Protein AF-A0A7S4P8A9-F1 (afdb_monomer)

Secondary structure (DSSP, 8-state):
-HHHHHHHHHHHHHHHHHHHHHHHHHHHHHHHHHHHHHHTT---------------------------------------------PPS---HHHHHHHHHHHHHHHHHHHHHHHHHHHHHHHHHHHHHHHHHHHHHHHHHHHHHHHHHHHHHHHHHHHHHTT-TTHHHHSHHHHHHHHHHHH---S-HHHHHHHHHHHHHHHHHHHHHHHHHHHHHHHHHHHHHHHH---HHHHHHHHHHHHHHHHHHHHHHHHHHHHHHHHHHHHHHHHHHHHHHHHHHHHHHHHHHHHHHHHHHHHHHHHHHHHHHHHHHSS-------------------SHHHHHHHHHHHHHHHHHHHHHHHHHHHHHHHHHHHHHTT------HHHHHTSHHHHHHHHHHHHHHHHIIIIIHHHHHHHHHHHHHHHHHHHHHHHHHHHHHHHHHHHHHHHHHHHHHHHHHHHHHHHHHHHHHHHHHHHHHHHHHHHHHHHHHHHHHHHHHHHHHHHHHTTS----TTHHHHHHHHHHHHHHHHHHHHHHHHHHHHHHHHHHHHHHHHHHHTTS---SSS-HHHHHHHHHHHHHHHHHHHHHHHHHHHHHHHHHHHHHHHHHHHHHHHHHHHHHHHHHHHHHHHHHHHHHHHHHHHHHHHHHHHHHHHHHHHHHHHHHHHHHHHHHHHHHHHHHHHHHHHHHHHHHHHHHHHHHHHHHHHHHHHHHHHHHHHHHHHHHHHHHHHHHHHHHHHHHHHHHHHHHHHHHHHHHHHHHHHHHHHHHHHHHHHHHHHHHHHHHHHHHHHHTTS--------S-HHHHHHHHHHHHHHB-TTSSSB--EE-TTS-EE-HHHHHHHHHTS--B-TTT--B--GGGPEEP---------

Foldseek 3Di:
DVVVVVVVVVVVVVVVVVVVVVVVVVVVVVVVVVVVVVVVVPDDDDDDDDDDDDDDDDDDDDDDDDDDDDDDPPDDDDPDPDDDDDDDPDDDPVVVVVVLVVVLVVLVVVLVVLVVVLVVVVVVVVVVVVVVVVVVVVLVVVVVVLLVVLVVVLVVVVVVCVVDVCSCVPCVVLNVLSVVLNVLDDDPSVVSVVVNVVSVVVSVVVVVVVVVVVLVVVVVVLVVCCVPDPDVVSNVVSVVVVVVSVVVVVVVVVVVVVVVVVCVVVVVVVVVVVVVVVVVVVVVVVSVVSVVVSVVSVVVSVVSVVVVVVVVVPDDDDDDDDDDDDDDDDDDDDDVVVVVVVVVVVVVVVVVVVVVVVVVVVVVVVVVVVVVVVPDDDPDVVCVCVDPVNVVVVVVVVVVVCCCVPPVVVVVVVVVVVVVVVVVVVVVVVVVVVVVVVVVVVVVVVVVVVVVVVVVVVVVVVVVVVVVVVVCVVVPVVVVVVVVVVVVVVVVVVVVVVVVVVVVVVVPDDDDVVVVVVLVVVLVVLVVLLVVLVVLLVVLVVVLVVLVVVLVVLVVVLVPDPDPDDPPVVNVVSVVVSVVSVVVSVVSVVVSVVSVVVNVVSVVVNVVSVVVVVVVVVVVVVVVVVVVVVVVVVVVVVVVVVVVVVVVVVVVVVVVVVVVVVVVVVVVVVVVVVVVVVVVVVVVVVVVVVVVVVVVVVVVVVVVVVVVVVVVVVVVVVVVVVVVVVVVVVVVVVVVVVVVVVVVVVVVVVVVVVVVVVVVVVVVVVVVVVVVVVVVVVVVVVVVVVVVVVVPPDDDDDDDDDDCVVVVVVVVVVLVVQAAPVNPDGFFKAFPVRDTHDPVVCVVCVVVVVQADPVPRHGGDPVRIDTDDDDDDDDDD

Solvent-accessible surface area (backbone atoms only — not comparable to full-atom values): 50084 Å² total; per-residue (Å²): 110,70,66,66,52,51,52,50,52,48,52,50,55,52,51,50,51,62,63,45,51,59,55,53,51,51,55,47,53,53,50,49,51,58,47,50,60,55,57,77,70,66,86,85,92,75,80,90,87,81,91,81,83,83,84,92,80,90,87,87,81,88,83,82,88,82,92,78,91,74,91,77,79,80,82,82,72,82,89,78,83,78,78,74,94,77,85,76,92,84,76,62,73,64,65,56,49,53,57,48,50,56,50,50,52,52,52,50,53,52,48,51,57,48,54,53,51,49,54,52,49,52,58,51,47,55,54,53,50,55,54,45,57,53,46,51,53,50,51,64,45,52,52,57,54,49,56,50,49,53,53,52,51,51,57,50,51,57,54,49,50,73,73,37,83,62,58,63,72,79,44,49,64,60,54,50,53,58,49,53,60,69,67,60,75,63,94,56,60,69,62,33,49,54,52,43,52,50,56,49,50,55,46,50,50,53,53,53,50,49,55,49,54,49,50,57,48,50,52,54,50,49,52,53,45,56,78,67,55,93,47,70,68,61,40,54,53,45,51,53,50,53,51,52,48,56,54,51,50,58,50,49,50,56,49,52,51,53,48,53,54,48,53,60,51,52,50,53,52,52,54,51,48,53,55,50,50,52,54,49,52,55,48,51,55,51,48,55,53,50,49,57,50,47,58,54,48,51,62,45,49,56,52,52,52,51,50,52,52,53,56,67,73,73,66,86,86,85,91,87,81,85,89,79,91,79,92,81,86,88,86,89,83,91,62,67,64,57,63,49,48,55,53,49,53,48,53,49,50,52,50,51,53,50,48,53,49,50,54,52,47,50,54,49,52,50,49,50,51,54,62,59,60,71,71,67,74,85,81,48,68,67,59,53,64,68,27,69,69,48,46,50,54,51,50,51,50,52,46,57,47,46,48,42,64,65,56,48,48,54,50,51,52,48,53,51,51,52,54,50,51,52,50,52,50,52,54,51,50,49,51,49,51,54,49,53,50,53,51,53,50,53,54,49,53,50,53,52,50,52,52,51,50,52,55,51,50,55,53,50,51,50,53,56,51,49,53,58,48,55,57,43,57,58,50,54,58,50,57,50,49,58,49,56,54,52,56,51,52,53,52,53,57,52,50,56,54,52,55,51,57,52,58,60,59,72,73,74,73,82,88,62,69,68,61,64,52,55,52,56,59,50,52,57,52,43,52,55,55,34,58,52,43,54,48,54,42,45,52,46,55,49,53,45,48,53,53,53,51,51,44,53,48,54,60,49,62,72,70,71,72,91,68,90,88,82,57,75,64,62,56,49,52,54,49,50,52,48,54,48,52,52,53,50,44,52,50,47,50,52,51,38,54,51,36,52,52,50,36,61,49,35,52,53,48,52,53,51,51,51,52,52,50,56,48,54,48,51,55,48,60,47,50,51,49,53,50,53,54,47,49,54,54,48,52,54,48,52,52,51,49,51,53,49,53,52,52,47,50,54,49,55,49,53,50,53,50,53,52,52,49,57,49,49,58,45,52,53,50,51,50,56,49,52,53,50,51,55,50,45,60,52,48,56,52,48,52,54,51,48,52,57,47,50,61,48,52,53,48,52,50,54,52,50,50,51,52,51,52,50,52,58,45,51,54,50,52,50,52,51,50,53,51,51,52,51,51,52,50,50,52,50,52,53,48,54,49,51,51,55,50,53,49,52,51,50,51,51,49,52,47,52,52,50,51,61,46,50,53,52,48,54,51,49,49,54,49,50,51,52,52,49,52,50,47,52,53,52,52,51,50,50,53,52,52,54,54,54,67,63,64,76,76,76,83,82,90,83,82,88,84,90,89,54,65,74,59,53,50,52,51,48,49,55,52,57,71,45,36,14,97,82,66,79,48,53,45,40,24,29,40,84,84,71,57,63,30,22,60,71,60,54,52,46,30,55,71,72,65,52,43,40,43,91,91,72,65,50,71,59,57,86,89,56,56,40,82,47,82,87,82,81,84,87,72,97,127

Sequence (877 aa):
MSEHENDKKRKANEMDAIAVAPKKKFLAAQAEACNEVKAATGSSTVKKEDKLSPHIKSEVKDEKDSDSAQVKVTDRSETSYSIRDNAPAGANAADSEEVLRFKNEQLFAALEAKKHEIKRLEARVNVLESADEDRKKIIGCVNRHWCALTEELKSTFQRLEHSTSDFKKEHSSVFESIISLKELVAEDVESSISSSCQIAQELMQEVVQSMMDDSAAYKRILKNIEEKSSDETLKDEVSKLSKRMEETEKDLEKLQDRHREYVVEEGKKLDEAMRKASVVEDLKSTITNLTMQLERAERRLVRSEQNFLQVKESGGGQVLVKSLSTTSEVPESNNDDIMFKVNEFKHMAESRLEEIKSLRKELADLSVEKSTSQTSEELSDTAIVQSTPYLSLLDQFRQMKRECDSNHMPKLQQLNAELIQEREKAASERKKLESENSEQLKALTLKVSEYSAQLLEAKQELKSAQFKLEQKSASDVSAQREKELSESLQKLQAEYSRLRGERERLKARPDGDELRRELREKEEKLCKERDIKANEASDLSDQVKVLQERINSLIQEKKVGDAPNGHNALESTLQGEVDSLKKEIEGLRTEKKDLLRRFQKADRGYHECNRLYQQNKRERDTIMKDLESLGLSFEELQERNSKLLESIKQKDDEYSEALRQRRKERQERELMLEEKSALKTKLDKAEELLKAKEDLIDKCKIELEAVKQEAAKRLKEEECSVAMIAEHRKLVQAKDVALKEAKREVEKVKQALADGSKERKEGAQALQDLQYEKKRIQEELESANRRLVHLEKRTPTGESGSGDSAKDELLKHYRNCVKCFCNEEDKDRVLPCGHATCKKCVENLIKDRSRRCPSCGKKFDHSDVKPLYLQGSLGDT

Structure (mmCIF, N/CA/C/O backbone):
data_AF-A0A7S4P8A9-F1
#
_entry.id   AF-A0A7S4P8A9-F1
#
loop_
_atom_site.group_PDB
_atom_site.id
_atom_site.type_symbol
_atom_site.label_atom_id
_atom_site.label_alt_id
_atom_site.label_comp_id
_atom_site.label_asym_id
_atom_site.label_entity_id
_atom_site.label_seq_id
_atom_site.pdbx_PDB_ins_code
_atom_site.Cartn_x
_atom_site.Cartn_y
_atom_site.Cartn_z
_atom_site.occupancy
_atom_site.B_iso_or_equiv
_atom_site.auth_seq_id
_atom_site.auth_comp_id
_atom_site.auth_asym_id
_atom_site.auth_atom_id
_atom_site.pdbx_PDB_model_num
ATOM 1 N N . MET A 1 1 ? 14.331 -25.407 -58.346 1.00 49.44 1 MET A N 1
ATOM 2 C CA . MET A 1 1 ? 14.246 -23.984 -57.937 1.00 49.44 1 MET A CA 1
ATOM 3 C C . MET A 1 1 ? 12.836 -23.647 -57.469 1.00 49.44 1 MET A C 1
ATOM 5 O O . MET A 1 1 ? 12.623 -23.668 -56.265 1.00 49.44 1 MET A O 1
ATOM 9 N N . SER A 1 2 ? 11.872 -23.448 -58.376 1.00 54.25 2 SER A N 1
ATOM 10 C CA . SER A 1 2 ? 10.490 -23.031 -58.061 1.00 54.25 2 SER A CA 1
ATOM 11 C C . SER A 1 2 ? 9.766 -23.893 -57.017 1.00 54.25 2 SER A C 1
ATOM 13 O O . SER A 1 2 ? 9.104 -23.352 -56.139 1.00 54.25 2 SER A O 1
ATOM 15 N N . GLU A 1 3 ? 9.919 -25.219 -57.045 1.00 55.72 3 GLU A N 1
ATOM 16 C CA . GLU A 1 3 ? 9.307 -26.111 -56.043 1.00 55.72 3 GLU A CA 1
ATOM 17 C C . GLU A 1 3 ? 9.802 -25.821 -54.620 1.00 55.72 3 GLU A C 1
ATOM 19 O O . GLU A 1 3 ? 9.003 -25.702 -53.697 1.00 55.72 3 GLU A O 1
ATOM 24 N N . HIS A 1 4 ? 11.110 -25.607 -54.446 1.00 62.09 4 HIS A N 1
ATOM 25 C CA . HIS A 1 4 ? 11.705 -25.300 -53.143 1.00 62.09 4 HIS A CA 1
ATOM 26 C C . HIS A 1 4 ? 11.278 -23.914 -52.622 1.00 62.09 4 HIS A C 1
ATOM 28 O O . HIS A 1 4 ? 11.227 -23.682 -51.412 1.00 62.09 4 HIS A O 1
ATOM 34 N N . GLU A 1 5 ? 10.945 -22.997 -53.529 1.00 63.66 5 GLU A N 1
ATOM 35 C CA . GLU A 1 5 ? 10.441 -21.657 -53.227 1.00 63.66 5 GLU A CA 1
ATOM 36 C C . GLU A 1 5 ? 8.940 -21.669 -52.884 1.00 63.66 5 GLU A C 1
ATOM 38 O O . GLU A 1 5 ? 8.515 -21.005 -51.937 1.00 63.66 5 GLU A O 1
ATOM 43 N N . ASN A 1 6 ? 8.151 -22.506 -53.565 1.00 66.38 6 ASN A N 1
ATOM 44 C CA . ASN A 1 6 ? 6.765 -22.801 -53.196 1.00 66.38 6 ASN A CA 1
ATOM 45 C C . ASN A 1 6 ? 6.671 -23.493 -51.828 1.00 66.38 6 ASN A C 1
ATOM 47 O O . ASN A 1 6 ? 5.787 -23.158 -51.042 1.00 66.38 6 ASN A O 1
ATOM 51 N N . ASP A 1 7 ? 7.599 -24.397 -51.503 1.00 66.75 7 ASP A N 1
ATOM 52 C CA . ASP A 1 7 ? 7.632 -25.071 -50.199 1.00 66.75 7 ASP A CA 1
ATOM 53 C C . ASP A 1 7 ? 8.000 -24.102 -49.057 1.00 66.75 7 ASP A C 1
ATOM 55 O O . ASP A 1 7 ? 7.434 -24.170 -47.964 1.00 66.75 7 ASP A O 1
ATOM 59 N N . LYS A 1 8 ? 8.871 -23.114 -49.329 1.00 66.31 8 LYS A N 1
ATOM 60 C CA . LYS A 1 8 ? 9.127 -21.989 -48.411 1.00 66.31 8 LYS A CA 1
ATOM 61 C C . LYS A 1 8 ? 7.894 -21.096 -48.232 1.00 66.31 8 LYS A C 1
ATOM 63 O O . LYS A 1 8 ? 7.577 -20.748 -47.099 1.00 66.31 8 LYS A O 1
ATOM 68 N N . LYS A 1 9 ? 7.164 -20.768 -49.307 1.00 68.50 9 LYS A N 1
ATOM 69 C CA . LYS A 1 9 ? 5.907 -19.993 -49.223 1.00 68.50 9 LYS A CA 1
ATOM 70 C C . LYS A 1 9 ? 4.794 -20.747 -48.487 1.00 68.50 9 LYS A C 1
ATOM 72 O O . LYS A 1 9 ? 4.063 -20.128 -47.721 1.00 68.50 9 LYS A O 1
ATOM 77 N N . ARG A 1 10 ? 4.695 -22.073 -48.647 1.00 67.81 10 ARG A N 1
ATOM 78 C CA . ARG A 1 10 ? 3.792 -22.911 -47.839 1.00 67.81 10 ARG A CA 1
ATOM 79 C C . ARG A 1 10 ? 4.139 -22.834 -46.355 1.00 67.81 10 ARG A C 1
ATOM 81 O O . ARG A 1 10 ? 3.269 -22.473 -45.572 1.00 67.81 10 ARG A O 1
ATOM 88 N N . LYS A 1 11 ? 5.398 -23.082 -45.983 1.00 64.50 11 LYS A N 1
ATOM 89 C CA . LYS A 1 11 ? 5.841 -23.043 -44.577 1.00 64.50 11 LYS A CA 1
ATOM 90 C C . LYS A 1 11 ? 5.706 -21.656 -43.939 1.00 64.50 11 LYS A C 1
ATOM 92 O O . LYS A 1 11 ? 5.348 -21.578 -42.771 1.00 64.50 11 LYS A O 1
ATOM 97 N N . ALA A 1 12 ? 5.905 -20.575 -44.697 1.00 62.81 12 ALA A N 1
ATOM 98 C CA . ALA A 1 12 ? 5.622 -19.2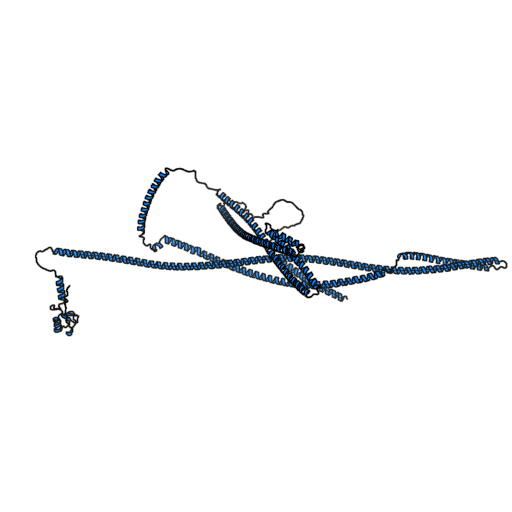15 -44.230 1.00 62.81 12 ALA A CA 1
ATOM 99 C C . ALA A 1 12 ? 4.126 -19.021 -43.910 1.00 62.81 12 ALA A C 1
ATOM 101 O O . ALA A 1 12 ? 3.781 -18.701 -42.775 1.00 62.81 12 ALA A O 1
ATOM 102 N N . ASN A 1 13 ? 3.235 -19.322 -44.863 1.00 59.53 13 ASN A N 1
ATOM 103 C CA . ASN A 1 13 ? 1.784 -19.208 -44.662 1.00 59.53 13 ASN A CA 1
ATOM 104 C C . ASN A 1 13 ? 1.265 -20.117 -43.528 1.00 59.53 13 ASN A C 1
ATOM 106 O O . ASN A 1 13 ? 0.303 -19.772 -42.844 1.00 59.53 13 ASN A O 1
ATOM 110 N N . GLU A 1 14 ? 1.885 -21.281 -43.329 1.00 60.47 14 GLU A N 1
ATOM 111 C CA . GLU A 1 14 ? 1.550 -22.230 -42.264 1.00 60.47 14 GLU A CA 1
ATOM 112 C C . GLU A 1 14 ? 2.000 -21.714 -40.883 1.00 60.47 14 GLU A C 1
ATOM 114 O O . GLU A 1 14 ? 1.234 -21.790 -39.921 1.00 60.47 14 GLU A O 1
ATOM 119 N N . MET A 1 15 ? 3.176 -21.079 -40.789 1.00 53.12 15 MET A N 1
ATOM 120 C CA . MET A 1 15 ? 3.613 -20.381 -39.573 1.00 53.12 15 MET A CA 1
ATOM 121 C C . MET A 1 15 ? 2.742 -19.158 -39.248 1.00 53.12 15 MET A C 1
ATOM 123 O O . MET A 1 15 ? 2.373 -18.984 -38.086 1.00 53.12 15 MET A O 1
ATOM 127 N N . ASP A 1 16 ? 2.344 -18.358 -40.241 1.00 53.50 16 ASP A N 1
ATOM 128 C CA . ASP A 1 16 ? 1.429 -17.227 -40.029 1.00 53.50 16 ASP A CA 1
ATOM 129 C C . ASP A 1 16 ? 0.033 -17.694 -39.585 1.00 53.50 16 ASP A C 1
ATOM 131 O O . ASP A 1 16 ? -0.559 -17.113 -38.672 1.00 53.50 16 ASP A O 1
ATOM 135 N N . ALA A 1 17 ? -0.484 -18.795 -40.143 1.00 50.44 17 ALA A N 1
ATOM 136 C CA . ALA A 1 17 ? -1.735 -19.399 -39.682 1.00 50.44 17 ALA A CA 1
ATOM 137 C C . ALA A 1 17 ? -1.654 -19.839 -38.205 1.00 50.44 17 ALA A C 1
ATOM 139 O O . ALA A 1 17 ? -2.580 -19.583 -37.426 1.00 50.44 17 ALA A O 1
ATOM 140 N N . ILE A 1 18 ? -0.527 -20.435 -37.799 1.00 53.06 18 ILE A N 1
ATOM 141 C CA . ILE A 1 18 ? -0.253 -20.838 -36.411 1.00 53.06 18 ILE A CA 1
ATOM 142 C C . ILE A 1 18 ? -0.069 -19.615 -35.490 1.00 53.06 18 ILE A C 1
ATOM 144 O O . ILE A 1 18 ? -0.489 -19.665 -34.335 1.00 53.06 18 ILE A O 1
ATOM 148 N N . ALA A 1 19 ? 0.476 -18.497 -35.979 1.00 52.59 19 ALA A N 1
ATOM 149 C CA . ALA A 1 19 ? 0.627 -17.255 -35.213 1.00 52.59 19 ALA A CA 1
ATOM 150 C C . ALA A 1 19 ? -0.687 -16.458 -35.058 1.00 52.59 19 ALA A C 1
ATOM 152 O O . ALA A 1 19 ? -0.902 -15.791 -34.040 1.00 52.59 19 ALA A O 1
ATOM 153 N N . VAL A 1 20 ? -1.595 -16.533 -36.037 1.00 49.44 20 VAL A N 1
ATOM 154 C CA . VAL A 1 20 ? -2.893 -15.831 -36.016 1.00 49.44 20 VAL A CA 1
ATOM 155 C C . VAL A 1 20 ? -3.950 -16.575 -35.190 1.00 49.44 20 VAL A C 1
ATOM 157 O O . VAL A 1 20 ? -4.805 -15.928 -34.576 1.00 49.44 20 VAL A O 1
ATOM 160 N N . ALA A 1 21 ? -3.900 -17.910 -35.113 1.00 47.50 21 ALA A N 1
ATOM 161 C CA . ALA A 1 21 ? -4.888 -18.698 -34.369 1.00 47.50 21 ALA A CA 1
ATOM 162 C C . ALA A 1 21 ? -4.989 -18.339 -32.861 1.00 47.50 21 ALA A C 1
ATOM 164 O O . ALA A 1 21 ? -6.117 -18.161 -32.387 1.00 47.50 21 ALA A O 1
ATOM 165 N N . PRO A 1 22 ? -3.886 -18.133 -32.105 1.00 50.94 22 PRO A N 1
ATOM 166 C CA . PRO A 1 22 ? -3.941 -17.638 -30.728 1.00 50.94 22 PRO A CA 1
ATOM 167 C C . PRO A 1 22 ? -4.556 -16.241 -30.619 1.00 50.94 22 PRO A C 1
ATOM 169 O O . PRO A 1 22 ? -5.422 -16.031 -29.775 1.00 50.94 22 PRO A O 1
ATOM 172 N N . LYS A 1 23 ? -4.189 -15.297 -31.504 1.00 50.94 23 LYS A N 1
ATOM 173 C CA . LYS A 1 23 ? -4.765 -13.938 -31.499 1.00 50.94 23 LYS A CA 1
ATOM 174 C C . LYS A 1 23 ? -6.271 -13.948 -31.766 1.00 50.94 23 LYS A C 1
ATOM 176 O O . LYS A 1 23 ? -6.998 -13.225 -31.093 1.00 50.94 23 LYS A O 1
ATOM 181 N N . LYS A 1 24 ? -6.764 -14.788 -32.686 1.00 54.66 24 LYS A N 1
ATOM 182 C CA . LYS A 1 24 ? -8.213 -14.944 -32.906 1.00 54.66 24 LYS A CA 1
ATOM 183 C C . LYS A 1 24 ? -8.932 -15.565 -31.707 1.00 54.66 24 LYS A C 1
ATOM 185 O O . LYS A 1 24 ? -10.016 -15.098 -31.381 1.00 54.66 24 LYS A O 1
ATOM 190 N N . LYS A 1 25 ? -8.342 -16.555 -31.023 1.00 59.22 25 LYS A N 1
ATOM 191 C CA . LYS A 1 25 ? -8.921 -17.108 -29.784 1.00 59.22 25 LYS A CA 1
ATOM 192 C C . LYS A 1 25 ? -8.926 -16.096 -28.635 1.00 59.22 25 LYS A C 1
ATOM 194 O O . LYS A 1 25 ? -9.933 -15.985 -27.952 1.00 59.22 25 LYS A O 1
ATOM 199 N N . PHE A 1 26 ? -7.853 -15.325 -28.464 1.00 50.56 26 PHE A N 1
ATOM 200 C CA . PHE A 1 26 ? -7.768 -14.289 -27.431 1.00 50.56 26 PHE A CA 1
ATOM 201 C C . PHE A 1 26 ? -8.790 -13.166 -27.662 1.00 50.56 26 PHE A C 1
ATOM 203 O O . PHE A 1 26 ? -9.504 -12.791 -26.740 1.00 50.56 26 PHE A O 1
ATOM 210 N N . LEU A 1 27 ? -8.935 -12.686 -28.904 1.00 56.59 27 LEU A N 1
ATOM 211 C CA . LEU A 1 27 ? -9.947 -11.681 -29.254 1.00 56.59 27 LEU A CA 1
ATOM 212 C C . LEU A 1 27 ? -11.386 -12.219 -29.163 1.00 56.59 27 LEU A C 1
ATOM 214 O O . LEU A 1 27 ? -12.287 -11.456 -28.829 1.00 56.59 27 LEU A O 1
ATOM 218 N N . ALA A 1 28 ? -11.612 -13.514 -29.418 1.00 57.22 28 ALA A N 1
ATOM 219 C CA . ALA A 1 28 ? -12.910 -14.152 -29.189 1.00 57.22 28 ALA A CA 1
ATOM 220 C C . ALA A 1 28 ? -13.245 -14.218 -27.689 1.00 57.22 28 ALA A C 1
ATOM 222 O O . ALA A 1 28 ? -14.285 -13.707 -27.289 1.00 57.22 28 ALA A O 1
ATOM 223 N N . ALA A 1 29 ? -12.326 -14.717 -26.855 1.00 53.75 29 ALA A N 1
ATOM 224 C CA . ALA A 1 29 ? -12.502 -14.763 -25.401 1.00 53.75 29 ALA A CA 1
ATOM 225 C C . ALA A 1 29 ? -12.676 -13.358 -24.787 1.00 53.75 29 ALA A C 1
ATOM 227 O O . ALA A 1 29 ? -13.497 -13.160 -23.896 1.00 53.75 29 ALA A O 1
ATOM 228 N N . GLN A 1 30 ? -11.961 -12.350 -25.302 1.00 48.00 30 GLN A N 1
ATOM 229 C CA . GLN A 1 30 ? -12.121 -10.954 -24.885 1.00 48.00 30 GLN A CA 1
ATOM 230 C C . GLN A 1 30 ? -13.485 -10.368 -25.301 1.00 48.00 30 GLN A C 1
ATOM 232 O O . GLN A 1 30 ? -14.053 -9.557 -24.567 1.00 48.00 30 GLN A O 1
ATOM 237 N N . ALA A 1 31 ? -14.037 -10.789 -26.445 1.00 52.75 31 ALA A N 1
ATOM 238 C CA . ALA A 1 31 ? -15.388 -10.427 -26.873 1.00 52.75 31 ALA A CA 1
ATOM 239 C C . ALA A 1 31 ? -16.481 -11.148 -26.062 1.00 52.75 31 ALA A C 1
ATOM 241 O O . ALA A 1 31 ? -17.480 -10.519 -25.716 1.00 52.75 31 ALA A O 1
ATOM 242 N N . GLU A 1 32 ? -16.289 -12.423 -25.711 1.00 54.84 32 GLU A N 1
ATOM 243 C CA . GLU A 1 32 ? -17.190 -13.175 -24.826 1.00 54.84 32 GLU A CA 1
ATOM 244 C C . GLU A 1 32 ? -17.207 -12.557 -23.420 1.00 54.84 32 GLU A C 1
ATOM 246 O O . GLU A 1 32 ? -18.275 -12.167 -22.952 1.00 54.84 32 GLU A O 1
ATOM 251 N N . ALA A 1 33 ? -16.043 -12.285 -22.820 1.00 47.16 33 ALA A N 1
ATOM 252 C CA . ALA A 1 33 ? -15.945 -11.588 -21.533 1.00 47.16 33 ALA A CA 1
ATOM 253 C C . ALA A 1 33 ? -16.593 -10.185 -21.559 1.00 47.16 33 ALA A C 1
ATOM 255 O O . ALA A 1 33 ? -17.300 -9.799 -20.626 1.00 47.16 33 ALA A O 1
ATOM 256 N N . CYS A 1 34 ? -16.427 -9.420 -22.647 1.00 46.75 34 CYS A N 1
ATOM 257 C CA . CYS A 1 34 ? -17.101 -8.124 -22.809 1.00 46.75 34 CYS A CA 1
ATOM 258 C C . CYS A 1 34 ? -18.625 -8.235 -22.994 1.00 46.75 34 CYS A C 1
ATOM 260 O O . CYS A 1 34 ? -19.331 -7.254 -22.749 1.00 46.75 34 CYS A O 1
ATOM 262 N N . ASN A 1 35 ? -19.142 -9.389 -23.423 1.00 44.03 35 ASN A N 1
ATOM 263 C CA . ASN A 1 35 ? -20.578 -9.651 -23.503 1.00 44.03 35 ASN A CA 1
ATOM 264 C C . ASN A 1 35 ? -21.132 -10.150 -22.160 1.00 44.03 35 ASN A C 1
ATOM 266 O O . ASN A 1 35 ? -22.204 -9.701 -21.760 1.00 44.03 35 ASN A O 1
ATOM 270 N N . GLU A 1 36 ? -20.396 -10.974 -21.411 1.00 43.97 36 GLU A N 1
ATOM 271 C CA . GLU A 1 36 ? -20.793 -11.408 -20.063 1.00 43.97 36 GLU A CA 1
ATOM 272 C C . GLU A 1 36 ? -20.833 -10.241 -19.065 1.00 43.97 36 GLU A C 1
ATOM 274 O O . GLU A 1 36 ? -21.811 -10.096 -18.332 1.00 43.97 36 GLU A O 1
ATOM 279 N N . VAL A 1 37 ? -19.860 -9.321 -19.100 1.00 43.28 37 VAL A N 1
ATOM 280 C CA . VAL A 1 37 ? -19.885 -8.094 -18.273 1.00 43.28 37 VAL A CA 1
ATOM 281 C C . VAL A 1 37 ? -21.069 -7.175 -18.635 1.00 43.28 37 VAL A C 1
ATOM 283 O O . VAL A 1 37 ? -21.625 -6.497 -17.766 1.00 43.28 37 VAL A O 1
ATOM 286 N N . LYS A 1 38 ? -21.525 -7.188 -19.897 1.00 38.09 38 LYS A N 1
ATOM 287 C CA . LYS A 1 38 ? -22.749 -6.485 -20.333 1.00 38.09 38 LYS A CA 1
ATOM 288 C C . LYS A 1 38 ? -24.039 -7.220 -19.958 1.00 38.09 38 LYS A C 1
ATOM 290 O O . LYS A 1 38 ? -25.054 -6.566 -19.744 1.00 38.09 38 LYS A O 1
ATOM 295 N N . ALA A 1 39 ? -24.016 -8.547 -19.841 1.00 39.84 39 ALA A N 1
ATOM 296 C CA . ALA A 1 39 ? -25.146 -9.324 -19.333 1.00 39.84 39 ALA A CA 1
ATOM 297 C C . ALA A 1 39 ? -25.310 -9.146 -17.810 1.00 39.84 39 ALA A C 1
ATOM 299 O O . ALA A 1 39 ? -26.416 -8.911 -17.325 1.00 39.84 39 ALA A O 1
ATOM 300 N N . ALA A 1 40 ? -24.202 -9.165 -17.061 1.00 39.50 40 ALA A N 1
ATOM 301 C CA . ALA A 1 40 ? -24.180 -9.027 -15.602 1.00 39.50 40 ALA A CA 1
ATOM 302 C C . ALA A 1 40 ? -24.628 -7.644 -15.081 1.00 39.50 40 ALA A C 1
ATOM 304 O O . ALA A 1 40 ? -24.927 -7.499 -13.898 1.00 39.50 40 ALA A O 1
ATOM 305 N N . THR A 1 41 ? -24.699 -6.628 -15.945 1.00 38.88 41 THR A N 1
ATOM 306 C CA . THR A 1 41 ? -25.117 -5.256 -15.600 1.00 38.88 41 THR A CA 1
ATOM 307 C C . THR A 1 41 ? -26.577 -4.938 -15.974 1.00 38.88 41 THR A C 1
ATOM 309 O O . THR A 1 41 ? -27.020 -3.801 -15.820 1.00 38.88 41 THR A O 1
ATOM 312 N N . GLY A 1 42 ? -27.353 -5.929 -16.435 1.00 32.47 42 GLY A N 1
ATOM 313 C CA . GLY A 1 42 ? -28.645 -5.725 -17.104 1.00 32.47 42 GLY A CA 1
ATOM 314 C C . GLY A 1 42 ? -29.922 -6.181 -16.378 1.00 32.47 42 GLY A C 1
ATOM 315 O O . GLY A 1 42 ? -30.774 -6.765 -17.041 1.00 32.47 42 GLY A O 1
ATOM 316 N N . SER A 1 43 ? -30.117 -5.936 -15.069 1.00 30.94 43 SER A N 1
ATOM 317 C CA . SER A 1 43 ? -31.424 -6.223 -14.421 1.00 30.94 43 SER A CA 1
ATOM 318 C C . SER A 1 43 ? -31.751 -5.431 -13.136 1.00 30.94 43 SER A C 1
ATOM 320 O O . SER A 1 43 ? -31.664 -5.966 -12.030 1.00 30.94 43 SER A O 1
ATOM 322 N N . SER A 1 44 ? -32.256 -4.197 -13.271 1.00 29.95 44 SER A N 1
ATOM 323 C CA . SER A 1 44 ? -33.058 -3.520 -12.221 1.00 29.95 44 SER A CA 1
ATOM 324 C C . SER A 1 44 ? -33.929 -2.368 -12.767 1.00 29.95 44 SER A C 1
ATOM 326 O O . SER A 1 44 ? -33.883 -1.228 -12.311 1.00 29.95 44 SER A O 1
ATOM 328 N N . THR A 1 45 ? -34.759 -2.648 -13.776 1.00 30.58 45 THR A N 1
ATOM 329 C CA . THR A 1 45 ? -35.631 -1.647 -14.420 1.00 30.58 45 THR A CA 1
ATOM 330 C C . THR A 1 45 ? -36.933 -1.373 -13.654 1.00 30.58 45 THR A C 1
ATOM 332 O O . THR A 1 45 ? -37.916 -2.096 -13.805 1.00 30.58 45 THR A O 1
ATOM 335 N N . VAL A 1 46 ? -37.022 -0.242 -12.941 1.00 27.58 46 VAL A N 1
ATOM 336 C CA . VAL A 1 46 ? -38.320 0.353 -12.552 1.00 27.58 46 VAL A CA 1
ATOM 337 C C . VAL A 1 46 ? -38.323 1.881 -12.731 1.00 27.58 46 VAL A C 1
ATOM 339 O O . VAL A 1 46 ? -37.957 2.596 -11.814 1.00 27.58 46 VAL A O 1
ATOM 342 N N . LYS A 1 47 ? -38.837 2.334 -13.892 1.00 28.78 47 LYS A N 1
ATOM 343 C CA . LYS A 1 47 ? -39.595 3.596 -14.144 1.00 28.78 47 LYS A CA 1
ATOM 344 C C . LYS A 1 47 ? -38.875 4.938 -13.820 1.00 28.78 47 LYS A C 1
ATOM 346 O O . LYS A 1 47 ? -38.484 5.182 -12.694 1.00 28.78 47 LYS A O 1
ATOM 351 N N . LYS A 1 48 ? -38.617 5.788 -14.836 1.00 28.97 48 LYS A N 1
ATOM 352 C CA . LYS A 1 48 ? -39.412 7.001 -15.216 1.00 28.97 48 LYS A CA 1
ATOM 353 C C . LYS A 1 48 ? -39.434 8.097 -14.122 1.00 28.97 48 LYS A C 1
ATOM 355 O O . LYS A 1 48 ? -39.722 7.775 -12.982 1.00 28.97 48 LYS A O 1
ATOM 360 N N . GLU A 1 49 ? -39.243 9.399 -14.365 1.00 26.52 49 GLU A N 1
ATOM 361 C CA . GLU A 1 49 ? -39.167 10.264 -15.574 1.00 26.52 49 GLU A CA 1
ATOM 362 C C . GLU A 1 49 ? -38.614 11.656 -15.111 1.00 26.52 49 GLU A C 1
ATOM 364 O O . GLU A 1 49 ? -38.700 11.940 -13.921 1.00 26.52 49 GLU A O 1
ATOM 369 N N . ASP A 1 50 ? -38.053 12.593 -15.898 1.00 28.66 50 ASP A N 1
ATOM 370 C CA . ASP A 1 50 ? -37.753 12.702 -17.342 1.00 28.66 50 ASP A CA 1
ATOM 371 C C . ASP A 1 50 ? -36.759 13.876 -17.633 1.00 28.66 50 ASP A C 1
ATOM 373 O O . ASP A 1 50 ? -36.540 14.712 -16.762 1.00 28.66 50 ASP A O 1
ATOM 377 N N . LYS A 1 51 ? -36.310 14.013 -18.898 1.00 29.70 51 LYS A N 1
ATOM 378 C CA . LYS A 1 51 ? -35.895 15.255 -19.616 1.00 29.70 51 LYS A CA 1
ATOM 379 C C . LYS A 1 51 ? -34.634 16.074 -19.215 1.00 29.70 51 LYS A C 1
ATOM 381 O O . LYS A 1 51 ? -34.368 16.389 -18.067 1.00 29.70 51 LYS A O 1
ATOM 386 N N . LEU A 1 52 ? -33.999 16.583 -20.288 1.00 27.36 52 LEU A N 1
ATOM 387 C CA . LEU A 1 52 ? -33.154 17.795 -20.429 1.00 27.36 52 LEU A CA 1
ATOM 388 C C . LEU A 1 52 ? -31.659 17.787 -20.015 1.00 27.36 52 LEU A C 1
ATOM 390 O O . LEU A 1 52 ? -31.241 18.273 -18.971 1.00 27.36 52 LEU A O 1
ATOM 394 N N . SER A 1 53 ? -30.841 17.400 -21.001 1.00 24.47 53 SER A N 1
ATOM 395 C CA . SER A 1 53 ? -29.595 18.091 -21.416 1.00 24.47 53 SER A CA 1
ATOM 396 C C . SER A 1 53 ? -29.837 19.592 -21.755 1.00 24.47 53 SER A C 1
ATOM 398 O O . SER A 1 53 ? -31.002 19.920 -21.997 1.00 24.47 53 SER A O 1
ATOM 400 N N . PRO A 1 54 ? -28.813 20.491 -21.869 1.00 43.38 54 PRO A N 1
ATOM 401 C CA . PRO A 1 54 ? -27.499 20.191 -22.470 1.00 43.38 54 PRO A CA 1
ATOM 402 C C . PRO A 1 54 ? -26.226 20.912 -21.954 1.00 43.38 54 PRO A C 1
ATOM 404 O O . PRO A 1 54 ? -26.262 21.859 -21.183 1.00 43.38 54 PRO A O 1
ATOM 407 N N . HIS A 1 55 ? -25.102 20.460 -22.529 1.00 25.78 55 HIS A N 1
ATOM 408 C CA . HIS A 1 55 ? -23.833 21.159 -22.795 1.00 25.78 55 HIS A CA 1
ATOM 409 C C . HIS A 1 55 ? -23.125 21.973 -21.698 1.00 25.78 55 HIS A C 1
ATOM 411 O O . HIS A 1 55 ? -23.457 23.118 -21.413 1.00 25.78 55 HIS A O 1
ATOM 417 N N . ILE A 1 56 ? -21.954 21.458 -21.312 1.00 26.52 56 ILE A N 1
ATOM 418 C CA . ILE A 1 56 ? -20.809 22.275 -20.899 1.00 26.52 56 ILE A CA 1
ATOM 419 C C . ILE A 1 56 ? -19.983 22.651 -22.144 1.00 26.52 56 ILE A C 1
ATOM 421 O O . ILE A 1 56 ? -19.643 21.789 -22.959 1.00 26.52 56 ILE A O 1
ATOM 425 N N . LYS A 1 57 ? -19.629 23.934 -22.242 1.00 26.72 57 LYS A N 1
ATOM 426 C CA . LYS A 1 57 ? -18.442 24.491 -22.914 1.00 26.72 57 LYS A CA 1
ATOM 427 C C . LYS A 1 57 ? -17.899 25.549 -21.945 1.00 26.72 57 LYS A C 1
ATOM 429 O O . LYS A 1 57 ? -18.652 26.426 -21.551 1.00 26.72 57 LYS A O 1
ATOM 434 N N . SER A 1 58 ? -16.750 25.348 -21.304 1.00 28.22 58 SER A N 1
ATOM 435 C CA . SER A 1 58 ? -15.391 25.470 -21.855 1.00 28.22 58 SER A CA 1
ATOM 436 C C . SER A 1 58 ? -15.008 26.917 -22.184 1.00 28.22 58 SER A C 1
ATOM 438 O O . SER A 1 58 ? -15.174 27.348 -23.321 1.00 28.22 58 SER A O 1
ATOM 440 N N . GLU A 1 59 ? -14.410 27.615 -21.220 1.00 25.41 59 GLU A N 1
ATOM 441 C CA . GLU A 1 59 ? -13.386 28.625 -21.502 1.00 25.41 59 GLU A CA 1
ATOM 442 C C . GLU A 1 59 ? -12.456 28.803 -20.291 1.00 25.41 59 GLU A C 1
ATOM 444 O O . GLU A 1 59 ? -12.815 28.453 -19.166 1.00 25.41 59 GLU A O 1
ATOM 449 N N . VAL A 1 60 ? -11.229 29.257 -20.550 1.00 27.86 60 VAL A N 1
ATOM 450 C CA . VAL A 1 60 ? -10.132 29.402 -19.579 1.00 27.86 60 VAL A CA 1
ATOM 451 C C . VAL A 1 60 ? -9.482 30.760 -19.813 1.00 27.86 60 VAL A C 1
ATOM 453 O O . VAL A 1 60 ? -9.115 31.035 -20.957 1.00 27.86 60 VAL A O 1
ATOM 456 N N . LYS A 1 61 ? -9.314 31.565 -18.751 1.00 27.20 61 LYS A N 1
ATOM 457 C CA . LYS A 1 61 ? -8.300 32.634 -18.658 1.00 27.20 61 LYS A CA 1
ATOM 458 C C . LYS A 1 61 ? -8.207 33.269 -17.262 1.00 27.20 61 LYS A C 1
ATOM 460 O O . LYS A 1 61 ? -9.157 33.887 -16.804 1.00 27.20 61 LYS A O 1
ATOM 465 N N . ASP A 1 62 ? -7.065 33.032 -16.622 1.00 26.78 62 ASP A N 1
ATOM 466 C CA . ASP A 1 62 ? -6.029 34.007 -16.235 1.00 26.78 62 ASP A CA 1
ATOM 467 C C . ASP A 1 62 ? -6.352 35.325 -15.482 1.00 26.78 62 ASP A C 1
ATOM 469 O O . ASP A 1 62 ? -7.294 36.048 -15.778 1.00 26.78 62 ASP A O 1
ATOM 473 N N . GLU A 1 63 ? -5.382 35.666 -14.616 1.00 25.52 63 GLU A N 1
ATOM 474 C CA . GLU A 1 63 ? -5.044 36.966 -13.990 1.00 25.52 63 GLU A CA 1
ATOM 475 C C . GLU A 1 63 ? -5.778 37.463 -12.713 1.00 25.52 63 GLU A C 1
ATOM 477 O O . GLU A 1 63 ? -6.785 38.157 -12.762 1.00 25.52 63 GLU A O 1
ATOM 482 N N . LYS A 1 64 ? -5.092 37.215 -11.579 1.00 27.38 64 LYS A N 1
ATOM 483 C CA . LYS A 1 64 ? -4.542 38.200 -10.606 1.00 27.38 64 LYS A CA 1
ATOM 484 C C . LYS A 1 64 ? -5.431 39.061 -9.680 1.00 27.38 64 LYS A C 1
ATOM 486 O O . LYS A 1 64 ? -6.341 39.766 -10.088 1.00 27.38 64 LYS A O 1
ATOM 491 N N . ASP A 1 65 ? -4.957 39.091 -8.430 1.00 25.88 65 ASP A N 1
ATOM 492 C CA . ASP A 1 65 ? -4.785 40.235 -7.519 1.00 25.88 65 ASP A CA 1
ATOM 493 C C . ASP A 1 65 ? -5.958 41.205 -7.265 1.00 25.88 65 ASP A C 1
ATOM 495 O O . ASP A 1 65 ? -6.167 42.172 -7.994 1.00 25.88 65 ASP A O 1
ATOM 499 N N . SER A 1 66 ? -6.611 41.068 -6.102 1.00 28.05 66 SER A N 1
ATOM 500 C CA . SER A 1 66 ? -6.582 42.089 -5.023 1.00 28.05 66 SER A CA 1
ATOM 501 C C . SER A 1 66 ? -7.515 41.747 -3.847 1.00 28.05 66 SER A C 1
ATOM 503 O O . SER A 1 66 ? -8.474 40.988 -3.985 1.00 28.05 66 SER A O 1
ATOM 505 N N . ASP A 1 67 ? -7.226 42.307 -2.669 1.00 26.16 67 ASP A N 1
ATOM 506 C CA . ASP A 1 67 ? -8.024 42.129 -1.453 1.00 26.16 67 ASP A CA 1
ATOM 507 C C . ASP A 1 67 ? -9.418 42.770 -1.533 1.00 26.16 67 ASP A C 1
ATOM 509 O O . ASP A 1 67 ? -9.567 43.949 -1.854 1.00 26.16 67 ASP A O 1
ATOM 513 N N . SER A 1 68 ? -10.444 42.049 -1.073 1.00 27.89 68 SER A N 1
ATOM 514 C CA . SER A 1 68 ? -11.458 42.622 -0.170 1.00 27.89 68 SER A CA 1
ATOM 515 C C . SER A 1 68 ? -12.352 41.544 0.453 1.00 27.89 68 SER A C 1
ATOM 517 O O . SER A 1 68 ? -12.599 40.479 -0.109 1.00 27.89 68 SER A O 1
ATOM 519 N N . ALA A 1 69 ? -12.816 41.811 1.673 1.00 28.36 69 ALA A N 1
ATOM 520 C CA . ALA A 1 69 ? -13.540 40.844 2.486 1.00 28.36 69 ALA A CA 1
ATOM 521 C C . ALA A 1 69 ? -14.970 40.565 1.991 1.00 28.36 69 ALA A C 1
ATOM 523 O O . ALA A 1 69 ? -15.736 41.499 1.760 1.00 28.36 69 ALA A O 1
ATOM 524 N N . GLN A 1 70 ? -15.381 39.291 2.032 1.00 27.42 70 GLN A N 1
ATOM 525 C CA . GLN A 1 70 ? -16.524 38.859 2.858 1.00 27.42 70 GLN A CA 1
ATOM 526 C C . GLN A 1 70 ? -16.623 37.326 2.949 1.00 27.42 70 GLN A C 1
ATOM 528 O O . GLN A 1 70 ? -16.837 36.637 1.952 1.00 27.42 70 GLN A O 1
ATOM 533 N N . VAL A 1 71 ? -16.535 36.785 4.170 1.00 27.66 71 VAL A N 1
ATOM 534 C CA . VAL A 1 71 ? -16.754 35.354 4.439 1.00 27.66 71 VAL A CA 1
ATOM 535 C C . VAL A 1 71 ? -18.246 35.044 4.321 1.00 27.66 71 VAL A C 1
ATOM 537 O O . VAL A 1 71 ? -19.029 35.318 5.230 1.00 27.66 71 VAL A O 1
ATOM 540 N N . LYS A 1 72 ? -18.649 34.467 3.188 1.00 26.38 72 LYS A N 1
ATOM 541 C CA . LYS A 1 72 ? -20.041 34.098 2.913 1.00 26.38 72 LYS A CA 1
ATOM 542 C C . LYS A 1 72 ? -20.265 32.615 3.216 1.00 26.38 72 LYS A C 1
ATOM 544 O O . LYS A 1 72 ? -20.232 31.778 2.317 1.00 26.38 72 LYS A O 1
ATOM 549 N N . VAL A 1 73 ? -20.466 32.295 4.497 1.00 28.47 73 VAL A N 1
ATOM 550 C CA . VAL A 1 73 ? -20.831 30.937 4.938 1.00 28.47 73 VAL A CA 1
ATOM 551 C C . VAL A 1 73 ? -22.135 30.525 4.254 1.00 28.47 73 VAL A C 1
ATOM 553 O O . VAL A 1 73 ? -23.161 31.190 4.396 1.00 28.47 73 VAL A O 1
ATOM 556 N N . THR A 1 74 ? -22.097 29.434 3.493 1.00 28.36 74 THR A N 1
ATOM 557 C CA . THR A 1 74 ? -23.255 28.874 2.794 1.00 28.36 74 THR A CA 1
ATOM 558 C C . THR A 1 74 ? -24.036 27.942 3.714 1.00 28.36 74 THR A C 1
ATOM 560 O O . THR A 1 74 ? -23.935 26.719 3.627 1.00 28.36 74 THR A O 1
ATOM 563 N N . ASP A 1 75 ? -24.829 28.544 4.600 1.00 26.06 75 ASP A N 1
ATOM 564 C CA . ASP A 1 75 ? -25.737 27.828 5.498 1.00 26.06 75 ASP A CA 1
ATOM 565 C C . ASP A 1 75 ? -26.700 26.939 4.691 1.00 26.06 75 ASP A C 1
ATOM 567 O O . ASP A 1 75 ? -27.475 27.427 3.860 1.00 26.06 75 ASP A O 1
ATOM 571 N N . ARG A 1 76 ? -26.624 25.615 4.884 1.00 28.80 76 ARG A N 1
ATOM 572 C CA . ARG A 1 76 ? -27.328 24.644 4.034 1.00 28.80 76 ARG A CA 1
ATOM 573 C C . ARG A 1 76 ? -28.440 23.920 4.788 1.00 28.80 76 ARG A C 1
ATOM 575 O O . ARG A 1 76 ? -28.289 22.785 5.224 1.00 28.80 76 ARG A O 1
ATOM 582 N N . SER A 1 77 ? -29.588 24.598 4.822 1.00 28.28 77 SER A N 1
ATOM 583 C CA . SER A 1 77 ? -30.930 24.047 5.058 1.00 28.28 77 SER A CA 1
ATOM 584 C C . SER A 1 77 ? -31.142 23.256 6.356 1.00 28.28 77 SER A C 1
ATOM 586 O O . SER A 1 77 ? -31.162 22.025 6.347 1.00 28.28 77 SER A O 1
ATOM 588 N N . GLU A 1 78 ? -31.494 23.962 7.435 1.00 26.84 78 GLU A N 1
ATOM 589 C CA . GLU A 1 78 ? -32.473 23.413 8.382 1.00 26.84 78 GLU A CA 1
ATOM 590 C C . GLU A 1 78 ? -33.811 23.194 7.646 1.00 26.84 78 GLU A C 1
ATOM 592 O O . GLU A 1 78 ? -34.285 24.071 6.919 1.00 26.84 78 GLU A O 1
ATOM 597 N N . THR A 1 79 ? -34.444 22.031 7.820 1.00 28.44 79 THR A N 1
ATOM 598 C CA . THR A 1 79 ? -35.766 21.745 7.241 1.00 28.44 79 THR A CA 1
ATOM 599 C C . THR A 1 79 ? -36.868 22.440 8.039 1.00 28.44 79 THR A C 1
ATOM 601 O O . THR A 1 79 ? -37.413 21.878 8.992 1.00 28.44 79 THR A O 1
ATOM 604 N N . SER A 1 80 ? -37.214 23.665 7.646 1.00 27.73 80 SER A N 1
ATOM 605 C CA . SER A 1 80 ? -38.297 24.436 8.253 1.00 27.73 80 SER A CA 1
ATOM 606 C C . SER A 1 80 ? -39.676 23.869 7.887 1.00 27.73 80 SER A C 1
ATOM 608 O O . SER A 1 80 ? -40.208 24.086 6.798 1.00 27.73 80 SER A O 1
ATOM 610 N N . TYR A 1 81 ? -40.302 23.168 8.837 1.00 29.06 81 TYR A N 1
ATOM 611 C CA . TYR A 1 81 ? -41.715 22.788 8.750 1.00 29.06 81 TYR A CA 1
ATOM 612 C C . TYR A 1 81 ? -42.603 24.035 8.911 1.00 29.06 81 TYR A C 1
ATOM 614 O O . TYR A 1 81 ? -43.061 24.372 10.001 1.00 29.06 81 TYR A O 1
ATOM 622 N N . SER A 1 82 ? -42.828 24.748 7.805 1.00 28.17 82 SER A N 1
ATOM 623 C CA . SER A 1 82 ? -43.768 25.869 7.748 1.00 28.17 82 SER A CA 1
ATOM 624 C C . SER A 1 82 ? -45.206 25.343 7.781 1.00 28.17 82 SER A C 1
ATOM 626 O O . SER A 1 82 ? -45.808 25.039 6.750 1.00 28.17 82 SER A O 1
ATOM 628 N N . ILE A 1 83 ? -45.762 25.227 8.987 1.00 32.88 83 ILE A N 1
ATOM 629 C CA . ILE A 1 83 ? -47.209 25.106 9.173 1.00 32.88 83 ILE A CA 1
ATOM 630 C C . ILE A 1 83 ? -47.806 26.475 8.839 1.00 32.88 83 ILE A C 1
ATOM 632 O O . ILE A 1 83 ? -47.527 27.458 9.521 1.00 32.88 83 ILE A O 1
ATOM 636 N N . ARG A 1 84 ? -48.586 26.544 7.756 1.00 29.41 84 ARG A N 1
ATOM 637 C CA . ARG A 1 84 ? -49.320 27.756 7.370 1.00 29.41 84 ARG A CA 1
ATOM 638 C C . ARG A 1 84 ? -50.431 28.055 8.368 1.00 29.41 84 ARG A C 1
ATOM 640 O O . ARG A 1 84 ? -51.138 27.138 8.786 1.00 29.41 84 ARG A O 1
ATOM 647 N N . ASP A 1 85 ? -50.648 29.338 8.631 1.00 35.47 85 ASP A N 1
ATOM 648 C CA . ASP A 1 85 ? -51.827 29.817 9.342 1.00 35.47 85 ASP A CA 1
ATOM 649 C C . ASP A 1 85 ? -53.119 29.367 8.650 1.00 35.47 85 ASP A C 1
ATOM 651 O O . ASP A 1 85 ? -53.361 29.651 7.476 1.00 35.47 85 ASP A O 1
ATOM 655 N N . ASN A 1 86 ? -53.962 28.676 9.411 1.00 31.59 86 ASN A N 1
ATOM 656 C CA . ASN A 1 86 ? -55.382 28.507 9.132 1.00 31.59 86 ASN A CA 1
ATOM 657 C C . ASN A 1 86 ? -56.058 28.184 10.467 1.00 31.59 86 ASN A C 1
ATOM 659 O O . ASN A 1 86 ? -56.040 27.043 10.923 1.00 31.59 86 ASN A O 1
ATOM 663 N N . ALA A 1 87 ? -56.582 29.209 11.138 1.00 32.50 87 ALA A N 1
ATOM 664 C CA . ALA A 1 87 ? -57.144 29.072 12.475 1.00 32.50 87 ALA A CA 1
ATOM 665 C C . ALA A 1 87 ? -58.612 28.605 12.430 1.00 32.50 87 ALA A C 1
ATOM 667 O O . ALA A 1 87 ? -59.464 29.350 11.938 1.00 32.50 87 ALA A O 1
ATOM 668 N N . PRO A 1 88 ? -58.960 27.439 13.003 1.00 31.52 88 PRO A N 1
ATOM 669 C CA . PRO A 1 88 ? -60.290 27.224 13.548 1.00 31.52 88 PRO A CA 1
ATOM 670 C C . PRO A 1 88 ? -60.373 27.920 14.916 1.00 31.52 88 PRO A C 1
ATOM 672 O O . PRO A 1 88 ? -59.550 27.684 15.800 1.00 31.52 88 PRO A O 1
ATOM 675 N N . ALA A 1 89 ? -61.370 28.780 15.115 1.00 43.69 89 ALA A N 1
ATOM 676 C CA . ALA A 1 89 ? -61.637 29.340 16.436 1.00 43.69 89 ALA A CA 1
ATOM 677 C C . ALA A 1 89 ? -62.256 28.257 17.339 1.00 43.69 89 ALA A C 1
ATOM 679 O O . ALA A 1 89 ? -63.358 27.789 17.059 1.00 43.69 89 ALA A O 1
ATOM 680 N N . GLY A 1 90 ? -61.558 27.876 18.416 1.00 46.44 90 GLY A N 1
ATOM 681 C CA . GLY A 1 90 ? -62.043 26.905 19.408 1.00 46.44 90 GLY A CA 1
ATOM 682 C C . GLY A 1 90 ? -61.127 25.694 19.613 1.00 46.44 90 GLY A C 1
ATOM 683 O O . GLY A 1 90 ? -61.451 24.593 19.183 1.00 46.44 90 GLY A O 1
ATOM 684 N N . ALA A 1 91 ? -60.019 25.897 20.327 1.00 34.38 91 ALA A N 1
ATOM 685 C CA . ALA A 1 91 ? -59.225 24.852 20.982 1.00 34.38 91 ALA A CA 1
ATOM 686 C C . ALA A 1 91 ? -58.812 25.374 22.371 1.00 34.38 91 ALA A C 1
ATOM 688 O O . ALA A 1 91 ? -58.700 26.592 22.547 1.00 34.38 91 ALA A O 1
ATOM 689 N N . ASN A 1 92 ? -58.649 24.506 23.373 1.00 44.47 92 ASN A N 1
ATOM 690 C CA . ASN A 1 92 ? -58.536 24.968 24.759 1.00 44.47 92 ASN A CA 1
ATOM 691 C C . ASN A 1 92 ? -57.118 25.456 25.076 1.00 44.47 92 ASN A C 1
ATOM 693 O O . ASN A 1 92 ? -56.127 24.909 24.595 1.00 44.47 92 ASN A O 1
ATOM 697 N N . ALA A 1 93 ? -57.006 26.447 25.964 1.00 48.12 93 ALA A N 1
ATOM 698 C CA . ALA A 1 93 ? -55.706 26.946 26.419 1.00 48.12 93 ALA A CA 1
ATOM 699 C C . ALA A 1 93 ? -54.847 25.850 27.090 1.00 48.12 93 ALA A C 1
ATOM 701 O O . ALA A 1 93 ? -53.626 25.864 26.950 1.00 48.12 93 ALA A O 1
ATOM 702 N N . ALA A 1 94 ? -55.485 24.874 27.748 1.00 48.56 94 ALA A N 1
ATOM 703 C CA . ALA A 1 94 ? -54.823 23.727 28.372 1.00 48.56 94 ALA A CA 1
ATOM 704 C C . ALA A 1 94 ? -54.081 22.835 27.356 1.00 48.56 94 ALA A C 1
ATOM 706 O O . ALA A 1 94 ? -52.933 22.468 27.599 1.00 48.56 94 ALA A O 1
ATOM 707 N N . ASP A 1 95 ? -54.686 22.569 26.191 1.00 46.47 95 ASP A N 1
ATOM 708 C CA . ASP A 1 95 ? -54.101 21.722 25.139 1.00 46.47 95 ASP A CA 1
ATOM 709 C C . ASP A 1 95 ? -52.780 22.326 24.607 1.00 46.47 95 ASP A C 1
ATOM 711 O O . ASP A 1 95 ? -51.832 21.619 24.264 1.00 46.47 95 ASP A O 1
ATOM 715 N N . SER A 1 96 ? -52.694 23.662 24.585 1.00 55.72 96 SER A N 1
ATOM 716 C CA . SER A 1 96 ? -51.473 24.404 24.246 1.00 55.72 96 SER A CA 1
ATOM 717 C C . SER A 1 96 ? -50.412 24.314 25.352 1.00 55.72 96 SER A C 1
ATOM 719 O O . SER A 1 96 ? -49.222 24.159 25.066 1.00 55.72 96 SER A O 1
ATOM 721 N N . GLU A 1 97 ? -50.828 24.372 26.622 1.00 55.09 97 GLU A N 1
ATOM 722 C CA . GLU A 1 97 ? -49.912 24.317 27.764 1.00 55.09 97 GLU A CA 1
ATOM 723 C C . GLU A 1 97 ? -49.245 22.940 27.906 1.00 55.09 97 GLU A C 1
ATOM 725 O O . GLU A 1 97 ? -48.029 22.869 28.090 1.00 55.09 97 GLU A O 1
ATOM 730 N N . GLU A 1 98 ? -49.990 21.842 27.753 1.00 59.50 98 GLU A N 1
ATOM 731 C CA . GLU A 1 98 ? -49.424 20.486 27.813 1.00 59.50 98 GLU A CA 1
ATOM 732 C C . GLU A 1 98 ? -48.427 20.227 26.673 1.00 59.50 98 GLU A C 1
ATOM 734 O O 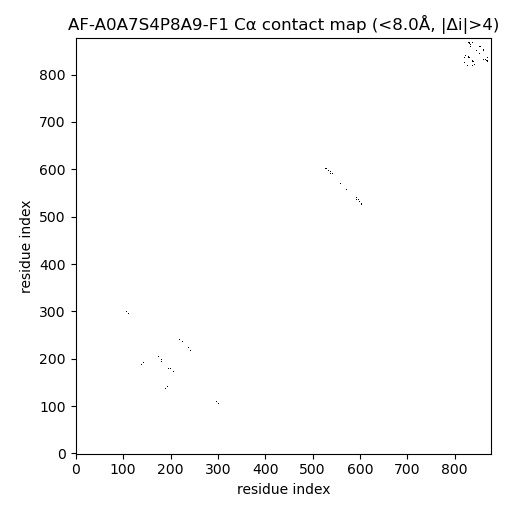. GLU A 1 98 ? -47.332 19.706 26.905 1.00 59.50 98 GLU A O 1
ATOM 739 N N . VAL A 1 99 ? -48.735 20.686 25.454 1.00 63.69 99 VAL A N 1
ATOM 740 C CA . VAL A 1 99 ? -47.818 20.600 24.303 1.00 63.69 99 VAL A CA 1
ATOM 741 C C . VAL A 1 99 ? -46.544 21.429 24.516 1.00 63.69 99 VAL A C 1
ATOM 743 O O . VAL A 1 99 ? -45.474 21.031 24.046 1.00 63.69 99 VAL A O 1
ATOM 746 N N . LEU A 1 100 ? -46.615 22.562 25.223 1.00 64.38 100 LEU A N 1
ATOM 747 C CA . LEU A 1 100 ? -45.436 23.354 25.594 1.00 64.38 100 LEU A CA 1
ATOM 748 C C . LEU A 1 100 ? -44.619 22.688 26.711 1.00 64.38 100 LEU A C 1
ATOM 750 O O . LEU A 1 100 ? -43.394 22.619 26.596 1.00 64.38 100 LEU A O 1
ATOM 754 N N . ARG A 1 101 ? -45.270 22.133 27.741 1.00 65.94 101 ARG A N 1
ATOM 755 C CA . ARG A 1 101 ? -44.607 21.372 28.816 1.00 65.94 101 ARG A CA 1
ATOM 756 C C . ARG A 1 101 ? -43.835 20.174 28.253 1.00 65.94 101 ARG A C 1
ATOM 758 O O . ARG A 1 101 ? -42.640 20.062 28.507 1.00 65.94 101 ARG A O 1
ATOM 765 N N . PHE A 1 102 ? -44.464 19.361 27.401 1.00 69.19 102 PHE A N 1
ATOM 766 C CA . PHE A 1 102 ? -43.831 18.199 26.760 1.00 69.19 102 PHE A CA 1
ATOM 767 C C . PHE A 1 102 ? -42.634 18.575 25.864 1.00 69.19 102 PHE A C 1
ATOM 769 O O . PHE A 1 102 ? -41.626 17.865 25.823 1.00 69.19 102 PHE A O 1
ATOM 776 N N . LYS A 1 103 ? -42.699 19.721 25.169 1.00 65.62 103 LYS A N 1
ATOM 777 C CA . LYS A 1 103 ? -41.563 20.252 24.392 1.00 65.62 103 LYS A CA 1
ATOM 778 C C . LYS A 1 103 ? -40.418 20.718 25.291 1.00 65.62 103 LYS A C 1
ATOM 780 O O . LYS A 1 103 ? -39.265 20.421 24.984 1.00 65.62 103 LYS A O 1
ATOM 785 N N . ASN A 1 104 ? -40.715 21.400 26.397 1.00 68.19 104 ASN A N 1
ATOM 786 C CA . ASN A 1 104 ? -39.699 21.822 27.364 1.00 68.19 104 ASN A CA 1
ATOM 787 C C . ASN A 1 104 ? -39.037 20.622 28.056 1.00 68.19 104 ASN A C 1
ATOM 789 O O . ASN A 1 104 ? -37.822 20.620 28.225 1.00 68.19 104 ASN A O 1
ATOM 793 N N . GLU A 1 105 ? -39.798 19.578 28.383 1.00 76.75 105 GLU A N 1
ATOM 794 C CA . GLU A 1 105 ? -39.282 18.345 28.987 1.00 76.75 105 GLU A CA 1
ATOM 795 C C . GLU A 1 105 ? -38.336 17.587 28.036 1.00 76.75 105 GLU A C 1
ATOM 797 O O . GLU A 1 105 ? -37.239 17.193 28.436 1.00 76.75 105 GLU A O 1
ATOM 802 N N . GLN A 1 106 ? -38.674 17.485 26.742 1.00 72.50 106 GLN A N 1
ATOM 803 C CA . GLN A 1 106 ? -37.747 16.944 25.737 1.00 72.50 106 GLN A CA 1
ATOM 804 C C . GLN A 1 106 ? -36.508 17.829 25.514 1.00 72.50 106 GLN A C 1
ATOM 806 O O . GLN A 1 106 ? -35.406 17.302 25.352 1.00 72.50 106 GLN A O 1
ATOM 811 N N . LEU A 1 107 ? -36.648 19.160 25.533 1.00 69.69 107 LEU A N 1
ATOM 812 C CA . LEU A 1 107 ? -35.504 20.079 25.454 1.00 69.69 107 LEU A CA 1
ATOM 813 C C . LEU A 1 107 ? -34.585 19.954 26.678 1.00 69.69 107 LEU A C 1
ATOM 815 O O . LEU A 1 107 ? -33.365 19.998 26.525 1.00 69.69 107 LEU A O 1
ATOM 819 N N . PHE A 1 108 ? -35.148 19.746 27.870 1.00 78.00 108 PHE A N 1
ATOM 820 C CA . PHE A 1 108 ? -34.398 19.506 29.100 1.00 78.00 108 PHE A CA 1
ATOM 821 C C . PHE A 1 108 ? -33.647 18.166 29.049 1.00 78.00 108 PHE A C 1
ATOM 823 O O . PHE A 1 108 ? -32.443 18.128 29.301 1.00 78.00 108 PHE A O 1
ATOM 830 N N . ALA A 1 109 ? -34.309 17.085 28.622 1.00 74.19 109 ALA A N 1
ATOM 831 C CA . ALA A 1 109 ? -33.668 15.783 28.423 1.00 74.19 109 ALA A CA 1
ATOM 832 C C . ALA A 1 109 ? -32.526 15.843 27.387 1.00 74.19 109 ALA A C 1
ATOM 834 O O . ALA A 1 109 ? -31.457 15.265 27.599 1.00 74.19 109 ALA A O 1
ATOM 835 N N . ALA A 1 110 ? -32.709 16.592 26.293 1.00 70.62 110 ALA A N 1
ATOM 836 C CA . ALA A 1 110 ? -31.666 16.823 25.294 1.00 70.62 110 ALA A CA 1
ATOM 837 C C . ALA A 1 110 ? -30.494 17.666 25.838 1.00 70.62 110 ALA A C 1
ATOM 839 O O . ALA A 1 110 ? -29.339 17.394 25.501 1.00 70.62 110 ALA A O 1
ATOM 840 N N . LEU A 1 111 ? -30.766 18.660 26.693 1.00 73.19 111 LEU A N 1
ATOM 841 C CA . LEU A 1 111 ? -29.740 19.451 27.378 1.00 73.19 111 LEU A CA 1
ATOM 842 C C . LEU A 1 111 ? -28.919 18.599 28.350 1.00 73.19 111 LEU A C 1
ATOM 844 O O . LEU A 1 111 ? -27.693 18.643 28.283 1.00 73.19 111 LEU A O 1
ATOM 848 N N . GLU A 1 112 ? -29.547 17.784 29.201 1.00 79.94 112 GLU A N 1
ATOM 849 C CA . GLU A 1 112 ? -28.809 16.905 30.121 1.00 79.94 112 GLU A CA 1
ATOM 850 C C . GLU A 1 112 ? -27.992 15.842 29.373 1.00 79.94 112 GLU A C 1
ATOM 852 O O . GLU A 1 112 ? -26.823 15.630 29.700 1.00 79.94 112 GLU A O 1
ATOM 857 N N . ALA A 1 113 ? -28.521 15.257 28.292 1.00 75.62 113 ALA A N 1
ATOM 858 C CA . ALA A 1 113 ? -27.747 14.362 27.428 1.00 75.62 113 ALA A CA 1
ATOM 859 C C . ALA A 1 113 ? -26.492 15.048 26.843 1.00 75.62 113 ALA A C 1
ATOM 861 O O . ALA A 1 113 ? -25.418 14.443 26.788 1.00 75.62 113 ALA A O 1
ATOM 862 N N . LYS A 1 114 ? -26.589 16.329 26.455 1.00 75.38 114 LYS A N 1
ATOM 863 C CA . LYS A 1 114 ? -25.436 17.117 25.986 1.00 75.38 114 LYS A CA 1
ATOM 864 C C . LYS A 1 114 ? -24.466 17.479 27.114 1.00 75.38 114 LYS A C 1
ATOM 866 O O . LYS A 1 114 ? -23.263 17.355 26.905 1.00 75.38 114 LYS A O 1
ATOM 871 N N . LYS A 1 115 ? -24.948 17.842 28.308 1.00 80.31 115 LYS A N 1
ATOM 872 C CA . LYS A 1 115 ? -24.098 18.085 29.492 1.00 80.31 115 LYS A CA 1
ATOM 873 C C . LYS A 1 115 ? -23.332 16.829 29.918 1.00 80.31 115 LYS A C 1
ATOM 875 O O . LYS A 1 115 ? -22.175 16.934 30.316 1.00 80.31 115 LYS A O 1
ATOM 880 N N . HIS A 1 116 ? -23.941 15.646 29.818 1.00 81.88 116 HIS A N 1
ATOM 881 C CA . HIS A 1 116 ? -23.265 14.377 30.096 1.00 81.88 116 HIS A CA 1
ATOM 882 C C . HIS A 1 116 ? -22.135 14.078 29.100 1.00 81.88 116 HIS A C 1
ATOM 884 O O . HIS A 1 116 ? -21.050 13.685 29.529 1.00 81.88 116 HIS A O 1
ATOM 890 N N . GLU A 1 117 ? -22.342 14.305 27.798 1.00 79.00 117 GLU A N 1
ATOM 891 C CA . GLU A 1 117 ? -21.277 14.099 26.806 1.00 79.00 117 GLU A CA 1
ATOM 892 C C . GLU A 1 117 ? -20.176 15.174 26.906 1.00 79.00 117 GLU A C 1
ATOM 894 O O . GLU A 1 117 ? -19.002 14.838 26.780 1.00 79.00 117 GLU A O 1
ATOM 899 N N . ILE A 1 118 ? -20.508 16.430 27.244 1.00 79.50 118 ILE A N 1
ATOM 900 C CA . ILE A 1 118 ? -19.506 17.466 27.564 1.00 79.50 118 ILE A CA 1
ATOM 901 C C . ILE A 1 118 ? -18.630 17.016 28.744 1.00 79.50 118 ILE A C 1
ATOM 903 O O . ILE A 1 118 ? -17.419 16.908 28.576 1.00 79.50 118 ILE A O 1
ATOM 907 N N . LYS A 1 119 ? -19.221 16.618 29.881 1.00 84.06 119 LYS A N 1
ATOM 908 C CA . LYS A 1 119 ? -18.476 16.111 31.056 1.00 84.06 119 LYS A CA 1
ATOM 909 C C . LYS A 1 119 ? -17.592 14.902 30.740 1.00 84.06 119 LYS A C 1
ATOM 911 O O . LYS A 1 119 ? -16.507 14.749 31.301 1.00 84.06 119 LYS A O 1
ATOM 916 N N . ARG A 1 120 ? -18.040 14.028 29.835 1.00 85.00 120 ARG A N 1
ATOM 917 C CA . ARG A 1 120 ? -17.256 12.881 29.356 1.00 85.00 120 ARG A CA 1
ATOM 918 C C . ARG A 1 120 ? -16.046 13.319 28.526 1.00 85.00 120 ARG A C 1
ATOM 920 O O . ARG A 1 120 ? -14.975 12.724 28.653 1.00 85.00 120 ARG A O 1
ATOM 927 N N . LEU A 1 121 ? -16.213 14.328 27.674 1.00 77.44 121 LEU A N 1
ATOM 928 C CA . LEU A 1 121 ? -15.143 14.878 26.845 1.00 77.44 121 LEU A CA 1
ATOM 929 C C . LEU A 1 121 ? -14.147 15.689 27.687 1.00 77.44 121 LEU A C 1
ATOM 931 O O . LEU A 1 121 ? -12.949 15.479 27.532 1.00 77.44 121 LEU A O 1
ATOM 935 N N . GLU A 1 122 ? -14.613 16.494 28.645 1.00 82.31 122 GLU A N 1
ATOM 936 C CA . GLU A 1 122 ? -13.785 17.175 29.658 1.00 82.31 122 GLU A CA 1
ATOM 937 C C . GLU A 1 122 ? -12.916 16.174 30.437 1.00 82.31 122 GLU A C 1
ATOM 939 O O . GLU A 1 122 ? -11.695 16.303 30.484 1.00 82.31 122 GLU A O 1
ATOM 944 N N . ALA A 1 123 ? -13.514 15.099 30.967 1.00 84.12 123 ALA A N 1
ATOM 945 C CA . ALA A 1 123 ? -12.768 14.051 31.667 1.00 84.12 123 ALA A CA 1
ATOM 946 C C . ALA A 1 123 ? -11.708 13.370 30.776 1.00 84.12 123 ALA A C 1
ATOM 948 O O . ALA A 1 123 ? -10.635 13.004 31.257 1.00 84.12 123 ALA A O 1
ATOM 949 N N . ARG A 1 124 ? -11.977 13.221 29.470 1.00 82.69 124 ARG A N 1
ATOM 950 C CA . ARG A 1 124 ? -11.006 12.698 28.496 1.00 82.69 124 ARG A CA 1
ATOM 951 C C . ARG A 1 124 ? -9.886 13.700 28.195 1.00 82.69 124 ARG A C 1
ATOM 953 O O . ARG A 1 124 ? -8.747 13.264 28.038 1.00 82.69 124 ARG A O 1
ATOM 960 N N . VAL A 1 125 ? -10.184 14.998 28.121 1.00 79.50 125 VAL A N 1
ATOM 961 C CA . VAL A 1 125 ? -9.180 16.062 27.943 1.00 79.50 125 VAL A CA 1
ATOM 962 C C . VAL A 1 125 ? -8.220 16.076 29.132 1.00 79.50 125 VAL A C 1
ATOM 964 O O . VAL A 1 125 ? -7.024 15.907 28.919 1.00 79.50 125 VAL A O 1
ATOM 967 N N . ASN A 1 126 ? -8.727 16.097 30.368 1.00 82.75 126 ASN A N 1
ATOM 968 C CA . ASN A 1 126 ? -7.895 16.102 31.581 1.00 82.75 126 ASN A CA 1
ATOM 969 C C . ASN A 1 126 ? -6.917 14.905 31.647 1.00 82.75 126 ASN A C 1
ATOM 971 O O . ASN A 1 126 ? -5.775 15.043 32.086 1.00 82.75 126 ASN A O 1
ATOM 975 N N . VAL A 1 127 ? -7.336 13.716 31.187 1.00 83.19 127 VAL A N 1
ATOM 976 C CA . VAL A 1 127 ? -6.459 12.528 31.103 1.00 83.19 127 VAL A CA 1
ATOM 977 C C . VAL A 1 127 ? -5.387 12.685 30.017 1.00 83.19 127 VAL A C 1
ATOM 979 O O . VAL A 1 127 ? -4.242 12.279 30.223 1.00 83.19 127 VAL A O 1
ATOM 982 N N . LEU A 1 128 ? -5.726 13.282 28.870 1.00 74.31 128 LEU A N 1
ATOM 983 C CA . LEU A 1 128 ? -4.769 13.549 27.790 1.00 74.31 128 LEU A CA 1
ATOM 984 C C . LEU A 1 128 ? -3.754 14.638 28.166 1.00 74.31 128 LEU A C 1
ATOM 986 O O . LEU A 1 128 ? -2.589 14.505 27.793 1.00 74.31 128 LEU A O 1
ATOM 990 N N . GLU A 1 129 ? -4.175 15.652 28.926 1.00 78.81 129 GLU A N 1
ATOM 991 C CA . GLU A 1 129 ? -3.332 16.721 29.475 1.00 78.81 129 GLU A CA 1
ATOM 992 C C . GLU A 1 129 ? -2.387 16.198 30.563 1.00 78.81 129 GLU A C 1
ATOM 994 O O . GLU A 1 129 ? -1.188 16.455 30.499 1.00 78.81 129 GLU A O 1
ATOM 999 N N . SER A 1 130 ? -2.870 15.373 31.502 1.00 81.81 130 SER A N 1
ATOM 1000 C CA . SER A 1 130 ? -1.994 14.707 32.481 1.00 81.81 130 SER A CA 1
ATOM 1001 C C . SER A 1 130 ? -0.929 13.847 31.791 1.00 81.81 130 SER A C 1
ATOM 1003 O O . SER A 1 130 ? 0.241 13.883 32.169 1.00 81.81 130 SER A O 1
ATOM 1005 N N . ALA A 1 131 ? -1.315 13.108 30.746 1.00 75.31 131 ALA A N 1
ATOM 1006 C CA . ALA A 1 131 ? -0.379 12.325 29.945 1.00 75.31 131 ALA A CA 1
ATOM 1007 C C . ALA A 1 131 ? 0.573 13.200 29.104 1.00 75.31 131 ALA A C 1
ATOM 1009 O O . ALA A 1 131 ? 1.636 12.726 28.707 1.00 75.31 131 ALA A O 1
ATOM 1010 N N . ASP A 1 132 ? 0.209 14.449 28.805 1.00 73.94 132 ASP A N 1
ATOM 1011 C CA . ASP A 1 132 ? 1.069 15.418 28.120 1.00 73.94 132 ASP A CA 1
ATOM 1012 C C . ASP A 1 132 ? 2.125 16.007 29.051 1.00 73.94 132 ASP A C 1
ATOM 1014 O O . ASP A 1 132 ? 3.299 16.089 28.699 1.00 73.94 132 ASP A O 1
ATOM 1018 N N . GLU A 1 133 ? 1.729 16.314 30.280 1.00 77.19 133 GLU A N 1
ATOM 1019 C CA . GLU A 1 133 ? 2.640 16.777 31.319 1.00 77.19 133 GLU A CA 1
ATOM 1020 C C . GLU A 1 133 ? 3.669 15.694 31.691 1.00 77.19 133 GLU A C 1
ATOM 1022 O O . GLU A 1 133 ? 4.840 15.990 31.931 1.00 77.19 133 GLU A O 1
ATOM 1027 N N . ASP A 1 134 ? 3.282 14.416 31.652 1.00 74.69 134 ASP A N 1
ATOM 1028 C CA . ASP A 1 134 ? 4.224 13.298 31.784 1.00 74.69 134 ASP A CA 1
ATOM 1029 C C . ASP A 1 134 ? 5.130 13.117 30.550 1.00 74.69 134 ASP A C 1
ATOM 1031 O O . ASP A 1 134 ? 6.324 12.845 30.715 1.00 74.69 134 ASP A O 1
ATOM 1035 N N . ARG A 1 135 ? 4.638 13.361 29.322 1.00 75.62 135 ARG A N 1
ATOM 1036 C CA . ARG A 1 135 ? 5.499 13.429 28.121 1.00 75.62 135 ARG A CA 1
ATOM 1037 C C . ARG A 1 135 ? 6.538 14.545 28.246 1.00 75.62 135 ARG A C 1
ATOM 1039 O O . ARG A 1 135 ? 7.721 14.281 28.042 1.00 75.62 135 ARG A O 1
ATOM 1046 N N . LYS A 1 136 ? 6.144 15.752 28.661 1.00 74.88 136 LYS A N 1
ATOM 1047 C CA . LYS A 1 136 ? 7.054 16.892 28.894 1.00 74.88 136 LYS A CA 1
ATOM 1048 C C . LYS A 1 136 ? 8.156 16.565 29.906 1.00 74.88 136 LYS A C 1
ATOM 1050 O O . LYS A 1 136 ? 9.320 16.877 29.659 1.00 74.88 136 LYS A O 1
ATOM 1055 N N . LYS A 1 137 ? 7.837 15.859 31.000 1.00 77.00 137 LYS A N 1
ATOM 1056 C CA . LYS A 1 137 ? 8.837 15.377 31.981 1.00 77.00 137 LYS A CA 1
ATOM 1057 C C . LYS A 1 137 ? 9.838 14.393 31.366 1.00 77.00 137 LYS A C 1
ATOM 1059 O O . LYS A 1 137 ? 11.029 14.475 31.673 1.00 77.00 137 LYS A O 1
ATOM 1064 N N . ILE A 1 138 ? 9.381 13.486 30.497 1.00 74.50 138 ILE A N 1
ATOM 1065 C CA . ILE A 1 138 ? 10.245 12.538 29.770 1.00 74.50 138 ILE A CA 1
ATOM 1066 C C . ILE A 1 138 ? 11.150 13.288 28.784 1.00 74.50 138 ILE A C 1
ATOM 1068 O O . ILE A 1 138 ? 12.363 13.087 28.806 1.00 74.50 138 ILE A O 1
ATOM 1072 N N . ILE A 1 139 ? 10.594 14.204 27.989 1.00 72.19 139 ILE A N 1
ATOM 1073 C CA . ILE A 1 139 ? 11.326 15.051 27.032 1.00 72.19 139 ILE A CA 1
ATOM 1074 C C . ILE A 1 139 ? 12.404 15.879 27.757 1.00 72.19 139 ILE A C 1
ATOM 1076 O O . ILE A 1 139 ? 13.577 15.853 27.382 1.00 72.19 139 ILE A O 1
ATOM 1080 N N . GLY A 1 140 ? 12.056 16.508 28.884 1.00 72.19 140 GLY A N 1
ATOM 1081 C CA . GLY A 1 140 ? 12.999 17.206 29.766 1.00 72.19 140 GLY A CA 1
ATOM 1082 C C . GLY A 1 140 ? 14.000 16.294 30.495 1.00 72.19 140 GLY A C 1
ATOM 1083 O O . GLY A 1 140 ? 14.927 16.789 31.138 1.00 72.19 140 GLY A O 1
ATOM 1084 N N . CYS A 1 141 ? 13.851 14.969 30.428 1.00 73.81 141 CYS A N 1
ATOM 1085 C CA . CYS A 1 141 ? 14.865 14.001 30.855 1.00 73.81 141 CYS A CA 1
ATOM 1086 C C . CYS A 1 141 ? 15.805 13.634 29.700 1.00 73.81 141 CYS A C 1
ATOM 1088 O O . CYS A 1 141 ? 17.022 13.687 29.873 1.00 73.81 141 CYS A O 1
ATOM 1090 N N . VAL A 1 142 ? 15.254 13.362 28.511 1.00 73.81 142 VAL A N 1
ATOM 1091 C CA . VAL A 1 142 ? 16.024 13.121 27.279 1.00 73.81 142 VAL A CA 1
ATOM 1092 C C . VAL A 1 142 ? 16.967 14.291 26.997 1.00 73.81 142 VAL A C 1
ATOM 1094 O O . VAL A 1 142 ? 18.158 14.060 26.813 1.00 73.81 142 VAL A O 1
ATOM 1097 N N . ASN A 1 143 ? 16.487 15.537 27.083 1.00 72.19 143 ASN A N 1
ATOM 1098 C CA . ASN A 1 143 ? 17.319 16.723 26.850 1.00 72.19 143 ASN A CA 1
ATOM 1099 C C . ASN A 1 143 ? 18.525 16.801 27.812 1.00 72.19 143 ASN A C 1
ATOM 1101 O O . ASN A 1 143 ? 19.649 17.069 27.401 1.00 72.19 143 ASN A O 1
ATOM 1105 N N . ARG A 1 144 ? 18.336 16.469 29.100 1.00 75.19 144 ARG A N 1
ATOM 1106 C CA . ARG A 1 144 ? 19.440 16.439 30.081 1.00 75.19 144 ARG A CA 1
ATOM 1107 C C . ARG A 1 144 ? 20.492 15.375 29.756 1.00 75.19 144 ARG A C 1
ATOM 1109 O O . ARG A 1 144 ? 21.678 15.635 29.940 1.00 75.19 144 ARG A O 1
ATOM 1116 N N . HIS A 1 145 ? 20.078 14.207 29.266 1.00 73.50 145 HIS A N 1
ATOM 1117 C CA . HIS A 1 145 ? 21.010 13.178 28.797 1.00 73.50 145 HIS A CA 1
ATOM 1118 C C . HIS A 1 145 ? 21.701 13.570 27.482 1.00 73.50 145 HIS A C 1
ATOM 1120 O O . HIS A 1 145 ? 22.880 13.270 27.312 1.00 73.50 145 HIS A O 1
ATOM 1126 N N . TRP A 1 146 ? 21.006 14.286 26.595 1.00 71.31 146 TRP A N 1
ATOM 1127 C CA . TRP A 1 146 ? 21.567 14.812 25.350 1.00 71.31 146 TRP A CA 1
ATOM 1128 C C . TRP A 1 146 ? 22.682 15.828 25.621 1.00 71.31 146 TRP A C 1
ATOM 1130 O O . TRP A 1 146 ? 23.806 15.630 25.172 1.00 71.31 146 TRP A O 1
ATOM 1140 N N . CYS A 1 147 ? 22.426 16.835 26.464 1.00 70.44 147 CYS A N 1
ATOM 1141 C CA . CYS A 1 147 ? 23.442 17.810 26.872 1.00 70.44 147 CYS A CA 1
ATOM 1142 C C . CYS A 1 147 ? 24.660 17.151 27.545 1.00 70.44 147 CYS A C 1
ATOM 1144 O O . CYS A 1 147 ? 25.791 17.575 27.315 1.00 70.44 147 CYS A O 1
ATOM 1146 N N . ALA A 1 148 ? 24.452 16.103 28.354 1.00 73.25 148 ALA A N 1
ATOM 1147 C CA . ALA A 1 148 ? 25.552 15.346 28.955 1.00 73.25 148 ALA A CA 1
ATOM 1148 C C . ALA A 1 148 ? 26.409 14.636 27.890 1.00 73.25 148 ALA A C 1
ATOM 1150 O O . ALA A 1 148 ? 27.635 14.733 27.932 1.00 73.25 148 ALA A O 1
ATOM 1151 N N . LEU A 1 149 ? 25.778 13.998 26.896 1.00 71.94 149 LEU A N 1
ATOM 1152 C CA . LEU A 1 149 ? 26.471 13.376 25.765 1.00 71.94 149 LEU A CA 1
ATOM 1153 C C . LEU A 1 149 ? 27.255 14.408 24.933 1.00 71.94 149 LEU A C 1
ATOM 1155 O O . LEU A 1 149 ? 28.383 14.128 24.532 1.00 71.94 149 LEU A O 1
ATOM 1159 N N . THR A 1 150 ? 26.712 15.610 24.712 1.00 68.31 150 THR A N 1
ATOM 1160 C CA . THR A 1 150 ? 27.416 16.698 24.008 1.00 68.31 150 THR A CA 1
ATOM 1161 C C . THR A 1 150 ? 28.690 17.134 24.746 1.00 68.31 150 THR A C 1
ATOM 1163 O O . THR A 1 150 ? 29.729 17.311 24.109 1.00 68.31 150 THR A O 1
ATOM 1166 N N . GLU A 1 151 ? 28.658 17.255 26.079 1.00 73.44 151 GLU A N 1
ATOM 1167 C CA . GLU A 1 151 ? 29.860 17.554 26.878 1.00 73.44 151 GLU A CA 1
ATOM 1168 C C . GLU A 1 151 ? 30.866 16.392 26.878 1.00 73.44 151 GLU A C 1
ATOM 1170 O O . GLU A 1 151 ? 32.073 16.622 26.755 1.00 73.44 151 GLU A O 1
ATOM 1175 N N . GLU A 1 152 ? 30.404 15.139 26.964 1.00 74.31 152 GLU A N 1
ATOM 1176 C CA . GLU A 1 152 ? 31.285 13.969 26.881 1.00 74.31 152 GLU A CA 1
ATOM 1177 C C . GLU A 1 152 ? 31.993 13.899 25.521 1.00 74.31 152 GLU A C 1
ATOM 1179 O O . GLU A 1 152 ? 33.226 13.813 25.491 1.00 74.31 152 GLU A O 1
ATOM 1184 N N . LEU A 1 153 ? 31.252 14.046 24.415 1.00 67.12 153 LEU A N 1
ATOM 1185 C CA . LEU A 1 153 ? 31.794 14.108 23.053 1.00 67.12 153 LEU A CA 1
ATOM 1186 C C . LEU A 1 153 ? 32.823 15.235 22.913 1.00 67.12 153 LEU A C 1
ATOM 1188 O O . LEU A 1 153 ? 33.951 14.988 22.475 1.00 67.12 153 LEU A O 1
ATOM 1192 N N . LYS A 1 154 ? 32.491 16.447 23.373 1.00 67.50 154 LYS A N 1
ATOM 1193 C CA . LYS A 1 154 ? 33.411 17.593 23.380 1.00 67.50 154 LYS A CA 1
ATOM 1194 C C . LYS A 1 154 ? 34.692 17.295 24.164 1.00 67.50 154 LYS A C 1
ATOM 1196 O O . LYS A 1 154 ? 35.787 17.559 23.668 1.00 67.50 154 LYS A O 1
ATOM 1201 N N . SER A 1 155 ? 34.576 16.661 25.333 1.00 71.19 155 SER A N 1
ATOM 1202 C CA . SER A 1 155 ? 35.731 16.252 26.141 1.00 71.19 155 SER A CA 1
ATOM 1203 C C . SER A 1 155 ? 36.601 15.190 25.456 1.00 71.19 155 SER A C 1
ATOM 1205 O O . SER A 1 155 ? 37.805 15.132 25.709 1.00 71.19 155 SER A O 1
ATOM 1207 N N . THR A 1 156 ? 36.024 14.319 24.618 1.00 68.25 156 THR A N 1
ATOM 1208 C CA . THR A 1 156 ? 36.785 13.323 23.845 1.00 68.25 156 THR A CA 1
ATOM 1209 C C . THR A 1 156 ? 37.460 13.937 22.624 1.00 68.25 156 THR A C 1
ATOM 1211 O O . THR A 1 156 ? 38.646 13.684 22.420 1.00 68.25 156 THR A O 1
ATOM 1214 N N . PHE A 1 157 ? 36.780 14.817 21.883 1.00 64.56 157 PHE A N 1
ATOM 1215 C CA . PHE A 1 157 ? 37.381 15.532 20.754 1.00 64.56 157 PHE A CA 1
ATOM 1216 C C . PHE A 1 157 ? 38.550 16.419 21.198 1.00 64.56 157 PHE A C 1
ATOM 1218 O O . PHE A 1 157 ? 39.619 16.329 20.605 1.00 64.56 157 PHE A O 1
ATOM 1225 N N . GLN A 1 158 ? 38.423 17.162 22.303 1.00 67.62 158 GLN A N 1
ATOM 1226 C CA . GLN A 1 158 ? 39.536 17.943 22.872 1.00 67.62 158 GLN A CA 1
ATOM 1227 C C . GLN A 1 158 ? 40.737 17.073 23.294 1.00 67.62 158 GLN A C 1
ATOM 1229 O O . GLN A 1 158 ? 41.887 17.499 23.204 1.00 67.62 158 GLN A O 1
ATOM 1234 N N . ARG A 1 159 ? 40.508 15.822 23.722 1.00 67.12 159 ARG A N 1
ATOM 1235 C CA . ARG A 1 159 ? 41.596 14.874 24.029 1.00 67.12 159 ARG A CA 1
ATOM 1236 C C . ARG A 1 159 ? 42.300 14.356 22.768 1.00 67.12 159 ARG A C 1
ATOM 1238 O O . ARG A 1 159 ? 43.517 14.196 22.798 1.00 67.12 159 ARG A O 1
ATOM 1245 N N . LEU A 1 160 ? 41.569 14.138 21.673 1.00 60.41 160 LEU A N 1
ATOM 1246 C CA . LEU A 1 160 ? 42.139 13.767 20.367 1.00 60.41 160 LEU A CA 1
ATOM 1247 C C . LEU A 1 160 ? 42.906 14.940 19.730 1.00 60.41 160 LEU A C 1
ATOM 1249 O O . LEU A 1 160 ? 44.028 14.768 19.259 1.00 60.41 160 LEU A O 1
ATOM 1253 N N . GLU A 1 161 ? 42.355 16.151 19.820 1.00 57.88 161 GLU A N 1
ATOM 1254 C CA . GLU A 1 161 ? 42.961 17.416 19.382 1.00 57.88 161 GLU A CA 1
ATOM 1255 C C . GLU A 1 161 ? 44.342 17.671 20.024 1.00 57.88 161 GLU A C 1
ATOM 1257 O O . GLU A 1 161 ? 45.246 18.209 19.385 1.00 57.88 161 GLU A O 1
ATOM 1262 N N . HIS A 1 162 ? 44.539 17.241 21.275 1.00 56.22 162 HIS A N 1
ATOM 1263 C CA . HIS A 1 162 ? 45.833 17.291 21.965 1.00 56.22 162 HIS A CA 1
ATOM 1264 C C . HIS A 1 162 ? 46.786 16.128 21.629 1.00 56.22 162 HIS A C 1
ATOM 1266 O O . HIS A 1 162 ? 47.968 16.210 21.961 1.00 56.22 162 HIS A O 1
ATOM 1272 N N . SER A 1 163 ? 46.308 15.062 20.980 1.00 53.91 163 SER A N 1
ATOM 1273 C CA . SER A 1 163 ? 47.115 13.884 20.629 1.00 53.91 163 SER A CA 1
ATOM 1274 C C . SER A 1 163 ? 47.739 13.954 19.231 1.00 53.91 163 SER A C 1
ATOM 1276 O O . SER A 1 163 ? 48.719 13.255 18.974 1.00 53.91 163 SER A O 1
ATOM 1278 N N . THR A 1 164 ? 47.181 14.761 18.323 1.00 52.31 164 THR A N 1
ATOM 1279 C CA . THR A 1 164 ? 47.570 14.811 16.901 1.00 52.31 164 THR A CA 1
ATOM 1280 C C . THR A 1 164 ? 47.370 16.215 16.331 1.00 52.31 164 THR A C 1
ATOM 1282 O O . THR A 1 164 ? 46.243 16.689 16.226 1.00 52.31 164 THR A O 1
ATOM 1285 N N . SER A 1 165 ? 48.459 16.878 15.922 1.00 51.72 165 SER A N 1
ATOM 1286 C CA . SER A 1 165 ? 48.448 18.286 15.486 1.00 51.72 165 SER A CA 1
ATOM 1287 C C . SER A 1 165 ? 47.651 18.566 14.211 1.00 51.72 165 SER A C 1
ATOM 1289 O O . SER A 1 165 ? 47.165 19.683 14.034 1.00 51.72 165 SER A O 1
ATOM 1291 N N . ASP A 1 166 ? 47.531 17.585 13.317 1.00 54.69 166 ASP A N 1
ATOM 1292 C CA . ASP A 1 166 ? 46.910 17.774 12.000 1.00 54.69 166 ASP A CA 1
ATOM 1293 C C . ASP A 1 166 ? 45.401 17.488 11.992 1.00 54.69 166 ASP A C 1
ATOM 1295 O O . ASP A 1 166 ? 44.671 18.134 11.242 1.00 54.69 166 ASP A O 1
ATOM 1299 N N . PHE A 1 167 ? 44.914 16.690 12.951 1.00 54.00 167 PHE A N 1
ATOM 1300 C CA . PHE A 1 167 ? 43.489 16.417 13.215 1.00 54.00 167 PHE A CA 1
ATOM 1301 C C . PHE A 1 167 ? 42.649 17.707 13.328 1.00 54.00 167 PHE A C 1
ATOM 1303 O O . PHE A 1 167 ? 41.494 17.776 12.911 1.00 54.00 167 PHE A O 1
ATOM 1310 N N . LYS A 1 168 ? 43.273 18.774 13.845 1.00 52.91 168 LYS A N 1
ATOM 1311 C CA . LYS A 1 168 ? 42.688 20.109 14.028 1.00 52.91 168 LYS A CA 1
ATOM 1312 C C . LYS A 1 168 ? 42.468 20.894 12.721 1.00 52.91 168 LYS A C 1
ATOM 1314 O O . LYS A 1 168 ? 41.756 21.892 12.738 1.00 52.91 168 LYS A O 1
ATOM 1319 N N . LYS A 1 169 ? 43.069 20.480 11.599 1.00 57.81 169 LYS A N 1
ATOM 1320 C CA . LYS A 1 169 ? 42.810 21.057 10.263 1.00 57.81 169 LYS A CA 1
ATOM 1321 C C . LYS A 1 169 ? 41.734 20.289 9.500 1.00 57.81 169 LYS A C 1
ATOM 1323 O O . LYS A 1 169 ? 41.006 20.896 8.725 1.00 57.81 169 LYS A O 1
ATOM 1328 N N . GLU A 1 170 ? 41.665 18.976 9.699 1.00 56.69 170 GLU A N 1
ATOM 1329 C CA . GLU A 1 170 ? 40.834 18.077 8.890 1.00 56.69 170 GLU A CA 1
ATOM 1330 C C . GLU A 1 170 ? 39.396 17.957 9.428 1.00 56.69 170 GLU A C 1
ATOM 1332 O O . GLU A 1 170 ? 38.477 17.733 8.647 1.00 56.69 170 GLU A O 1
ATOM 1337 N N . HIS A 1 171 ? 39.166 18.213 10.725 1.00 57.69 171 HIS A N 1
ATOM 1338 C CA . HIS A 1 171 ? 37.846 18.071 11.368 1.00 57.69 171 HIS A CA 1
ATOM 1339 C C . HIS A 1 171 ? 37.313 19.360 12.025 1.00 57.69 171 HIS A C 1
ATOM 1341 O O . HIS A 1 171 ? 36.620 19.311 13.043 1.00 57.69 171 HIS A O 1
ATOM 1347 N N . SER A 1 172 ? 37.628 20.534 11.463 1.00 63.38 172 SER A N 1
ATOM 1348 C CA . SER A 1 172 ? 37.171 21.821 12.023 1.00 63.38 172 SER A CA 1
ATOM 1349 C C . SER A 1 172 ? 35.641 21.982 11.987 1.00 63.38 172 SER A C 1
ATOM 1351 O O . SER A 1 172 ? 35.079 22.475 12.962 1.00 63.38 172 SER A O 1
ATOM 1353 N N . SER A 1 173 ? 34.960 21.511 10.928 1.00 60.34 173 SER A N 1
ATOM 1354 C CA . SER A 1 173 ? 33.485 21.541 10.822 1.00 60.34 173 SER A CA 1
ATOM 1355 C C . SER A 1 173 ? 32.824 20.735 11.940 1.00 60.34 173 SER A C 1
ATOM 1357 O O . SER A 1 173 ? 31.962 21.239 12.651 1.00 60.34 173 SER A O 1
ATOM 1359 N N . VAL A 1 174 ? 33.303 19.507 12.154 1.00 64.38 174 VAL A N 1
ATOM 1360 C CA . VAL A 1 174 ? 32.841 18.578 13.194 1.00 64.38 174 VAL A CA 1
ATOM 1361 C C . VAL A 1 174 ? 32.904 19.244 14.575 1.00 64.38 174 VAL A C 1
ATOM 1363 O O . VAL A 1 174 ? 31.970 19.137 15.370 1.00 64.38 174 VAL A O 1
ATOM 1366 N N . PHE A 1 175 ? 33.978 19.987 14.858 1.00 64.25 175 PHE A N 1
ATOM 1367 C CA . PHE A 1 175 ? 34.154 20.684 16.132 1.00 64.25 175 PHE A CA 1
ATOM 1368 C C . PHE A 1 175 ? 33.261 21.930 16.276 1.00 64.25 175 PHE A C 1
ATOM 1370 O O . PHE A 1 175 ? 32.731 22.172 17.362 1.00 64.25 175 PHE A O 1
ATOM 1377 N N . GLU A 1 176 ? 33.053 22.696 15.201 1.00 66.69 176 GLU A N 1
ATOM 1378 C CA . GLU A 1 176 ? 32.121 23.834 15.174 1.00 66.69 176 GLU A CA 1
ATOM 1379 C C . GLU A 1 176 ? 30.670 23.365 15.375 1.00 66.69 176 GLU A C 1
ATOM 1381 O O . GLU A 1 176 ? 29.976 23.872 16.256 1.00 66.69 176 GLU A O 1
ATOM 1386 N N . SER A 1 177 ? 30.251 22.303 14.685 1.00 65.12 177 SER A N 1
ATOM 1387 C CA . SER A 1 177 ? 28.934 21.669 14.840 1.00 65.12 177 SER A CA 1
ATOM 1388 C C . SER A 1 177 ? 28.687 21.132 16.263 1.00 65.12 177 SER A C 1
ATOM 1390 O O . SER A 1 177 ? 27.589 21.283 16.804 1.00 65.12 177 SER A O 1
ATOM 1392 N N . ILE A 1 178 ? 29.712 20.578 16.929 1.00 65.44 178 ILE A N 1
ATOM 1393 C CA . ILE A 1 178 ? 29.655 20.185 18.357 1.00 65.44 178 ILE A CA 1
ATOM 1394 C C . ILE A 1 178 ? 29.516 21.402 19.291 1.00 65.44 178 ILE A C 1
ATOM 1396 O O . ILE A 1 178 ? 28.933 21.285 20.372 1.00 65.44 178 ILE A O 1
ATOM 1400 N N . ILE A 1 179 ? 30.029 22.576 18.909 1.00 66.00 179 ILE A N 1
ATOM 1401 C CA . ILE A 1 179 ? 29.814 23.821 19.662 1.00 66.00 179 ILE A CA 1
ATOM 1402 C C . ILE A 1 179 ? 28.375 24.313 19.468 1.00 66.00 179 ILE A C 1
ATOM 1404 O O . ILE A 1 179 ? 27.703 24.561 20.470 1.00 66.00 179 ILE A O 1
ATOM 1408 N N . SER A 1 180 ? 27.865 24.360 18.233 1.00 64.69 180 SER A N 1
ATOM 1409 C CA . SER A 1 180 ? 26.485 24.783 17.947 1.00 64.69 180 SER A CA 1
ATOM 1410 C C . SER A 1 180 ? 25.431 23.908 18.637 1.00 64.69 180 SER A C 1
ATOM 1412 O O . SER A 1 180 ? 24.445 24.438 19.146 1.00 64.69 180 SER A O 1
ATOM 1414 N N . LEU A 1 181 ? 25.670 22.595 18.773 1.00 64.44 181 LEU A N 1
ATOM 1415 C CA . LEU A 1 181 ? 24.816 21.688 19.561 1.00 64.44 181 LEU A CA 1
ATOM 1416 C C . LEU A 1 181 ? 24.633 22.110 21.031 1.00 64.44 181 LEU A C 1
ATOM 1418 O O . LEU A 1 181 ? 23.630 21.752 21.641 1.00 64.44 181 LEU A O 1
ATOM 1422 N N . LYS A 1 182 ? 25.576 22.863 21.612 1.00 60.06 182 LYS A N 1
ATOM 1423 C CA . LYS A 1 182 ? 25.479 23.381 22.987 1.00 60.06 182 LYS A CA 1
ATOM 1424 C C . LYS A 1 182 ? 24.760 24.734 23.073 1.00 60.06 182 LYS A C 1
ATOM 1426 O O . LYS A 1 182 ? 24.259 25.090 24.137 1.00 60.06 182 LYS A O 1
ATOM 1431 N N . GLU A 1 183 ? 24.717 25.497 21.985 1.00 61.47 183 GLU A N 1
ATOM 1432 C CA . GLU A 1 183 ? 24.144 26.851 21.958 1.00 61.47 183 GLU A CA 1
ATOM 1433 C C . GLU A 1 183 ? 22.615 26.849 21.744 1.00 61.47 183 GLU A C 1
ATOM 1435 O O . GLU A 1 183 ? 21.957 27.863 21.974 1.00 61.47 183 GLU A O 1
ATOM 1440 N N . LEU A 1 184 ? 22.025 25.692 21.409 1.00 60.81 184 LEU A N 1
ATOM 1441 C CA . LEU A 1 184 ? 20.580 25.461 21.248 1.00 60.81 184 LEU A CA 1
ATOM 1442 C C . LEU A 1 184 ? 19.785 25.412 22.575 1.00 60.81 184 LEU A C 1
ATOM 1444 O O . LEU A 1 184 ? 19.050 24.458 22.844 1.00 60.81 184 LEU A O 1
ATOM 1448 N N . VAL A 1 185 ? 19.872 26.463 23.396 1.00 58.25 185 VAL A N 1
ATOM 1449 C CA . VAL A 1 185 ? 19.083 26.606 24.634 1.00 58.25 185 VAL A CA 1
ATOM 1450 C C . VAL A 1 185 ? 18.120 27.792 24.529 1.00 58.25 185 VAL A C 1
ATOM 1452 O O . VAL A 1 185 ? 18.507 28.943 24.718 1.00 58.25 185 VAL A O 1
ATOM 1455 N N . ALA A 1 186 ? 16.847 27.497 24.259 1.00 53.56 186 ALA A N 1
ATOM 1456 C CA . ALA A 1 186 ? 15.743 28.459 24.229 1.00 53.56 186 ALA A CA 1
ATOM 1457 C C . ALA A 1 186 ? 14.447 27.823 24.771 1.00 53.56 186 ALA A C 1
ATOM 1459 O O . ALA A 1 186 ? 14.390 26.617 25.005 1.00 53.56 186 ALA A O 1
ATOM 1460 N N . GLU A 1 187 ? 13.423 28.649 24.999 1.00 53.50 187 GLU A N 1
ATOM 1461 C CA . GLU A 1 187 ? 12.243 28.331 25.825 1.00 53.50 187 GLU A CA 1
ATOM 1462 C C . GLU A 1 187 ? 11.367 27.180 25.291 1.00 53.50 187 GLU A C 1
ATOM 1464 O O . GLU A 1 187 ? 10.697 26.509 26.077 1.00 53.50 187 GLU A O 1
ATOM 1469 N N . ASP A 1 188 ? 11.393 26.920 23.981 1.00 60.56 188 ASP A N 1
ATOM 1470 C CA . ASP A 1 188 ? 10.508 25.955 23.324 1.00 60.56 188 ASP A CA 1
ATOM 1471 C C . ASP A 1 188 ? 11.216 24.610 23.065 1.00 60.56 188 ASP A C 1
ATOM 1473 O O . ASP A 1 188 ? 11.853 24.379 22.028 1.00 60.56 188 ASP A O 1
ATOM 1477 N N . VAL A 1 189 ? 11.148 23.731 24.072 1.00 62.53 189 VAL A N 1
ATOM 1478 C CA . VAL A 1 189 ? 11.950 22.496 24.205 1.00 62.53 189 VAL A CA 1
ATOM 1479 C C . VAL A 1 189 ? 11.818 21.549 23.006 1.00 62.53 189 VAL A C 1
ATOM 1481 O O . VAL A 1 189 ? 12.794 20.901 22.632 1.00 62.53 189 VAL A O 1
ATOM 1484 N N . GLU A 1 190 ? 10.642 21.471 22.381 1.00 61.84 190 GLU A N 1
ATOM 1485 C CA . GLU A 1 190 ? 10.398 20.588 21.233 1.00 61.84 190 GLU A CA 1
ATOM 1486 C C . GLU A 1 190 ? 11.160 21.067 19.981 1.00 61.84 190 GLU A C 1
ATOM 1488 O O . GLU A 1 190 ? 11.784 20.263 19.285 1.00 61.84 190 GLU A O 1
ATOM 1493 N N . SER A 1 191 ? 11.231 22.387 19.760 1.00 64.12 191 SER A N 1
ATOM 1494 C CA . SER A 1 191 ? 12.027 22.982 18.675 1.00 64.12 191 SER A CA 1
ATOM 1495 C C . SER A 1 191 ? 13.540 22.840 18.906 1.00 64.12 191 SER A C 1
ATOM 1497 O O . SER A 1 191 ? 14.274 22.462 17.989 1.00 64.12 191 SER A O 1
ATOM 1499 N N . SER A 1 192 ? 13.996 23.061 20.147 1.00 63.88 192 SER A N 1
ATOM 1500 C CA . SER A 1 192 ? 15.396 22.904 20.568 1.00 63.88 192 SER A CA 1
ATOM 1501 C C . SER A 1 192 ? 15.878 21.465 20.357 1.00 63.88 192 SER A C 1
ATOM 1503 O O . SER A 1 192 ? 16.935 21.253 19.758 1.00 63.88 192 SER A O 1
ATOM 1505 N N . ILE A 1 193 ? 15.077 20.465 20.746 1.00 66.50 193 ILE A N 1
ATOM 1506 C CA . ILE A 1 193 ? 15.400 19.049 20.527 1.00 66.50 193 ILE A CA 1
ATOM 1507 C C . ILE A 1 193 ? 15.357 18.693 19.040 1.00 66.50 193 ILE A C 1
ATOM 1509 O O . ILE A 1 193 ? 16.279 18.035 18.571 1.00 66.50 193 ILE A O 1
ATOM 1513 N N . SER A 1 194 ? 14.361 19.154 18.274 1.00 67.88 194 SER A N 1
ATOM 1514 C CA . SER A 1 194 ? 14.301 18.877 16.830 1.00 67.88 194 SER A CA 1
ATOM 1515 C C . SER A 1 194 ? 15.548 19.391 16.098 1.00 67.88 194 SER A C 1
ATOM 1517 O O . SER A 1 194 ? 16.148 18.656 15.315 1.00 67.88 194 SER A O 1
ATOM 1519 N N . SER A 1 195 ? 15.982 20.622 16.392 1.00 67.69 195 SER A N 1
ATOM 1520 C CA . SER A 1 195 ? 17.216 21.189 15.832 1.00 67.69 195 SER A CA 1
ATOM 1521 C C . SER A 1 195 ? 18.467 20.450 16.329 1.00 67.69 195 SER A C 1
ATOM 1523 O O . SER A 1 195 ? 19.346 20.125 15.531 1.00 67.69 195 SER A O 1
ATOM 1525 N N . SER A 1 196 ? 18.518 20.081 17.613 1.00 68.19 196 SER A N 1
ATOM 1526 C CA . SER A 1 196 ? 19.637 19.321 18.192 1.00 68.19 196 SER A CA 1
ATOM 1527 C C . SER A 1 196 ? 19.768 17.916 17.596 1.00 68.19 196 SER A C 1
ATOM 1529 O O . SER A 1 196 ? 20.879 17.434 17.379 1.00 68.19 196 SER A O 1
ATOM 1531 N N . CYS A 1 197 ? 18.650 17.250 17.297 1.00 68.94 197 CYS A N 1
ATOM 1532 C CA . CYS A 1 197 ? 18.643 15.964 16.609 1.00 68.94 197 CYS A CA 1
ATOM 1533 C C . CYS A 1 197 ? 19.089 16.097 15.149 1.00 68.94 197 CYS A C 1
ATOM 1535 O O . CYS A 1 197 ? 19.831 15.234 14.686 1.00 68.94 197 CYS A O 1
ATOM 1537 N N . GLN A 1 198 ? 18.702 17.168 14.445 1.00 69.69 198 GLN A N 1
ATOM 1538 C CA . GLN A 1 198 ? 19.155 17.410 13.074 1.00 69.69 198 GLN A CA 1
ATOM 1539 C C . GLN A 1 198 ? 20.675 17.639 13.010 1.00 69.69 198 GLN A C 1
ATOM 1541 O O . GLN A 1 198 ? 21.362 16.905 12.302 1.00 69.69 198 GLN A O 1
ATOM 1546 N N . ILE A 1 199 ? 21.224 18.573 13.799 1.00 70.31 199 ILE A N 1
ATOM 1547 C CA . ILE A 1 199 ? 22.675 18.849 13.784 1.00 70.31 199 ILE A CA 1
ATOM 1548 C C . ILE A 1 199 ? 23.469 17.605 14.218 1.00 70.31 199 ILE A C 1
ATOM 1550 O O . ILE A 1 199 ? 24.533 17.328 13.672 1.00 70.31 199 ILE A O 1
ATOM 1554 N N . ALA A 1 200 ? 22.953 16.795 15.149 1.00 69.12 200 ALA A N 1
ATOM 1555 C CA . ALA A 1 200 ? 23.602 15.539 15.526 1.00 69.12 200 ALA A CA 1
ATOM 1556 C C . ALA A 1 200 ? 23.534 14.455 14.433 1.00 69.12 200 ALA A C 1
ATOM 1558 O O . ALA A 1 200 ? 24.455 13.647 14.340 1.00 69.12 200 ALA A O 1
ATOM 1559 N N . GLN A 1 201 ? 22.484 14.420 13.603 1.00 69.44 201 GLN A N 1
ATOM 1560 C CA . GLN A 1 201 ? 22.421 13.537 12.431 1.00 69.44 201 GLN A CA 1
ATOM 1561 C C . GLN A 1 201 ? 23.440 13.962 11.369 1.00 69.44 201 GLN A C 1
ATOM 1563 O O . GLN A 1 201 ? 24.186 13.118 10.878 1.00 69.44 201 GLN A O 1
ATOM 1568 N N . GLU A 1 202 ? 23.523 15.261 11.077 1.00 71.00 202 GLU A N 1
ATOM 1569 C CA . GLU A 1 202 ? 24.497 15.844 10.144 1.00 71.00 202 GLU A CA 1
ATOM 1570 C C . GLU A 1 202 ? 25.942 15.590 10.627 1.00 71.00 202 GLU A C 1
ATOM 1572 O O . GLU A 1 202 ? 26.767 15.062 9.880 1.00 71.00 202 GLU A O 1
ATOM 1577 N N . LEU A 1 203 ? 26.220 15.820 11.916 1.00 70.19 203 LEU A N 1
ATOM 1578 C CA . LEU A 1 203 ? 27.498 15.509 12.568 1.00 70.19 203 LEU A CA 1
ATOM 1579 C C . LEU A 1 203 ? 27.858 14.015 12.494 1.00 70.19 203 LEU A C 1
ATOM 1581 O O . LEU A 1 203 ? 28.984 13.659 12.150 1.00 70.19 203 LEU A O 1
ATOM 1585 N N . MET A 1 204 ? 26.914 13.125 12.820 1.00 69.88 204 MET A N 1
ATOM 1586 C CA . MET A 1 204 ? 27.133 11.675 12.741 1.00 69.88 204 MET A CA 1
ATOM 1587 C C . MET A 1 204 ? 27.373 11.218 11.299 1.00 69.88 204 MET A C 1
ATOM 1589 O O . MET A 1 204 ? 28.148 10.286 11.084 1.00 69.88 204 MET A O 1
ATOM 1593 N N . GLN A 1 205 ? 26.758 11.876 10.314 1.00 72.25 205 GLN A N 1
ATOM 1594 C CA . GLN A 1 205 ? 27.001 11.611 8.900 1.00 72.25 205 GLN A CA 1
ATOM 1595 C C . GLN A 1 205 ? 28.414 12.045 8.471 1.00 72.25 205 GLN A C 1
ATOM 1597 O O . GLN A 1 205 ? 29.088 11.256 7.808 1.00 72.25 205 GLN A O 1
ATOM 1602 N N . GLU A 1 206 ? 28.902 13.222 8.890 1.00 71.19 206 GLU A N 1
ATOM 1603 C CA . GLU A 1 206 ? 30.300 13.638 8.651 1.00 71.19 206 GLU A CA 1
ATOM 1604 C C . GLU A 1 206 ? 31.303 12.663 9.294 1.00 71.19 206 GLU A C 1
ATOM 1606 O O . GLU A 1 206 ? 32.236 12.206 8.632 1.00 71.19 206 GLU A O 1
ATOM 1611 N N . VAL A 1 207 ? 31.088 12.282 10.559 1.00 70.75 207 VAL A N 1
ATOM 1612 C CA . VAL A 1 207 ? 31.979 11.357 11.285 1.00 70.75 207 VAL A CA 1
ATOM 1613 C C . VAL A 1 207 ? 32.004 9.968 10.637 1.00 70.75 207 VAL A C 1
ATOM 1615 O O . VAL A 1 207 ? 33.082 9.411 10.428 1.00 70.75 207 VAL A O 1
ATOM 1618 N N . VAL A 1 208 ? 30.845 9.410 10.266 1.00 72.00 208 VAL A N 1
ATOM 1619 C CA . VAL A 1 208 ? 30.776 8.106 9.581 1.00 72.00 208 VAL A CA 1
ATOM 1620 C C . VAL A 1 208 ? 31.444 8.164 8.206 1.00 72.00 208 VAL A C 1
ATOM 1622 O O . VAL A 1 208 ? 32.178 7.237 7.863 1.00 72.00 208 VAL A O 1
ATOM 1625 N N . GLN A 1 209 ? 31.251 9.244 7.441 1.00 74.88 209 GLN A N 1
ATOM 1626 C CA . GLN A 1 209 ? 31.903 9.418 6.142 1.00 74.88 209 GLN A CA 1
ATOM 1627 C C . GLN A 1 209 ? 33.432 9.477 6.290 1.00 74.88 209 GLN A C 1
ATOM 1629 O O . GLN A 1 209 ? 34.130 8.729 5.606 1.00 74.88 209 GLN A O 1
ATOM 1634 N N . SER A 1 210 ? 33.948 10.261 7.247 1.00 73.62 210 SER A N 1
ATOM 1635 C CA . SER A 1 210 ? 35.388 10.327 7.544 1.00 73.62 210 SER A CA 1
ATOM 1636 C C . SER A 1 210 ? 35.964 8.948 7.880 1.00 73.62 210 SER A C 1
ATOM 1638 O O . SER A 1 210 ? 36.954 8.533 7.285 1.00 73.62 210 SER A O 1
ATOM 1640 N N . MET A 1 211 ? 35.305 8.184 8.762 1.00 71.38 211 MET A N 1
ATOM 1641 C CA . MET A 1 211 ? 35.755 6.834 9.130 1.00 71.38 211 MET A CA 1
ATOM 1642 C C . MET A 1 211 ? 35.753 5.851 7.944 1.00 71.38 211 MET A C 1
ATOM 1644 O O . MET A 1 211 ? 36.578 4.934 7.896 1.00 71.38 211 MET A O 1
ATOM 1648 N N . MET A 1 212 ? 34.846 6.023 6.978 1.00 73.94 212 MET A N 1
ATOM 1649 C CA . MET A 1 212 ? 34.815 5.218 5.752 1.00 73.94 212 MET A CA 1
ATOM 1650 C C . MET A 1 212 ? 35.946 5.597 4.784 1.00 73.94 212 MET A C 1
ATOM 1652 O O . MET A 1 212 ? 36.587 4.703 4.221 1.00 73.94 212 MET A O 1
ATOM 1656 N N . ASP A 1 213 ? 36.236 6.890 4.625 1.00 76.62 213 ASP A N 1
ATOM 1657 C CA . ASP A 1 213 ? 37.342 7.375 3.791 1.00 76.62 213 ASP A CA 1
ATOM 1658 C C . ASP A 1 213 ? 38.716 7.002 4.379 1.00 76.62 213 ASP A C 1
ATOM 1660 O O . ASP A 1 213 ? 39.602 6.552 3.637 1.00 76.62 213 ASP A O 1
ATOM 1664 N N . ASP A 1 214 ? 38.860 7.058 5.708 1.00 76.38 214 ASP A N 1
ATOM 1665 C CA . ASP A 1 214 ? 40.022 6.554 6.448 1.00 76.38 214 ASP A CA 1
ATOM 1666 C C . ASP A 1 214 ? 40.202 5.044 6.258 1.00 76.38 214 ASP A C 1
ATOM 1668 O O . ASP A 1 214 ? 41.291 4.594 5.896 1.00 76.38 214 ASP A O 1
ATOM 1672 N N . SER A 1 215 ? 39.144 4.233 6.414 1.00 76.88 215 SER A N 1
ATOM 1673 C CA . SER A 1 215 ? 39.226 2.785 6.147 1.00 76.88 215 SER A CA 1
ATOM 1674 C C . SER A 1 215 ? 39.670 2.507 4.705 1.00 76.88 215 SER A C 1
ATOM 1676 O O . SER A 1 215 ? 40.557 1.681 4.451 1.00 76.88 215 SER A O 1
ATOM 1678 N N . ALA A 1 216 ? 39.133 3.257 3.737 1.00 77.62 216 ALA A N 1
ATOM 1679 C CA . ALA A 1 216 ? 39.548 3.166 2.344 1.00 77.62 216 ALA A CA 1
ATOM 1680 C C . ALA A 1 216 ? 41.013 3.596 2.133 1.00 77.62 216 ALA A C 1
ATOM 1682 O O . ALA A 1 216 ? 41.679 3.070 1.235 1.00 77.62 216 ALA A O 1
ATOM 1683 N N . ALA A 1 217 ? 41.547 4.538 2.917 1.00 80.19 217 ALA A N 1
ATOM 1684 C CA . ALA A 1 217 ? 42.964 4.909 2.908 1.00 80.19 217 ALA A CA 1
ATOM 1685 C C . ALA A 1 217 ? 43.851 3.814 3.532 1.00 80.19 217 ALA A C 1
ATOM 1687 O O . ALA A 1 217 ? 44.798 3.361 2.883 1.00 80.19 217 ALA A O 1
ATOM 1688 N N . TYR A 1 218 ? 43.509 3.304 4.719 1.00 80.12 218 TYR A N 1
ATOM 1689 C CA . TYR A 1 218 ? 44.245 2.224 5.383 1.00 80.12 218 TYR A CA 1
ATOM 1690 C C . TYR A 1 218 ? 44.286 0.942 4.543 1.00 80.12 218 TYR A C 1
ATOM 1692 O O . TYR A 1 218 ? 45.361 0.368 4.379 1.00 80.12 218 TYR A O 1
ATOM 1700 N N . LYS A 1 219 ? 43.182 0.546 3.895 1.00 80.38 219 LYS A N 1
ATOM 1701 C CA . LYS A 1 219 ? 43.165 -0.569 2.927 1.00 80.38 219 LYS A CA 1
ATOM 1702 C C . LYS A 1 219 ? 44.137 -0.366 1.765 1.00 80.38 219 LYS A C 1
ATOM 1704 O O . LYS A 1 219 ? 44.843 -1.298 1.379 1.00 80.38 219 LYS A O 1
ATOM 1709 N N . ARG A 1 220 ? 44.209 0.853 1.213 1.00 82.62 220 ARG A N 1
ATOM 1710 C CA . ARG A 1 220 ? 45.178 1.200 0.157 1.00 82.62 220 ARG A CA 1
ATOM 1711 C C . ARG A 1 220 ? 46.618 1.111 0.670 1.00 82.62 220 ARG A C 1
ATOM 1713 O O . ARG A 1 220 ? 47.478 0.662 -0.084 1.00 82.62 220 ARG A O 1
ATOM 1720 N N . ILE A 1 221 ? 46.885 1.487 1.921 1.00 83.44 221 ILE A N 1
ATOM 1721 C CA . ILE A 1 221 ? 48.215 1.391 2.546 1.00 83.44 221 ILE A CA 1
ATOM 1722 C C . ILE A 1 221 ? 48.598 -0.073 2.811 1.00 83.44 221 ILE A C 1
ATOM 1724 O O . ILE A 1 221 ? 49.648 -0.505 2.341 1.00 83.44 221 ILE A O 1
ATOM 1728 N N . LEU A 1 222 ? 47.743 -0.851 3.483 1.00 83.12 222 LEU A N 1
ATOM 1729 C CA . LEU A 1 222 ? 47.983 -2.267 3.799 1.00 83.12 222 LEU A CA 1
ATOM 1730 C C . LEU A 1 222 ? 48.251 -3.085 2.531 1.00 83.12 222 LEU A C 1
ATOM 1732 O O . LEU A 1 222 ? 49.284 -3.745 2.444 1.00 83.12 222 LEU A O 1
ATOM 1736 N N . LYS A 1 223 ? 47.409 -2.940 1.499 1.00 82.56 223 LYS A N 1
ATOM 1737 C CA . LYS A 1 223 ? 47.619 -3.595 0.202 1.00 82.56 223 LYS A CA 1
ATOM 1738 C C . LYS A 1 223 ? 48.940 -3.183 -0.464 1.00 82.56 223 LYS A C 1
ATOM 1740 O O . LYS A 1 223 ? 49.642 -4.028 -1.010 1.00 82.56 223 LYS A O 1
ATOM 1745 N N . ASN A 1 224 ? 49.324 -1.904 -0.390 1.00 83.38 224 ASN A N 1
ATOM 1746 C CA . ASN A 1 224 ? 50.622 -1.448 -0.902 1.00 83.38 224 ASN A CA 1
ATOM 1747 C C . ASN A 1 224 ? 51.812 -2.069 -0.149 1.00 83.38 224 ASN A C 1
ATOM 1749 O O . ASN A 1 224 ? 52.868 -2.236 -0.752 1.00 83.38 224 ASN A O 1
ATOM 1753 N N . ILE A 1 225 ? 51.672 -2.378 1.144 1.00 81.38 225 ILE A N 1
ATOM 1754 C CA . ILE A 1 225 ? 52.714 -3.043 1.941 1.00 81.38 225 ILE A CA 1
ATOM 1755 C C . ILE A 1 225 ? 52.755 -4.540 1.608 1.00 81.38 225 ILE A C 1
ATOM 1757 O O . ILE A 1 225 ? 53.837 -5.087 1.404 1.00 81.38 225 ILE A O 1
ATOM 1761 N N . GLU A 1 226 ? 51.600 -5.191 1.476 1.00 79.25 226 GLU A N 1
ATOM 1762 C CA . GLU A 1 226 ? 51.474 -6.600 1.080 1.00 79.25 226 GLU A CA 1
ATOM 1763 C C . GLU A 1 226 ? 52.080 -6.867 -0.313 1.00 79.25 226 GLU A C 1
ATOM 1765 O O . GLU A 1 226 ? 52.863 -7.800 -0.480 1.00 79.25 226 GLU A O 1
ATOM 1770 N N . GLU A 1 227 ? 51.815 -5.992 -1.292 1.00 80.06 227 GLU A N 1
ATOM 1771 C CA . GLU A 1 227 ? 52.348 -6.092 -2.662 1.00 80.06 227 GLU A CA 1
ATOM 1772 C C . GLU A 1 227 ? 53.850 -5.763 -2.788 1.00 80.06 227 GLU A C 1
ATOM 1774 O O . GLU A 1 227 ? 54.472 -6.146 -3.781 1.00 80.06 227 GLU A O 1
ATOM 1779 N N . LYS A 1 228 ? 54.447 -5.033 -1.831 1.00 79.56 228 LYS A N 1
ATOM 1780 C CA . LYS A 1 228 ? 55.831 -4.511 -1.935 1.00 79.56 228 LYS A CA 1
ATOM 1781 C C . LYS A 1 228 ? 56.815 -5.079 -0.913 1.00 79.56 228 LYS A C 1
ATOM 1783 O O . LYS A 1 228 ? 58.020 -4.893 -1.081 1.00 79.56 228 LYS A O 1
ATOM 1788 N N . SER A 1 229 ? 56.343 -5.738 0.143 1.00 74.94 229 SER A N 1
ATOM 1789 C CA . SER A 1 229 ? 57.212 -6.324 1.167 1.00 74.94 229 SER A CA 1
ATOM 1790 C C . SER A 1 229 ? 57.766 -7.684 0.732 1.00 74.94 229 SER A C 1
ATOM 1792 O O . SER A 1 229 ? 57.061 -8.549 0.216 1.00 74.94 229 SER A O 1
ATOM 1794 N N . SER A 1 230 ? 59.061 -7.891 0.971 1.00 73.69 230 SER A N 1
ATOM 1795 C CA . SER A 1 230 ? 59.748 -9.178 0.786 1.00 73.69 230 SER A CA 1
ATOM 1796 C C . SER A 1 230 ? 59.907 -9.962 2.097 1.00 73.69 230 SER A C 1
ATOM 1798 O O . SER A 1 230 ? 60.697 -10.900 2.152 1.00 73.69 230 SER A O 1
ATOM 1800 N N . ASP A 1 231 ? 59.220 -9.535 3.158 1.00 81.75 231 ASP A N 1
ATOM 1801 C CA . ASP A 1 231 ? 59.283 -10.106 4.503 1.00 81.75 231 ASP A CA 1
ATOM 1802 C C . ASP A 1 231 ? 57.945 -10.777 4.829 1.00 81.75 231 ASP A C 1
ATOM 1804 O O . ASP A 1 231 ? 56.909 -10.121 4.956 1.00 81.75 231 ASP A O 1
ATOM 1808 N N . GLU A 1 232 ? 57.973 -12.101 4.956 1.00 79.50 232 GLU A N 1
ATOM 1809 C CA . GLU A 1 232 ? 56.777 -12.911 5.186 1.00 79.50 232 GLU A CA 1
ATOM 1810 C C . GLU A 1 232 ? 56.153 -12.678 6.572 1.00 79.50 232 GLU A C 1
ATOM 1812 O O . GLU A 1 232 ? 54.956 -12.903 6.739 1.00 79.50 232 GLU A O 1
ATOM 1817 N N . THR A 1 233 ? 56.916 -12.173 7.552 1.00 82.88 233 THR A N 1
ATOM 1818 C CA . THR A 1 233 ? 56.379 -11.833 8.881 1.00 82.88 233 THR A CA 1
ATOM 1819 C C . THR A 1 233 ? 55.569 -10.538 8.848 1.00 82.88 233 THR A C 1
ATOM 1821 O O . THR A 1 233 ? 54.511 -10.456 9.472 1.00 82.88 233 THR A O 1
ATOM 1824 N N . LEU A 1 234 ? 56.001 -9.557 8.046 1.00 81.19 234 LEU A N 1
ATOM 1825 C CA . LEU A 1 234 ? 55.232 -8.336 7.799 1.00 81.19 234 LEU A CA 1
ATOM 1826 C C . LEU A 1 234 ? 53.951 -8.624 7.006 1.00 81.19 234 LEU A C 1
ATOM 1828 O O . LEU A 1 234 ? 52.917 -8.041 7.321 1.00 81.19 234 LEU A O 1
ATOM 1832 N N . LYS A 1 235 ? 53.979 -9.551 6.038 1.00 81.94 235 LYS A N 1
ATOM 1833 C CA . LYS A 1 235 ? 52.766 -9.983 5.316 1.00 81.94 235 LYS A CA 1
ATOM 1834 C C . LYS A 1 235 ? 51.751 -10.667 6.229 1.00 81.94 235 LYS A C 1
ATOM 1836 O O . LYS A 1 235 ? 50.573 -10.335 6.164 1.00 81.94 235 LYS A O 1
ATOM 1841 N N . ASP A 1 236 ? 52.191 -11.589 7.086 1.00 84.44 236 ASP A N 1
ATOM 1842 C CA . ASP A 1 236 ? 51.310 -12.286 8.035 1.00 84.44 236 ASP A CA 1
ATOM 1843 C C . ASP A 1 236 ? 50.625 -11.295 8.999 1.00 84.44 236 ASP A C 1
ATOM 1845 O O . ASP A 1 236 ? 49.415 -11.363 9.220 1.00 84.44 236 ASP A O 1
ATOM 1849 N N . GLU A 1 237 ? 51.354 -10.295 9.507 1.00 85.38 237 GLU A N 1
ATOM 1850 C CA . GLU A 1 237 ? 50.763 -9.264 10.370 1.00 85.38 237 GLU A CA 1
ATOM 1851 C C . GLU A 1 237 ? 49.853 -8.283 9.604 1.00 85.38 237 GLU A C 1
ATOM 1853 O O . GLU A 1 237 ? 48.780 -7.930 10.096 1.00 85.38 237 GLU A O 1
ATOM 1858 N N . VAL A 1 238 ? 50.203 -7.905 8.367 1.00 86.12 238 VAL A N 1
ATOM 1859 C CA . VAL A 1 238 ? 49.320 -7.128 7.474 1.00 86.12 238 VAL A CA 1
ATOM 1860 C C . VAL A 1 238 ? 48.034 -7.897 7.159 1.00 86.12 238 VAL A C 1
ATOM 1862 O O . VAL A 1 238 ? 46.957 -7.307 7.196 1.00 86.12 238 VAL A O 1
ATOM 1865 N N . SER A 1 239 ? 48.105 -9.212 6.941 1.00 84.19 239 SER A N 1
ATOM 1866 C CA . SER A 1 239 ? 46.933 -10.063 6.706 1.00 84.19 239 SER A CA 1
ATOM 1867 C C . SER A 1 239 ? 46.002 -10.101 7.928 1.00 84.19 239 SER A C 1
ATOM 1869 O O . SER A 1 239 ? 44.788 -9.919 7.797 1.00 84.19 239 SER A O 1
ATOM 1871 N N . LYS A 1 240 ? 46.558 -10.223 9.144 1.00 87.19 240 LYS A N 1
ATOM 1872 C CA . LYS A 1 240 ? 45.793 -10.125 10.405 1.00 87.19 240 LYS A CA 1
ATOM 1873 C C . LYS A 1 240 ? 45.144 -8.752 10.589 1.00 87.19 240 LYS A C 1
ATOM 1875 O O . LYS A 1 240 ? 43.999 -8.685 11.037 1.00 87.19 240 LYS A O 1
ATOM 1880 N N . LEU A 1 241 ? 45.845 -7.667 10.255 1.00 85.69 241 LEU A N 1
ATOM 1881 C CA . LEU A 1 241 ? 45.310 -6.304 10.336 1.00 85.69 241 LEU A CA 1
ATOM 1882 C C . LEU A 1 241 ? 44.175 -6.080 9.327 1.00 85.69 241 LEU A C 1
ATOM 1884 O O . LEU A 1 241 ? 43.107 -5.618 9.727 1.00 85.69 241 LEU A O 1
ATOM 1888 N N . SER A 1 242 ? 44.355 -6.490 8.069 1.00 85.19 242 SER A N 1
ATOM 1889 C CA . SER A 1 242 ? 43.312 -6.451 7.035 1.00 85.19 242 SER A CA 1
ATOM 1890 C C . SER A 1 242 ? 42.067 -7.237 7.457 1.00 85.19 242 SER A C 1
ATOM 1892 O O . SER A 1 242 ? 40.958 -6.711 7.388 1.00 85.19 242 SER A O 1
ATOM 1894 N N . LYS A 1 243 ? 42.234 -8.454 7.994 1.00 86.75 243 LYS A N 1
ATOM 1895 C CA . LYS A 1 243 ? 41.110 -9.262 8.492 1.00 86.75 243 LYS A CA 1
ATOM 1896 C C . LYS A 1 243 ? 40.379 -8.593 9.662 1.00 86.75 243 LYS A C 1
ATOM 1898 O O . LYS A 1 243 ? 39.152 -8.593 9.697 1.00 86.75 243 LYS A O 1
ATOM 1903 N N . ARG A 1 244 ? 41.113 -7.992 10.607 1.00 85.62 244 ARG A N 1
ATOM 1904 C CA . ARG A 1 244 ? 40.509 -7.236 11.718 1.00 85.62 244 ARG A CA 1
ATOM 1905 C C . ARG A 1 244 ? 39.746 -6.004 11.226 1.00 85.62 244 ARG A C 1
ATOM 1907 O O . ARG A 1 244 ? 38.704 -5.699 11.797 1.00 85.62 244 ARG A O 1
ATOM 1914 N N . MET A 1 245 ? 40.215 -5.336 10.168 1.00 81.25 245 MET A N 1
ATOM 1915 C CA . MET A 1 245 ? 39.461 -4.254 9.525 1.00 81.25 245 MET A CA 1
ATOM 1916 C C . MET A 1 245 ? 38.145 -4.761 8.919 1.00 81.25 245 MET A C 1
ATOM 1918 O O . MET A 1 245 ? 37.098 -4.197 9.231 1.00 81.25 245 MET A O 1
ATOM 1922 N N . GLU A 1 246 ? 38.169 -5.845 8.135 1.00 84.19 246 GLU A N 1
ATOM 1923 C CA . GLU A 1 246 ? 36.951 -6.454 7.566 1.00 84.19 246 GLU A CA 1
ATOM 1924 C C . GLU A 1 246 ? 35.946 -6.876 8.652 1.00 84.19 246 GLU A C 1
ATOM 1926 O O . GLU A 1 246 ? 34.739 -6.682 8.500 1.00 84.19 246 GLU A O 1
ATOM 1931 N N . GLU A 1 247 ? 36.431 -7.417 9.775 1.00 85.88 247 GLU A N 1
ATOM 1932 C CA . GLU A 1 247 ? 35.601 -7.746 10.938 1.00 85.88 247 GLU A CA 1
ATOM 1933 C C . GLU A 1 247 ? 34.945 -6.485 11.539 1.00 85.88 247 GLU A C 1
ATOM 1935 O O . GLU A 1 247 ? 33.733 -6.486 11.763 1.00 85.88 247 GLU A O 1
ATOM 1940 N N . THR A 1 248 ? 35.691 -5.384 11.715 1.00 80.06 248 THR A N 1
ATOM 1941 C CA . THR A 1 248 ? 35.131 -4.120 12.237 1.00 80.06 248 THR A CA 1
ATOM 1942 C C . THR A 1 248 ? 34.175 -3.412 11.275 1.00 80.06 248 THR A C 1
ATOM 1944 O O . THR A 1 248 ? 33.157 -2.883 11.717 1.00 80.06 248 THR A O 1
ATOM 1947 N N . GLU A 1 249 ? 34.433 -3.429 9.966 1.00 79.81 249 GLU A N 1
ATOM 1948 C CA . GLU A 1 249 ? 33.517 -2.855 8.970 1.00 79.81 249 GLU A CA 1
ATOM 1949 C C . GLU A 1 249 ? 32.198 -3.624 8.917 1.00 79.81 249 GLU A C 1
ATOM 1951 O O . GLU A 1 249 ? 31.130 -3.024 8.842 1.00 79.81 249 GLU A O 1
ATOM 1956 N N . LYS A 1 250 ? 32.260 -4.954 9.030 1.00 85.12 250 LYS A N 1
ATOM 1957 C CA . LYS A 1 250 ? 31.079 -5.816 9.084 1.00 85.12 250 LYS A CA 1
ATOM 1958 C C . LYS A 1 250 ? 30.253 -5.616 10.358 1.00 85.12 250 LYS A C 1
ATOM 1960 O O . LYS A 1 250 ? 29.057 -5.902 10.357 1.00 85.12 250 LYS A O 1
ATOM 1965 N N . ASP A 1 251 ? 30.858 -5.148 11.447 1.00 80.94 251 ASP A N 1
ATOM 1966 C CA . ASP A 1 251 ? 30.130 -4.730 12.651 1.00 80.94 251 ASP A CA 1
ATOM 1967 C C . ASP A 1 251 ? 29.568 -3.303 12.528 1.00 80.94 251 ASP A C 1
ATOM 1969 O O . ASP A 1 251 ? 28.450 -3.056 12.985 1.00 80.94 251 ASP A O 1
ATOM 1973 N N . LEU A 1 252 ? 30.261 -2.397 11.827 1.00 78.19 252 LEU A N 1
ATOM 1974 C CA . LEU A 1 252 ? 29.742 -1.071 11.473 1.00 78.19 252 LEU A CA 1
ATOM 1975 C C . LEU A 1 252 ? 28.531 -1.162 10.525 1.00 78.19 252 LEU A C 1
ATOM 1977 O O . LEU A 1 252 ? 27.536 -0.477 10.749 1.00 78.19 252 LEU A O 1
ATOM 1981 N N . GLU A 1 253 ? 28.568 -2.040 9.520 1.00 80.12 253 GLU A N 1
ATOM 1982 C CA . GLU A 1 253 ? 27.460 -2.296 8.586 1.00 80.12 253 GLU A CA 1
ATOM 1983 C C . GLU A 1 253 ? 26.200 -2.777 9.330 1.00 80.12 253 GLU A C 1
ATOM 1985 O O . GLU A 1 253 ? 25.134 -2.173 9.204 1.00 80.12 253 GLU A O 1
ATOM 1990 N N . LYS A 1 254 ? 26.337 -3.773 10.222 1.00 83.50 254 LYS A N 1
ATOM 1991 C CA . LYS A 1 254 ? 25.243 -4.222 11.110 1.00 83.50 254 LYS A CA 1
ATOM 1992 C C . LYS A 1 254 ? 24.702 -3.094 11.990 1.00 83.50 254 LYS A C 1
ATOM 1994 O O . LYS A 1 254 ? 23.507 -3.069 12.279 1.00 83.50 254 LYS A O 1
ATOM 1999 N N . LEU A 1 255 ? 25.567 -2.203 12.477 1.00 77.75 255 LEU A N 1
ATOM 2000 C CA . LEU A 1 255 ? 25.155 -1.082 13.320 1.00 77.75 255 LEU A CA 1
ATOM 2001 C C . LEU A 1 255 ? 24.372 -0.038 12.510 1.00 77.75 255 LEU A C 1
ATOM 2003 O O . LEU A 1 255 ? 23.341 0.439 12.982 1.00 77.75 255 LEU A O 1
ATOM 2007 N N . GLN A 1 256 ? 24.806 0.256 11.279 1.00 78.19 256 GLN A N 1
ATOM 2008 C CA . GLN A 1 256 ? 24.077 1.121 10.349 1.00 78.19 256 GLN A CA 1
ATOM 2009 C C . GLN A 1 256 ? 22.707 0.538 9.982 1.00 78.19 256 GLN A C 1
ATOM 2011 O O . GLN A 1 256 ? 21.720 1.268 10.023 1.00 78.19 256 GLN A O 1
ATOM 2016 N N . ASP A 1 257 ? 22.607 -0.759 9.681 1.00 79.62 257 ASP A N 1
ATOM 2017 C CA . ASP A 1 257 ? 21.319 -1.385 9.358 1.00 79.62 257 ASP A CA 1
ATOM 2018 C C . ASP A 1 257 ? 20.352 -1.370 10.546 1.00 79.62 257 ASP A C 1
ATOM 2020 O O . ASP A 1 257 ? 19.209 -0.941 10.396 1.00 79.62 257 ASP A O 1
ATOM 2024 N N . ARG A 1 258 ? 20.816 -1.702 11.757 1.00 80.56 258 ARG A N 1
ATOM 2025 C CA . ARG A 1 258 ? 19.983 -1.605 12.971 1.00 80.56 258 ARG A CA 1
ATOM 2026 C C . ARG A 1 258 ? 19.572 -0.162 13.287 1.00 80.56 258 ARG A C 1
ATOM 2028 O O . ARG A 1 258 ? 18.487 0.060 13.820 1.00 80.56 258 ARG A O 1
ATOM 2035 N N . HIS A 1 259 ? 20.397 0.825 12.934 1.00 76.81 259 HIS A N 1
ATOM 2036 C CA . HIS A 1 259 ? 20.022 2.237 13.026 1.00 76.81 259 HIS A CA 1
ATOM 2037 C C . HIS A 1 259 ? 18.952 2.618 11.986 1.00 76.81 259 HIS A C 1
ATOM 2039 O O . HIS A 1 259 ? 17.983 3.286 12.341 1.00 76.81 259 HIS A O 1
ATOM 2045 N N . ARG A 1 260 ? 19.055 2.140 10.735 1.00 81.00 260 ARG A N 1
ATOM 2046 C CA . ARG A 1 260 ? 18.018 2.326 9.697 1.00 81.00 260 ARG A CA 1
ATOM 2047 C C . ARG A 1 260 ? 16.683 1.708 10.120 1.00 81.00 260 ARG A C 1
ATOM 2049 O O . ARG A 1 260 ? 15.648 2.354 9.973 1.00 81.00 260 ARG A O 1
ATOM 2056 N N . GLU A 1 261 ? 16.702 0.494 10.674 1.00 81.31 261 GLU A N 1
ATOM 2057 C CA . GLU A 1 261 ? 15.515 -0.171 11.229 1.00 81.31 261 GLU A CA 1
ATOM 2058 C C . GLU A 1 261 ? 14.871 0.672 12.341 1.00 81.31 261 GLU A C 1
ATOM 2060 O O . GLU A 1 261 ? 13.677 0.967 12.271 1.00 81.31 261 GLU A O 1
ATOM 2065 N N . TYR A 1 262 ? 15.672 1.130 13.311 1.00 79.31 262 TYR A N 1
ATOM 2066 C CA . TYR A 1 262 ? 15.216 1.973 14.420 1.00 79.31 262 TYR A CA 1
ATOM 2067 C C . TYR A 1 262 ? 14.610 3.304 13.947 1.00 79.31 262 TYR A C 1
ATOM 2069 O O . TYR A 1 262 ? 13.513 3.664 14.369 1.00 79.31 262 TYR A O 1
ATOM 2077 N N . VAL A 1 263 ? 15.270 4.017 13.026 1.00 76.12 263 VAL A N 1
ATOM 2078 C CA . VAL A 1 263 ? 14.772 5.289 12.467 1.00 76.12 263 VAL A CA 1
ATOM 2079 C C . VAL A 1 263 ? 13.453 5.087 11.710 1.00 76.12 263 VAL A C 1
ATOM 2081 O O . VAL A 1 263 ? 12.533 5.892 11.849 1.00 76.12 263 VAL A O 1
ATOM 2084 N N . VAL A 1 264 ? 13.311 3.989 10.963 1.00 78.88 264 VAL A N 1
ATOM 2085 C CA . VAL A 1 264 ? 12.056 3.634 10.275 1.00 78.88 264 VAL A CA 1
ATOM 2086 C C . VAL A 1 264 ? 10.952 3.217 11.257 1.00 78.88 264 VAL A C 1
ATOM 2088 O O . VAL A 1 264 ? 9.770 3.359 10.938 1.00 78.88 264 VAL A O 1
ATOM 2091 N N . GLU A 1 265 ? 11.285 2.697 12.439 1.00 80.25 265 GLU A N 1
ATOM 2092 C CA . GLU A 1 265 ? 10.299 2.346 13.465 1.00 80.25 265 GLU A CA 1
ATOM 2093 C C . GLU A 1 265 ? 9.852 3.551 14.307 1.00 80.25 265 GLU A C 1
ATOM 2095 O O . GLU A 1 265 ? 8.647 3.741 14.482 1.00 80.25 265 GLU A O 1
ATOM 2100 N N . GLU A 1 266 ? 10.768 4.416 14.749 1.00 75.56 266 GLU A N 1
ATOM 2101 C CA . GLU A 1 266 ? 10.415 5.677 15.420 1.00 75.56 266 GLU A CA 1
ATOM 2102 C C . GLU A 1 266 ? 9.699 6.651 14.475 1.00 75.56 266 GLU A C 1
ATOM 2104 O O . GLU A 1 266 ? 8.712 7.273 14.868 1.00 75.56 266 GLU A O 1
ATOM 2109 N N . GLY A 1 267 ? 10.096 6.704 13.198 1.00 72.38 267 GLY A N 1
ATOM 2110 C CA . GLY A 1 267 ? 9.405 7.496 12.180 1.00 72.38 267 GLY A CA 1
ATOM 2111 C C . GLY A 1 267 ? 7.914 7.159 12.082 1.00 72.38 267 GLY A C 1
ATOM 2112 O O . GLY A 1 267 ? 7.091 8.068 12.053 1.00 72.38 267 GLY A O 1
ATOM 2113 N N . LYS A 1 268 ? 7.540 5.869 12.143 1.00 78.50 268 LYS A N 1
ATOM 2114 C CA . LYS A 1 268 ? 6.128 5.425 12.166 1.00 78.50 268 LYS A CA 1
ATOM 2115 C C . LYS A 1 268 ? 5.385 5.876 13.426 1.00 78.50 268 LYS A C 1
ATOM 2117 O O . LYS A 1 268 ? 4.199 6.187 13.342 1.00 78.50 268 LYS A O 1
ATOM 2122 N N . LYS A 1 269 ? 6.059 5.898 14.583 1.00 76.94 269 LYS A N 1
ATOM 2123 C CA . LYS A 1 269 ? 5.476 6.331 15.866 1.00 76.94 269 LYS A CA 1
ATOM 2124 C C . LYS A 1 269 ? 5.231 7.840 15.878 1.00 76.94 269 LYS A C 1
ATOM 2126 O O . LYS A 1 269 ? 4.172 8.266 16.333 1.00 76.94 269 LYS A O 1
ATOM 2131 N N . LEU A 1 270 ? 6.154 8.628 15.320 1.00 75.06 270 LEU A N 1
ATOM 2132 C CA . LEU A 1 270 ? 5.986 10.070 15.115 1.00 75.06 270 LEU A CA 1
ATOM 2133 C C . LEU A 1 270 ? 4.805 10.359 14.172 1.00 75.06 270 LEU A C 1
ATOM 2135 O O . LEU A 1 270 ? 3.907 11.121 14.518 1.00 75.06 270 LEU A O 1
ATOM 2139 N N . ASP A 1 271 ? 4.745 9.654 13.042 1.00 76.50 271 ASP A N 1
ATOM 2140 C CA . ASP A 1 271 ? 3.629 9.654 12.087 1.00 76.50 271 ASP A CA 1
ATOM 2141 C C . ASP A 1 271 ? 2.269 9.378 12.768 1.00 76.50 271 ASP A C 1
ATOM 2143 O O . ASP A 1 271 ? 1.258 10.035 12.506 1.00 76.50 271 ASP A O 1
ATOM 2147 N N . GLU A 1 272 ? 2.221 8.385 13.661 1.00 79.25 272 GLU A N 1
ATOM 2148 C CA . GLU A 1 272 ? 1.021 8.027 14.422 1.00 79.25 272 GLU A CA 1
ATOM 2149 C C . GLU A 1 272 ? 0.674 9.078 15.491 1.00 79.25 272 GLU A C 1
ATOM 2151 O O . GLU A 1 272 ? -0.505 9.373 15.705 1.00 79.25 272 GLU A O 1
ATOM 2156 N N . ALA A 1 273 ? 1.678 9.683 16.133 1.00 70.50 273 ALA A N 1
ATOM 2157 C CA . ALA A 1 273 ? 1.499 10.779 17.080 1.00 70.50 273 ALA A CA 1
ATOM 2158 C C . ALA A 1 273 ? 0.935 12.035 16.394 1.00 70.50 273 ALA A C 1
ATOM 2160 O O . ALA A 1 273 ? -0.041 12.599 16.887 1.00 70.50 273 ALA A O 1
ATOM 2161 N N . MET A 1 274 ? 1.451 12.414 15.219 1.00 73.69 274 MET A N 1
ATOM 2162 C CA . MET A 1 274 ? 0.934 13.539 14.427 1.00 73.69 274 MET A CA 1
ATOM 2163 C C . MET A 1 274 ? -0.524 13.318 13.995 1.00 73.69 274 MET A C 1
ATOM 2165 O O . MET A 1 274 ? -1.355 14.219 14.132 1.00 73.69 274 MET A O 1
ATOM 2169 N N . ARG A 1 275 ? -0.886 12.100 13.560 1.00 78.38 275 ARG A N 1
ATOM 2170 C CA . ARG A 1 275 ? -2.292 11.745 13.266 1.00 78.38 275 ARG A CA 1
ATOM 2171 C C . ARG A 1 275 ? -3.186 11.878 14.501 1.00 78.38 275 ARG A C 1
ATOM 2173 O O . ARG A 1 275 ? -4.284 12.421 14.405 1.00 78.38 275 ARG A O 1
ATOM 2180 N N . LYS A 1 276 ? -2.722 11.417 15.669 1.00 77.69 276 LYS A N 1
ATOM 2181 C CA . LYS A 1 276 ? -3.455 11.552 16.941 1.00 77.69 276 LYS A CA 1
ATOM 2182 C C . LYS A 1 276 ? -3.598 13.015 17.371 1.00 77.69 276 LYS A C 1
ATOM 2184 O O . LYS A 1 276 ? -4.669 13.377 17.848 1.00 77.69 276 LYS A O 1
ATOM 2189 N N . ALA A 1 277 ? -2.577 13.848 17.164 1.00 71.75 277 ALA A N 1
ATOM 2190 C CA . ALA A 1 277 ? -2.623 15.281 17.453 1.00 71.75 277 ALA A CA 1
ATOM 2191 C C . ALA A 1 277 ? -3.672 16.004 16.589 1.00 71.75 277 ALA A C 1
ATOM 2193 O O . ALA A 1 277 ? -4.504 16.724 17.136 1.00 71.75 277 ALA A O 1
ATOM 2194 N N . SER A 1 278 ? -3.718 15.727 15.277 1.00 76.69 278 SER A N 1
ATOM 2195 C CA . SER A 1 278 ? -4.769 16.249 14.384 1.00 76.69 278 SER A CA 1
ATOM 2196 C C . SER A 1 278 ? -6.169 15.893 14.893 1.00 76.69 278 SER A C 1
ATOM 2198 O O . SER A 1 278 ? -7.006 16.774 15.054 1.00 76.69 278 SER A O 1
ATOM 2200 N N . VAL A 1 279 ? -6.401 14.621 15.245 1.00 80.62 279 VAL A N 1
ATOM 2201 C CA . VAL A 1 279 ? -7.700 14.157 15.767 1.00 80.62 279 VAL A CA 1
ATOM 2202 C C . VAL A 1 279 ? -8.054 14.804 17.115 1.00 80.62 279 VAL A C 1
ATOM 2204 O O . VAL A 1 279 ? -9.232 14.998 17.409 1.00 80.62 279 VAL A O 1
ATOM 2207 N N . VAL A 1 280 ? -7.070 15.157 17.948 1.00 74.88 280 VAL A N 1
ATOM 2208 C CA . VAL A 1 280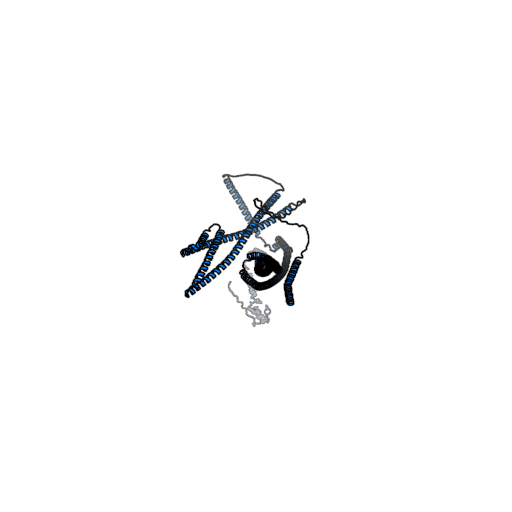 ? -7.312 15.920 19.186 1.00 74.88 280 VAL A CA 1
ATOM 2209 C C . VAL A 1 280 ? -7.747 17.355 18.876 1.00 74.88 280 VAL A C 1
ATOM 2211 O O . VAL A 1 280 ? -8.676 17.841 19.520 1.00 74.88 280 VAL A O 1
ATOM 2214 N N . GLU A 1 281 ? -7.150 18.015 17.883 1.00 81.00 281 GLU A N 1
ATOM 2215 C CA . GLU A 1 281 ? -7.544 19.372 17.480 1.00 81.00 281 GLU A CA 1
ATOM 2216 C C . GLU A 1 281 ? -8.923 19.396 16.798 1.00 81.00 281 GLU A C 1
ATOM 2218 O O . GLU A 1 281 ? -9.776 20.219 17.144 1.00 81.00 281 GLU A O 1
ATOM 2223 N N . ASP A 1 282 ? -9.206 18.413 15.936 1.00 78.81 282 ASP A N 1
ATOM 2224 C CA . ASP A 1 282 ? -10.543 18.175 15.382 1.00 78.81 282 ASP A CA 1
ATOM 2225 C C . ASP A 1 282 ? -11.573 18.024 16.515 1.00 78.81 282 ASP A C 1
ATOM 2227 O O . ASP A 1 282 ? -12.610 18.694 16.517 1.00 78.81 282 ASP A O 1
ATOM 2231 N N . LEU A 1 283 ? -11.274 17.205 17.533 1.00 79.56 283 LEU A N 1
ATOM 2232 C CA . LEU A 1 283 ? -12.153 17.013 18.689 1.00 79.56 283 LEU A CA 1
ATOM 2233 C C . LEU A 1 283 ? -12.358 18.307 19.493 1.00 79.56 283 LEU A C 1
ATOM 2235 O O . LEU A 1 283 ? -13.509 18.607 19.821 1.00 79.56 283 LEU A O 1
ATOM 2239 N N . LYS A 1 284 ? -11.317 19.116 19.745 1.00 77.75 284 LYS A N 1
ATOM 2240 C CA . LYS A 1 284 ? -11.473 20.450 20.365 1.00 77.75 284 LYS A CA 1
ATOM 2241 C C . LYS A 1 284 ? -12.434 21.331 19.561 1.00 77.75 284 LYS A C 1
ATOM 2243 O O . LYS A 1 284 ? -13.314 21.957 20.151 1.00 77.75 284 LYS A O 1
ATOM 2248 N N . SER A 1 285 ? -12.331 21.333 18.228 1.00 81.88 285 SER A N 1
ATOM 2249 C CA . SER A 1 285 ? -13.238 22.099 17.358 1.00 81.88 285 SER A CA 1
ATOM 2250 C C . SER A 1 285 ? -14.698 21.617 17.442 1.00 81.88 285 SER A C 1
ATOM 2252 O O . SER A 1 285 ? -15.631 22.424 17.411 1.00 81.88 285 SER A O 1
ATOM 2254 N N . THR A 1 286 ? -14.924 20.309 17.630 1.00 82.62 286 THR A N 1
ATOM 2255 C CA . THR A 1 286 ? -16.280 19.785 17.869 1.00 82.62 286 THR A CA 1
ATOM 2256 C C . THR A 1 286 ? -16.813 20.160 19.251 1.00 82.62 286 THR A C 1
ATOM 2258 O O . THR A 1 286 ? -17.997 20.475 19.368 1.00 82.62 286 THR A O 1
ATOM 2261 N N . ILE A 1 287 ? -15.955 20.194 20.279 1.00 77.94 287 ILE A N 1
ATOM 2262 C CA . ILE A 1 287 ? -16.321 20.607 21.640 1.00 77.94 287 ILE A CA 1
ATOM 2263 C C . ILE A 1 287 ? -16.741 22.080 21.651 1.00 77.94 287 ILE A C 1
ATOM 2265 O O . ILE A 1 287 ? -17.834 22.382 22.122 1.00 77.94 287 ILE A O 1
ATOM 2269 N N . THR A 1 288 ? -15.950 22.993 21.077 1.00 85.19 288 THR A N 1
ATOM 2270 C CA . THR A 1 288 ? -16.300 24.428 21.055 1.00 85.19 288 THR A CA 1
ATOM 2271 C C . THR A 1 288 ? -17.607 24.689 20.302 1.00 85.19 288 THR A C 1
ATOM 2273 O O . THR A 1 288 ? -18.457 25.439 20.785 1.00 85.19 288 THR A O 1
ATOM 2276 N N . ASN A 1 289 ? -17.837 24.006 19.176 1.00 83.12 289 ASN A N 1
ATOM 2277 C CA . ASN A 1 289 ? -19.099 24.077 18.435 1.00 83.12 289 ASN A CA 1
ATOM 2278 C C . ASN A 1 289 ? -20.288 23.536 19.262 1.00 83.12 289 ASN A C 1
ATOM 2280 O O . ASN A 1 289 ? -21.336 24.181 19.335 1.00 83.12 289 ASN A O 1
ATOM 2284 N N . LEU A 1 290 ? -20.127 22.399 19.950 1.00 79.50 290 LEU A N 1
ATOM 2285 C CA . LEU A 1 290 ? -21.156 21.844 20.840 1.00 79.50 290 LEU A CA 1
ATOM 2286 C C . LEU A 1 290 ? -21.464 22.764 22.033 1.00 79.50 290 LEU A C 1
ATOM 2288 O O . LEU A 1 290 ? -22.638 22.943 22.355 1.00 79.50 290 LEU A O 1
ATOM 2292 N N . THR A 1 291 ? -20.459 23.404 22.635 1.00 81.19 291 THR A N 1
ATOM 2293 C CA . THR A 1 291 ? -20.649 24.403 23.700 1.00 81.19 291 THR A CA 1
ATOM 2294 C C . THR A 1 291 ? -21.418 25.622 23.185 1.00 81.19 291 THR A C 1
ATOM 2296 O O . THR A 1 291 ? -22.418 26.016 23.785 1.00 81.19 291 THR A O 1
ATOM 2299 N N . MET A 1 292 ? -21.067 26.158 22.008 1.00 81.75 292 MET A N 1
ATOM 2300 C CA . MET A 1 292 ? -21.835 27.243 21.378 1.00 81.75 292 MET A CA 1
ATOM 2301 C C . MET A 1 292 ? -23.289 26.840 21.071 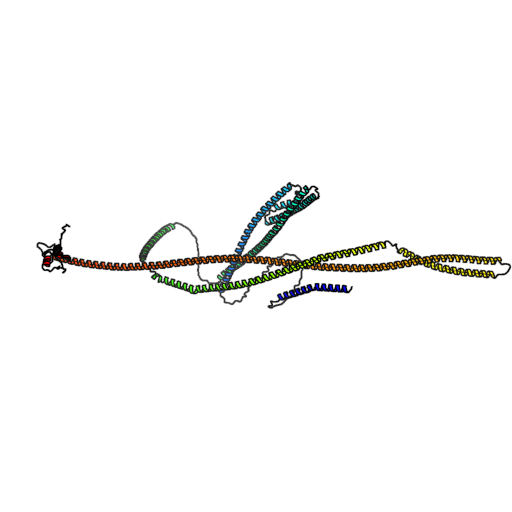1.00 81.75 292 MET A C 1
ATOM 2303 O O . MET A 1 292 ? -24.194 27.674 21.156 1.00 81.75 292 MET A O 1
ATOM 2307 N N . GLN A 1 293 ? -23.544 25.575 20.718 1.00 76.69 293 GLN A N 1
ATOM 2308 C CA . GLN A 1 293 ? -24.903 25.049 20.540 1.00 76.69 293 GLN A CA 1
ATOM 2309 C C . GLN A 1 293 ? -25.657 24.923 21.873 1.00 76.69 293 GLN A C 1
ATOM 2311 O O . GLN A 1 293 ? -26.844 25.259 21.912 1.00 76.69 293 GLN A O 1
ATOM 2316 N N . LEU A 1 294 ? -24.983 24.509 22.955 1.00 78.06 294 LEU A N 1
ATOM 2317 C CA . LEU A 1 294 ? -25.545 24.446 24.308 1.00 78.06 294 LEU A CA 1
ATOM 2318 C C . LEU A 1 294 ? -25.984 25.840 24.776 1.00 78.06 294 LEU A C 1
ATOM 2320 O O . LEU A 1 294 ? -27.167 26.037 25.044 1.00 78.06 294 LEU A O 1
ATOM 2324 N N . GLU A 1 295 ? -25.101 26.844 24.724 1.00 79.31 295 GLU A N 1
ATOM 2325 C CA . GLU A 1 295 ? -25.452 28.221 25.105 1.00 79.31 295 GLU A CA 1
ATOM 2326 C C . GLU A 1 295 ? -26.614 28.789 24.256 1.00 79.31 295 GLU A C 1
ATOM 2328 O O . GLU A 1 295 ? -27.370 29.662 24.689 1.00 79.31 295 GLU A O 1
ATOM 2333 N N . ARG A 1 296 ? -26.745 28.364 22.989 1.00 78.00 296 ARG A N 1
ATOM 2334 C CA . ARG A 1 296 ? -27.870 28.743 22.108 1.00 78.00 296 ARG A CA 1
ATOM 2335 C C . ARG A 1 296 ? -29.162 28.002 22.465 1.00 78.00 296 ARG A C 1
ATOM 2337 O O . ARG A 1 296 ? -30.242 28.518 22.186 1.00 78.00 296 ARG A O 1
ATOM 2344 N N . ALA A 1 297 ? -29.091 26.802 23.034 1.00 69.19 297 ALA A N 1
ATOM 2345 C CA . ALA A 1 297 ? -30.246 26.080 23.565 1.00 69.19 297 ALA A CA 1
ATOM 2346 C C . ALA A 1 297 ? -30.693 26.671 24.912 1.00 69.19 297 ALA A C 1
ATOM 2348 O O . ALA A 1 297 ? -31.866 26.998 25.065 1.00 69.19 297 ALA A O 1
ATOM 2349 N N . GLU A 1 298 ? -29.765 26.942 25.829 1.00 73.19 298 GLU A N 1
ATOM 2350 C CA . GLU A 1 298 ? -30.044 27.566 27.130 1.00 73.19 298 GLU A CA 1
ATOM 2351 C C . GLU A 1 298 ? -30.633 28.978 26.965 1.00 73.19 298 GLU A C 1
ATOM 2353 O O . GLU A 1 298 ? -31.686 29.283 27.523 1.00 73.19 298 GLU A O 1
ATOM 2358 N N . ARG A 1 299 ? -30.070 29.811 26.072 1.00 76.50 299 ARG A N 1
ATOM 2359 C CA . ARG A 1 299 ? -30.658 31.122 25.718 1.00 76.50 299 ARG A CA 1
ATOM 2360 C C . ARG A 1 299 ? -32.014 31.034 24.998 1.00 76.50 299 ARG A C 1
ATOM 2362 O O . ARG A 1 299 ? -32.689 32.055 24.887 1.00 76.50 299 ARG A O 1
ATOM 2369 N N . ARG A 1 300 ? -32.433 29.859 24.505 1.00 74.00 300 ARG A N 1
ATOM 2370 C CA . ARG A 1 300 ? -33.805 29.614 24.011 1.00 74.00 300 ARG A CA 1
ATOM 2371 C C . ARG A 1 300 ? -34.734 29.154 25.137 1.00 74.00 300 ARG A C 1
ATOM 2373 O O . ARG A 1 300 ? -35.855 29.650 25.196 1.00 74.00 300 ARG A O 1
ATOM 2380 N N . LEU A 1 301 ? -34.260 28.296 26.044 1.00 72.12 301 LEU A N 1
ATOM 2381 C CA . LEU A 1 301 ? -35.007 27.853 27.225 1.00 72.12 301 LEU A CA 1
ATOM 2382 C C . LEU A 1 301 ? -35.393 29.046 28.113 1.00 72.12 301 LEU A C 1
ATOM 2384 O O . LEU A 1 301 ? -36.580 29.273 28.315 1.00 72.12 301 LEU A O 1
ATOM 2388 N N . VAL A 1 302 ? -34.426 29.891 28.494 1.00 75.25 302 VAL A N 1
ATOM 2389 C CA . VAL A 1 302 ? -34.661 31.089 29.329 1.00 75.25 302 VAL A CA 1
ATOM 2390 C C . VAL A 1 302 ? -35.700 32.034 28.710 1.00 75.25 302 VAL A C 1
ATOM 2392 O O . VAL A 1 302 ? -36.561 32.559 29.410 1.00 75.25 302 VAL A O 1
ATOM 2395 N N . ARG A 1 303 ? -35.682 32.220 27.381 1.00 72.62 303 ARG A N 1
ATOM 2396 C CA . ARG A 1 303 ? -36.708 33.016 26.677 1.00 72.62 303 ARG A CA 1
ATOM 2397 C C . ARG A 1 303 ? -38.082 32.347 26.717 1.00 72.62 303 ARG A C 1
ATOM 2399 O O . ARG A 1 303 ? -39.086 33.036 26.841 1.00 72.62 303 ARG A O 1
ATOM 2406 N N . SER A 1 304 ? -38.142 31.020 26.612 1.00 62.50 304 SER A N 1
ATOM 2407 C CA . SER A 1 304 ? -39.403 30.278 26.703 1.00 62.50 304 SER A CA 1
ATOM 2408 C C . SER A 1 304 ? -39.986 30.299 28.118 1.00 62.50 304 SER A C 1
ATOM 2410 O O . SER A 1 304 ? -41.202 30.384 28.266 1.00 62.50 304 SER A O 1
ATOM 2412 N N . GLU A 1 305 ? -39.141 30.264 29.149 1.00 69.69 305 GLU A N 1
ATOM 2413 C CA . GLU A 1 305 ? -39.534 30.404 30.557 1.00 69.69 305 GLU A CA 1
ATOM 2414 C C . GLU A 1 305 ? -40.034 31.825 30.856 1.00 69.69 305 GLU A C 1
ATOM 2416 O O . GLU A 1 305 ? -41.097 31.990 31.452 1.00 69.69 305 GLU A O 1
ATOM 2421 N N . GLN A 1 306 ? -39.334 32.854 30.363 1.00 72.75 306 GLN A N 1
ATOM 2422 C CA . GLN A 1 306 ? -39.777 34.252 30.441 1.00 72.75 306 GLN A CA 1
ATOM 2423 C C . GLN A 1 306 ? -41.127 34.464 29.739 1.00 72.75 306 GLN A C 1
ATOM 2425 O O . GLN A 1 306 ? -42.031 35.058 30.324 1.00 72.75 306 GLN A O 1
ATOM 2430 N N . ASN A 1 307 ? -41.307 33.918 28.531 1.00 63.66 307 ASN A N 1
ATOM 2431 C CA . ASN A 1 307 ? -42.585 33.975 27.817 1.00 63.66 307 ASN A CA 1
ATOM 2432 C C . ASN A 1 307 ? -43.705 33.238 28.577 1.00 63.66 307 ASN A C 1
ATOM 2434 O O . ASN A 1 307 ? -44.830 33.725 28.628 1.00 63.66 307 ASN A O 1
ATOM 2438 N N . PHE A 1 308 ? -43.413 32.086 29.193 1.00 60.69 308 PHE A N 1
ATOM 2439 C CA . PHE A 1 308 ? -44.386 31.329 29.991 1.00 60.69 308 PHE A CA 1
ATOM 2440 C C . PHE A 1 308 ? -44.829 32.097 31.247 1.00 60.69 308 PHE A C 1
ATOM 2442 O O . PHE A 1 308 ? -46.024 32.166 31.538 1.00 60.69 308 PHE A O 1
ATOM 2449 N N . LEU A 1 309 ? -43.891 32.737 31.953 1.00 65.12 309 LEU A N 1
ATOM 2450 C CA . LEU A 1 309 ? -44.196 33.636 33.071 1.00 65.12 309 LEU A CA 1
ATOM 2451 C C . LEU A 1 309 ? -45.052 34.828 32.611 1.00 65.12 309 LEU A C 1
ATOM 2453 O O . LEU A 1 309 ? -46.081 35.111 33.216 1.00 65.12 309 LEU A O 1
ATOM 2457 N N . GLN A 1 310 ? -44.698 35.460 31.491 1.00 57.59 310 GLN A N 1
ATOM 2458 C CA . GLN A 1 310 ? -45.420 36.619 30.963 1.00 57.59 310 GLN A CA 1
ATOM 2459 C C . GLN A 1 310 ? -46.850 36.279 30.491 1.00 57.59 310 GLN A C 1
ATOM 2461 O O . GLN A 1 310 ? -47.769 37.081 30.669 1.00 57.59 310 GLN A O 1
ATOM 2466 N N . VAL A 1 311 ? -47.078 35.074 29.952 1.00 55.97 311 VAL A N 1
ATOM 2467 C CA . VAL A 1 311 ? -48.429 34.552 29.658 1.00 55.97 311 VAL A CA 1
ATOM 2468 C C . VAL A 1 311 ? -49.218 34.304 30.950 1.00 55.97 311 VAL A C 1
ATOM 2470 O O . VAL A 1 311 ? -50.393 34.656 31.026 1.00 55.97 311 VAL A O 1
ATOM 2473 N N . LYS A 1 312 ? -48.575 33.772 31.996 1.00 55.16 312 LYS A N 1
ATOM 2474 C CA . LYS A 1 312 ? -49.201 33.542 33.309 1.00 55.16 312 LYS A CA 1
ATOM 2475 C C . LYS A 1 312 ? -49.596 34.842 34.031 1.00 55.16 312 LYS A C 1
ATOM 2477 O O . LYS A 1 312 ? -50.542 34.839 34.814 1.00 55.16 312 LYS A O 1
ATOM 2482 N N . GLU A 1 313 ? -48.899 35.945 33.768 1.00 53.09 313 GLU A N 1
ATOM 2483 C CA . GLU A 1 313 ? -49.170 37.262 34.364 1.00 53.09 313 GLU A CA 1
ATOM 2484 C C . GLU A 1 313 ? -50.241 38.086 33.622 1.00 53.09 313 GLU A C 1
ATOM 2486 O O . GLU A 1 313 ? -50.765 39.045 34.187 1.00 53.09 313 GLU A O 1
ATOM 2491 N N . SER A 1 314 ? -50.598 37.735 32.379 1.00 42.06 314 SER A N 1
ATOM 2492 C CA . SER A 1 314 ? -51.399 38.602 31.491 1.00 42.06 314 SER A CA 1
ATOM 2493 C C . SER A 1 314 ? -52.895 38.256 31.353 1.00 42.06 314 SER A C 1
ATOM 2495 O O . SER A 1 314 ? -53.603 38.922 30.597 1.00 42.06 314 SER A O 1
ATOM 2497 N N . GLY A 1 315 ? -53.429 37.315 32.144 1.00 37.59 315 GLY A N 1
ATOM 2498 C CA . GLY A 1 315 ? -54.882 37.182 32.343 1.00 37.59 315 GLY A CA 1
ATOM 2499 C C . GLY A 1 315 ? -55.326 35.923 33.107 1.00 37.59 315 GLY A C 1
ATOM 2500 O O . GLY A 1 315 ? -54.916 34.823 32.769 1.00 37.59 315 GLY A O 1
ATOM 2501 N N . GLY A 1 316 ? -56.201 35.999 34.118 1.00 34.09 316 GLY A N 1
ATOM 2502 C CA . GLY A 1 316 ? -56.755 37.192 34.772 1.00 34.09 316 GLY A CA 1
ATOM 2503 C C . GLY A 1 316 ? -57.759 36.841 35.886 1.00 34.09 316 GLY A C 1
ATOM 2504 O O . GLY A 1 316 ? -58.442 35.825 35.808 1.00 34.09 316 GLY A O 1
ATOM 2505 N N . GLY A 1 317 ? -57.860 37.688 36.919 1.00 32.00 317 GLY A N 1
ATOM 2506 C CA . GLY A 1 317 ? -58.801 37.519 38.039 1.00 32.00 317 GLY A CA 1
ATOM 2507 C C . GLY A 1 317 ? -58.415 38.346 39.274 1.00 32.00 317 GLY A C 1
ATOM 2508 O O . GLY A 1 317 ? -57.444 38.030 39.949 1.00 32.00 317 GLY A O 1
ATOM 2509 N N . GLN A 1 318 ? -59.155 39.424 39.554 1.00 35.09 318 GLN A N 1
ATOM 2510 C CA . GLN A 1 318 ? -58.988 40.275 40.750 1.00 35.09 318 GLN A CA 1
ATOM 2511 C C . GLN A 1 318 ? -59.838 39.771 41.943 1.00 35.09 318 GLN A C 1
ATOM 2513 O O . GLN A 1 318 ? -60.505 38.751 41.808 1.00 35.09 318 GLN A O 1
ATOM 2518 N N . VAL A 1 319 ? -59.892 40.569 43.034 1.00 32.75 319 VAL A N 1
ATOM 2519 C CA . VAL A 1 319 ? -60.696 40.429 44.286 1.00 32.75 319 VAL A CA 1
ATOM 2520 C C . VAL A 1 319 ? -59.967 39.637 45.391 1.00 32.75 319 VAL A C 1
ATOM 2522 O O . VAL A 1 319 ? -59.607 38.496 45.149 1.00 32.75 319 VAL A O 1
ATOM 2525 N N . LEU A 1 320 ? -59.725 40.107 46.635 1.00 32.62 320 LEU A N 1
ATOM 2526 C CA . LEU A 1 320 ? -59.829 41.390 47.405 1.00 32.62 320 LEU A CA 1
ATOM 2527 C C . LEU A 1 320 ? -59.029 41.140 48.748 1.00 32.62 320 LEU A C 1
ATOM 2529 O O . LEU A 1 320 ? -58.848 39.977 49.085 1.00 32.62 320 LEU A O 1
ATOM 2533 N N . VAL A 1 321 ? -58.551 42.051 49.626 1.00 32.44 321 VAL A N 1
ATOM 2534 C CA . VAL A 1 321 ? -58.455 43.531 49.714 1.00 32.44 321 VAL A CA 1
ATOM 2535 C C . VAL A 1 321 ? -57.481 43.964 50.854 1.00 32.44 321 VAL A C 1
ATOM 2537 O O . VAL A 1 321 ? -57.366 43.227 51.825 1.00 32.44 321 VAL A O 1
ATOM 2540 N N . LYS A 1 322 ? -56.928 45.200 50.807 1.00 29.53 322 LYS A N 1
ATOM 2541 C CA . LYS A 1 322 ? -56.260 45.985 51.905 1.00 29.53 322 LYS A CA 1
ATOM 2542 C C . LYS A 1 322 ? -54.924 45.428 52.482 1.00 29.53 322 LYS A C 1
ATOM 2544 O O . LYS A 1 322 ? -54.784 44.230 52.640 1.00 29.53 322 LYS A O 1
ATOM 2549 N N . SER A 1 323 ? -53.830 46.183 52.714 1.00 27.52 323 SER A N 1
ATOM 2550 C CA . SER A 1 323 ? -53.546 47.541 53.273 1.00 27.52 323 SER A CA 1
ATOM 2551 C C . SER A 1 323 ? -53.554 47.592 54.819 1.00 27.52 323 SER A C 1
ATOM 2553 O O . SER A 1 323 ? -54.528 47.115 55.390 1.00 27.52 323 SER A O 1
ATOM 2555 N N . LEU A 1 324 ? -52.618 48.224 55.553 1.00 28.61 324 LEU A N 1
ATOM 2556 C CA . LEU A 1 324 ? -51.476 49.105 55.204 1.00 28.61 324 LEU A CA 1
ATOM 2557 C C . LEU A 1 324 ? -50.515 49.259 56.436 1.00 28.61 324 LEU A C 1
ATOM 2559 O O . LEU A 1 324 ? -50.999 49.066 57.542 1.00 28.61 324 LEU A O 1
ATOM 2563 N N . SER A 1 325 ? -49.235 49.656 56.239 1.00 26.38 325 SER A N 1
ATOM 2564 C CA . SER A 1 325 ? -48.376 50.589 57.060 1.00 26.38 325 SER A CA 1
ATOM 2565 C C . SER A 1 325 ? -48.314 50.550 58.622 1.00 26.38 325 SER A C 1
ATOM 2567 O O . SER A 1 325 ? -49.352 50.406 59.249 1.00 26.38 325 SER A O 1
ATOM 2569 N N . THR A 1 326 ? -47.226 50.851 59.372 1.00 27.06 326 THR A N 1
ATOM 2570 C CA . THR A 1 326 ? -45.792 51.251 59.157 1.00 27.06 326 THR A CA 1
ATOM 2571 C C . THR A 1 326 ? -45.062 51.419 60.530 1.00 27.06 326 THR A C 1
ATOM 2573 O O . THR A 1 326 ? -45.753 51.727 61.494 1.00 27.06 326 THR A O 1
ATOM 2576 N N . THR A 1 327 ? -43.701 51.415 60.570 1.00 27.94 327 THR A N 1
ATOM 2577 C CA . THR A 1 327 ? -42.773 52.185 61.495 1.00 27.94 327 THR A CA 1
ATOM 2578 C C . THR A 1 327 ? -42.824 51.987 63.037 1.00 27.94 327 THR A C 1
ATOM 2580 O O . THR A 1 327 ? -43.886 51.694 63.564 1.00 27.94 327 THR A O 1
ATOM 2583 N N . SER A 1 328 ? -41.784 52.240 63.866 1.00 28.67 328 SER A N 1
ATOM 2584 C CA . SER A 1 328 ? -40.292 52.265 63.742 1.00 28.67 328 SER A CA 1
ATOM 2585 C C . SER A 1 328 ? -39.632 52.189 65.156 1.00 28.67 328 SER A C 1
ATOM 2587 O O . SER A 1 328 ? -40.348 52.007 66.137 1.00 28.67 328 SER A O 1
ATOM 2589 N N . GLU A 1 329 ? -38.295 52.315 65.249 1.00 30.30 329 GLU A N 1
ATOM 2590 C CA . GLU A 1 329 ? -37.393 52.318 66.440 1.00 30.30 329 GLU A CA 1
ATOM 2591 C C . GLU A 1 329 ? -37.929 52.997 67.748 1.00 30.30 329 GLU A C 1
ATOM 2593 O O . GLU A 1 329 ? -38.649 53.984 67.654 1.00 30.30 329 GLU A O 1
ATOM 2598 N N . VAL A 1 330 ? -37.726 52.524 69.007 1.00 34.62 330 VAL A N 1
ATOM 2599 C CA . VAL A 1 330 ? -36.497 52.158 69.800 1.00 34.62 330 VAL A CA 1
ATOM 2600 C C . VAL A 1 330 ? -35.654 53.408 70.198 1.00 34.62 330 VAL A C 1
ATOM 2602 O O . VAL A 1 330 ? -35.436 54.200 69.284 1.00 34.62 330 VAL A O 1
ATOM 2605 N N . PRO A 1 331 ? -35.107 53.630 71.442 1.00 49.22 331 PRO A N 1
ATOM 2606 C CA . PRO A 1 331 ? -35.121 52.898 72.746 1.00 49.22 331 PRO A CA 1
ATOM 2607 C C . PRO A 1 331 ? -35.361 53.767 74.051 1.00 49.22 331 PRO A C 1
ATOM 2609 O O . PRO A 1 331 ? -35.737 54.929 73.966 1.00 49.22 331 PRO A O 1
ATOM 2612 N N . GLU A 1 332 ? -35.033 53.198 75.238 1.00 36.75 332 GLU A N 1
ATOM 2613 C CA . GLU A 1 332 ? -34.644 53.820 76.552 1.00 36.75 332 GLU A CA 1
ATOM 2614 C C . GLU A 1 332 ? -35.697 54.440 77.526 1.00 36.75 332 GLU A C 1
ATOM 2616 O O . GLU A 1 332 ? -36.677 55.032 77.098 1.00 36.75 332 GLU A O 1
ATOM 2621 N N . SER A 1 333 ? -35.528 54.398 78.871 1.00 42.56 333 SER A N 1
ATOM 2622 C CA . SER A 1 333 ? -34.744 53.471 79.735 1.00 42.56 333 SER A CA 1
ATOM 2623 C C . SER A 1 333 ? -35.143 53.457 81.242 1.00 42.56 333 SER A C 1
ATOM 2625 O O . SER A 1 333 ? -35.431 54.477 81.857 1.00 42.56 333 SER A O 1
ATOM 2627 N N . ASN A 1 334 ? -35.061 52.265 81.853 1.00 54.09 334 ASN A N 1
ATOM 2628 C CA . ASN A 1 334 ? -34.526 51.967 83.199 1.00 54.09 334 ASN A CA 1
ATOM 2629 C C . ASN A 1 334 ? -34.947 52.792 84.448 1.00 54.09 334 ASN A C 1
ATOM 2631 O O . ASN A 1 334 ? -34.093 53.392 85.103 1.00 54.09 334 ASN A O 1
ATOM 2635 N N . ASN A 1 335 ? -36.199 52.665 84.913 1.00 54.78 335 ASN A N 1
ATOM 2636 C CA . ASN A 1 335 ? -36.467 52.646 86.371 1.00 54.78 335 ASN A CA 1
ATOM 2637 C C . ASN A 1 335 ? -37.740 51.867 86.762 1.00 54.78 335 ASN A C 1
ATOM 2639 O O . ASN A 1 335 ? -37.669 50.968 87.601 1.00 54.78 335 ASN A O 1
ATOM 2643 N N . ASP A 1 336 ? -38.879 52.121 86.105 1.00 57.25 336 ASP A N 1
ATOM 2644 C CA . ASP A 1 336 ? -40.151 51.416 86.386 1.00 57.25 336 ASP A CA 1
ATOM 2645 C C . ASP A 1 336 ? -40.060 49.895 86.164 1.00 57.25 336 ASP A C 1
ATOM 2647 O O . ASP A 1 336 ? -40.715 49.098 86.837 1.00 57.25 336 ASP A O 1
ATOM 2651 N N . ASP A 1 337 ? -39.173 49.498 85.255 1.00 55.62 337 ASP A N 1
ATOM 2652 C CA . ASP A 1 337 ? -38.869 48.129 84.842 1.00 55.62 337 ASP A CA 1
ATOM 2653 C C . ASP A 1 337 ? -38.472 47.202 86.017 1.00 55.62 337 ASP A C 1
ATOM 2655 O O . ASP A 1 337 ? -38.757 46.005 85.996 1.00 55.62 337 ASP A O 1
ATOM 2659 N N . ILE A 1 338 ? -37.892 47.744 87.099 1.00 55.88 338 ILE A N 1
ATOM 2660 C CA . ILE A 1 338 ? -37.550 46.971 88.310 1.00 55.88 338 ILE A CA 1
ATOM 2661 C C . ILE A 1 338 ? -38.800 46.704 89.169 1.00 55.88 338 ILE A C 1
ATOM 2663 O O . ILE A 1 338 ? -38.996 45.586 89.649 1.00 55.88 338 ILE A O 1
ATOM 2667 N N . MET A 1 339 ? -39.679 47.699 89.328 1.00 56.88 339 MET A N 1
ATOM 2668 C CA . MET A 1 339 ? -40.958 47.546 90.038 1.00 56.88 339 MET A CA 1
ATOM 2669 C C . MET A 1 339 ? -41.932 46.642 89.274 1.00 56.88 339 MET A C 1
ATOM 2671 O O . MET A 1 339 ? -42.676 45.876 89.894 1.00 56.88 339 MET A O 1
ATOM 2675 N N . PHE A 1 340 ? -41.899 46.682 87.939 1.00 66.38 340 PHE A N 1
ATOM 2676 C CA . PHE A 1 340 ? -42.615 45.726 87.101 1.00 66.38 340 PHE A CA 1
ATOM 2677 C C . PHE A 1 340 ? -42.116 44.301 87.367 1.00 66.38 340 PHE A C 1
ATOM 2679 O O . PHE A 1 340 ? -42.903 43.454 87.787 1.00 66.38 340 PHE A O 1
ATOM 2686 N N . LYS A 1 341 ? -40.802 44.058 87.257 1.00 66.06 341 LYS A N 1
ATOM 2687 C CA . LYS A 1 341 ? -40.200 42.726 87.442 1.00 66.06 341 LYS A CA 1
ATOM 2688 C C . LYS A 1 341 ? -40.430 42.135 88.834 1.00 66.06 341 LYS A C 1
ATOM 2690 O O . LYS A 1 341 ? -40.655 40.936 88.947 1.00 66.06 341 LYS A O 1
ATOM 2695 N N . VAL A 1 342 ? -40.454 42.938 89.902 1.00 64.88 342 VAL A N 1
ATOM 2696 C CA . VAL A 1 342 ? -40.805 42.439 91.250 1.00 64.88 342 VAL A CA 1
ATOM 2697 C C . VAL A 1 342 ? -42.255 41.936 91.315 1.00 64.88 342 VAL A C 1
ATOM 2699 O O . VAL A 1 342 ? -42.506 40.871 91.884 1.00 64.88 342 VAL A O 1
ATOM 2702 N N . ASN A 1 343 ? -43.206 42.648 90.703 1.00 68.69 343 ASN A N 1
ATOM 2703 C CA . ASN A 1 343 ? -44.597 42.190 90.623 1.00 68.69 343 ASN A CA 1
ATOM 2704 C C . ASN A 1 343 ? -44.760 41.000 89.662 1.00 68.69 343 ASN A C 1
ATOM 2706 O O . ASN A 1 343 ? -45.512 40.078 89.962 1.00 68.69 343 ASN A O 1
ATOM 2710 N N . GLU A 1 344 ? -44.013 40.974 88.560 1.00 71.94 344 GLU A N 1
ATOM 2711 C CA . GLU A 1 344 ? -43.967 39.874 87.593 1.00 71.94 344 GLU A CA 1
ATOM 2712 C C . GLU A 1 344 ? -43.436 38.579 88.232 1.00 71.94 344 GLU A C 1
ATOM 2714 O O . GLU A 1 344 ? -44.075 37.533 88.132 1.00 71.94 344 GLU A O 1
ATOM 2719 N N . PHE A 1 345 ? -42.330 38.639 88.986 1.00 68.94 345 PHE A N 1
ATOM 2720 C CA . PHE A 1 345 ? -41.821 37.500 89.758 1.00 68.94 345 PHE A CA 1
ATOM 2721 C C . PHE A 1 345 ? -42.816 37.023 90.817 1.00 68.94 345 PHE A C 1
ATOM 2723 O O . PHE A 1 345 ? -42.939 35.816 91.030 1.00 68.94 345 PHE A O 1
ATOM 2730 N N . LYS A 1 346 ? -43.557 37.937 91.454 1.00 72.50 346 LYS A N 1
ATOM 2731 C CA . LYS A 1 346 ? -44.602 37.578 92.417 1.00 72.50 346 LYS A CA 1
ATOM 2732 C C . LYS A 1 346 ? -45.788 36.885 91.736 1.00 72.50 346 LYS A C 1
ATOM 2734 O O . LYS A 1 346 ? -46.206 35.823 92.187 1.00 72.50 346 LYS A O 1
ATOM 2739 N N . HIS A 1 347 ? -46.261 37.415 90.609 1.00 74.06 347 HIS A N 1
ATOM 2740 C CA . HIS A 1 347 ? -47.351 36.826 89.829 1.00 74.06 347 HIS A CA 1
ATOM 2741 C C . HIS A 1 347 ? -46.944 35.483 89.191 1.00 74.06 347 HIS A C 1
ATOM 2743 O O . HIS A 1 347 ? -47.761 34.565 89.119 1.00 74.06 347 HIS A O 1
ATOM 2749 N N . MET A 1 348 ? -45.678 35.317 88.787 1.00 71.94 348 MET A N 1
ATOM 2750 C CA . MET A 1 348 ? -45.118 34.023 88.378 1.00 71.94 348 MET A CA 1
ATOM 2751 C C . MET A 1 348 ? -45.018 33.037 89.546 1.00 71.94 348 MET A C 1
ATOM 2753 O O . MET A 1 348 ? -45.279 31.852 89.352 1.00 71.94 348 MET A O 1
ATOM 2757 N N . ALA A 1 349 ? -44.649 33.491 90.747 1.00 70.12 349 ALA A N 1
ATOM 2758 C CA . ALA A 1 349 ? -44.605 32.636 91.930 1.00 70.12 349 ALA A CA 1
ATOM 2759 C C . ALA A 1 349 ? -46.008 32.152 92.321 1.00 70.12 349 ALA A C 1
ATOM 2761 O O . ALA A 1 349 ? -46.183 30.963 92.566 1.00 70.12 349 ALA A O 1
ATOM 2762 N N . GLU A 1 350 ? -47.007 33.038 92.312 1.00 74.44 350 GLU A N 1
ATOM 2763 C CA . GLU A 1 350 ? -48.413 32.705 92.573 1.00 74.44 350 GLU A CA 1
ATOM 2764 C C . GLU A 1 350 ? -48.984 31.781 91.481 1.00 74.44 350 GLU A C 1
ATOM 2766 O O . GLU A 1 350 ? -49.575 30.753 91.810 1.00 74.44 350 GLU A O 1
ATOM 2771 N N . SER A 1 351 ? -48.704 32.053 90.198 1.00 76.62 351 SER A N 1
ATOM 2772 C CA . SER A 1 351 ? -49.091 31.186 89.071 1.00 76.62 351 SER A CA 1
ATOM 2773 C C . SER A 1 351 ? -48.493 29.776 89.186 1.00 76.62 351 SER A C 1
ATOM 2775 O O . SER A 1 351 ? -49.223 28.789 89.123 1.00 76.62 351 SER A O 1
ATOM 2777 N N . ARG A 1 352 ? -47.188 29.662 89.481 1.00 79.44 352 ARG A N 1
ATOM 2778 C CA . ARG A 1 352 ? -46.520 28.371 89.740 1.00 79.44 352 ARG A CA 1
ATOM 2779 C C . ARG A 1 352 ? -47.060 27.660 90.980 1.00 79.44 352 ARG A C 1
ATOM 2781 O O . ARG A 1 352 ? -47.022 26.436 91.046 1.00 79.44 352 ARG A O 1
ATOM 2788 N N . LEU A 1 353 ? -47.550 28.391 91.980 1.00 77.94 353 LEU A N 1
ATOM 2789 C CA . LEU A 1 353 ? -48.167 27.793 93.166 1.00 77.94 353 LEU A CA 1
ATOM 2790 C C . LEU A 1 353 ? -49.548 27.211 92.825 1.00 77.94 353 LEU A C 1
ATOM 2792 O O . LEU A 1 353 ? -49.891 26.145 93.335 1.00 77.94 353 LEU A O 1
ATOM 2796 N N . GLU A 1 354 ? -50.305 27.846 91.926 1.00 77.94 354 GLU A N 1
ATOM 2797 C CA . GLU A 1 354 ? -51.558 27.298 91.391 1.00 77.94 354 GLU A CA 1
ATOM 2798 C C . GLU A 1 354 ? -51.323 26.111 90.444 1.00 77.94 354 GLU A C 1
ATOM 2800 O O . GLU A 1 354 ? -51.994 25.091 90.573 1.00 77.94 354 GLU A O 1
ATOM 2805 N N . GLU A 1 355 ? -50.303 26.179 89.589 1.00 81.06 355 GLU A N 1
ATOM 2806 C CA . GLU A 1 355 ? -49.831 25.076 88.739 1.00 81.06 355 GLU A CA 1
ATOM 2807 C C . GLU A 1 355 ? -49.369 23.867 89.578 1.00 81.06 355 GLU A C 1
ATOM 2809 O O . GLU A 1 355 ? -49.732 22.724 89.311 1.00 81.06 355 GLU A O 1
ATOM 2814 N N . ILE A 1 356 ? -48.651 24.088 90.685 1.00 75.69 356 ILE A N 1
ATOM 2815 C CA . ILE A 1 356 ? -48.286 23.013 91.622 1.00 75.69 356 ILE A CA 1
ATOM 2816 C C . ILE A 1 356 ? -49.521 22.444 92.343 1.00 75.69 356 ILE A C 1
ATOM 2818 O O . ILE A 1 356 ? -49.527 21.257 92.678 1.00 75.69 356 ILE A O 1
ATOM 2822 N N . LYS A 1 357 ? -50.585 23.229 92.577 1.00 78.19 357 LYS A N 1
ATOM 2823 C CA . LYS A 1 357 ? -51.861 22.690 93.086 1.00 78.19 357 LYS A CA 1
ATOM 2824 C C . LYS A 1 357 ? -52.591 21.874 92.018 1.00 78.19 357 LYS A C 1
ATOM 2826 O O . LYS A 1 357 ? -53.088 20.803 92.363 1.00 78.19 357 LYS A O 1
ATOM 2831 N N . SER A 1 358 ? -52.643 22.325 90.760 1.00 77.56 358 SER A N 1
ATOM 2832 C CA . SER A 1 358 ? -53.289 21.570 89.678 1.00 77.56 358 SER A CA 1
ATOM 2833 C C . SER A 1 358 ? -52.551 20.260 89.417 1.00 77.56 358 SER A C 1
ATOM 2835 O O . SER A 1 358 ? -53.180 19.213 89.479 1.00 77.56 358 SER A O 1
ATOM 2837 N N . LEU A 1 359 ? -51.220 20.278 89.308 1.00 79.44 359 LEU A N 1
ATOM 2838 C CA . LEU A 1 359 ? -50.395 19.072 89.157 1.00 79.44 359 LEU A CA 1
ATOM 2839 C C . LEU A 1 359 ? -50.508 18.119 90.359 1.00 79.44 359 LEU A C 1
ATOM 2841 O O . LEU A 1 359 ? -50.490 16.903 90.190 1.00 79.44 359 LEU A O 1
ATOM 2845 N N . ARG A 1 360 ? -50.668 18.630 91.590 1.00 75.31 360 ARG A N 1
ATOM 2846 C CA . ARG A 1 360 ? -50.959 17.784 92.769 1.00 75.31 360 ARG A CA 1
ATOM 2847 C C . ARG A 1 360 ? -52.359 17.181 92.736 1.00 75.31 360 ARG A C 1
ATOM 2849 O O . ARG A 1 360 ? -52.535 16.075 93.242 1.00 75.31 360 ARG A O 1
ATOM 2856 N N . LYS A 1 361 ? -53.336 17.888 92.166 1.00 78.19 361 LYS A N 1
ATOM 2857 C C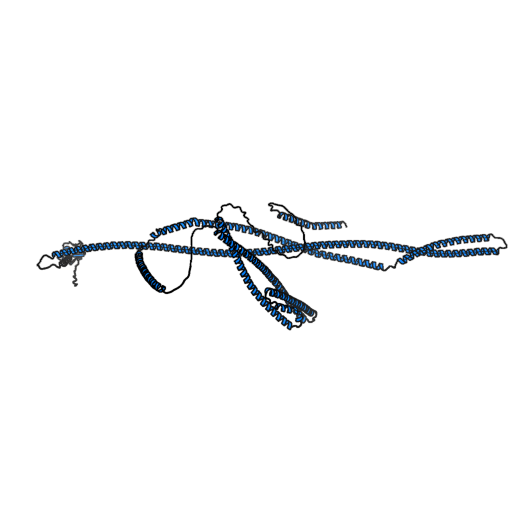A . LYS A 1 361 ? -54.688 17.369 91.958 1.00 78.19 361 LYS A CA 1
ATOM 2858 C C . LYS A 1 361 ? -54.691 16.313 90.851 1.00 78.19 361 LYS A C 1
ATOM 2860 O O . LYS A 1 361 ? -55.160 15.213 91.093 1.00 78.19 361 LYS A O 1
ATOM 2865 N N . GLU A 1 362 ? -54.064 16.587 89.711 1.00 77.94 362 GLU A N 1
ATOM 2866 C CA . GLU A 1 362 ? -53.873 15.630 88.616 1.00 77.94 362 GLU A CA 1
ATOM 2867 C C . GLU A 1 362 ? -53.117 14.381 89.083 1.00 77.94 362 GLU A C 1
ATOM 2869 O O . GLU A 1 362 ? -53.519 13.278 88.746 1.00 77.94 362 GLU A O 1
ATOM 2874 N N . LEU A 1 363 ? -52.092 14.503 89.935 1.00 72.62 363 LEU A N 1
ATOM 2875 C CA . LEU A 1 363 ? -51.428 13.341 90.545 1.00 72.62 363 LEU A CA 1
ATOM 2876 C C . LEU A 1 363 ? -52.327 12.552 91.512 1.00 72.62 363 LEU A C 1
ATOM 2878 O O . LEU A 1 363 ? -52.128 11.346 91.665 1.00 72.62 363 LEU A O 1
ATOM 2882 N N . ALA A 1 364 ? -53.302 13.190 92.164 1.00 72.31 364 ALA A N 1
ATOM 2883 C CA . ALA A 1 364 ? -54.300 12.495 92.976 1.00 72.31 364 ALA A CA 1
ATOM 2884 C C . ALA A 1 364 ? -55.344 11.795 92.089 1.00 72.31 364 ALA A C 1
ATOM 2886 O O . ALA A 1 364 ? -55.610 10.610 92.287 1.00 72.31 364 ALA A O 1
ATOM 2887 N N . ASP A 1 365 ? -55.856 12.488 91.071 1.00 73.06 365 ASP A N 1
ATOM 2888 C CA . ASP A 1 365 ? -56.832 11.975 90.107 1.00 73.06 365 ASP A CA 1
ATOM 2889 C C . ASP A 1 365 ? -56.225 10.804 89.288 1.00 73.06 365 ASP A C 1
ATOM 2891 O O . ASP A 1 365 ? -56.829 9.737 89.200 1.00 73.06 365 ASP A O 1
ATOM 2895 N N . LEU A 1 366 ? -54.967 10.913 88.836 1.00 70.62 366 LEU A N 1
ATOM 2896 C CA . LEU A 1 366 ? -54.192 9.828 88.204 1.00 70.62 366 LEU A CA 1
ATOM 2897 C C . LEU A 1 366 ? -53.883 8.665 89.162 1.00 70.62 366 LEU A C 1
ATOM 2899 O O . LEU A 1 366 ? -53.714 7.530 88.720 1.00 70.62 366 LEU A O 1
ATOM 2903 N N . SER A 1 367 ? -53.796 8.906 90.474 1.00 61.88 367 SER A N 1
ATOM 2904 C CA . SER A 1 367 ? -53.660 7.830 91.471 1.00 61.88 367 SER A CA 1
ATOM 2905 C C . SER A 1 367 ? -54.975 7.051 91.630 1.00 61.88 367 SER A C 1
ATOM 2907 O O . SER A 1 367 ? -54.966 5.825 91.786 1.00 61.88 367 SER A O 1
ATOM 2909 N N . VAL A 1 368 ? -56.115 7.740 91.508 1.00 67.31 368 VAL A N 1
ATOM 2910 C CA . VAL A 1 368 ? -57.445 7.117 91.437 1.00 67.31 368 VAL A CA 1
ATOM 2911 C C . VAL A 1 368 ? -57.607 6.342 90.122 1.00 67.31 368 VAL A C 1
ATOM 2913 O O . VAL A 1 368 ? -57.951 5.164 90.172 1.00 67.31 368 VAL A O 1
ATOM 2916 N N . GLU A 1 369 ? -57.253 6.913 88.965 1.00 61.69 369 GLU A N 1
ATOM 2917 C CA . GLU A 1 369 ? -57.249 6.175 87.686 1.00 61.69 369 GLU A CA 1
ATOM 2918 C C . GLU A 1 369 ? -56.304 4.969 87.700 1.00 61.69 369 GLU A C 1
ATOM 2920 O O . GLU A 1 369 ? -56.632 3.911 87.165 1.00 61.69 369 GLU A O 1
ATOM 2925 N N . LYS A 1 370 ? -55.137 5.072 88.342 1.00 55.59 370 LYS A N 1
ATOM 2926 C CA . LYS A 1 370 ? -54.195 3.952 88.453 1.00 55.59 370 LYS A CA 1
ATOM 2927 C C . LYS A 1 370 ? -54.712 2.831 89.355 1.00 55.59 370 LYS A C 1
ATOM 2929 O O . LYS A 1 370 ? -54.382 1.672 89.111 1.00 55.59 370 LYS A O 1
ATOM 2934 N N . SER A 1 371 ? -55.518 3.151 90.367 1.00 50.50 371 SER A N 1
ATOM 2935 C CA . SER A 1 371 ? -56.126 2.149 91.251 1.00 50.50 371 SER A CA 1
ATOM 2936 C C . SER A 1 371 ? -57.411 1.538 90.678 1.00 50.50 371 SER A C 1
ATOM 2938 O O . SER A 1 371 ? -57.666 0.365 90.940 1.00 50.50 371 SER A O 1
ATOM 2940 N N . THR A 1 372 ? -58.154 2.236 89.811 1.00 51.66 372 THR A N 1
ATOM 2941 C CA . THR A 1 372 ? -59.236 1.624 89.009 1.00 51.66 372 THR A CA 1
ATOM 2942 C C . THR A 1 372 ? -58.707 0.836 87.803 1.00 51.66 372 THR A C 1
ATOM 2944 O O . THR A 1 372 ? -59.261 -0.204 87.457 1.00 51.66 372 THR A O 1
ATOM 2947 N N . SER A 1 373 ? -57.579 1.239 87.209 1.00 49.19 373 SER A N 1
ATOM 2948 C CA . SER A 1 373 ? -56.934 0.513 86.097 1.00 49.19 373 SER A CA 1
ATOM 2949 C C . SER A 1 373 ? -56.291 -0.821 86.505 1.00 49.19 373 SER A C 1
ATOM 2951 O O . SER A 1 373 ? -55.927 -1.617 85.641 1.00 49.19 373 SER A O 1
ATOM 2953 N N . GLN A 1 374 ? -56.149 -1.099 87.807 1.00 46.12 374 GLN A N 1
ATOM 2954 C CA . GLN A 1 374 ? -55.652 -2.389 88.305 1.00 46.12 374 GLN A CA 1
ATOM 2955 C C . GLN A 1 374 ? -56.734 -3.477 88.421 1.00 46.12 374 GLN A C 1
ATOM 2957 O O . GLN A 1 374 ? -56.395 -4.632 88.670 1.00 46.12 374 GLN A O 1
ATOM 2962 N N . THR A 1 375 ? -58.005 -3.163 88.145 1.00 48.56 375 THR A N 1
ATOM 2963 C CA . THR A 1 375 ? -59.060 -4.162 87.894 1.00 48.56 375 THR A CA 1
ATOM 2964 C C . THR A 1 375 ? -59.310 -4.347 86.396 1.00 48.56 375 THR A C 1
ATOM 2966 O O . THR A 1 375 ? -60.443 -4.248 85.931 1.00 48.56 375 THR A O 1
ATOM 2969 N N . SER A 1 376 ? -58.250 -4.614 85.627 1.00 44.97 376 SER A N 1
ATOM 2970 C CA . SER A 1 376 ? -58.397 -5.113 84.257 1.00 44.97 376 SER A CA 1
ATOM 2971 C C . SER A 1 376 ? -58.618 -6.622 84.290 1.00 44.97 376 SER A C 1
ATOM 2973 O O . SER A 1 376 ? -57.714 -7.378 84.644 1.00 44.97 376 SER A O 1
ATOM 2975 N N . GLU A 1 377 ? -59.801 -7.067 83.877 1.00 56.28 377 GLU A N 1
ATOM 2976 C CA . GLU A 1 377 ? -60.038 -8.473 83.546 1.00 56.28 377 GLU A CA 1
ATOM 2977 C C . GLU A 1 377 ? -59.148 -8.907 82.365 1.00 56.28 377 GLU A C 1
ATOM 2979 O O . GLU A 1 377 ? -58.801 -8.101 81.495 1.00 56.28 377 GLU A O 1
ATOM 2984 N N . GLU A 1 378 ? -58.776 -10.189 82.320 1.00 49.19 378 GLU A N 1
ATOM 2985 C CA . GLU A 1 378 ? -58.032 -10.768 81.196 1.00 49.19 378 GLU A CA 1
ATOM 2986 C C . GLU A 1 378 ? -58.912 -10.799 79.933 1.00 49.19 378 GLU A C 1
ATOM 2988 O O . GLU A 1 378 ? -59.670 -11.747 79.707 1.00 49.19 378 GLU A O 1
ATOM 2993 N N . LEU A 1 379 ? -58.805 -9.770 79.085 1.00 61.81 379 LEU A N 1
ATOM 2994 C CA . LEU A 1 379 ? -59.469 -9.729 77.780 1.00 61.81 379 LEU A CA 1
ATOM 2995 C C . LEU A 1 379 ? -58.978 -10.883 76.895 1.00 61.81 379 LEU A C 1
ATOM 2997 O O . LEU A 1 379 ? -57.923 -10.803 76.268 1.00 61.81 379 LEU A O 1
ATOM 3001 N N . SER A 1 380 ? -59.754 -11.970 76.853 1.00 65.94 380 SER A N 1
ATOM 3002 C CA . SER A 1 380 ? -59.392 -13.170 76.094 1.00 65.94 380 SER A CA 1
ATOM 3003 C C . SER A 1 380 ? -59.186 -12.877 74.604 1.00 65.94 380 SER A C 1
ATOM 3005 O O . SER A 1 380 ? -59.932 -12.099 74.006 1.00 65.94 380 SER A O 1
ATOM 3007 N N . ASP A 1 381 ? -58.250 -13.587 73.968 1.00 60.28 381 ASP A N 1
ATOM 3008 C CA . ASP A 1 381 ? -58.011 -13.524 72.518 1.00 60.28 381 ASP A CA 1
ATOM 3009 C C . ASP A 1 381 ? -59.292 -13.693 71.684 1.00 60.28 381 ASP A C 1
ATOM 3011 O O . ASP A 1 381 ? -59.392 -13.150 70.587 1.00 60.28 381 ASP A O 1
ATOM 3015 N N . THR A 1 382 ? -60.293 -14.412 72.201 1.00 67.25 382 THR A N 1
ATOM 3016 C CA . THR A 1 382 ? -61.631 -14.539 71.604 1.00 67.25 382 THR A CA 1
ATOM 3017 C C . THR A 1 382 ? -62.302 -13.184 71.389 1.00 67.25 382 THR A C 1
ATOM 3019 O O . THR A 1 382 ? -62.824 -12.935 70.306 1.00 67.25 382 THR A O 1
ATOM 3022 N N . ALA A 1 383 ? -62.244 -12.290 72.381 1.00 63.25 383 ALA A N 1
ATOM 3023 C CA . ALA A 1 383 ? -62.790 -10.937 72.286 1.00 63.25 383 ALA A CA 1
ATOM 3024 C C . ALA A 1 383 ? -61.971 -10.058 71.327 1.00 63.25 383 ALA A C 1
ATOM 3026 O O . ALA A 1 383 ? -62.537 -9.238 70.609 1.00 63.25 383 ALA A O 1
ATOM 3027 N N . ILE A 1 384 ? -60.651 -10.268 71.251 1.00 68.12 384 ILE A N 1
ATOM 3028 C CA . ILE A 1 384 ? -59.769 -9.549 70.318 1.00 68.12 384 ILE A CA 1
ATOM 3029 C C . ILE A 1 384 ? -60.050 -9.976 68.869 1.00 68.12 384 ILE A C 1
ATOM 3031 O O . ILE A 1 384 ? -60.225 -9.122 68.003 1.00 68.12 384 ILE A O 1
ATOM 3035 N N . VAL A 1 385 ? -60.176 -11.279 68.599 1.00 74.38 385 VAL A N 1
ATOM 3036 C CA . VAL A 1 385 ? -60.477 -11.828 67.262 1.00 74.38 385 VAL A CA 1
ATOM 3037 C C . VAL A 1 385 ? -61.913 -11.517 66.814 1.00 74.38 385 VAL A C 1
ATOM 3039 O O . VAL A 1 385 ? -62.167 -11.384 65.618 1.00 74.38 385 VAL A O 1
ATOM 3042 N N . GLN A 1 386 ? -62.849 -11.357 67.752 1.00 74.44 386 GLN A N 1
ATOM 3043 C CA . GLN A 1 386 ? -64.213 -10.884 67.477 1.00 74.44 386 GLN A CA 1
ATOM 3044 C C . GLN A 1 386 ? -64.332 -9.349 67.445 1.00 74.44 386 GLN A C 1
ATOM 3046 O O . GLN A 1 386 ? -65.401 -8.832 67.120 1.00 74.44 386 GLN A O 1
ATOM 3051 N N . SER A 1 387 ? -63.265 -8.604 67.757 1.00 77.44 387 SER A N 1
ATOM 3052 C CA . SER A 1 387 ? -63.313 -7.141 67.788 1.00 77.44 387 SER A CA 1
ATOM 3053 C C . SER A 1 387 ? -63.471 -6.545 66.385 1.00 77.44 387 SER A C 1
ATOM 3055 O O . SER A 1 387 ? -62.844 -6.982 65.415 1.00 77.44 387 SER A O 1
ATOM 3057 N N . THR A 1 388 ? -64.279 -5.489 66.278 1.00 81.94 388 THR A N 1
ATOM 3058 C CA . THR A 1 388 ? -64.527 -4.771 65.019 1.00 81.94 388 THR A CA 1
ATOM 3059 C C . THR A 1 388 ? -63.240 -4.308 64.312 1.00 81.94 388 THR A C 1
ATOM 3061 O O . THR A 1 388 ? -63.164 -4.474 63.093 1.00 81.94 388 THR A O 1
ATOM 3064 N N . PRO A 1 389 ? -62.199 -3.793 65.011 1.00 78.69 389 PRO A N 1
ATOM 3065 C CA . PRO A 1 389 ? -60.930 -3.438 64.373 1.00 78.69 389 PRO A CA 1
ATOM 3066 C C . PRO A 1 389 ? -60.201 -4.642 63.763 1.00 78.69 389 PRO A C 1
ATOM 3068 O O . PRO A 1 389 ? -59.725 -4.549 62.633 1.00 78.69 389 PRO A O 1
ATOM 3071 N N . TYR A 1 390 ? -60.153 -5.783 64.464 1.00 83.88 390 TYR A N 1
ATOM 3072 C CA . TYR A 1 390 ? -59.502 -6.995 63.955 1.00 83.88 390 TYR A CA 1
ATOM 3073 C C . TYR A 1 390 ? -60.238 -7.561 62.736 1.00 83.88 390 TYR A C 1
ATOM 3075 O O . TYR A 1 390 ? -59.608 -7.885 61.731 1.00 83.88 390 TYR A O 1
ATOM 3083 N N . LEU A 1 391 ? -61.572 -7.636 62.792 1.00 85.75 391 LEU A N 1
ATOM 3084 C CA . LEU A 1 391 ? -62.388 -8.125 61.678 1.00 85.75 391 LEU A CA 1
ATOM 3085 C C . LEU A 1 391 ? -62.299 -7.208 60.447 1.00 85.75 391 LEU A C 1
ATOM 3087 O O . LEU A 1 391 ? -62.193 -7.711 59.330 1.00 85.75 391 LEU A O 1
ATOM 3091 N N . SER A 1 392 ? -62.264 -5.885 60.646 1.00 85.44 392 SER A N 1
ATOM 3092 C CA . SER A 1 392 ? -62.051 -4.904 59.572 1.00 85.44 392 SER A CA 1
ATOM 3093 C C . SER A 1 392 ? -60.677 -5.070 58.913 1.00 85.44 392 SER A C 1
ATOM 3095 O O . SER A 1 392 ? -60.589 -5.202 57.692 1.00 85.44 392 SER A O 1
ATOM 3097 N N . LEU A 1 393 ? -59.604 -5.161 59.708 1.00 86.62 393 LEU A N 1
ATOM 3098 C CA . LEU A 1 393 ? -58.245 -5.371 59.196 1.00 86.62 393 LEU A CA 1
ATOM 3099 C C . LEU A 1 393 ? -58.097 -6.727 58.482 1.00 86.62 393 LEU A C 1
ATOM 3101 O O . LEU A 1 393 ? -57.420 -6.826 57.458 1.00 86.62 393 LEU A O 1
ATOM 3105 N N . LEU A 1 394 ? -58.760 -7.772 58.987 1.00 87.25 394 LEU A N 1
ATOM 3106 C CA . LEU A 1 394 ? -58.773 -9.097 58.373 1.00 87.25 394 LEU A CA 1
ATOM 3107 C C . LEU A 1 394 ? -59.513 -9.107 57.028 1.00 87.25 394 LEU A C 1
ATOM 3109 O O . LEU A 1 394 ? -59.066 -9.798 56.111 1.00 87.25 394 LEU A O 1
ATOM 3113 N N . ASP A 1 395 ? -60.612 -8.362 56.876 1.00 86.31 395 ASP A N 1
ATOM 3114 C CA . ASP A 1 395 ? -61.305 -8.285 55.585 1.00 86.31 395 ASP A CA 1
ATOM 3115 C C . ASP A 1 395 ? -60.570 -7.396 54.574 1.00 86.31 395 ASP A C 1
ATOM 3117 O O . ASP A 1 395 ? -60.440 -7.791 53.416 1.00 86.31 395 ASP A O 1
ATOM 3121 N N . GLN A 1 396 ? -59.947 -6.297 55.020 1.00 87.69 396 GLN A N 1
ATOM 3122 C CA . GLN A 1 396 ? -59.003 -5.519 54.203 1.00 87.69 396 GLN A CA 1
ATOM 3123 C C . GLN A 1 396 ? -57.843 -6.396 53.706 1.00 87.69 396 GLN A C 1
ATOM 3125 O O . GLN A 1 396 ? -57.546 -6.412 52.513 1.00 87.69 396 GLN A O 1
ATOM 3130 N N . PHE A 1 397 ? -57.234 -7.209 54.578 1.00 89.31 397 PHE A N 1
ATOM 3131 C CA . PHE A 1 397 ? -56.192 -8.160 54.178 1.00 89.31 397 PHE A CA 1
ATOM 3132 C C . PHE A 1 397 ? -56.712 -9.216 53.186 1.00 89.31 397 PHE A C 1
ATOM 3134 O O . PHE A 1 397 ? -56.030 -9.549 52.217 1.00 89.31 397 PHE A O 1
ATOM 3141 N N . ARG A 1 398 ? -57.939 -9.722 53.374 1.00 90.81 398 ARG A N 1
ATOM 3142 C CA . ARG A 1 398 ? -58.592 -10.637 52.420 1.00 90.81 398 ARG A CA 1
ATOM 3143 C C . ARG A 1 398 ? -58.934 -9.962 51.095 1.00 90.81 398 ARG A C 1
ATOM 3145 O O . ARG A 1 398 ? -58.969 -10.654 50.082 1.00 90.81 398 ARG A O 1
ATOM 3152 N N . GLN A 1 399 ? -59.239 -8.667 51.077 1.00 89.19 399 GLN A N 1
ATOM 3153 C CA . GLN A 1 399 ? -59.462 -7.901 49.853 1.00 89.19 399 GLN A CA 1
ATOM 3154 C C . GLN A 1 399 ? -58.139 -7.685 49.113 1.00 89.19 399 GLN A C 1
ATOM 3156 O O . GLN A 1 399 ? -58.014 -8.163 47.991 1.00 89.19 399 GLN A O 1
ATOM 3161 N N . MET A 1 400 ? -57.125 -7.113 49.771 1.00 84.62 400 MET A N 1
ATOM 3162 C CA . MET A 1 400 ? -55.778 -6.941 49.206 1.00 84.62 400 MET A CA 1
ATOM 3163 C C . MET A 1 400 ? -55.208 -8.259 48.671 1.00 84.62 400 MET A C 1
ATOM 3165 O O . MET A 1 400 ? -54.647 -8.302 47.579 1.00 84.62 400 MET A O 1
ATOM 3169 N N . LYS A 1 401 ? -55.395 -9.369 49.400 1.00 88.75 401 LYS A N 1
ATOM 3170 C CA . LYS A 1 401 ? -54.990 -10.689 48.912 1.00 88.75 401 LYS A CA 1
ATOM 3171 C C . LYS A 1 401 ? -55.792 -11.130 47.682 1.00 88.75 401 LYS A C 1
ATOM 3173 O O . LYS A 1 401 ? -55.181 -11.602 46.731 1.00 88.75 401 LYS A O 1
ATOM 3178 N N . ARG A 1 402 ? -57.122 -10.968 47.670 1.00 88.56 402 ARG A N 1
ATOM 3179 C CA . ARG A 1 402 ? -57.949 -11.268 46.485 1.00 88.56 402 ARG A CA 1
ATOM 3180 C C . ARG A 1 402 ? -57.500 -10.455 45.272 1.00 88.56 402 ARG A C 1
ATOM 3182 O O . ARG A 1 402 ? -57.407 -11.027 44.198 1.00 88.56 402 ARG A O 1
ATOM 3189 N N . GLU A 1 403 ? -57.171 -9.179 45.444 1.00 85.38 403 GLU A N 1
ATOM 3190 C CA . GLU A 1 403 ? -56.699 -8.298 44.369 1.00 85.38 403 GLU A CA 1
ATOM 3191 C C . GLU A 1 403 ? -55.299 -8.692 43.863 1.00 85.38 403 GLU A C 1
ATOM 3193 O O . GLU A 1 403 ? -55.068 -8.721 42.652 1.00 85.38 403 GLU A O 1
ATOM 3198 N N . CYS A 1 404 ? -54.381 -9.099 44.747 1.00 87.12 404 CYS A N 1
ATOM 3199 C CA . CYS A 1 404 ? -53.112 -9.718 44.346 1.00 87.12 404 CYS A CA 1
ATOM 3200 C C . CYS A 1 404 ? -53.326 -11.024 43.561 1.00 87.12 404 CYS A C 1
ATOM 3202 O O . CYS A 1 404 ? -52.775 -11.182 42.469 1.00 87.12 404 CYS A O 1
ATOM 3204 N N . ASP A 1 405 ? -54.146 -11.934 44.092 1.00 86.94 405 ASP A N 1
ATOM 3205 C CA . ASP A 1 405 ? -54.408 -13.251 43.505 1.00 86.94 405 ASP A CA 1
ATOM 3206 C C . ASP A 1 405 ? -55.201 -13.151 42.178 1.00 86.94 405 ASP A C 1
ATOM 3208 O O . ASP A 1 405 ? -55.003 -13.985 41.295 1.00 86.94 405 ASP A O 1
ATOM 3212 N N . SER A 1 406 ? -56.059 -12.132 41.993 1.00 85.88 406 SER A N 1
ATOM 3213 C CA . SER A 1 406 ? -56.893 -11.952 40.788 1.00 85.88 406 SER A CA 1
ATOM 3214 C C . SER A 1 406 ? -56.292 -11.043 39.716 1.00 85.88 406 SER A C 1
ATOM 3216 O O . SER A 1 406 ? -56.519 -11.286 38.535 1.00 85.88 406 SER A O 1
ATOM 3218 N N . ASN A 1 407 ? -55.557 -9.991 40.095 1.00 80.50 407 ASN A N 1
ATOM 3219 C CA . ASN A 1 407 ? -55.094 -8.964 39.151 1.00 80.50 407 ASN A CA 1
ATOM 3220 C C . ASN A 1 407 ? -53.581 -9.036 38.919 1.00 80.50 407 ASN A C 1
ATOM 3222 O O . ASN A 1 407 ? -53.123 -8.937 37.781 1.00 80.50 407 ASN A O 1
ATOM 3226 N N . HIS A 1 408 ? -52.791 -9.216 39.982 1.00 82.69 408 HIS A N 1
ATOM 3227 C CA . HIS A 1 408 ? -51.329 -9.186 39.883 1.00 82.69 408 HIS A CA 1
ATOM 3228 C C . HIS A 1 408 ? -50.750 -10.540 39.461 1.00 82.69 408 HIS A C 1
ATOM 3230 O O . HIS A 1 408 ? -49.902 -10.582 38.569 1.00 82.69 408 HIS A O 1
ATOM 3236 N N . MET A 1 409 ? -51.234 -11.648 40.030 1.00 87.81 409 MET A N 1
ATOM 3237 C CA . MET A 1 409 ? -50.740 -12.990 39.699 1.00 87.81 409 MET A CA 1
ATOM 3238 C C . MET A 1 409 ? -50.977 -13.392 38.230 1.00 87.81 409 MET A C 1
ATOM 3240 O O . MET A 1 409 ? -50.006 -13.811 37.593 1.00 87.81 409 MET A O 1
ATOM 3244 N N . PRO A 1 410 ? -52.173 -13.214 37.625 1.00 90.06 410 PRO A N 1
ATOM 3245 C CA . PRO A 1 410 ? -52.367 -13.535 36.209 1.00 90.06 410 PRO A CA 1
ATOM 3246 C C . PRO A 1 410 ? -51.558 -12.624 35.283 1.00 90.06 410 PRO A C 1
ATOM 3248 O O . PRO A 1 410 ? -51.034 -13.085 34.273 1.00 90.06 410 PRO A O 1
ATOM 3251 N N . LYS A 1 411 ? -51.380 -11.346 35.647 1.00 88.88 411 LYS A N 1
ATOM 3252 C CA . LYS A 1 411 ? -50.589 -10.394 34.855 1.00 88.88 411 LYS A CA 1
ATOM 3253 C C . LYS A 1 411 ? -49.086 -10.694 34.904 1.00 88.88 411 LYS A C 1
ATOM 3255 O O . LYS A 1 411 ? -48.412 -10.553 33.889 1.00 88.88 411 LYS A O 1
ATOM 3260 N N . LEU A 1 412 ? -48.572 -11.177 36.039 1.00 84.56 412 LEU A N 1
ATOM 3261 C CA . LEU A 1 412 ? -47.214 -11.727 36.150 1.00 84.56 412 LEU A CA 1
ATOM 3262 C C . LEU A 1 412 ? -47.041 -13.005 35.318 1.00 84.56 412 LEU A C 1
ATOM 3264 O O . LEU A 1 412 ? -46.027 -13.155 34.641 1.00 84.56 412 LEU A O 1
ATOM 3268 N N . GLN A 1 413 ? -48.026 -13.908 35.330 1.00 89.75 413 GLN A N 1
ATOM 3269 C CA . GLN A 1 413 ? -48.003 -15.119 34.500 1.00 89.75 413 GLN A CA 1
ATOM 3270 C C . GLN A 1 413 ? -48.031 -14.786 33.001 1.00 89.75 413 GLN A C 1
ATOM 3272 O O . GLN A 1 413 ? -47.245 -15.357 32.247 1.00 89.75 413 GLN A O 1
ATOM 3277 N N . GLN A 1 414 ? -48.863 -13.826 32.584 1.00 91.31 414 GLN A N 1
ATOM 3278 C CA . GLN A 1 414 ? -48.913 -13.321 31.211 1.00 91.31 414 GLN A CA 1
ATOM 3279 C C . GLN A 1 414 ? -47.569 -12.711 30.787 1.00 91.31 414 GLN A C 1
ATOM 3281 O O . GLN A 1 414 ? -46.994 -13.158 29.799 1.00 91.31 414 GLN A O 1
ATOM 3286 N N . LEU A 1 415 ? -47.027 -11.759 31.558 1.00 88.44 415 LEU A N 1
ATOM 3287 C CA . LEU A 1 415 ? -45.737 -11.121 31.262 1.00 88.44 415 LEU A CA 1
ATOM 3288 C C . LEU A 1 415 ? -44.591 -12.137 31.159 1.00 88.44 415 LEU A C 1
ATOM 3290 O O . LEU A 1 415 ? -43.719 -12.001 30.307 1.00 88.44 415 LEU A O 1
ATOM 3294 N N . ASN A 1 416 ? -44.589 -13.173 32.002 1.00 87.12 416 ASN A N 1
ATOM 3295 C CA . ASN A 1 416 ? -43.570 -14.220 31.947 1.00 87.12 416 ASN A CA 1
ATOM 3296 C C . ASN A 1 416 ? -43.746 -15.127 30.711 1.00 87.12 416 ASN A C 1
ATOM 3298 O O . ASN A 1 416 ? -42.758 -15.508 30.089 1.00 87.12 416 ASN A O 1
ATOM 3302 N N . ALA A 1 417 ? -44.985 -15.427 30.303 1.00 92.12 417 ALA A N 1
ATOM 3303 C CA . ALA A 1 417 ? -45.268 -16.172 29.074 1.00 92.12 417 ALA A CA 1
ATOM 3304 C C . ALA A 1 417 ? -44.883 -15.384 27.806 1.00 92.12 417 ALA A C 1
ATOM 3306 O O . ALA A 1 417 ? -44.243 -15.939 26.915 1.00 92.12 417 ALA A O 1
ATOM 3307 N N . GLU A 1 418 ? -45.195 -14.086 27.752 1.00 90.88 418 GLU A N 1
ATOM 3308 C CA . GLU A 1 418 ? -44.768 -13.171 26.682 1.00 90.88 418 GLU A CA 1
ATOM 3309 C C . GLU A 1 418 ? -43.232 -13.094 26.607 1.00 90.88 418 GLU A C 1
ATOM 3311 O O . GLU A 1 418 ? -42.644 -13.244 25.537 1.00 90.88 418 GLU A O 1
ATOM 3316 N N . LEU A 1 419 ? -42.556 -12.968 27.754 1.00 88.44 419 LEU A N 1
ATOM 3317 C CA . LEU A 1 419 ? -41.094 -12.909 27.841 1.00 88.44 419 LEU A CA 1
ATOM 3318 C C . LEU A 1 419 ? -40.413 -14.237 27.454 1.00 88.44 419 LEU A C 1
ATOM 3320 O O . LEU A 1 419 ? -39.322 -14.221 26.877 1.00 88.44 419 LEU A O 1
ATOM 3324 N N . ILE A 1 420 ? -41.045 -15.386 27.714 1.00 90.00 420 ILE A N 1
ATOM 3325 C CA . ILE A 1 420 ? -40.615 -16.688 27.177 1.00 90.00 420 ILE A CA 1
ATOM 3326 C C . ILE A 1 420 ? -40.795 -16.718 25.653 1.00 90.00 420 ILE A C 1
ATOM 3328 O O . ILE A 1 420 ? -39.854 -17.077 24.945 1.00 90.00 420 ILE A O 1
ATOM 3332 N N . GLN A 1 421 ? -41.945 -16.277 25.134 1.00 91.75 421 GLN A N 1
ATOM 3333 C CA . GLN A 1 421 ? -42.224 -16.279 23.697 1.00 91.75 421 GLN A CA 1
ATOM 3334 C C . GLN A 1 421 ? -41.244 -15.392 22.907 1.00 91.75 421 GLN A C 1
ATOM 3336 O O . GLN A 1 421 ? -40.747 -15.811 21.861 1.00 91.75 421 GLN A O 1
ATOM 3341 N N . GLU A 1 422 ? -40.909 -14.198 23.405 1.00 86.06 422 GLU A N 1
ATOM 3342 C CA . GLU A 1 422 ? -39.901 -13.332 22.771 1.00 86.06 422 GLU A CA 1
ATOM 3343 C C . GLU A 1 422 ? -38.486 -13.925 22.843 1.00 86.06 422 GLU A C 1
ATOM 3345 O O . GLU A 1 422 ? -37.722 -13.819 21.882 1.00 86.06 422 GLU A O 1
ATOM 3350 N N . ARG A 1 423 ? -38.134 -14.633 23.928 1.00 87.25 423 ARG A N 1
ATOM 3351 C CA . ARG A 1 423 ? -36.866 -15.385 24.002 1.00 87.25 423 ARG A CA 1
ATOM 3352 C C . ARG A 1 423 ? -36.805 -16.513 22.971 1.00 87.25 423 ARG A C 1
ATOM 3354 O O . ARG A 1 423 ? -35.755 -16.709 22.361 1.00 87.25 423 ARG A O 1
ATOM 3361 N N . GLU A 1 424 ? -37.902 -17.236 22.750 1.00 90.12 424 GLU A N 1
ATOM 3362 C CA . GLU A 1 424 ? -37.975 -18.294 21.735 1.00 90.12 424 GLU A CA 1
ATOM 3363 C C . GLU A 1 424 ? -37.910 -17.733 20.306 1.00 90.12 424 GLU A C 1
ATOM 3365 O O . GLU A 1 424 ? -37.155 -18.259 19.482 1.00 90.12 424 GLU A O 1
ATOM 3370 N N . LYS A 1 425 ? -38.611 -16.623 20.024 1.00 90.25 425 LYS A N 1
ATOM 3371 C CA . LYS A 1 425 ? -38.499 -15.886 18.752 1.00 90.25 425 LYS A CA 1
ATOM 3372 C C . LYS A 1 425 ? -37.056 -15.465 18.489 1.00 90.25 425 LYS A C 1
ATOM 3374 O O . LYS A 1 425 ? -36.483 -15.904 17.490 1.00 90.25 425 LYS A O 1
ATOM 3379 N N . ALA A 1 426 ? -36.438 -14.731 19.416 1.00 84.69 426 ALA A N 1
ATOM 3380 C CA . ALA A 1 426 ? -35.060 -14.255 19.292 1.00 84.69 426 ALA A CA 1
ATOM 3381 C C . ALA A 1 426 ? -34.048 -15.407 19.143 1.00 84.69 426 ALA A C 1
ATOM 3383 O O . ALA A 1 426 ? -33.107 -15.312 18.355 1.00 84.69 426 ALA A O 1
ATOM 3384 N N . ALA A 1 427 ? -34.250 -16.534 19.837 1.00 88.25 427 ALA A N 1
ATOM 3385 C CA . ALA A 1 427 ? -33.428 -17.732 19.660 1.00 88.25 427 ALA A CA 1
ATOM 3386 C C . ALA A 1 427 ? -33.611 -18.384 18.274 1.00 88.25 427 ALA A C 1
ATOM 3388 O O . ALA A 1 427 ? -32.653 -18.935 17.725 1.00 88.25 427 ALA A O 1
ATOM 3389 N N . SER A 1 428 ? -34.812 -18.322 17.688 1.00 90.44 428 SER A N 1
ATOM 3390 C CA . SER A 1 428 ? -35.079 -18.825 16.334 1.00 90.44 428 SER A CA 1
ATOM 3391 C C . SER A 1 428 ? -34.486 -17.923 15.242 1.00 90.44 428 SER A C 1
ATOM 3393 O O . SER A 1 428 ? -33.899 -18.425 14.285 1.00 90.44 428 SER A O 1
ATOM 3395 N N . GLU A 1 429 ? -34.565 -16.602 15.411 1.00 86.31 429 GLU A N 1
ATOM 3396 C CA . GLU A 1 429 ? -33.990 -15.606 14.498 1.00 86.31 429 GLU A CA 1
ATOM 3397 C C . GLU A 1 429 ? -32.464 -15.641 14.540 1.00 86.31 429 GLU A C 1
ATOM 3399 O O . GLU A 1 429 ? -31.815 -15.706 13.497 1.00 86.31 429 GLU A O 1
ATOM 3404 N N . ARG A 1 430 ? -31.887 -15.728 15.744 1.00 83.19 430 ARG A N 1
ATOM 3405 C CA . ARG A 1 430 ? -30.450 -15.929 15.929 1.00 83.19 430 ARG A CA 1
ATOM 3406 C C . ARG A 1 430 ? -29.953 -17.190 15.218 1.00 83.19 430 ARG A C 1
ATOM 3408 O O . ARG A 1 430 ? -28.943 -17.116 14.530 1.00 83.19 430 ARG A O 1
ATOM 3415 N N . LYS A 1 431 ? -30.670 -18.317 15.316 1.00 89.56 431 LYS A N 1
ATOM 3416 C CA . LYS A 1 431 ? -30.307 -19.555 14.598 1.00 89.56 431 LYS A CA 1
ATOM 3417 C C . LYS A 1 431 ? -30.347 -19.392 13.076 1.00 89.56 431 LYS A C 1
ATOM 3419 O O . LYS A 1 431 ? -29.458 -19.915 12.411 1.00 89.56 431 LYS A O 1
ATOM 3424 N N . LYS A 1 432 ? -31.325 -18.656 12.530 1.00 90.00 432 LYS A N 1
ATOM 3425 C CA . LYS A 1 432 ? -31.378 -18.333 11.091 1.00 90.00 432 LYS A CA 1
ATOM 3426 C C . LYS A 1 432 ? -30.164 -17.508 10.670 1.00 90.00 432 LYS A C 1
ATOM 3428 O O . LYS A 1 432 ? -29.429 -17.933 9.782 1.00 90.00 432 LYS A O 1
ATOM 3433 N N . LEU A 1 433 ? -29.882 -16.415 11.379 1.00 84.06 433 LEU A N 1
ATOM 3434 C CA . LEU A 1 433 ? -28.716 -15.564 11.122 1.00 84.06 433 LEU A CA 1
ATOM 3435 C C . LEU A 1 433 ? -27.391 -16.330 11.274 1.00 84.06 433 LEU A C 1
ATOM 3437 O O . LEU A 1 433 ? -26.472 -16.127 10.487 1.00 84.06 433 LEU A O 1
ATOM 3441 N N . GLU A 1 434 ? -27.269 -17.239 12.243 1.00 85.06 434 GLU A N 1
ATOM 3442 C CA . GLU A 1 434 ? -26.090 -18.105 12.395 1.00 85.06 434 GLU A CA 1
ATOM 3443 C C . GLU A 1 434 ? -25.946 -19.094 11.217 1.00 85.06 434 GLU A C 1
ATOM 3445 O O . GLU A 1 434 ? -24.828 -19.299 10.738 1.00 85.06 434 GLU A O 1
ATOM 3450 N N . SER A 1 435 ? -27.045 -19.641 10.672 1.00 90.69 435 SER A N 1
ATOM 3451 C CA . SER A 1 435 ? -26.997 -20.454 9.442 1.00 90.69 435 SER A CA 1
ATOM 3452 C C . SER A 1 435 ? -26.675 -19.638 8.184 1.00 90.69 435 SER A C 1
ATOM 3454 O O . SER A 1 435 ? -25.782 -20.024 7.431 1.00 90.69 435 SER A O 1
ATOM 3456 N N . GLU A 1 436 ? -27.311 -18.480 7.992 1.00 90.81 436 GLU A N 1
ATOM 3457 C CA . GLU A 1 436 ? -27.095 -17.592 6.841 1.00 90.81 436 GLU A CA 1
ATOM 3458 C C . GLU A 1 436 ? -25.648 -17.077 6.802 1.00 90.81 436 GLU A C 1
ATOM 3460 O O . GLU A 1 436 ? -24.993 -17.140 5.761 1.00 90.81 436 GLU A O 1
ATOM 3465 N N . ASN A 1 437 ? -25.096 -16.662 7.948 1.00 79.69 437 ASN A N 1
ATOM 3466 C CA . ASN A 1 437 ? -23.682 -16.292 8.059 1.00 79.69 437 ASN A CA 1
ATOM 3467 C C . ASN A 1 437 ? -22.750 -17.490 7.801 1.00 79.69 437 ASN A C 1
ATOM 3469 O O . ASN A 1 437 ? -21.712 -17.328 7.163 1.00 79.69 437 ASN A O 1
ATOM 3473 N N . SER A 1 438 ? -23.109 -18.704 8.240 1.00 88.38 438 SER A N 1
ATOM 3474 C CA . SER A 1 438 ? -22.325 -19.917 7.954 1.00 88.38 438 SER A CA 1
ATOM 3475 C C . SER A 1 438 ? -22.277 -20.242 6.456 1.00 88.38 438 SER A C 1
ATOM 3477 O O . SER A 1 438 ? -21.244 -20.682 5.953 1.00 88.38 438 SER A O 1
ATOM 3479 N N . GLU A 1 439 ? -23.372 -20.027 5.728 1.00 90.69 439 GLU A N 1
ATOM 3480 C CA . GLU A 1 439 ? -23.441 -20.227 4.276 1.00 90.69 439 GLU A CA 1
ATOM 3481 C C . GLU A 1 439 ? -22.705 -19.125 3.504 1.00 90.69 439 GLU A C 1
ATOM 3483 O O . GLU A 1 439 ? -21.914 -19.436 2.611 1.00 90.69 439 GLU A O 1
ATOM 3488 N N . GLN A 1 440 ? -22.861 -17.858 3.903 1.00 88.31 440 GLN A N 1
ATOM 3489 C CA . GLN A 1 440 ? -22.102 -16.739 3.332 1.00 88.31 440 GLN A CA 1
ATOM 3490 C C . GLN A 1 440 ? -20.589 -16.912 3.530 1.00 88.31 440 GLN A C 1
ATOM 3492 O O . GLN A 1 440 ? -19.829 -16.733 2.578 1.00 88.31 440 GLN A O 1
ATOM 3497 N N . LEU A 1 441 ? -20.142 -17.333 4.720 1.00 83.56 441 LEU A N 1
ATOM 3498 C CA . LEU A 1 441 ? -18.731 -17.626 4.984 1.00 83.56 441 LEU A CA 1
ATOM 3499 C C . LEU A 1 441 ? -18.203 -18.741 4.072 1.00 83.56 441 LEU A C 1
ATOM 3501 O O . LEU A 1 441 ? -17.180 -18.543 3.425 1.00 83.56 441 LEU A O 1
ATOM 3505 N N . LYS A 1 442 ? -18.919 -19.868 3.933 1.00 90.44 442 LYS A N 1
ATOM 3506 C CA . LYS A 1 442 ? -18.527 -20.962 3.016 1.00 90.44 442 LYS A CA 1
ATOM 3507 C C . LYS A 1 442 ? -18.424 -20.484 1.564 1.00 90.44 442 LYS A C 1
ATOM 3509 O O . LYS A 1 442 ? -17.459 -20.818 0.879 1.00 90.44 442 LYS A O 1
ATOM 3514 N N . ALA A 1 443 ? -19.384 -19.679 1.104 1.00 89.75 443 ALA A N 1
ATOM 3515 C CA . ALA A 1 443 ? -19.384 -19.118 -0.246 1.00 89.75 443 ALA A CA 1
ATOM 3516 C C . ALA A 1 443 ? -18.221 -18.134 -0.481 1.00 89.75 443 ALA A C 1
ATOM 3518 O O . ALA A 1 443 ? -17.658 -18.095 -1.575 1.00 89.75 443 ALA A O 1
ATOM 3519 N N . LEU A 1 444 ? -17.828 -17.361 0.537 1.00 85.06 444 LEU A N 1
ATOM 3520 C CA . LEU A 1 444 ? -16.651 -16.491 0.480 1.00 85.06 444 LEU A CA 1
ATOM 3521 C C . LEU A 1 444 ? -15.343 -17.295 0.514 1.00 85.06 444 LEU A C 1
ATOM 3523 O O . LEU A 1 444 ? -14.450 -17.008 -0.279 1.00 85.06 444 LEU A O 1
ATOM 3527 N N . THR A 1 445 ? -15.234 -18.335 1.349 1.00 87.12 445 THR A N 1
ATOM 3528 C CA . THR A 1 445 ? -14.061 -19.228 1.376 1.00 87.12 445 THR A CA 1
ATOM 3529 C C . THR A 1 445 ? -13.850 -19.927 0.031 1.00 87.12 445 THR A C 1
ATOM 3531 O O . THR A 1 445 ? -12.717 -19.976 -0.449 1.00 87.12 445 THR A O 1
ATOM 3534 N N . LEU A 1 446 ? -14.924 -20.399 -0.617 1.00 91.62 446 LEU A N 1
ATOM 3535 C CA . LEU A 1 446 ? -14.863 -20.960 -1.972 1.00 91.62 446 LEU A CA 1
ATOM 3536 C C . LEU A 1 446 ? -14.306 -19.944 -2.977 1.00 91.62 446 LEU A C 1
ATOM 3538 O O . LEU A 1 446 ? -13.282 -20.221 -3.597 1.00 91.62 446 LEU A O 1
ATOM 3542 N N . LYS A 1 447 ? -14.875 -18.734 -3.046 1.00 88.50 447 LYS A N 1
ATOM 3543 C CA . LYS A 1 447 ? -14.396 -17.668 -3.947 1.00 88.50 447 LYS A CA 1
ATOM 3544 C C . LYS A 1 447 ? -12.940 -17.273 -3.693 1.00 88.50 447 LYS A C 1
ATOM 3546 O O . LYS A 1 447 ? -12.184 -17.065 -4.636 1.00 88.50 447 LYS A O 1
ATOM 3551 N N . VAL A 1 448 ? -12.512 -17.205 -2.430 1.00 84.44 448 VAL A N 1
ATOM 3552 C CA . VAL A 1 448 ? -11.101 -16.958 -2.081 1.00 84.44 448 VAL A CA 1
ATOM 3553 C C . VAL A 1 448 ? -10.206 -18.096 -2.584 1.00 84.44 448 VAL A C 1
ATOM 3555 O O . VAL A 1 448 ? -9.135 -17.823 -3.124 1.00 84.44 448 VAL A O 1
ATOM 3558 N N . SER A 1 449 ? -10.644 -19.356 -2.482 1.00 86.25 449 SER A N 1
ATOM 3559 C CA . SER A 1 449 ? -9.894 -20.492 -3.034 1.00 86.25 449 SER A CA 1
ATOM 3560 C C . SER A 1 449 ? -9.812 -20.455 -4.570 1.00 86.25 449 SER A C 1
ATOM 3562 O O . SER A 1 449 ? -8.721 -20.632 -5.114 1.00 86.25 449 SER A O 1
ATOM 3564 N N . GLU A 1 450 ? -10.905 -20.109 -5.260 1.00 88.19 450 GLU A N 1
ATOM 3565 C CA . GLU A 1 450 ? -10.977 -19.954 -6.722 1.00 88.19 450 GLU A CA 1
ATOM 3566 C C . GLU A 1 450 ? -10.027 -18.852 -7.215 1.00 88.19 450 GLU A C 1
ATOM 3568 O O . GLU A 1 450 ? -9.177 -19.101 -8.074 1.00 88.19 450 GLU A O 1
ATOM 3573 N N . TYR A 1 451 ? -10.081 -17.660 -6.609 1.00 85.69 451 TYR A N 1
ATOM 3574 C CA . TYR A 1 451 ? -9.150 -16.575 -6.922 1.00 85.69 451 TYR A CA 1
ATOM 3575 C C . TYR A 1 451 ? -7.695 -16.935 -6.581 1.00 85.69 451 TYR A C 1
ATOM 3577 O O . TYR A 1 451 ? -6.783 -16.526 -7.300 1.00 85.69 451 TYR A O 1
ATOM 3585 N N . SER A 1 452 ? -7.442 -17.727 -5.529 1.00 81.50 452 SER A N 1
ATOM 3586 C CA . SER A 1 452 ? -6.080 -18.181 -5.211 1.00 81.50 452 SER A CA 1
ATOM 3587 C C . SER A 1 452 ? -5.502 -19.116 -6.288 1.00 81.50 452 SER A C 1
ATOM 3589 O O . SER A 1 452 ? -4.317 -19.010 -6.613 1.00 81.50 452 SER A O 1
ATOM 3591 N N . ALA A 1 453 ? -6.340 -19.969 -6.892 1.00 87.06 453 ALA A N 1
ATOM 3592 C CA . ALA A 1 453 ? -5.957 -20.868 -7.979 1.00 87.06 453 ALA A CA 1
ATOM 3593 C C . ALA A 1 453 ? -5.694 -20.101 -9.286 1.00 87.06 453 ALA A C 1
ATOM 3595 O O . ALA A 1 453 ? -4.626 -20.256 -9.878 1.00 87.06 453 ALA A O 1
ATOM 3596 N N . GLN A 1 454 ? -6.595 -19.191 -9.671 1.00 87.00 454 GLN A N 1
ATOM 3597 C CA . GLN A 1 454 ? -6.422 -18.304 -10.833 1.00 87.00 454 GLN A CA 1
ATOM 3598 C C . GLN A 1 454 ? -5.148 -17.447 -10.711 1.00 87.00 454 GLN A C 1
ATOM 3600 O O . GLN A 1 454 ? -4.381 -17.303 -11.663 1.00 87.00 454 GLN A O 1
ATOM 3605 N N . LEU A 1 455 ? -4.861 -16.926 -9.511 1.00 81.31 455 LEU A N 1
ATOM 3606 C CA . LEU A 1 455 ? -3.638 -16.170 -9.233 1.00 81.31 455 LEU A CA 1
ATOM 3607 C C . LEU A 1 455 ? -2.370 -17.040 -9.318 1.00 81.31 455 LEU A C 1
ATOM 3609 O O . LEU A 1 455 ? -1.302 -16.524 -9.656 1.00 81.31 455 LEU A O 1
ATOM 3613 N N . LEU A 1 456 ? -2.448 -18.334 -8.994 1.00 86.38 456 LEU A N 1
ATOM 3614 C CA . LEU A 1 456 ? -1.332 -19.272 -9.142 1.00 86.38 456 LEU A CA 1
ATOM 3615 C C . LEU A 1 456 ? -1.079 -19.608 -10.618 1.00 86.38 456 LEU A C 1
ATOM 3617 O O . LEU A 1 456 ? 0.074 -19.600 -11.047 1.00 86.38 456 LEU A O 1
ATOM 3621 N N . GLU A 1 457 ? -2.141 -19.842 -11.386 1.00 86.12 457 GLU A N 1
ATOM 3622 C CA . GLU A 1 457 ? -2.095 -20.132 -12.822 1.00 86.12 457 GLU A CA 1
ATOM 3623 C C . GLU A 1 457 ? -1.512 -18.947 -13.608 1.00 86.12 457 GLU A C 1
ATOM 3625 O O . GLU A 1 457 ? -0.472 -19.092 -14.253 1.00 86.12 457 GLU A O 1
ATOM 3630 N N . ALA A 1 458 ? -2.042 -17.734 -13.414 1.00 77.25 458 ALA A N 1
ATOM 3631 C CA . ALA A 1 458 ? -1.509 -16.511 -14.025 1.00 77.25 458 ALA A CA 1
ATOM 3632 C C . ALA A 1 458 ? -0.028 -16.247 -13.665 1.00 77.25 458 ALA A C 1
ATOM 3634 O O . ALA A 1 458 ? 0.747 -15.749 -14.487 1.00 77.25 458 ALA A O 1
ATOM 3635 N N . LYS A 1 459 ? 0.417 -16.622 -12.453 1.00 81.00 459 LYS A N 1
ATOM 3636 C CA . LYS A 1 459 ? 1.840 -16.556 -12.056 1.00 81.00 459 LYS A CA 1
ATOM 3637 C C . LYS A 1 459 ? 2.711 -17.589 -12.780 1.00 81.00 459 LYS A C 1
ATOM 3639 O O . LYS A 1 459 ? 3.892 -17.313 -13.000 1.00 81.00 459 LYS A O 1
ATOM 3644 N N . GLN A 1 460 ? 2.180 -18.760 -13.133 1.00 84.44 460 GLN A N 1
ATOM 3645 C CA . GLN A 1 460 ? 2.897 -19.744 -13.953 1.00 84.44 460 GLN A CA 1
ATOM 3646 C C . GLN A 1 460 ? 2.958 -19.302 -15.419 1.00 84.44 460 GLN A C 1
ATOM 3648 O O . GLN A 1 460 ? 4.033 -19.354 -16.022 1.00 84.44 460 GLN A O 1
ATOM 3653 N N . GLU A 1 461 ? 1.855 -18.787 -15.969 1.00 83.69 461 GLU A N 1
ATOM 3654 C CA . GLU A 1 461 ? 1.818 -18.236 -17.326 1.00 83.69 461 GLU A CA 1
ATOM 3655 C C . GLU A 1 461 ? 2.837 -17.107 -17.505 1.00 83.69 461 GLU A C 1
ATOM 3657 O O . GLU A 1 461 ? 3.660 -17.182 -18.425 1.00 83.69 461 GLU A O 1
ATOM 3662 N N . LEU A 1 462 ? 2.851 -16.129 -16.585 1.00 79.31 462 LEU A N 1
ATOM 3663 C CA . LEU A 1 462 ? 3.787 -15.000 -16.586 1.00 79.31 462 LEU A CA 1
ATOM 3664 C C . LEU A 1 462 ? 5.248 -15.471 -16.594 1.00 79.31 462 LEU A C 1
ATOM 3666 O O . LEU A 1 462 ? 6.027 -15.018 -17.432 1.00 79.31 462 LEU A O 1
ATOM 3670 N N . LYS A 1 463 ? 5.612 -16.423 -15.723 1.00 79.00 463 LYS A N 1
ATOM 3671 C CA . LYS A 1 463 ? 6.961 -17.018 -15.703 1.00 79.00 463 LYS A CA 1
ATOM 3672 C C . LYS A 1 463 ? 7.297 -17.711 -17.025 1.00 79.00 463 LYS A C 1
ATOM 3674 O O . LYS A 1 463 ? 8.405 -17.559 -17.534 1.00 79.00 463 LYS A O 1
ATOM 3679 N N . SER A 1 464 ? 6.341 -18.437 -17.613 1.00 76.19 464 SER A N 1
ATOM 3680 C CA . SER A 1 464 ? 6.541 -19.091 -18.911 1.00 76.19 464 SER A CA 1
ATOM 3681 C C . SER A 1 464 ? 6.733 -18.078 -20.047 1.00 76.19 464 SER A C 1
ATOM 3683 O O . SER A 1 464 ? 7.502 -18.336 -20.970 1.00 76.19 464 SER A O 1
ATOM 3685 N N . ALA A 1 465 ? 6.049 -16.930 -19.988 1.00 72.19 465 ALA A N 1
ATOM 3686 C CA . ALA A 1 465 ? 6.155 -15.857 -20.970 1.00 72.19 465 ALA A CA 1
ATOM 3687 C C . ALA A 1 465 ? 7.479 -15.092 -20.831 1.00 72.19 465 ALA A C 1
ATOM 3689 O O . ALA A 1 465 ? 8.134 -14.839 -21.839 1.00 72.19 465 ALA A O 1
ATOM 3690 N N . GLN A 1 466 ? 7.906 -14.802 -19.597 1.00 71.81 466 GLN A N 1
ATOM 3691 C CA . GLN A 1 466 ? 9.207 -14.203 -19.287 1.00 71.81 466 GLN A CA 1
ATOM 3692 C C . GLN A 1 466 ? 10.354 -15.066 -19.826 1.00 71.81 466 GLN A C 1
ATOM 3694 O O . GLN A 1 466 ? 11.142 -14.579 -20.631 1.00 71.81 466 GLN A O 1
ATOM 3699 N N . PHE A 1 467 ? 10.377 -16.365 -19.506 1.00 73.62 467 PHE A N 1
ATOM 3700 C CA . PHE A 1 467 ? 11.397 -17.297 -20.004 1.00 73.62 467 PHE A CA 1
ATOM 3701 C C . PHE A 1 467 ? 11.452 -17.356 -21.546 1.00 73.62 467 PHE A C 1
ATOM 3703 O O . PHE A 1 467 ? 12.528 -17.327 -22.140 1.00 73.62 467 PHE A O 1
ATOM 3710 N N . LYS A 1 468 ? 10.289 -17.373 -22.218 1.00 72.31 468 LYS A N 1
ATOM 3711 C CA . LYS A 1 468 ? 10.194 -17.358 -23.693 1.00 72.31 468 LYS A CA 1
ATOM 3712 C C . LYS A 1 468 ? 10.637 -16.028 -24.318 1.00 72.31 468 LYS A C 1
ATOM 3714 O O . LYS A 1 468 ? 11.085 -16.031 -25.462 1.00 72.31 468 LYS A O 1
ATOM 3719 N N . LEU A 1 469 ? 10.485 -14.905 -23.614 1.00 67.56 469 LEU A N 1
ATOM 3720 C CA . LEU A 1 469 ? 10.974 -13.590 -24.047 1.00 67.56 469 LEU A CA 1
ATOM 3721 C C . LEU A 1 469 ? 12.492 -13.486 -23.893 1.00 67.56 469 LEU A C 1
ATOM 3723 O O . LEU A 1 469 ? 13.169 -13.070 -24.826 1.00 67.56 469 LEU A O 1
ATOM 3727 N N . GLU A 1 470 ? 13.012 -13.908 -22.744 1.00 68.75 470 GLU A N 1
ATOM 3728 C CA . GLU A 1 470 ? 14.429 -13.849 -22.376 1.00 68.75 470 GLU A CA 1
ATOM 3729 C C . GLU A 1 470 ? 15.291 -14.768 -23.261 1.00 68.75 470 GLU A C 1
ATOM 3731 O O . GLU A 1 470 ? 16.338 -14.359 -23.764 1.00 68.75 470 GLU A O 1
ATOM 3736 N N . GLN A 1 471 ? 14.795 -15.971 -23.573 1.00 65.88 471 GLN A N 1
ATOM 3737 C CA . GLN A 1 471 ? 15.438 -16.882 -24.526 1.00 65.88 471 GLN A CA 1
ATOM 3738 C C . GLN A 1 471 ? 15.505 -16.302 -25.953 1.00 65.88 471 GLN A C 1
ATOM 3740 O O . GLN A 1 471 ? 16.498 -16.504 -26.653 1.00 65.88 471 GLN A O 1
ATOM 3745 N N . LYS A 1 472 ? 14.468 -15.574 -26.391 1.00 66.31 472 LYS A N 1
ATOM 3746 C CA . LYS A 1 472 ? 14.430 -14.950 -27.725 1.00 66.31 472 LYS A CA 1
ATOM 3747 C C . LYS A 1 472 ? 15.297 -13.701 -27.812 1.00 66.31 472 LYS A C 1
ATOM 3749 O O . LYS A 1 472 ? 16.073 -13.573 -28.751 1.00 66.31 472 LYS A O 1
ATOM 3754 N N . SER A 1 473 ? 15.224 -12.804 -26.828 1.00 67.06 473 SER A N 1
ATOM 3755 C CA . SER A 1 473 ? 16.012 -11.567 -26.844 1.00 67.06 473 SER A CA 1
ATOM 3756 C C . SER A 1 473 ? 17.521 -11.834 -26.810 1.00 67.06 473 SER A C 1
ATOM 3758 O O . SER A 1 473 ? 18.268 -11.120 -27.475 1.00 67.06 473 SER A O 1
ATOM 3760 N N . ALA A 1 474 ? 17.970 -12.888 -26.119 1.00 60.75 474 ALA A N 1
ATOM 3761 C CA . ALA A 1 474 ? 19.367 -13.325 -26.146 1.00 60.75 474 ALA A CA 1
ATOM 3762 C C . ALA A 1 474 ? 19.789 -13.907 -27.514 1.00 60.75 474 ALA A C 1
ATOM 3764 O O . ALA A 1 474 ? 20.845 -13.545 -28.032 1.00 60.75 474 ALA A O 1
ATOM 3765 N N . SER A 1 475 ? 18.955 -14.771 -28.108 1.00 65.19 475 SER A N 1
ATOM 3766 C CA . SER A 1 475 ? 19.163 -15.360 -29.443 1.00 65.19 475 SER A CA 1
ATOM 3767 C C . SER A 1 475 ? 19.282 -14.285 -30.525 1.00 65.19 475 SER A C 1
ATOM 3769 O O . SER A 1 475 ? 20.298 -14.167 -31.217 1.00 65.19 475 SER A O 1
ATOM 3771 N N . ASP A 1 476 ? 18.238 -13.471 -30.645 1.00 66.81 476 ASP A N 1
ATOM 3772 C CA . ASP A 1 476 ? 17.998 -12.685 -31.848 1.00 66.81 476 ASP A CA 1
ATOM 3773 C C . ASP A 1 476 ? 18.949 -11.477 -31.906 1.00 66.81 476 ASP A C 1
ATOM 3775 O O . ASP A 1 476 ? 19.467 -11.145 -32.971 1.00 66.81 476 ASP A O 1
ATOM 3779 N N . VAL A 1 477 ? 19.290 -10.884 -30.752 1.00 65.06 477 VAL A N 1
ATOM 3780 C CA . VAL A 1 477 ? 20.270 -9.784 -30.660 1.00 65.06 477 VAL A CA 1
ATOM 3781 C C . VAL A 1 477 ? 21.699 -10.249 -30.974 1.00 65.06 477 VAL A C 1
ATOM 3783 O O . VAL A 1 477 ? 22.479 -9.462 -31.516 1.00 65.06 477 VAL A O 1
ATOM 3786 N N . SER A 1 478 ? 22.061 -11.504 -30.679 1.00 65.06 478 SER A N 1
ATOM 3787 C CA . SER A 1 478 ? 23.390 -12.036 -31.024 1.00 65.06 478 SER A CA 1
ATOM 3788 C C . SER A 1 478 ? 23.511 -12.275 -32.531 1.00 65.06 478 SER A C 1
ATOM 3790 O O . SER A 1 478 ? 24.415 -11.739 -33.175 1.00 65.06 478 SER A O 1
ATOM 3792 N N . ALA A 1 479 ? 22.547 -12.995 -33.116 1.00 69.50 479 ALA A N 1
ATOM 3793 C CA . ALA A 1 479 ? 22.541 -13.319 -34.544 1.00 69.50 479 ALA A CA 1
ATOM 3794 C C . ALA A 1 479 ? 22.448 -12.069 -35.443 1.00 69.50 479 ALA A C 1
ATOM 3796 O O . ALA A 1 479 ? 23.102 -11.998 -36.487 1.00 69.50 479 ALA A O 1
ATOM 3797 N N . GLN A 1 480 ? 21.676 -11.058 -35.026 1.00 70.25 480 GLN A N 1
ATOM 3798 C CA . GLN A 1 480 ? 21.572 -9.773 -35.722 1.00 70.25 480 GLN A CA 1
ATOM 3799 C C . GLN A 1 480 ? 22.939 -9.060 -35.787 1.00 70.25 480 GLN A C 1
ATOM 3801 O O . GLN A 1 480 ? 23.375 -8.655 -36.867 1.00 70.25 480 GLN A O 1
ATOM 3806 N N . ARG A 1 481 ? 23.656 -8.971 -34.656 1.00 68.25 481 ARG A N 1
ATOM 3807 C CA . ARG A 1 481 ? 24.953 -8.274 -34.555 1.00 68.25 481 ARG A CA 1
ATOM 3808 C C . ARG A 1 481 ? 26.067 -8.946 -35.353 1.00 68.25 481 ARG A C 1
ATOM 3810 O O . ARG A 1 481 ? 26.833 -8.254 -36.020 1.00 68.25 481 ARG A O 1
ATOM 3817 N N . GLU A 1 482 ? 26.156 -10.275 -35.316 1.00 67.75 482 GLU A N 1
ATOM 3818 C CA . GLU A 1 482 ? 27.149 -11.026 -36.101 1.00 67.75 482 GLU A CA 1
ATOM 3819 C C . GLU A 1 482 ? 26.966 -10.799 -37.610 1.00 67.75 482 GLU A C 1
ATOM 3821 O O . GLU A 1 482 ? 27.942 -10.616 -38.348 1.00 67.75 482 GLU A O 1
ATOM 3826 N N . LYS A 1 483 ? 25.710 -10.734 -38.066 1.00 74.88 483 LYS A N 1
ATOM 3827 C CA . LYS A 1 483 ? 25.367 -10.449 -39.461 1.00 74.88 483 LYS A CA 1
ATOM 3828 C C . LYS A 1 483 ? 25.711 -9.009 -39.860 1.00 74.88 483 LYS A C 1
ATOM 3830 O O . LYS A 1 483 ? 26.374 -8.805 -40.876 1.00 74.88 483 LYS A O 1
ATOM 3835 N N . GLU A 1 484 ? 25.305 -8.021 -39.063 1.00 73.62 484 GLU A N 1
ATOM 3836 C CA . GLU A 1 484 ? 25.562 -6.594 -39.326 1.00 73.62 484 GLU A CA 1
ATOM 3837 C C . GLU A 1 484 ? 27.066 -6.272 -39.369 1.00 73.62 484 GLU A C 1
ATOM 3839 O O . GLU A 1 484 ? 27.524 -5.536 -40.251 1.00 73.62 484 GLU A O 1
ATOM 3844 N N . LEU A 1 485 ? 27.858 -6.883 -38.481 1.00 71.56 485 LEU A N 1
ATOM 3845 C CA . LEU A 1 485 ? 29.318 -6.760 -38.477 1.00 71.56 485 LEU A CA 1
ATOM 3846 C C . LEU A 1 485 ? 29.949 -7.390 -39.733 1.00 71.56 485 LEU A C 1
ATOM 3848 O O . LEU A 1 485 ? 30.812 -6.781 -40.370 1.00 71.56 485 LEU A O 1
ATOM 3852 N N . SER A 1 486 ? 29.479 -8.578 -40.129 1.00 73.25 486 SER A N 1
ATOM 3853 C CA . SER A 1 486 ? 29.968 -9.301 -41.313 1.00 73.25 486 SER A CA 1
ATOM 3854 C C . SER A 1 486 ? 29.686 -8.553 -42.620 1.00 73.25 486 SER A C 1
ATOM 3856 O O . SER A 1 486 ? 30.571 -8.420 -43.468 1.00 73.25 486 SER A O 1
ATOM 3858 N N . GLU A 1 487 ? 28.475 -8.010 -42.779 1.00 78.56 487 GLU A N 1
ATOM 3859 C CA . GLU A 1 487 ? 28.121 -7.193 -43.943 1.00 78.56 487 GLU A CA 1
ATOM 3860 C C . GLU A 1 487 ? 28.934 -5.891 -44.016 1.00 78.56 487 GLU A C 1
ATOM 3862 O O . GLU A 1 487 ? 29.277 -5.434 -45.108 1.00 78.56 487 GLU A O 1
ATOM 3867 N N . SER A 1 488 ? 29.244 -5.285 -42.867 1.00 76.56 488 SER A N 1
ATOM 3868 C CA . SER A 1 488 ? 30.022 -4.042 -42.793 1.00 76.56 488 SER A CA 1
ATOM 3869 C C . SER A 1 488 ? 31.480 -4.252 -43.215 1.00 76.56 488 SER A C 1
ATOM 3871 O O . SER A 1 488 ? 32.021 -3.458 -43.987 1.00 76.56 488 SER A O 1
ATOM 3873 N N . LEU A 1 489 ? 32.096 -5.362 -42.789 1.00 73.50 489 LEU A N 1
ATOM 3874 C CA . LEU A 1 489 ? 33.457 -5.735 -43.190 1.00 73.50 489 LEU A CA 1
ATOM 3875 C C . LEU A 1 489 ? 33.576 -5.979 -44.703 1.00 73.50 489 LEU A C 1
ATOM 3877 O O . LEU A 1 489 ? 34.516 -5.482 -45.326 1.00 73.50 489 LEU A O 1
ATOM 3881 N N . GLN A 1 490 ? 32.610 -6.674 -45.319 1.00 77.88 490 GLN A N 1
ATOM 3882 C CA . GLN A 1 490 ? 32.621 -6.905 -46.772 1.00 77.88 490 GLN A CA 1
ATOM 3883 C C . GLN A 1 490 ? 32.527 -5.602 -47.581 1.00 77.88 490 GLN A C 1
ATOM 3885 O O . GLN A 1 490 ? 33.261 -5.436 -48.559 1.00 77.88 490 GLN A O 1
ATOM 3890 N N . LYS A 1 491 ? 31.666 -4.661 -47.163 1.00 80.56 491 LYS A N 1
ATOM 3891 C CA . LYS A 1 491 ? 31.498 -3.352 -47.824 1.00 80.56 491 LYS A CA 1
ATOM 3892 C C . LYS A 1 491 ? 32.818 -2.562 -47.818 1.00 80.56 491 LYS A C 1
ATOM 3894 O O . LYS A 1 491 ? 33.276 -2.127 -48.876 1.00 80.56 491 LYS A O 1
ATOM 3899 N N . LEU A 1 492 ? 33.483 -2.480 -46.662 1.00 75.81 492 LEU A N 1
ATOM 3900 C CA . LEU A 1 492 ? 34.765 -1.782 -46.502 1.00 75.81 492 LEU A CA 1
ATOM 3901 C C . LEU A 1 492 ? 35.904 -2.423 -47.323 1.00 75.81 492 LEU A C 1
ATOM 3903 O O . LEU A 1 492 ? 36.711 -1.722 -47.938 1.00 75.81 492 LEU A O 1
ATOM 3907 N N . GLN A 1 493 ? 35.960 -3.758 -47.380 1.00 74.94 493 GLN A N 1
ATOM 3908 C CA . GLN A 1 493 ? 36.984 -4.493 -48.134 1.00 74.94 493 GLN A CA 1
ATOM 3909 C C . GLN A 1 493 ? 36.838 -4.316 -49.660 1.00 74.94 493 GLN A C 1
ATOM 3911 O O . GLN A 1 493 ? 37.842 -4.226 -50.382 1.00 74.94 493 GLN A O 1
ATOM 3916 N N . ALA A 1 494 ? 35.600 -4.218 -50.158 1.00 78.38 494 ALA A N 1
ATOM 3917 C CA . ALA A 1 494 ? 35.318 -3.918 -51.561 1.00 78.38 494 ALA A CA 1
ATOM 3918 C C . ALA A 1 494 ? 35.715 -2.477 -51.935 1.00 78.38 494 ALA A C 1
ATOM 3920 O O . ALA A 1 494 ? 36.376 -2.263 -52.955 1.00 78.38 494 ALA A O 1
ATOM 3921 N N . GLU A 1 495 ? 35.384 -1.493 -51.093 1.00 77.44 495 GLU A N 1
ATOM 3922 C CA . GLU A 1 495 ? 35.725 -0.085 -51.330 1.00 77.44 495 GLU A CA 1
ATOM 3923 C C . GLU A 1 495 ? 37.243 0.160 -51.351 1.00 77.44 495 GLU A C 1
ATOM 3925 O O . GLU A 1 495 ? 37.752 0.798 -52.277 1.00 77.44 495 GLU A O 1
ATOM 3930 N N . TYR A 1 496 ? 37.986 -0.423 -50.403 1.00 68.81 496 TYR A N 1
ATOM 3931 C CA . TYR A 1 496 ? 39.452 -0.346 -50.367 1.00 68.81 496 TYR A CA 1
ATOM 3932 C C . TYR A 1 496 ? 40.093 -0.861 -51.670 1.00 68.81 496 TYR A C 1
ATOM 3934 O O . TYR A 1 496 ? 41.052 -0.281 -52.190 1.00 68.81 496 TYR A O 1
ATOM 3942 N N . SER A 1 497 ? 39.521 -1.926 -52.239 1.00 73.12 497 SER A N 1
ATOM 3943 C CA . SER A 1 497 ? 39.968 -2.512 -53.506 1.00 73.12 497 SER A CA 1
ATOM 3944 C C . SER A 1 497 ? 39.654 -1.608 -54.708 1.00 73.12 497 SER A C 1
ATOM 3946 O O . SER A 1 497 ? 40.503 -1.452 -55.591 1.00 73.12 497 SER A O 1
ATOM 3948 N N . ARG A 1 498 ? 38.483 -0.948 -54.718 1.00 81.19 498 ARG A N 1
ATOM 3949 C CA . ARG A 1 498 ? 38.081 0.024 -55.754 1.00 81.19 498 ARG A CA 1
ATOM 3950 C C . ARG A 1 498 ? 39.031 1.226 -55.787 1.00 81.19 498 ARG A C 1
ATOM 3952 O O . ARG A 1 498 ? 39.623 1.519 -56.828 1.00 81.19 498 ARG A O 1
ATOM 3959 N N . LEU A 1 499 ? 39.235 1.867 -54.634 1.00 73.81 499 LEU A N 1
ATOM 3960 C CA . LEU A 1 499 ? 40.073 3.064 -54.492 1.00 73.81 499 LEU A CA 1
ATOM 3961 C C . LEU A 1 499 ? 41.546 2.799 -54.843 1.00 73.81 499 LEU A C 1
ATOM 3963 O O . LEU A 1 499 ? 42.217 3.665 -55.410 1.00 73.81 499 LEU A O 1
ATOM 3967 N N . ARG A 1 500 ? 42.058 1.589 -54.571 1.00 71.00 500 ARG A N 1
ATOM 3968 C CA . ARG A 1 500 ? 43.413 1.198 -54.985 1.00 71.00 500 ARG A CA 1
ATOM 3969 C C . ARG A 1 500 ? 43.569 1.180 -56.510 1.00 71.00 500 ARG A C 1
ATOM 3971 O O . ARG A 1 500 ? 44.535 1.750 -57.016 1.00 71.00 500 ARG A O 1
ATOM 3978 N N . GLY A 1 501 ? 42.637 0.558 -57.236 1.00 69.19 501 GLY A N 1
ATOM 3979 C CA . GLY A 1 501 ? 42.686 0.500 -58.703 1.00 69.19 501 GLY A CA 1
ATOM 3980 C C . GLY A 1 501 ? 42.541 1.878 -59.360 1.00 69.19 501 GLY A C 1
ATOM 3981 O O . GLY A 1 501 ? 43.217 2.182 -60.341 1.00 69.19 501 GLY A O 1
ATOM 3982 N N . GLU A 1 502 ? 41.710 2.741 -58.777 1.00 69.31 502 GLU A N 1
ATOM 3983 C CA . GLU A 1 502 ? 41.496 4.125 -59.214 1.00 69.31 502 GLU A CA 1
ATOM 3984 C C . GLU A 1 502 ? 42.773 4.979 -59.052 1.00 69.31 502 GLU A C 1
ATOM 3986 O O . GLU A 1 502 ? 43.200 5.665 -59.985 1.00 69.31 502 GLU A O 1
ATOM 3991 N N . ARG A 1 503 ? 43.470 4.835 -57.914 1.00 58.47 503 ARG A N 1
ATOM 3992 C CA . ARG A 1 503 ? 44.760 5.489 -57.620 1.00 58.47 503 ARG A CA 1
ATOM 3993 C C . ARG A 1 503 ? 45.891 5.088 -58.574 1.00 58.47 503 ARG A C 1
ATOM 3995 O O . ARG A 1 503 ? 46.759 5.914 -58.856 1.00 58.47 503 ARG A O 1
ATOM 4002 N N . GLU A 1 504 ? 45.922 3.842 -59.043 1.00 60.09 504 GLU A N 1
ATOM 4003 C CA . GLU A 1 504 ? 46.946 3.379 -59.993 1.00 60.09 504 GLU A CA 1
ATOM 4004 C C . GLU A 1 504 ? 46.677 3.910 -61.417 1.00 60.09 504 GLU A C 1
ATOM 4006 O O . GLU A 1 504 ? 47.615 4.342 -62.087 1.00 60.09 504 GLU A O 1
ATOM 4011 N N . ARG A 1 505 ? 45.406 4.009 -61.844 1.00 59.38 505 ARG A N 1
ATOM 4012 C CA . ARG A 1 505 ? 45.020 4.593 -63.149 1.00 59.38 505 ARG A CA 1
ATOM 4013 C C . ARG A 1 505 ? 45.340 6.089 -63.258 1.00 59.38 505 ARG A C 1
ATOM 4015 O O . ARG A 1 505 ? 45.857 6.532 -64.282 1.00 59.38 505 ARG A O 1
ATOM 4022 N N . LEU A 1 506 ? 45.079 6.865 -62.204 1.00 55.59 506 LEU A N 1
ATOM 4023 C CA . LEU A 1 506 ? 45.282 8.324 -62.205 1.00 55.59 506 LEU A CA 1
ATOM 4024 C C . LEU A 1 506 ? 46.760 8.760 -62.254 1.00 55.59 506 LEU A C 1
ATOM 4026 O O . LEU A 1 506 ? 47.043 9.910 -62.576 1.00 55.59 506 LEU A O 1
ATOM 4030 N N . LYS A 1 507 ? 47.717 7.861 -61.989 1.00 53.25 507 LYS A N 1
ATOM 4031 C CA . LYS A 1 507 ? 49.160 8.161 -62.059 1.00 53.25 507 LYS A CA 1
ATOM 4032 C C . LYS A 1 507 ? 49.757 8.160 -63.473 1.00 53.25 507 LYS A C 1
ATOM 4034 O O . LYS A 1 507 ? 50.928 8.502 -63.619 1.00 53.25 507 LYS A O 1
ATOM 4039 N N . ALA A 1 508 ? 49.009 7.737 -64.493 1.00 57.81 508 ALA A N 1
ATOM 4040 C CA . ALA A 1 508 ? 49.577 7.289 -65.768 1.00 57.81 508 ALA A CA 1
ATOM 4041 C C . ALA A 1 508 ? 49.310 8.209 -66.980 1.00 57.81 508 ALA A C 1
ATOM 4043 O O . ALA A 1 508 ? 49.463 7.758 -68.115 1.00 57.81 508 ALA A O 1
ATOM 4044 N N . ARG A 1 509 ? 48.882 9.468 -66.785 1.00 51.16 509 ARG A N 1
ATOM 4045 C CA . ARG A 1 509 ? 48.357 10.307 -67.881 1.00 51.16 509 ARG A CA 1
ATOM 4046 C C . ARG A 1 509 ? 48.991 11.711 -67.965 1.00 51.16 509 ARG A C 1
ATOM 4048 O O . ARG A 1 509 ? 48.903 12.446 -66.986 1.00 51.16 509 ARG A O 1
ATOM 4055 N N . PRO A 1 510 ? 49.583 12.103 -69.113 1.00 58.22 510 PRO A N 1
ATOM 4056 C CA . PRO A 1 510 ? 49.978 13.483 -69.397 1.00 58.22 510 PRO A CA 1
ATOM 4057 C C . PRO A 1 510 ? 48.807 14.305 -69.966 1.00 58.22 510 PRO A C 1
ATOM 4059 O O . PRO A 1 510 ? 47.790 13.749 -70.390 1.00 58.22 510 PRO A O 1
ATOM 4062 N N . ASP A 1 511 ? 48.967 15.628 -69.986 1.00 54.25 511 ASP A N 1
ATOM 4063 C CA . ASP A 1 511 ? 47.890 16.559 -70.326 1.00 54.25 511 ASP A CA 1
ATOM 4064 C C . ASP A 1 511 ? 47.590 16.655 -71.832 1.00 54.25 511 ASP A C 1
ATOM 4066 O O . ASP A 1 511 ? 48.477 16.530 -72.680 1.00 54.25 511 ASP A O 1
ATOM 4070 N N . GLY A 1 512 ? 46.311 16.833 -72.175 1.00 56.97 512 GLY A N 1
ATOM 4071 C CA . GLY A 1 512 ? 45.805 16.497 -73.512 1.00 56.97 512 GLY A CA 1
ATOM 4072 C C . GLY A 1 512 ? 45.428 17.663 -74.427 1.00 56.97 512 GLY A C 1
ATOM 4073 O O . GLY A 1 512 ? 45.437 17.492 -75.648 1.00 56.97 512 GLY A O 1
ATOM 4074 N N . ASP A 1 513 ? 45.048 18.822 -73.884 1.00 48.75 513 ASP A N 1
ATOM 4075 C CA . ASP A 1 513 ? 44.408 19.876 -74.690 1.00 48.75 513 ASP A CA 1
ATOM 4076 C C . ASP A 1 513 ? 45.373 20.755 -75.493 1.00 48.75 513 ASP A C 1
ATOM 4078 O O . ASP A 1 513 ? 44.992 21.268 -76.547 1.00 48.75 513 ASP A O 1
ATOM 4082 N N . GLU A 1 514 ? 46.639 20.846 -75.081 1.00 49.84 514 GLU A N 1
ATOM 4083 C CA . GLU A 1 514 ? 47.672 21.561 -75.841 1.00 49.84 514 GLU A CA 1
ATOM 4084 C C . GLU A 1 514 ? 47.974 20.843 -77.172 1.00 49.84 514 GLU A C 1
ATOM 4086 O O . GLU A 1 514 ? 47.832 21.419 -78.255 1.00 49.84 514 GLU A O 1
ATOM 4091 N N . LEU A 1 515 ? 48.264 19.533 -77.114 1.00 53.75 515 LEU A N 1
ATOM 4092 C CA . LEU A 1 515 ? 48.520 18.708 -78.305 1.00 53.75 515 LEU A CA 1
ATOM 4093 C C . LEU A 1 515 ? 47.308 18.671 -79.251 1.00 53.75 515 LEU A C 1
ATOM 4095 O O . LEU A 1 515 ? 47.474 18.659 -80.474 1.00 53.75 515 LEU A O 1
ATOM 4099 N N . ARG A 1 516 ? 46.083 18.695 -78.702 1.00 53.81 516 ARG A N 1
ATOM 4100 C CA . ARG A 1 516 ? 44.833 18.738 -79.479 1.00 53.81 516 ARG A CA 1
ATOM 4101 C C . ARG A 1 516 ? 44.660 20.019 -80.298 1.00 53.81 516 ARG A C 1
ATOM 4103 O O . ARG A 1 516 ? 43.831 20.012 -81.214 1.00 53.81 516 ARG A O 1
ATOM 4110 N N . ARG A 1 517 ? 45.373 21.109 -79.994 1.00 57.50 517 ARG A N 1
ATOM 4111 C CA . ARG A 1 517 ? 45.345 22.341 -80.800 1.00 57.50 517 ARG A CA 1
ATOM 4112 C C . ARG A 1 517 ? 46.359 22.260 -81.939 1.00 57.50 517 ARG A C 1
ATOM 4114 O O . ARG A 1 517 ? 45.981 22.386 -83.101 1.00 57.50 517 ARG A O 1
ATOM 4121 N N . GLU A 1 518 ? 47.610 21.932 -81.616 1.00 56.69 518 GLU A N 1
ATOM 4122 C CA . GLU A 1 518 ? 48.696 21.876 -82.601 1.00 56.69 518 GLU A CA 1
ATOM 4123 C C . GLU A 1 518 ? 48.484 20.844 -83.716 1.00 56.69 518 GLU A C 1
ATOM 4125 O O . GLU A 1 518 ? 48.811 21.122 -84.870 1.00 56.69 518 GLU A O 1
ATOM 4130 N N . LEU A 1 519 ? 47.971 19.649 -83.394 1.00 55.91 519 LEU A N 1
ATOM 4131 C CA . LEU A 1 519 ? 47.811 18.575 -84.383 1.00 55.91 519 LEU A CA 1
ATOM 4132 C C . LEU A 1 519 ? 46.854 18.969 -85.514 1.00 55.91 519 LEU A C 1
ATOM 4134 O O . LEU A 1 519 ? 47.193 18.771 -86.676 1.00 55.91 519 LEU A O 1
ATOM 4138 N N . ARG A 1 520 ? 45.722 19.608 -85.192 1.00 60.50 520 ARG A N 1
ATOM 4139 C CA . ARG A 1 520 ? 44.724 20.026 -86.192 1.00 60.50 520 ARG A CA 1
ATOM 4140 C C . ARG A 1 520 ? 45.249 21.122 -87.119 1.00 60.50 520 ARG A C 1
ATOM 4142 O O . ARG A 1 520 ? 45.050 21.048 -88.328 1.00 60.50 520 ARG A O 1
ATOM 4149 N N . GLU A 1 521 ? 46.000 22.086 -86.584 1.00 65.44 521 GLU A N 1
ATOM 4150 C CA . GLU A 1 521 ? 46.689 23.079 -87.419 1.00 65.44 521 GLU A CA 1
ATOM 4151 C C . GLU A 1 521 ? 47.746 22.450 -88.339 1.00 65.44 521 GLU A C 1
ATOM 4153 O O . GLU A 1 521 ? 47.929 22.906 -89.468 1.00 65.44 521 GLU A O 1
ATOM 4158 N N . LYS A 1 522 ? 48.461 21.420 -87.870 1.00 63.66 522 LYS A N 1
ATOM 4159 C CA . LYS A 1 522 ? 49.479 20.711 -88.661 1.00 63.66 522 LYS A CA 1
ATOM 4160 C C . LYS A 1 522 ? 48.834 19.849 -89.756 1.00 63.66 522 LYS A C 1
ATOM 4162 O O . LYS A 1 522 ? 49.318 19.865 -90.885 1.00 63.66 522 LYS A O 1
ATOM 4167 N N . GLU A 1 523 ? 47.723 19.176 -89.461 1.00 59.03 523 GLU A N 1
ATOM 4168 C CA . GLU A 1 523 ? 46.928 18.396 -90.423 1.00 59.03 523 GLU A CA 1
ATOM 4169 C C . GLU A 1 523 ? 46.407 19.257 -91.585 1.00 59.03 523 GLU A C 1
ATOM 4171 O O . GLU A 1 523 ? 46.617 18.911 -92.750 1.00 59.03 523 GLU A O 1
ATOM 4176 N N . GLU A 1 524 ? 45.785 20.405 -91.293 1.00 70.00 524 GLU A N 1
ATOM 4177 C CA . GLU A 1 524 ? 45.217 21.277 -92.331 1.00 70.00 524 GLU A CA 1
ATOM 4178 C C . GLU A 1 524 ? 46.303 21.876 -93.245 1.00 70.00 524 GLU A C 1
ATOM 4180 O O . GLU A 1 524 ? 46.146 21.912 -94.470 1.00 70.00 524 GLU A O 1
ATOM 4185 N N . LYS A 1 525 ? 47.436 22.298 -92.663 1.00 70.44 525 LYS A N 1
ATOM 4186 C CA . LYS A 1 525 ? 48.583 22.848 -93.408 1.00 70.44 525 LYS A CA 1
ATOM 4187 C C . LYS A 1 525 ? 49.222 21.787 -94.313 1.00 70.44 525 LYS A C 1
ATOM 4189 O O . LYS A 1 525 ? 49.456 22.059 -95.489 1.00 70.44 525 LYS A O 1
ATOM 4194 N N . LEU A 1 526 ? 49.430 20.564 -93.810 1.00 63.91 526 LEU A N 1
ATOM 4195 C CA . LEU A 1 526 ? 50.004 19.460 -94.593 1.00 63.91 526 LEU A CA 1
ATOM 4196 C C . LEU A 1 526 ? 49.096 19.000 -95.742 1.00 63.91 526 LEU A C 1
ATOM 4198 O O . LEU A 1 526 ? 49.609 18.679 -96.814 1.00 63.91 526 LEU A O 1
ATOM 4202 N N . CYS A 1 527 ? 47.771 18.999 -95.556 1.00 66.31 527 CYS A N 1
ATOM 4203 C CA . CYS A 1 527 ? 46.836 18.653 -96.629 1.00 66.31 527 CYS A CA 1
ATOM 4204 C C . CYS A 1 527 ? 46.905 19.673 -97.778 1.00 66.31 527 CYS A C 1
ATOM 4206 O O . CYS A 1 527 ? 47.108 19.293 -98.930 1.00 66.31 527 CYS A O 1
ATOM 4208 N N . LYS A 1 528 ? 46.841 20.975 -97.458 1.00 73.44 528 LYS A N 1
ATOM 4209 C CA . LYS A 1 528 ? 46.959 22.059 -98.450 1.00 73.44 528 LYS A CA 1
ATOM 4210 C C . LYS A 1 528 ? 48.308 22.028 -99.177 1.00 73.44 528 LYS A C 1
ATOM 4212 O O . LYS A 1 528 ? 48.347 22.159 -100.396 1.00 73.44 528 LYS A O 1
ATOM 4217 N N . GLU A 1 529 ? 49.408 21.789 -98.458 1.00 66.81 529 GLU A N 1
ATOM 4218 C CA . GLU A 1 529 ? 50.735 21.634 -99.070 1.00 66.81 529 GLU A CA 1
ATOM 4219 C C . GLU A 1 529 ? 50.850 20.421 -100.005 1.00 66.81 529 GLU A C 1
ATOM 4221 O O . GLU A 1 529 ? 51.583 20.496 -100.992 1.00 66.81 529 GLU A O 1
ATOM 4226 N N . ARG A 1 530 ? 50.185 19.298 -99.697 1.00 64.94 530 ARG A N 1
ATOM 4227 C CA . ARG A 1 530 ? 50.209 18.093 -100.543 1.00 64.94 530 ARG A CA 1
ATOM 4228 C C . ARG A 1 530 ? 49.533 18.362 -101.886 1.00 64.94 530 ARG A C 1
ATOM 4230 O O . ARG A 1 530 ? 50.099 18.027 -102.924 1.00 64.94 530 ARG A O 1
ATOM 4237 N N . ASP A 1 531 ? 48.353 18.971 -101.847 1.00 71.56 531 ASP A N 1
ATOM 4238 C CA . ASP A 1 531 ? 47.495 19.127 -103.023 1.00 71.56 531 ASP A CA 1
ATOM 4239 C C . ASP A 1 531 ? 48.044 20.198 -103.984 1.00 71.56 531 ASP A C 1
ATOM 4241 O O . ASP A 1 531 ? 48.048 19.991 -105.196 1.00 71.56 531 ASP A O 1
ATOM 4245 N N . ILE A 1 532 ? 48.635 21.281 -103.459 1.00 74.88 532 ILE A N 1
ATOM 4246 C CA . ILE A 1 532 ? 49.368 22.276 -104.267 1.00 74.88 532 ILE A CA 1
ATOM 4247 C C . ILE A 1 532 ? 50.540 21.617 -105.014 1.00 74.88 532 ILE A C 1
ATOM 4249 O O . ILE A 1 532 ? 50.635 21.722 -106.235 1.00 74.88 532 ILE A O 1
ATOM 4253 N N . LYS A 1 533 ? 51.395 20.864 -104.307 1.00 70.06 533 LYS A N 1
ATOM 4254 C CA . LYS A 1 533 ? 52.603 20.245 -104.890 1.00 70.06 533 LYS A CA 1
ATOM 4255 C C . LYS A 1 533 ? 52.298 19.114 -105.870 1.00 70.06 533 LYS A C 1
ATOM 4257 O O . LYS A 1 533 ? 53.137 18.791 -106.710 1.00 70.06 533 LYS A O 1
ATOM 4262 N N . ALA A 1 534 ? 51.119 18.499 -105.766 1.00 70.62 534 ALA A N 1
ATOM 4263 C CA . ALA A 1 534 ? 50.631 17.537 -106.749 1.00 70.62 534 ALA A CA 1
ATOM 4264 C C . ALA A 1 534 ? 50.303 18.223 -108.086 1.00 70.62 534 ALA A C 1
ATOM 4266 O O . ALA A 1 534 ? 50.696 17.715 -109.137 1.00 70.62 534 ALA A O 1
ATOM 4267 N N . ASN A 1 535 ? 49.659 19.395 -108.038 1.00 74.31 535 ASN A N 1
ATOM 4268 C CA . ASN A 1 535 ? 49.339 20.191 -109.224 1.00 74.31 535 ASN A CA 1
ATOM 4269 C C . ASN A 1 535 ? 50.614 20.757 -109.872 1.00 74.31 535 ASN A C 1
ATOM 4271 O O . ASN A 1 535 ? 50.845 20.504 -111.050 1.00 74.31 535 ASN A O 1
ATOM 4275 N N . GLU A 1 536 ? 51.511 21.375 -109.089 1.00 72.44 536 GLU A N 1
ATOM 4276 C CA . GLU A 1 536 ? 52.820 21.870 -109.564 1.00 72.44 536 GLU A CA 1
ATOM 4277 C C . GLU A 1 536 ? 53.617 20.777 -110.310 1.00 72.44 536 GLU A C 1
ATOM 4279 O O . GLU A 1 536 ? 54.173 21.003 -111.386 1.00 72.44 536 GLU A O 1
ATOM 4284 N N . ALA A 1 537 ? 53.637 19.550 -109.773 1.00 66.81 537 ALA A N 1
ATOM 4285 C CA . ALA A 1 537 ? 54.319 18.410 -110.390 1.00 66.81 537 ALA A CA 1
ATOM 4286 C C . ALA A 1 537 ? 53.619 17.864 -111.654 1.00 66.81 537 ALA A C 1
ATOM 4288 O O . ALA A 1 537 ? 54.255 17.129 -112.424 1.00 66.81 537 ALA A O 1
ATOM 4289 N N . SER A 1 538 ? 52.343 18.201 -111.870 1.00 73.81 538 SER A N 1
ATOM 4290 C CA . SER A 1 538 ? 51.613 17.950 -113.117 1.00 73.81 538 SER A CA 1
ATOM 4291 C C . SER A 1 538 ? 51.917 19.033 -114.150 1.00 73.81 538 SER A C 1
ATOM 4293 O O . SER A 1 538 ? 52.343 18.698 -115.252 1.00 73.81 538 SER A O 1
ATOM 4295 N N . ASP A 1 539 ? 51.825 20.310 -113.776 1.00 76.75 539 ASP A N 1
ATOM 4296 C CA . ASP A 1 539 ? 52.066 21.449 -114.672 1.00 76.75 539 ASP A CA 1
ATOM 4297 C C . ASP A 1 539 ? 53.486 21.409 -115.261 1.00 76.75 539 ASP A C 1
ATOM 4299 O O . ASP A 1 539 ? 53.670 21.476 -116.478 1.00 76.75 539 ASP A O 1
ATOM 4303 N N . LEU A 1 540 ? 54.500 21.169 -114.420 1.00 72.50 540 LEU A N 1
ATOM 4304 C CA . LEU A 1 540 ? 55.884 20.942 -114.861 1.00 72.50 540 LEU A CA 1
ATOM 4305 C C . LEU A 1 540 ? 56.018 19.704 -115.763 1.00 72.50 540 LEU A C 1
ATOM 4307 O O . LEU A 1 540 ? 56.879 19.653 -116.642 1.00 72.50 540 LEU A O 1
ATOM 4311 N N . SER A 1 541 ? 55.169 18.690 -115.574 1.00 71.31 541 SER A N 1
ATOM 4312 C CA . SER A 1 541 ? 55.152 17.512 -116.442 1.00 71.31 541 SER A CA 1
ATOM 4313 C C . SER A 1 541 ? 54.595 17.793 -117.831 1.00 71.31 541 SER A C 1
ATOM 4315 O O . SER A 1 541 ? 54.943 17.051 -118.750 1.00 71.31 541 SER A O 1
ATOM 4317 N N . ASP A 1 542 ? 53.735 18.797 -117.976 1.00 77.75 542 ASP A N 1
ATOM 4318 C CA . ASP A 1 542 ? 53.127 19.178 -119.247 1.00 77.75 542 ASP A CA 1
ATOM 4319 C C . ASP A 1 542 ? 53.971 20.238 -119.964 1.00 77.75 542 ASP A C 1
ATOM 4321 O O . ASP A 1 542 ? 54.214 20.106 -121.163 1.00 77.75 542 ASP A O 1
ATOM 4325 N N . GLN A 1 543 ? 54.583 21.172 -119.226 1.00 72.81 543 GLN A N 1
ATOM 4326 C CA . GLN A 1 543 ? 55.648 22.042 -119.744 1.00 72.81 543 GLN A CA 1
ATOM 4327 C C . GLN A 1 543 ? 56.804 21.225 -120.347 1.00 72.81 543 GLN A C 1
ATOM 4329 O O . GLN A 1 543 ? 57.236 21.492 -121.469 1.00 72.81 543 GLN A O 1
ATOM 4334 N N . VAL A 1 544 ? 57.256 20.163 -119.664 1.00 71.62 544 VAL A N 1
ATOM 4335 C CA . VAL A 1 544 ? 58.286 19.252 -120.198 1.00 71.62 544 VAL A CA 1
ATOM 4336 C C . VAL A 1 544 ? 57.841 18.556 -121.491 1.00 71.62 544 VAL A C 1
ATOM 4338 O O . VAL A 1 544 ? 58.689 18.353 -122.356 1.00 71.62 544 VAL A O 1
ATOM 4341 N N . LYS A 1 545 ? 56.553 18.219 -121.674 1.00 77.25 545 LYS A N 1
ATOM 4342 C CA . LYS A 1 545 ? 56.056 17.666 -122.953 1.00 77.25 545 LYS A CA 1
ATOM 4343 C C . LYS A 1 545 ? 56.147 18.709 -124.066 1.00 77.25 545 LYS A C 1
ATOM 4345 O O . LYS A 1 545 ? 56.767 18.433 -125.087 1.00 77.25 545 LYS A O 1
ATOM 4350 N N . VAL A 1 546 ? 55.619 19.913 -123.835 1.00 79.81 546 VAL A N 1
ATOM 4351 C CA . VAL A 1 546 ? 55.599 21.007 -124.824 1.00 79.81 546 VAL A CA 1
ATOM 4352 C C . VAL A 1 546 ? 57.016 21.398 -125.261 1.00 79.81 546 VAL A C 1
ATOM 4354 O O . VAL A 1 546 ? 57.279 21.550 -126.454 1.00 79.81 546 VAL A O 1
ATOM 4357 N N . LEU A 1 547 ? 57.968 21.495 -124.327 1.00 73.56 547 LEU A N 1
ATOM 4358 C CA . LEU A 1 547 ? 59.371 21.761 -124.664 1.00 73.56 547 LEU A CA 1
ATOM 4359 C C . LEU A 1 547 ? 60.021 20.581 -125.407 1.00 73.56 547 LEU A C 1
ATOM 4361 O O . LEU A 1 547 ? 60.789 20.794 -126.345 1.00 73.56 547 LEU A O 1
ATOM 4365 N N . GLN A 1 548 ? 59.698 19.333 -125.045 1.00 71.69 548 GLN A N 1
ATOM 4366 C CA . GLN A 1 548 ? 60.201 18.143 -125.742 1.00 71.69 548 GLN A CA 1
ATOM 4367 C C . GLN A 1 548 ? 59.667 18.067 -127.184 1.00 71.69 548 GLN A C 1
ATOM 4369 O O . GLN A 1 548 ? 60.416 17.710 -128.094 1.00 71.69 548 GLN A O 1
ATOM 4374 N N . GLU A 1 549 ? 58.410 18.455 -127.404 1.00 75.56 549 GLU A N 1
ATOM 4375 C CA . GLU A 1 549 ? 57.789 18.606 -128.723 1.00 75.56 549 GLU A CA 1
ATOM 4376 C C . GLU A 1 549 ? 58.437 19.747 -129.521 1.00 75.56 549 GLU A C 1
ATOM 4378 O O . GLU A 1 549 ? 58.813 19.533 -130.673 1.00 75.56 549 GLU A O 1
ATOM 4383 N N . ARG A 1 550 ? 58.695 20.915 -128.910 1.00 76.31 550 ARG A N 1
ATOM 4384 C CA . ARG A 1 550 ? 59.405 22.023 -129.578 1.00 76.31 550 ARG A CA 1
ATOM 4385 C C . ARG A 1 550 ? 60.828 21.637 -129.996 1.00 76.31 550 ARG A C 1
ATOM 4387 O O . ARG A 1 550 ? 61.231 21.977 -131.106 1.00 76.31 550 ARG A O 1
ATOM 4394 N N . ILE A 1 551 ? 61.562 20.887 -129.167 1.00 69.06 551 ILE A N 1
ATOM 4395 C CA . ILE A 1 551 ? 62.867 20.309 -129.538 1.00 69.06 551 ILE A CA 1
ATOM 4396 C C . ILE A 1 551 ? 62.724 19.359 -130.733 1.00 69.06 551 ILE A C 1
ATOM 4398 O O . ILE A 1 551 ? 63.534 19.423 -131.656 1.00 69.06 551 ILE A O 1
ATOM 4402 N N . ASN A 1 552 ? 61.705 18.495 -130.748 1.00 74.44 552 ASN A N 1
ATOM 4403 C CA . ASN A 1 552 ? 61.477 17.578 -131.866 1.00 74.44 552 ASN A CA 1
ATOM 4404 C C . ASN A 1 552 ? 61.194 18.338 -133.175 1.00 74.44 552 ASN A C 1
ATOM 4406 O O . ASN A 1 552 ? 61.732 17.953 -134.214 1.00 74.44 552 ASN A O 1
ATOM 4410 N N . SER A 1 553 ? 60.435 19.439 -133.125 1.00 74.81 553 SER A N 1
ATOM 4411 C CA . SER A 1 553 ? 60.205 20.322 -134.278 1.00 74.81 553 SER A CA 1
ATOM 4412 C C . SER A 1 553 ? 61.490 21.004 -134.754 1.00 74.81 553 SER A C 1
ATOM 4414 O O . SER A 1 553 ? 61.806 20.926 -135.935 1.00 74.81 553 SER A O 1
ATOM 4416 N N . LEU A 1 554 ? 62.299 21.575 -133.853 1.00 68.88 554 LEU A N 1
ATOM 4417 C CA . LEU A 1 554 ? 63.598 22.178 -134.205 1.00 68.88 554 LEU A CA 1
ATOM 4418 C C . LEU A 1 554 ? 64.575 21.149 -134.816 1.00 68.88 554 LEU A C 1
ATOM 4420 O O . LEU A 1 554 ? 65.334 21.460 -135.732 1.00 68.88 554 LEU A O 1
ATOM 4424 N N . ILE A 1 555 ? 64.522 19.890 -134.363 1.00 65.62 555 ILE A N 1
ATOM 4425 C CA . ILE A 1 555 ? 65.286 18.770 -134.942 1.00 65.62 555 ILE A CA 1
ATOM 4426 C C . ILE A 1 555 ? 64.744 18.345 -136.322 1.00 65.62 555 ILE A C 1
ATOM 4428 O O . ILE A 1 555 ? 65.506 17.795 -137.120 1.00 65.62 555 ILE A O 1
ATOM 4432 N N . GLN A 1 556 ? 63.467 18.590 -136.636 1.00 64.44 556 GLN A N 1
ATOM 4433 C CA . GLN A 1 556 ? 62.933 18.442 -137.996 1.00 64.44 556 GLN A CA 1
ATOM 4434 C C . GLN A 1 556 ? 63.328 19.626 -138.887 1.00 64.44 556 GLN A C 1
ATOM 4436 O O . GLN A 1 556 ? 63.814 19.395 -139.990 1.00 64.44 556 GLN A O 1
ATOM 4441 N N . GLU A 1 557 ? 63.212 20.867 -138.404 1.00 63.00 557 GLU A N 1
ATOM 4442 C CA . GLU A 1 557 ? 63.645 22.084 -139.112 1.00 63.00 557 GLU A CA 1
ATOM 4443 C C . GLU A 1 557 ? 65.131 21.972 -139.531 1.00 63.00 557 GLU A C 1
ATOM 4445 O O . GLU A 1 557 ? 65.470 22.185 -140.697 1.00 63.00 557 GLU A O 1
ATOM 4450 N N . LYS A 1 558 ? 66.002 21.477 -138.635 1.00 58.47 558 LYS A N 1
ATOM 4451 C CA . LYS A 1 558 ? 67.428 21.188 -138.905 1.00 58.47 558 LYS A CA 1
ATOM 4452 C C . LYS A 1 558 ? 67.686 20.122 -139.996 1.00 58.47 558 LYS A C 1
ATOM 4454 O O . LYS A 1 558 ? 68.808 20.030 -140.482 1.00 58.47 558 LYS A O 1
ATOM 4459 N N . LYS A 1 559 ? 66.693 19.321 -140.405 1.00 57.88 559 LYS A N 1
ATOM 4460 C CA . LYS A 1 559 ? 66.841 18.239 -141.408 1.00 57.88 559 LYS A CA 1
ATOM 4461 C C . LYS A 1 559 ? 66.363 18.590 -142.821 1.00 57.88 559 LYS A C 1
ATOM 4463 O O . LYS A 1 559 ? 66.470 17.747 -143.703 1.00 57.88 559 LYS A O 1
ATOM 4468 N N . VAL A 1 560 ? 65.802 19.780 -143.040 1.00 55.03 560 VAL A N 1
ATOM 4469 C CA . VAL A 1 560 ? 65.189 20.158 -144.333 1.00 55.03 560 VAL A CA 1
ATOM 4470 C C . VAL A 1 560 ? 66.107 21.058 -145.183 1.00 55.03 560 VAL A C 1
ATOM 4472 O O . VAL A 1 560 ? 65.866 21.245 -146.371 1.00 55.03 560 VAL A O 1
ATOM 4475 N N . GLY A 1 561 ? 67.186 21.592 -144.601 1.00 51.84 561 GLY A N 1
ATOM 4476 C CA . GLY A 1 561 ? 68.077 22.586 -145.218 1.00 51.84 561 GLY A CA 1
ATOM 4477 C C . GLY A 1 561 ? 69.324 22.046 -145.934 1.00 51.84 561 GLY A C 1
ATOM 4478 O O . GLY A 1 561 ? 70.398 22.611 -145.741 1.00 51.84 561 GLY A O 1
ATOM 4479 N N . ASP A 1 562 ? 69.220 20.988 -146.743 1.00 44.75 562 ASP A N 1
ATOM 4480 C CA . ASP A 1 562 ? 70.361 20.472 -147.524 1.00 44.75 562 ASP A CA 1
ATOM 4481 C C . ASP A 1 562 ? 70.657 21.347 -148.764 1.00 44.75 562 ASP A C 1
ATOM 4483 O O . ASP A 1 562 ? 70.131 21.127 -149.858 1.00 44.75 562 ASP A O 1
ATOM 4487 N N . ALA A 1 563 ? 71.532 22.345 -148.600 1.00 44.97 563 ALA A N 1
ATOM 4488 C CA . ALA A 1 563 ? 72.099 23.144 -149.691 1.00 44.97 563 ALA A CA 1
ATOM 4489 C C . ALA A 1 563 ? 73.593 23.458 -149.432 1.00 44.97 563 ALA A C 1
ATOM 4491 O O . ALA A 1 563 ? 73.932 24.009 -148.380 1.00 44.97 563 ALA A O 1
ATOM 4492 N N . PRO A 1 564 ? 74.520 23.123 -150.354 1.00 49.81 564 PRO A N 1
ATOM 4493 C CA . PRO A 1 564 ? 75.953 23.263 -150.100 1.00 49.81 564 PRO A CA 1
ATOM 4494 C C . PRO A 1 564 ? 76.451 24.714 -150.227 1.00 49.81 564 PRO A C 1
ATOM 4496 O O . PRO A 1 564 ? 76.126 25.410 -151.186 1.00 49.81 564 PRO A O 1
ATOM 4499 N N . ASN A 1 565 ? 77.354 25.090 -149.309 1.00 45.56 565 ASN A N 1
ATOM 4500 C CA . ASN A 1 565 ? 78.069 26.376 -149.167 1.00 45.56 565 ASN A CA 1
ATOM 4501 C C . ASN A 1 565 ? 77.297 27.517 -148.463 1.00 45.56 565 ASN A C 1
ATOM 4503 O O . ASN A 1 565 ? 76.745 28.401 -149.112 1.00 45.56 565 ASN A O 1
ATOM 4507 N N . GLY A 1 566 ? 77.376 27.569 -147.121 1.00 51.38 566 GLY A N 1
ATOM 4508 C CA . GLY A 1 566 ? 77.027 28.780 -146.350 1.00 51.38 566 GLY A CA 1
ATOM 4509 C C . GLY A 1 566 ? 76.672 28.615 -144.860 1.00 51.38 566 GLY A C 1
ATOM 4510 O O . GLY A 1 566 ? 76.602 29.611 -144.144 1.00 51.38 566 GLY A O 1
ATOM 4511 N N . HIS A 1 567 ? 76.443 27.394 -144.362 1.00 49.81 567 HIS A N 1
ATOM 4512 C CA . HIS A 1 567 ? 75.530 27.194 -143.220 1.00 49.81 567 HIS A CA 1
ATOM 4513 C C . HIS A 1 567 ? 76.111 27.045 -141.794 1.00 49.81 567 HIS A C 1
ATOM 4515 O O . HIS A 1 567 ? 75.329 26.954 -140.846 1.00 49.81 567 HIS A O 1
ATOM 4521 N N . ASN A 1 568 ? 77.434 27.117 -141.584 1.00 57.78 568 ASN A N 1
ATOM 4522 C CA . ASN A 1 568 ? 78.046 26.860 -140.261 1.00 57.78 568 ASN A CA 1
ATOM 4523 C C . ASN A 1 568 ? 77.551 27.775 -139.117 1.00 57.78 568 ASN A C 1
ATOM 4525 O O . ASN A 1 568 ? 77.605 27.377 -137.955 1.00 57.78 568 ASN A O 1
ATOM 4529 N N . ALA A 1 569 ? 77.085 28.994 -139.411 1.00 58.16 569 ALA A N 1
ATOM 4530 C CA . ALA A 1 569 ? 76.572 29.909 -138.387 1.00 58.16 569 ALA A CA 1
ATOM 4531 C C . ALA A 1 569 ? 75.168 29.512 -137.895 1.00 58.16 569 ALA A C 1
ATOM 4533 O O . ALA A 1 569 ? 74.943 29.420 -136.689 1.00 58.16 569 ALA A O 1
ATOM 4534 N N . LEU A 1 570 ? 74.244 29.232 -138.823 1.00 58.50 570 LEU A N 1
ATOM 4535 C CA . LEU A 1 570 ? 72.839 28.951 -138.509 1.00 58.50 570 LEU A CA 1
ATOM 4536 C C . LEU A 1 570 ? 72.657 27.579 -137.841 1.00 58.50 570 LEU A C 1
ATOM 4538 O O . LEU A 1 570 ? 71.833 27.422 -136.940 1.00 58.50 570 LEU A O 1
ATOM 4542 N N . GLU A 1 571 ? 73.451 26.584 -138.248 1.00 61.25 571 GLU A N 1
ATOM 4543 C CA . GLU A 1 571 ? 73.408 25.264 -137.616 1.00 61.25 571 GLU A CA 1
ATOM 4544 C C . GLU A 1 571 ? 73.934 25.308 -136.171 1.00 61.25 571 GLU A C 1
ATOM 4546 O O . GLU A 1 571 ? 73.395 24.627 -135.297 1.00 61.25 571 GLU A O 1
ATOM 4551 N N . SER A 1 572 ? 74.941 26.149 -135.908 1.00 64.88 572 SER A N 1
ATOM 4552 C CA . SER A 1 572 ? 75.499 26.375 -134.570 1.00 64.88 572 SER A CA 1
ATOM 4553 C C . SER A 1 572 ? 74.490 27.059 -133.639 1.00 64.88 572 SER A C 1
ATOM 4555 O O . SER A 1 572 ? 74.311 26.620 -132.502 1.00 64.88 572 SER A O 1
ATOM 4557 N N . THR A 1 573 ? 73.749 28.066 -134.123 1.00 67.31 573 THR A N 1
ATOM 4558 C CA . THR A 1 573 ? 72.691 28.715 -133.328 1.00 67.31 573 THR A CA 1
ATOM 4559 C C . THR A 1 573 ? 71.526 27.771 -133.029 1.00 67.31 573 THR A C 1
ATOM 4561 O O . THR A 1 573 ? 71.138 27.657 -131.869 1.00 67.31 573 THR A O 1
ATOM 4564 N N . LEU A 1 574 ? 71.029 27.016 -134.018 1.00 66.50 574 LEU A N 1
ATOM 4565 C CA . LEU A 1 574 ? 69.956 26.031 -133.798 1.00 66.50 574 LEU A CA 1
ATOM 4566 C C . LEU A 1 574 ? 70.391 24.892 -132.861 1.00 66.50 574 LEU A C 1
ATOM 4568 O O . LEU A 1 574 ? 69.599 24.414 -132.050 1.00 66.50 574 LEU A O 1
ATOM 4572 N N . GLN A 1 575 ? 71.657 24.467 -132.930 1.00 71.94 575 GLN A N 1
ATOM 4573 C CA . GLN A 1 575 ? 72.215 23.498 -131.986 1.00 71.94 575 GLN A CA 1
ATOM 4574 C C . GLN A 1 575 ? 72.276 24.075 -130.562 1.00 71.94 575 GLN A C 1
ATOM 4576 O O . GLN A 1 575 ? 71.880 23.396 -129.615 1.00 71.94 575 GLN A O 1
ATOM 4581 N N . GLY A 1 576 ? 72.701 25.335 -130.414 1.00 75.00 576 GLY A N 1
ATOM 4582 C CA . GLY A 1 576 ? 72.717 26.052 -129.137 1.00 75.00 576 GLY A CA 1
ATOM 4583 C C . GLY A 1 576 ? 71.328 26.213 -128.513 1.00 75.00 576 GLY A C 1
ATOM 4584 O O . GLY A 1 576 ? 71.172 25.978 -127.316 1.00 75.00 576 GLY A O 1
ATOM 4585 N N . GLU A 1 577 ? 70.305 26.531 -129.311 1.00 74.19 577 GLU A N 1
ATOM 4586 C CA . GLU A 1 577 ? 68.907 26.576 -128.858 1.00 74.19 577 GLU A CA 1
ATOM 4587 C C . GLU A 1 577 ? 68.415 25.198 -128.396 1.00 74.19 577 GLU A C 1
ATOM 4589 O O . GLU A 1 577 ? 67.887 25.066 -127.291 1.00 74.19 577 GLU A O 1
ATOM 4594 N N . VAL A 1 578 ? 68.649 24.148 -129.191 1.00 72.50 578 VAL A N 1
ATOM 4595 C CA . VAL A 1 578 ? 68.272 22.769 -128.842 1.00 72.50 578 VAL A CA 1
ATOM 4596 C C . VAL A 1 578 ? 68.962 22.297 -127.556 1.00 72.50 578 VAL A C 1
ATOM 4598 O O . VAL A 1 578 ? 68.322 21.654 -126.723 1.00 72.50 578 VAL A O 1
ATOM 4601 N N . ASP A 1 579 ? 70.242 22.614 -127.354 1.00 77.75 579 ASP A N 1
ATOM 4602 C CA . ASP A 1 579 ? 70.972 22.222 -126.144 1.00 77.75 579 ASP A CA 1
ATOM 4603 C C . ASP A 1 579 ? 70.628 23.103 -124.925 1.00 77.75 579 ASP A C 1
ATOM 4605 O O . ASP A 1 579 ? 70.637 22.608 -123.793 1.00 77.75 579 ASP A O 1
ATOM 4609 N N . SER A 1 580 ? 70.200 24.354 -125.136 1.00 78.00 580 SER A N 1
ATOM 4610 C CA . SER A 1 580 ? 69.577 25.189 -124.098 1.00 78.00 580 SER A CA 1
ATOM 4611 C C . SER A 1 580 ? 68.237 24.604 -123.636 1.00 78.00 580 SER A C 1
ATOM 4613 O O . SER A 1 580 ? 68.044 24.384 -122.440 1.00 78.00 580 SER A O 1
ATOM 4615 N N . LEU A 1 581 ? 67.347 24.250 -124.570 1.00 77.19 581 LEU A N 1
ATOM 4616 C CA . LEU A 1 581 ? 66.045 23.641 -124.267 1.00 77.19 581 LEU A CA 1
ATOM 4617 C C . LEU A 1 581 ? 66.193 22.267 -123.582 1.00 77.19 581 LEU A C 1
ATOM 4619 O O . LEU A 1 581 ? 65.435 21.943 -122.669 1.00 77.19 581 LEU A O 1
ATOM 4623 N N . LYS A 1 582 ? 67.201 21.456 -123.944 1.00 76.75 582 LYS A N 1
ATOM 4624 C CA . LYS A 1 582 ? 67.524 20.214 -123.206 1.00 76.75 582 LYS A CA 1
ATOM 4625 C C . LYS A 1 582 ? 67.927 20.491 -121.757 1.00 76.75 582 LYS A C 1
ATOM 4627 O O . LYS A 1 582 ? 67.532 19.741 -120.864 1.00 76.75 582 LYS A O 1
ATOM 4632 N N . LYS A 1 583 ? 68.726 21.536 -121.522 1.00 82.38 583 LYS A N 1
ATOM 4633 C CA . LYS A 1 583 ? 69.186 21.935 -120.184 1.00 82.38 583 LYS A CA 1
ATOM 4634 C C . LYS A 1 583 ? 68.027 22.441 -119.321 1.00 82.38 583 LYS A C 1
ATOM 4636 O O . LYS A 1 583 ? 67.958 22.094 -118.145 1.00 82.38 583 LYS A O 1
ATOM 4641 N N . GLU A 1 584 ? 67.106 23.193 -119.917 1.00 79.69 584 GLU A N 1
ATOM 4642 C CA . GLU A 1 584 ? 65.852 23.629 -119.295 1.00 79.69 584 GLU A CA 1
ATOM 4643 C C . GLU A 1 584 ? 64.964 22.431 -118.921 1.00 79.69 584 GLU A C 1
ATOM 4645 O O . GLU A 1 584 ? 64.598 22.277 -117.756 1.00 79.69 584 GLU A O 1
ATOM 4650 N N . ILE A 1 585 ? 64.731 21.500 -119.855 1.00 76.00 585 ILE A N 1
ATOM 4651 C CA . ILE A 1 585 ? 63.983 20.260 -119.595 1.00 76.00 585 ILE A CA 1
ATOM 4652 C C . ILE A 1 585 ? 64.604 19.426 -118.466 1.00 76.00 585 ILE A C 1
ATOM 4654 O O . ILE A 1 585 ? 63.863 18.888 -117.642 1.00 76.00 585 ILE A O 1
ATOM 4658 N N . GLU A 1 586 ? 65.933 19.280 -118.394 1.00 79.81 586 GLU A N 1
ATOM 4659 C CA . GLU A 1 586 ? 66.535 18.513 -117.293 1.00 79.81 586 GLU A CA 1
ATOM 4660 C C . GLU A 1 586 ? 66.447 19.255 -115.948 1.00 79.81 586 GLU A C 1
ATOM 4662 O O . GLU A 1 586 ? 66.287 18.599 -114.921 1.00 79.81 586 GLU A O 1
ATOM 4667 N N . GLY A 1 587 ? 66.421 20.594 -115.948 1.00 79.88 587 GLY A N 1
ATOM 4668 C CA . GLY A 1 587 ? 66.053 21.400 -114.777 1.00 79.88 587 GLY A CA 1
ATOM 4669 C C . GLY A 1 587 ? 64.624 21.118 -114.298 1.00 79.88 587 GLY A C 1
ATOM 4670 O O . GLY A 1 587 ? 64.417 20.716 -113.156 1.00 79.88 587 GLY A O 1
ATOM 4671 N N . LEU A 1 588 ? 63.635 21.206 -115.190 1.00 77.75 588 LEU A N 1
ATOM 4672 C CA . LEU A 1 588 ? 62.234 20.891 -114.867 1.00 77.75 588 LEU A CA 1
ATOM 4673 C C . LEU A 1 588 ? 62.064 19.425 -114.405 1.00 77.75 588 LEU A C 1
ATOM 4675 O O . LEU A 1 588 ? 61.242 19.113 -113.541 1.00 77.75 588 LEU A O 1
ATOM 4679 N N . ARG A 1 589 ? 62.880 18.496 -114.927 1.00 78.56 589 ARG A N 1
ATOM 4680 C CA . ARG A 1 589 ? 62.921 17.095 -114.466 1.00 78.56 589 ARG A CA 1
ATOM 4681 C C . ARG A 1 589 ? 63.545 16.930 -113.082 1.00 78.56 589 ARG A C 1
ATOM 4683 O O . ARG A 1 589 ? 63.102 16.034 -112.361 1.00 78.56 589 ARG A O 1
ATOM 4690 N N . THR A 1 590 ? 64.562 17.704 -112.694 1.00 81.44 590 THR A N 1
ATOM 4691 C CA . THR A 1 590 ? 65.086 17.661 -111.315 1.00 81.44 590 THR A CA 1
ATOM 4692 C C . THR A 1 590 ? 64.090 18.273 -110.338 1.00 81.44 590 THR A C 1
ATOM 4694 O O . THR A 1 590 ? 63.803 17.651 -109.315 1.00 81.44 590 THR A O 1
ATOM 4697 N N . GLU A 1 591 ? 63.455 19.386 -110.701 1.00 79.94 591 GLU A N 1
ATOM 4698 C CA . GLU A 1 591 ? 62.389 20.007 -109.912 1.00 79.94 591 GLU A CA 1
ATOM 4699 C C . GLU A 1 591 ? 61.199 19.058 -109.701 1.00 79.94 591 GLU A C 1
ATOM 4701 O O . GLU A 1 591 ? 60.797 18.812 -108.562 1.00 79.94 591 GLU A O 1
ATOM 4706 N N . LYS A 1 592 ? 60.715 18.393 -110.762 1.00 75.12 592 LYS A N 1
ATOM 4707 C CA . LYS A 1 592 ? 59.667 17.363 -110.652 1.00 75.12 592 LYS A CA 1
ATOM 4708 C C . LYS A 1 592 ? 60.079 16.190 -109.748 1.00 75.12 592 LYS A C 1
ATOM 4710 O O . LYS A 1 592 ? 59.255 15.700 -108.974 1.00 75.12 592 LYS A O 1
ATOM 4715 N N . LYS A 1 593 ? 61.339 15.729 -109.804 1.00 79.44 593 LYS A N 1
ATOM 4716 C CA . LYS A 1 593 ? 61.857 14.671 -108.905 1.00 79.44 593 LYS A CA 1
ATOM 4717 C C . LYS A 1 593 ? 61.822 15.122 -107.436 1.00 79.44 593 LYS A C 1
ATOM 4719 O O . LYS A 1 593 ? 61.455 14.325 -106.570 1.00 79.44 593 LYS A O 1
ATOM 4724 N N . ASP A 1 594 ? 62.147 16.381 -107.148 1.00 82.19 594 ASP A N 1
ATOM 4725 C CA . ASP A 1 594 ? 62.134 16.917 -105.783 1.00 82.19 594 ASP A CA 1
ATOM 4726 C C . ASP A 1 594 ? 60.731 17.291 -105.278 1.00 82.19 594 ASP A C 1
ATOM 4728 O O . ASP A 1 594 ? 60.444 17.078 -104.097 1.00 82.19 594 ASP A O 1
ATOM 4732 N N . LEU A 1 595 ? 59.809 17.722 -106.143 1.00 77.81 595 LEU A N 1
ATOM 4733 C CA . LEU A 1 595 ? 58.386 17.831 -105.799 1.00 77.81 595 LEU A CA 1
ATOM 4734 C C . LEU A 1 595 ? 57.778 16.465 -105.468 1.00 77.81 595 LEU A C 1
ATOM 4736 O O . LEU A 1 595 ? 57.118 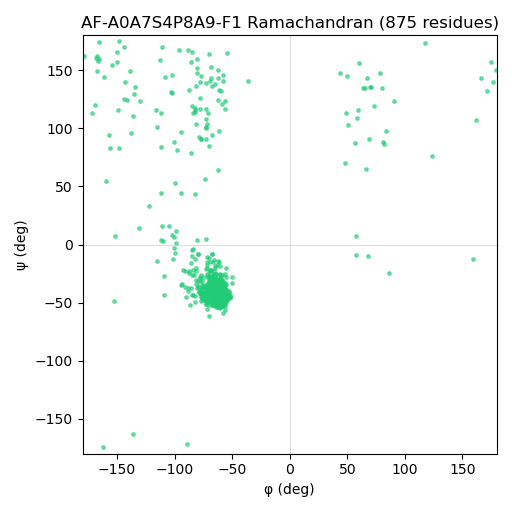16.339 -104.440 1.00 77.81 595 LEU A O 1
ATOM 4740 N N . LEU A 1 596 ? 58.077 15.412 -106.238 1.00 77.06 596 LEU A N 1
ATOM 4741 C CA . LEU A 1 596 ? 57.635 14.047 -105.917 1.00 77.06 596 LEU A CA 1
ATOM 4742 C C . LEU A 1 596 ? 58.201 13.551 -104.573 1.00 77.06 596 LEU A C 1
ATOM 4744 O O . LEU A 1 596 ? 57.478 12.930 -103.793 1.00 77.06 596 LEU A O 1
ATOM 4748 N N . ARG A 1 597 ? 59.458 13.879 -104.239 1.00 81.12 597 ARG A N 1
ATOM 4749 C CA . ARG A 1 597 ? 60.037 13.612 -102.906 1.00 81.12 597 ARG A CA 1
ATOM 4750 C C . ARG A 1 597 ? 59.324 14.390 -101.793 1.00 81.12 597 ARG A C 1
ATOM 4752 O O . ARG A 1 597 ? 59.083 13.830 -100.722 1.00 81.12 597 ARG A O 1
ATOM 4759 N N . ARG A 1 598 ? 58.969 15.660 -102.028 1.00 78.81 598 ARG A N 1
ATOM 4760 C CA . ARG A 1 598 ? 58.199 16.499 -101.086 1.00 78.81 598 ARG A CA 1
ATOM 4761 C C . ARG A 1 598 ? 56.779 15.956 -100.891 1.00 78.81 598 ARG A C 1
ATOM 4763 O O . ARG A 1 598 ? 56.353 15.827 -99.746 1.00 78.81 598 ARG A O 1
ATOM 4770 N N . PHE A 1 599 ? 56.101 15.553 -101.966 1.00 73.06 599 PHE A N 1
ATOM 4771 C CA . PHE A 1 599 ? 54.795 14.888 -101.938 1.00 73.06 599 PHE A CA 1
ATOM 4772 C C . PHE A 1 599 ? 54.856 13.593 -101.116 1.00 73.06 599 PHE A C 1
ATOM 4774 O O . PHE A 1 599 ? 54.140 13.465 -100.130 1.00 73.06 599 PHE A O 1
ATOM 4781 N N . GLN A 1 600 ? 55.805 12.693 -101.403 1.00 80.62 600 GLN A N 1
ATOM 4782 C CA . GLN A 1 600 ? 56.012 11.461 -100.625 1.00 80.62 600 GLN A CA 1
ATOM 4783 C C . GLN A 1 600 ? 56.370 11.701 -99.147 1.00 80.62 600 GLN A C 1
ATOM 4785 O O . GLN A 1 600 ? 56.280 10.772 -98.342 1.00 80.62 600 GLN A O 1
ATOM 4790 N N . LYS A 1 601 ? 56.831 12.900 -98.766 1.00 80.06 601 LYS A N 1
ATOM 4791 C CA . LYS A 1 601 ? 57.041 13.282 -97.360 1.00 80.06 601 LYS A CA 1
ATOM 4792 C C . LYS A 1 601 ? 55.746 13.799 -96.724 1.00 80.06 601 LYS A C 1
ATOM 4794 O O . LYS A 1 601 ? 55.438 13.395 -95.606 1.00 80.06 601 LYS A O 1
ATOM 4799 N N . ALA A 1 602 ? 54.991 14.641 -97.430 1.00 73.19 602 ALA A N 1
ATOM 4800 C CA . ALA A 1 602 ? 53.693 15.148 -96.981 1.00 73.19 602 ALA A CA 1
ATOM 4801 C C . ALA A 1 602 ? 52.663 14.016 -96.818 1.00 73.19 602 ALA A C 1
ATOM 4803 O O . ALA A 1 602 ? 51.989 13.946 -95.798 1.00 73.19 602 ALA A O 1
ATOM 4804 N N . ASP A 1 603 ? 52.614 13.084 -97.769 1.00 76.81 603 ASP A N 1
ATOM 4805 C CA . ASP A 1 603 ? 51.685 11.953 -97.784 1.00 76.81 603 ASP A CA 1
ATOM 4806 C C . ASP A 1 603 ? 51.965 10.943 -96.652 1.00 76.81 603 ASP A C 1
ATOM 4808 O O . ASP A 1 603 ? 51.056 10.525 -95.934 1.00 76.81 603 ASP A O 1
ATOM 4812 N N . ARG A 1 604 ? 53.246 10.658 -96.364 1.00 80.94 604 ARG A N 1
ATOM 4813 C CA . ARG A 1 604 ? 53.643 9.919 -95.148 1.00 80.94 604 ARG A CA 1
ATOM 4814 C C . ARG A 1 604 ? 53.258 10.654 -93.860 1.00 80.94 604 ARG A C 1
ATOM 4816 O O . ARG A 1 604 ? 52.848 10.005 -92.902 1.00 80.94 604 ARG A O 1
ATOM 4823 N N . GLY A 1 605 ? 53.354 11.986 -93.842 1.00 79.88 605 GLY A N 1
ATOM 4824 C CA . GLY A 1 605 ? 52.867 12.813 -92.734 1.00 79.88 605 GLY A CA 1
ATOM 4825 C C . GLY A 1 605 ? 51.352 12.697 -92.544 1.00 79.88 605 GLY A C 1
ATOM 4826 O O . GLY A 1 605 ? 50.896 12.443 -91.434 1.00 79.88 605 GLY A O 1
ATOM 4827 N N . TYR A 1 606 ? 50.582 12.790 -93.630 1.00 79.69 606 TYR A N 1
ATOM 4828 C CA . TYR A 1 606 ? 49.128 12.613 -93.630 1.00 79.69 606 TYR A CA 1
ATOM 4829 C C . TYR A 1 606 ? 48.710 11.226 -93.117 1.00 79.69 606 TYR A C 1
ATOM 4831 O O . TYR A 1 606 ? 47.824 11.125 -92.268 1.00 79.69 606 TYR A O 1
ATOM 4839 N N . HIS A 1 607 ? 49.374 10.159 -93.570 1.00 79.62 607 HIS A N 1
ATOM 4840 C CA . HIS A 1 607 ? 49.104 8.802 -93.093 1.00 79.62 607 HIS A CA 1
ATOM 4841 C C . HIS A 1 607 ? 49.386 8.626 -91.593 1.00 79.62 607 HIS A C 1
ATOM 4843 O O . HIS A 1 607 ? 48.589 7.984 -90.906 1.00 79.62 607 HIS A O 1
ATOM 4849 N N . GLU A 1 608 ? 50.461 9.218 -91.066 1.00 82.06 608 GLU A N 1
ATOM 4850 C CA . GLU A 1 608 ? 50.776 9.165 -89.633 1.00 82.06 608 GLU A CA 1
ATOM 4851 C C . GLU A 1 608 ? 49.806 10.013 -88.792 1.00 82.06 608 GLU A C 1
ATOM 4853 O O . GLU A 1 608 ? 49.308 9.540 -87.771 1.00 82.06 608 GLU A O 1
ATOM 4858 N N . CYS A 1 609 ? 49.438 11.215 -89.251 1.00 77.81 609 CYS A N 1
ATOM 4859 C CA . CYS A 1 609 ? 48.383 12.018 -88.626 1.00 77.81 609 CYS A CA 1
ATOM 4860 C C . CYS A 1 609 ? 47.045 11.263 -88.587 1.00 77.81 609 CYS A C 1
ATOM 4862 O O . CYS A 1 609 ? 46.456 11.122 -87.519 1.00 77.81 609 CYS A O 1
ATOM 4864 N N . ASN A 1 610 ? 46.608 10.666 -89.701 1.00 80.75 610 ASN A N 1
ATOM 4865 C CA . ASN A 1 610 ? 45.395 9.844 -89.742 1.00 80.75 610 ASN A CA 1
ATOM 4866 C C . ASN A 1 610 ? 45.495 8.623 -88.801 1.00 80.75 610 ASN A C 1
ATOM 4868 O O . ASN A 1 610 ? 44.531 8.295 -88.111 1.00 80.75 610 ASN A O 1
ATOM 4872 N N . ARG A 1 611 ? 46.666 7.976 -88.687 1.00 83.69 611 ARG A N 1
ATOM 4873 C CA . ARG A 1 611 ? 46.890 6.891 -87.713 1.00 83.69 611 ARG A CA 1
ATOM 4874 C C . ARG A 1 611 ? 46.678 7.376 -86.274 1.00 83.69 611 ARG A C 1
ATOM 4876 O O . ARG A 1 611 ? 45.973 6.716 -85.507 1.00 83.69 611 ARG A O 1
ATOM 4883 N N . LEU A 1 612 ? 47.233 8.538 -85.925 1.00 82.00 612 LEU A N 1
ATOM 4884 C CA . LEU A 1 612 ? 47.065 9.173 -84.615 1.00 82.00 612 LEU A CA 1
ATOM 4885 C C . LEU A 1 612 ? 45.621 9.647 -84.380 1.00 82.00 612 LEU A C 1
ATOM 4887 O O . LEU A 1 612 ? 45.108 9.484 -83.274 1.00 82.00 612 LEU A O 1
ATOM 4891 N N . TYR A 1 613 ? 44.925 10.157 -85.400 1.00 81.44 613 TYR A N 1
ATOM 4892 C CA . TYR A 1 613 ? 43.503 10.507 -85.335 1.00 81.44 613 TYR A CA 1
ATOM 4893 C C . TYR A 1 613 ? 42.634 9.279 -85.031 1.00 81.44 613 TYR A C 1
ATOM 4895 O O . TYR A 1 613 ? 41.801 9.318 -84.126 1.00 81.44 613 TYR A O 1
ATOM 4903 N N . GLN A 1 614 ? 42.848 8.161 -85.736 1.00 85.25 614 GLN A N 1
ATOM 4904 C CA . GLN A 1 614 ? 42.104 6.916 -85.507 1.00 85.25 614 GLN A CA 1
ATOM 4905 C C . GLN A 1 614 ? 42.392 6.324 -84.119 1.00 85.25 614 GLN A C 1
ATOM 4907 O O . GLN A 1 614 ? 41.484 5.782 -83.488 1.00 85.25 614 GLN A O 1
ATOM 4912 N N . GLN A 1 615 ? 43.622 6.461 -83.611 1.00 82.38 615 GLN A N 1
ATOM 4913 C CA . GLN A 1 615 ? 43.955 6.107 -82.230 1.00 82.38 615 GLN A CA 1
ATOM 4914 C C . GLN A 1 615 ? 43.203 7.002 -81.226 1.00 82.38 615 GLN A C 1
ATOM 4916 O O . GLN A 1 615 ? 42.453 6.482 -80.403 1.00 82.38 615 GLN A O 1
ATOM 4921 N N . ASN A 1 616 ? 43.304 8.330 -81.349 1.00 80.88 616 ASN A N 1
ATOM 4922 C CA . ASN A 1 616 ? 42.593 9.288 -80.489 1.00 80.88 616 ASN A CA 1
ATOM 4923 C C . ASN A 1 616 ? 41.064 9.117 -80.544 1.00 80.88 616 ASN A C 1
ATOM 4925 O O . ASN A 1 616 ? 40.375 9.354 -79.552 1.00 80.88 616 ASN A O 1
ATOM 4929 N N . LYS A 1 617 ? 40.508 8.699 -81.690 1.00 86.50 617 LYS A N 1
ATOM 4930 C CA . LYS A 1 617 ? 39.091 8.340 -81.803 1.00 86.50 617 LYS A CA 1
ATOM 4931 C C . LYS A 1 617 ? 38.769 7.107 -80.955 1.00 86.50 617 LYS A C 1
ATOM 4933 O O . LYS A 1 617 ? 37.865 7.184 -80.137 1.00 86.50 617 LYS A O 1
ATOM 4938 N N . ARG A 1 618 ? 39.526 6.011 -81.087 1.00 84.12 618 ARG A N 1
ATOM 4939 C CA . ARG A 1 618 ? 39.323 4.797 -80.271 1.00 84.12 618 ARG A CA 1
ATOM 4940 C C . ARG A 1 618 ? 39.454 5.083 -78.777 1.00 84.12 618 ARG A C 1
ATOM 4942 O O . ARG A 1 618 ? 38.632 4.613 -78.006 1.00 84.12 618 ARG A O 1
ATOM 4949 N N . GLU A 1 619 ? 40.445 5.876 -78.375 1.00 82.44 619 GLU A N 1
ATOM 4950 C CA . GLU A 1 619 ? 40.631 6.272 -76.974 1.00 82.44 619 GLU A CA 1
ATOM 4951 C C . GLU A 1 619 ? 39.438 7.087 -76.449 1.00 82.44 619 GLU A C 1
ATOM 4953 O O . GLU A 1 619 ? 38.957 6.821 -75.351 1.00 82.44 619 GLU A O 1
ATOM 4958 N N . ARG A 1 620 ? 38.891 8.013 -77.249 1.00 81.06 620 ARG A N 1
ATOM 4959 C CA . ARG A 1 620 ? 37.646 8.732 -76.927 1.00 81.06 620 ARG A CA 1
ATOM 4960 C C . ARG A 1 620 ? 36.446 7.790 -76.816 1.00 81.06 620 ARG A C 1
ATOM 4962 O O . ARG A 1 620 ? 35.689 7.897 -75.860 1.00 81.06 620 ARG A O 1
ATOM 4969 N N . ASP A 1 621 ? 36.287 6.871 -77.766 1.00 87.25 621 ASP A N 1
ATOM 4970 C CA . ASP A 1 621 ? 35.180 5.910 -77.800 1.00 87.25 621 ASP A CA 1
ATOM 4971 C C . ASP A 1 621 ? 35.255 4.916 -76.613 1.00 87.25 621 ASP A C 1
ATOM 4973 O O . ASP A 1 621 ? 34.224 4.415 -76.165 1.00 87.25 621 ASP A O 1
ATOM 4977 N N . THR A 1 622 ? 36.451 4.660 -76.062 1.00 89.25 622 THR A N 1
ATOM 4978 C CA . THR A 1 622 ? 36.646 3.960 -74.776 1.00 89.25 622 THR A CA 1
ATOM 4979 C C . THR A 1 622 ? 36.258 4.844 -73.590 1.00 89.25 622 THR A C 1
ATOM 4981 O O . THR A 1 622 ? 35.470 4.412 -72.758 1.00 89.25 622 THR A O 1
ATOM 4984 N N . ILE A 1 623 ? 36.733 6.095 -73.532 1.00 86.50 623 ILE A N 1
ATOM 4985 C CA . ILE A 1 623 ? 36.417 7.031 -72.434 1.00 86.50 623 ILE A CA 1
ATOM 4986 C C . ILE A 1 623 ? 34.907 7.286 -72.327 1.00 86.50 623 ILE A C 1
ATOM 4988 O O . ILE A 1 623 ? 34.390 7.384 -71.220 1.00 86.50 623 ILE A O 1
ATOM 4992 N N . MET A 1 624 ? 34.183 7.354 -73.448 1.00 91.56 624 MET A N 1
ATOM 4993 C CA . MET A 1 624 ? 32.719 7.464 -73.432 1.00 91.56 624 MET A CA 1
ATOM 4994 C C . MET A 1 624 ? 32.062 6.255 -72.753 1.00 91.56 624 MET A C 1
ATOM 4996 O O . MET A 1 624 ? 31.189 6.444 -71.915 1.00 91.56 624 MET A O 1
ATOM 5000 N N . LYS A 1 625 ? 32.535 5.033 -73.024 1.00 93.12 625 LYS A N 1
ATOM 5001 C CA . LYS A 1 625 ? 32.035 3.810 -72.369 1.00 93.12 625 LYS A CA 1
ATOM 5002 C C . LYS A 1 625 ? 32.416 3.736 -70.894 1.00 93.12 625 LYS A C 1
ATOM 5004 O O . LYS A 1 625 ? 31.619 3.271 -70.086 1.00 93.12 625 LYS A O 1
ATOM 5009 N N . ASP A 1 626 ? 33.607 4.213 -70.532 1.00 91.88 626 ASP A N 1
ATOM 5010 C CA . ASP A 1 626 ? 34.017 4.334 -69.130 1.00 91.88 626 ASP A CA 1
ATOM 5011 C C . ASP A 1 626 ? 33.126 5.348 -68.384 1.00 91.88 626 ASP A C 1
ATOM 5013 O O . ASP A 1 626 ? 32.752 5.102 -67.241 1.00 91.88 626 ASP A O 1
ATOM 5017 N N . LEU A 1 627 ? 32.726 6.452 -69.033 1.00 92.00 627 LEU A N 1
ATOM 5018 C CA . LEU A 1 627 ? 31.783 7.439 -68.488 1.00 92.00 627 LEU A CA 1
ATOM 5019 C C . LEU A 1 627 ? 30.347 6.900 -68.395 1.00 92.00 627 LEU A C 1
ATOM 5021 O O . LEU A 1 627 ? 29.695 7.115 -67.378 1.00 92.00 627 LEU A O 1
ATOM 5025 N N . GLU A 1 628 ? 29.866 6.172 -69.405 1.00 93.00 628 GLU A N 1
ATOM 5026 C CA . GLU A 1 628 ? 28.567 5.478 -69.382 1.00 93.00 628 GLU A CA 1
ATOM 5027 C C . GLU A 1 628 ? 28.526 4.436 -68.249 1.00 93.00 628 GLU A C 1
ATOM 5029 O O . GLU A 1 628 ? 27.592 4.414 -67.448 1.00 93.00 628 GLU A O 1
ATOM 5034 N N . SER A 1 629 ? 29.582 3.626 -68.111 1.00 94.62 629 SER A N 1
ATOM 5035 C CA . SER A 1 629 ? 29.723 2.652 -67.024 1.00 94.62 629 SER A CA 1
ATOM 5036 C C . SER A 1 629 ? 29.843 3.314 -65.648 1.00 94.62 629 SER A C 1
ATOM 5038 O O . SER A 1 629 ? 29.342 2.761 -64.667 1.00 94.62 629 SER A O 1
ATOM 5040 N N . LEU A 1 630 ? 30.502 4.474 -65.551 1.00 93.88 630 LEU A N 1
ATOM 5041 C CA . LEU A 1 630 ? 30.591 5.244 -64.311 1.00 93.88 630 LEU A CA 1
ATOM 5042 C C . LEU A 1 630 ? 29.224 5.831 -63.937 1.00 93.88 630 LEU A C 1
ATOM 5044 O O . LEU A 1 630 ? 28.829 5.718 -62.778 1.00 93.88 630 LEU A O 1
ATOM 5048 N N . GLY A 1 631 ? 28.486 6.373 -64.911 1.00 91.50 631 GLY A N 1
ATOM 5049 C CA . GLY A 1 631 ? 27.120 6.875 -64.747 1.00 91.50 631 GLY A CA 1
ATOM 5050 C C . GLY A 1 631 ? 26.181 5.808 -64.191 1.00 91.50 631 GLY A C 1
ATOM 5051 O O . GLY A 1 631 ? 25.606 6.010 -63.126 1.00 91.50 631 GLY A O 1
ATOM 5052 N N . LEU A 1 632 ? 26.133 4.628 -64.818 1.00 94.81 632 LEU A N 1
ATOM 5053 C CA . LEU A 1 632 ? 25.356 3.488 -64.314 1.00 94.81 632 LEU A CA 1
ATOM 5054 C C . LEU A 1 632 ? 25.767 3.093 -62.884 1.00 94.81 632 LEU A C 1
ATOM 5056 O O . LEU A 1 632 ? 24.912 2.886 -62.026 1.00 94.81 632 LEU A O 1
ATOM 5060 N N . SER A 1 633 ? 27.071 3.047 -62.582 1.00 91.62 633 SER A N 1
ATOM 5061 C CA . SER A 1 633 ? 27.541 2.725 -61.223 1.00 91.62 633 SER A CA 1
ATOM 5062 C C . SER A 1 633 ? 27.159 3.785 -60.177 1.00 91.62 633 SER A C 1
ATOM 5064 O O . SER A 1 633 ? 26.943 3.451 -59.010 1.00 91.62 633 SER A O 1
ATOM 5066 N N . PHE A 1 634 ? 27.039 5.051 -60.591 1.00 93.75 634 PHE A N 1
ATOM 5067 C CA . PHE A 1 634 ? 26.576 6.154 -59.753 1.00 93.75 634 PHE A CA 1
ATOM 5068 C C . PHE A 1 634 ? 25.057 6.104 -59.549 1.00 93.75 634 PHE A C 1
ATOM 5070 O O . PHE A 1 634 ? 24.601 6.266 -58.421 1.00 93.75 634 PHE A O 1
ATOM 5077 N N . GLU A 1 635 ? 24.279 5.807 -60.593 1.00 95.50 635 GLU A N 1
ATOM 5078 C CA . GLU A 1 635 ? 22.827 5.603 -60.505 1.00 95.50 635 GLU A CA 1
ATOM 5079 C C . GLU A 1 635 ? 22.484 4.434 -59.569 1.00 95.50 635 GLU A C 1
ATOM 5081 O O . GLU A 1 635 ? 21.663 4.594 -58.665 1.00 95.50 635 GLU A O 1
ATOM 5086 N N . GLU A 1 636 ? 23.174 3.291 -59.686 1.00 95.69 636 GLU A N 1
ATOM 5087 C CA . GLU A 1 636 ? 23.010 2.186 -58.734 1.00 95.69 636 GLU A CA 1
ATOM 5088 C C . GLU A 1 636 ? 23.397 2.585 -57.297 1.00 95.69 636 GLU A C 1
ATOM 5090 O O . GLU A 1 636 ? 22.770 2.139 -56.334 1.00 95.69 636 GLU A O 1
ATOM 5095 N N . LEU A 1 637 ? 24.449 3.394 -57.115 1.00 93.31 637 LEU A N 1
ATOM 5096 C CA . LEU A 1 637 ? 24.868 3.871 -55.793 1.00 93.31 637 LEU A CA 1
ATOM 5097 C C . LEU A 1 637 ? 23.842 4.847 -55.200 1.00 93.31 637 LEU A C 1
ATOM 5099 O O . LEU A 1 637 ? 23.533 4.764 -54.013 1.00 93.31 637 LEU A O 1
ATOM 5103 N N . GLN A 1 638 ? 23.268 5.727 -56.021 1.00 93.88 638 GLN A N 1
ATOM 5104 C CA . GLN A 1 638 ? 22.196 6.638 -55.634 1.00 93.88 638 GLN A CA 1
ATOM 5105 C C . GLN A 1 638 ? 20.918 5.868 -55.269 1.00 93.88 638 GLN A C 1
ATOM 5107 O O . GLN A 1 638 ? 20.292 6.176 -54.254 1.00 93.88 638 GLN A O 1
ATOM 5112 N N . GLU A 1 639 ? 20.564 4.823 -56.021 1.00 95.00 639 GLU A N 1
ATOM 5113 C CA . GLU A 1 639 ? 19.423 3.958 -55.712 1.00 95.00 639 GLU A CA 1
ATOM 5114 C C . GLU A 1 639 ? 19.647 3.161 -54.410 1.00 95.00 639 GLU A C 1
ATOM 5116 O O . GLU A 1 639 ? 18.757 3.096 -53.558 1.00 95.00 639 GLU A O 1
ATOM 5121 N N . ARG A 1 640 ? 20.858 2.623 -54.193 1.00 93.75 640 ARG A N 1
ATOM 5122 C CA . ARG A 1 640 ? 21.256 1.977 -52.925 1.00 93.75 640 ARG A CA 1
ATOM 5123 C C . ARG A 1 640 ? 21.187 2.948 -51.748 1.00 93.75 640 ARG A C 1
ATOM 5125 O O . ARG A 1 640 ? 20.617 2.596 -50.718 1.00 93.75 640 ARG A O 1
ATOM 5132 N N . ASN A 1 641 ? 21.692 4.170 -51.903 1.00 90.94 641 ASN A N 1
ATOM 5133 C CA . ASN A 1 641 ? 21.615 5.206 -50.872 1.00 90.94 641 ASN A CA 1
ATOM 5134 C C . ASN A 1 641 ? 20.162 5.614 -50.582 1.00 90.94 641 ASN A C 1
ATOM 5136 O O . ASN A 1 641 ? 19.796 5.754 -49.418 1.00 90.94 641 ASN A O 1
ATOM 5140 N N . SER A 1 642 ? 19.304 5.720 -51.603 1.00 92.94 642 SER A N 1
ATOM 5141 C CA . SER A 1 642 ? 17.871 5.976 -51.410 1.00 92.94 642 SER A CA 1
ATOM 5142 C C . SER A 1 642 ? 17.187 4.842 -50.639 1.00 92.94 642 SER A C 1
ATOM 5144 O O . SER A 1 642 ? 16.396 5.110 -49.738 1.00 92.94 642 SER A O 1
ATOM 5146 N N . LYS A 1 643 ? 17.513 3.578 -50.942 1.00 95.75 643 LYS A N 1
ATOM 5147 C CA . LYS A 1 643 ? 16.990 2.403 -50.221 1.00 95.75 643 LYS A CA 1
ATOM 5148 C C . LYS A 1 643 ? 17.486 2.344 -48.771 1.00 95.75 643 LYS A C 1
ATOM 5150 O O . LYS A 1 643 ? 16.714 1.986 -47.886 1.00 95.75 643 LYS A O 1
ATOM 5155 N N . LEU A 1 644 ? 18.736 2.734 -48.513 1.00 94.94 644 LEU A N 1
ATOM 5156 C CA . LEU A 1 644 ? 19.283 2.846 -47.155 1.00 94.94 644 LEU A CA 1
ATOM 5157 C C . LEU A 1 644 ? 18.596 3.960 -46.354 1.00 94.94 644 LEU A C 1
ATOM 5159 O O . LEU A 1 644 ? 18.211 3.722 -45.214 1.00 94.94 644 LEU A O 1
ATOM 5163 N N . LEU A 1 645 ? 18.375 5.138 -46.947 1.00 93.56 645 LEU A N 1
ATOM 5164 C CA . LEU A 1 645 ? 17.631 6.228 -46.304 1.00 93.56 645 LEU A CA 1
ATOM 5165 C C . LEU A 1 645 ? 16.185 5.824 -45.982 1.00 93.56 645 LEU A C 1
ATOM 5167 O O . LEU A 1 645 ? 15.698 6.130 -44.896 1.00 93.56 645 LEU A O 1
ATOM 5171 N N . GLU A 1 646 ? 15.512 5.098 -46.877 1.00 95.00 646 GLU A N 1
ATOM 5172 C CA . GLU A 1 646 ? 14.157 4.595 -46.622 1.00 95.00 646 GLU A CA 1
ATOM 5173 C C . GLU A 1 646 ? 14.136 3.539 -45.504 1.00 95.00 646 GLU A C 1
ATOM 5175 O O . GLU A 1 646 ? 13.262 3.567 -44.639 1.00 95.00 646 GLU A O 1
ATOM 5180 N N . SER A 1 647 ? 15.143 2.660 -45.460 1.00 93.50 647 SER A N 1
ATOM 5181 C CA . SER A 1 647 ? 15.318 1.690 -44.374 1.00 93.50 647 SER A CA 1
ATOM 5182 C C . SER A 1 647 ? 15.613 2.354 -43.024 1.00 93.50 647 SER A C 1
ATOM 5184 O O . SER A 1 647 ? 15.191 1.821 -42.000 1.00 93.50 647 SER A O 1
ATOM 5186 N N . ILE A 1 648 ? 16.329 3.484 -42.999 1.00 92.44 648 ILE A N 1
ATOM 5187 C CA . ILE A 1 648 ? 16.587 4.252 -41.770 1.00 92.44 648 ILE A CA 1
ATOM 5188 C C . ILE A 1 648 ? 15.279 4.863 -41.256 1.00 92.44 648 ILE A C 1
ATOM 5190 O O . ILE A 1 648 ? 14.928 4.611 -40.108 1.00 92.44 648 ILE A O 1
ATOM 5194 N N . LYS A 1 649 ? 14.492 5.535 -42.115 1.00 94.62 649 LYS A N 1
ATOM 5195 C CA . LYS A 1 649 ? 13.162 6.060 -41.736 1.00 94.62 649 LYS A CA 1
ATOM 5196 C C . LYS A 1 649 ? 12.266 4.974 -41.138 1.00 94.62 649 LYS A C 1
ATOM 5198 O O . LYS A 1 649 ? 11.693 5.174 -40.078 1.00 94.62 649 LYS A O 1
ATOM 5203 N N . GLN A 1 650 ? 12.193 3.805 -41.783 1.00 94.25 650 GLN A N 1
ATOM 5204 C CA . GLN A 1 650 ? 11.394 2.678 -41.288 1.00 94.25 650 GLN A CA 1
ATOM 5205 C C . GLN A 1 650 ? 11.846 2.216 -39.893 1.00 94.25 650 GLN A C 1
ATOM 5207 O O . GLN A 1 650 ? 11.008 1.862 -39.068 1.00 94.25 650 GLN A O 1
ATOM 5212 N N . LYS A 1 651 ? 13.151 2.269 -39.589 1.00 93.81 651 LYS A N 1
ATOM 5213 C CA . LYS A 1 651 ? 13.677 1.960 -38.250 1.00 93.81 651 LYS A CA 1
ATOM 5214 C C . LYS A 1 651 ? 13.418 3.070 -37.231 1.00 93.81 651 LYS A C 1
ATOM 5216 O O . LYS A 1 651 ? 13.123 2.750 -36.081 1.00 93.81 651 LYS A O 1
ATOM 5221 N N . ASP A 1 652 ? 13.448 4.336 -37.637 1.00 92.94 652 ASP A N 1
ATOM 5222 C CA . ASP A 1 652 ? 13.072 5.470 -36.783 1.00 92.94 652 ASP A CA 1
ATOM 5223 C C . ASP A 1 652 ? 11.563 5.466 -36.457 1.00 92.94 652 ASP A C 1
ATOM 5225 O O . ASP A 1 652 ? 11.172 5.762 -35.322 1.00 92.94 652 ASP A O 1
ATOM 5229 N N . ASP A 1 653 ? 10.715 5.062 -37.408 1.00 94.81 653 ASP A N 1
ATOM 5230 C CA . ASP A 1 653 ? 9.273 4.867 -37.215 1.00 94.81 653 ASP A CA 1
ATOM 5231 C C . ASP A 1 653 ? 8.986 3.669 -36.292 1.00 94.81 653 ASP A C 1
ATOM 5233 O O . ASP A 1 653 ? 8.292 3.835 -35.285 1.00 94.81 653 ASP A O 1
ATOM 5237 N N . GLU A 1 654 ? 9.586 2.494 -36.544 1.00 93.69 654 GLU A N 1
ATOM 5238 C CA . GLU A 1 654 ? 9.515 1.322 -35.649 1.00 93.69 654 GLU A CA 1
ATOM 5239 C C . GLU A 1 654 ? 9.943 1.676 -34.213 1.00 93.69 654 GLU A C 1
ATOM 5241 O O . GLU A 1 654 ? 9.266 1.322 -33.242 1.00 93.69 654 GLU A O 1
ATOM 5246 N N . TYR A 1 655 ? 11.051 2.409 -34.059 1.00 92.06 655 TYR A N 1
ATOM 5247 C CA . TYR A 1 655 ? 11.546 2.859 -32.758 1.00 92.06 655 TYR A CA 1
ATOM 5248 C C . TYR A 1 655 ? 10.577 3.847 -32.092 1.00 92.06 655 TYR A C 1
ATOM 5250 O O . TYR A 1 655 ? 10.323 3.768 -30.886 1.00 92.06 655 TYR A O 1
ATOM 5258 N N . SER A 1 656 ? 9.977 4.745 -32.874 1.00 88.00 656 SER A N 1
ATOM 5259 C CA . SER A 1 656 ? 8.975 5.706 -32.404 1.00 88.00 656 SER A CA 1
ATOM 5260 C C . SER A 1 656 ? 7.662 5.040 -31.978 1.00 88.00 656 SER A C 1
ATOM 5262 O O . SER A 1 656 ? 7.017 5.500 -31.031 1.00 88.00 656 SER A O 1
ATOM 5264 N N . GLU A 1 657 ? 7.246 3.952 -32.627 1.00 93.25 657 GLU A N 1
ATOM 5265 C CA . GLU A 1 657 ? 6.118 3.129 -32.176 1.00 93.25 657 GLU A CA 1
ATOM 5266 C C . GLU A 1 657 ? 6.463 2.337 -30.911 1.00 93.25 657 GLU A C 1
ATOM 5268 O O . GLU A 1 657 ? 5.708 2.393 -29.935 1.00 93.25 657 GLU A O 1
ATOM 5273 N N . ALA A 1 658 ? 7.631 1.690 -30.863 1.00 87.81 658 ALA A N 1
ATOM 5274 C CA . ALA A 1 658 ? 8.108 0.973 -29.681 1.00 87.81 658 ALA A CA 1
ATOM 5275 C C . ALA A 1 658 ? 8.226 1.895 -28.451 1.00 87.81 658 ALA A C 1
ATOM 5277 O O . ALA A 1 658 ? 7.841 1.514 -27.343 1.00 87.81 658 ALA A O 1
ATOM 5278 N N . LEU A 1 659 ? 8.682 3.139 -28.632 1.00 90.00 659 LEU A N 1
ATOM 5279 C CA . LEU A 1 659 ? 8.753 4.142 -27.568 1.00 90.00 659 LEU A CA 1
ATOM 5280 C C . LEU A 1 659 ? 7.360 4.595 -27.095 1.00 90.00 659 LEU A C 1
ATOM 5282 O O . LEU A 1 659 ? 7.146 4.743 -25.888 1.00 90.00 659 LEU A O 1
ATOM 5286 N N . ARG A 1 660 ? 6.391 4.768 -28.009 1.00 90.00 660 ARG A N 1
ATOM 5287 C CA . ARG A 1 660 ? 4.984 5.040 -27.647 1.00 90.00 660 ARG A CA 1
ATOM 5288 C C . ARG A 1 660 ? 4.375 3.877 -26.865 1.00 90.00 660 ARG A C 1
ATOM 5290 O O . ARG A 1 660 ? 3.729 4.114 -25.846 1.00 90.00 660 ARG A O 1
ATOM 5297 N N . GLN A 1 661 ? 4.605 2.640 -27.300 1.00 88.25 661 GLN A N 1
ATOM 5298 C CA . GLN A 1 661 ? 4.099 1.442 -26.633 1.00 88.25 661 GLN A CA 1
ATOM 5299 C C . GLN A 1 661 ? 4.711 1.281 -25.232 1.00 88.25 661 GLN A C 1
ATOM 5301 O O . GLN A 1 661 ? 3.978 1.173 -24.251 1.00 88.25 661 GLN A O 1
ATOM 5306 N N . ARG A 1 662 ? 6.035 1.431 -25.098 1.00 89.31 662 ARG A N 1
ATOM 5307 C CA . ARG A 1 662 ? 6.740 1.421 -23.802 1.00 89.31 662 ARG A CA 1
ATOM 5308 C C . ARG A 1 662 ? 6.281 2.539 -22.853 1.00 89.31 662 ARG A C 1
ATOM 5310 O O . ARG A 1 662 ? 6.409 2.395 -21.637 1.00 89.31 662 ARG A O 1
ATOM 5317 N N . ARG A 1 663 ? 5.756 3.656 -23.377 1.00 88.50 663 ARG A N 1
ATOM 5318 C CA . ARG A 1 663 ? 5.134 4.724 -22.572 1.00 88.50 663 ARG A CA 1
ATOM 5319 C C . ARG A 1 663 ? 3.739 4.332 -22.074 1.00 88.50 663 ARG A C 1
ATOM 5321 O O . ARG A 1 663 ? 3.467 4.562 -20.900 1.00 88.50 663 ARG A O 1
ATOM 5328 N N . LYS A 1 664 ? 2.902 3.703 -22.911 1.00 92.19 664 LYS A N 1
ATOM 5329 C CA . LYS A 1 664 ? 1.594 3.156 -22.493 1.00 92.19 664 LYS A CA 1
ATOM 5330 C C . LYS A 1 664 ? 1.754 2.093 -21.409 1.00 92.19 664 LYS A C 1
ATOM 5332 O O . LYS A 1 664 ? 1.203 2.248 -20.331 1.00 92.19 664 LYS A O 1
ATOM 5337 N N . GLU A 1 665 ? 2.612 1.100 -21.638 1.00 80.88 665 GLU A N 1
ATOM 5338 C CA . GLU A 1 665 ? 2.892 0.018 -20.678 1.00 80.88 665 GLU A CA 1
ATOM 5339 C C . GLU A 1 665 ? 3.463 0.522 -19.345 1.00 80.88 665 GLU A C 1
ATOM 5341 O O . GLU A 1 665 ? 3.331 -0.141 -18.314 1.00 80.88 665 GLU A O 1
ATOM 5346 N N . ARG A 1 666 ? 4.132 1.684 -19.349 1.00 90.62 666 ARG A N 1
ATOM 5347 C CA . ARG A 1 666 ? 4.557 2.351 -18.117 1.00 90.62 666 ARG A CA 1
ATOM 5348 C C . ARG A 1 666 ? 3.360 2.971 -17.396 1.00 90.62 666 ARG A C 1
ATOM 5350 O O . ARG A 1 666 ? 3.173 2.663 -16.228 1.00 90.62 666 ARG A O 1
ATOM 5357 N N . GLN A 1 667 ? 2.548 3.761 -18.097 1.00 88.94 667 GLN A N 1
ATOM 5358 C CA . GLN A 1 667 ? 1.360 4.410 -17.536 1.00 88.94 667 GLN A CA 1
ATOM 5359 C C . GLN A 1 667 ? 0.340 3.386 -17.007 1.00 88.94 667 GLN A C 1
ATOM 5361 O O . GLN A 1 667 ? -0.196 3.550 -15.918 1.00 88.94 667 GLN A O 1
ATOM 5366 N N . GLU A 1 668 ? 0.119 2.291 -17.734 1.00 87.12 668 GLU A N 1
ATOM 5367 C CA . GLU A 1 668 ? -0.706 1.160 -17.294 1.00 87.12 668 GLU A CA 1
ATOM 5368 C C . GLU A 1 668 ? -0.125 0.508 -16.029 1.00 87.12 668 GLU A C 1
ATOM 5370 O O . GLU A 1 668 ? -0.860 0.225 -15.087 1.00 87.12 668 GLU A O 1
ATOM 5375 N N . ARG A 1 669 ? 1.201 0.324 -15.943 1.00 88.75 669 ARG A N 1
ATOM 5376 C CA . ARG A 1 669 ? 1.856 -0.198 -14.731 1.00 88.75 669 ARG A CA 1
ATOM 5377 C C . ARG A 1 669 ? 1.764 0.764 -13.545 1.00 88.75 669 ARG A C 1
ATOM 5379 O O . ARG A 1 669 ? 1.620 0.295 -12.421 1.00 88.75 669 ARG A O 1
ATOM 5386 N N . GLU A 1 670 ? 1.867 2.067 -13.783 1.00 90.38 670 GLU A N 1
ATOM 5387 C CA . GLU A 1 670 ? 1.719 3.115 -12.766 1.00 90.38 670 GLU A CA 1
ATOM 5388 C C . GLU A 1 670 ? 0.287 3.093 -12.198 1.00 90.38 670 GLU A C 1
ATOM 5390 O O . GLU A 1 670 ? 0.124 2.909 -10.992 1.00 90.38 670 GLU A O 1
ATOM 5395 N N . LEU A 1 671 ? -0.739 3.081 -13.058 1.00 90.06 671 LEU A N 1
ATOM 5396 C CA . LEU A 1 671 ? -2.146 2.923 -12.656 1.00 90.06 671 LEU A CA 1
ATOM 5397 C C . LEU A 1 671 ? -2.401 1.617 -11.881 1.00 90.06 671 LEU A C 1
ATOM 5399 O O . LEU A 1 671 ? -3.017 1.638 -10.819 1.00 90.06 671 LEU A O 1
ATOM 5403 N N . MET A 1 672 ? -1.872 0.476 -12.338 1.00 86.06 672 MET A N 1
ATOM 5404 C CA . MET A 1 672 ? -2.020 -0.806 -11.624 1.00 86.06 672 MET A CA 1
ATOM 5405 C C . MET A 1 672 ? -1.299 -0.827 -10.259 1.00 86.06 672 MET A C 1
ATOM 5407 O O . MET A 1 672 ? -1.657 -1.620 -9.384 1.00 86.06 672 MET A O 1
ATOM 5411 N N . LEU A 1 673 ? -0.283 0.019 -10.045 1.00 90.31 673 LEU A N 1
ATOM 5412 C CA . LEU A 1 673 ? 0.367 0.195 -8.740 1.00 90.31 673 LEU A CA 1
ATOM 5413 C C . LEU A 1 673 ? -0.447 1.112 -7.813 1.00 90.31 673 LEU A C 1
ATOM 5415 O O . LEU A 1 673 ? -0.516 0.835 -6.613 1.00 90.31 673 LEU A O 1
ATOM 5419 N N . GLU A 1 674 ? -1.102 2.139 -8.357 1.00 91.62 674 GLU A N 1
ATOM 5420 C CA . GLU A 1 674 ? -2.059 2.992 -7.637 1.00 91.62 674 GLU A CA 1
ATOM 5421 C C . GLU A 1 674 ? -3.317 2.211 -7.225 1.00 91.62 674 GLU A C 1
ATOM 5423 O O . GLU A 1 674 ? -3.721 2.255 -6.063 1.00 91.62 674 GLU A O 1
ATOM 5428 N N . GLU A 1 675 ? -3.892 1.400 -8.117 1.00 89.44 675 GLU A N 1
ATOM 5429 C CA . GLU A 1 675 ? -5.000 0.501 -7.771 1.00 89.44 675 GLU A CA 1
ATOM 5430 C C . GLU A 1 675 ? -4.589 -0.507 -6.692 1.00 89.44 675 GLU A C 1
ATOM 5432 O O . GLU A 1 675 ? -5.332 -0.734 -5.735 1.00 89.44 675 GLU A O 1
ATOM 5437 N N . LYS A 1 676 ? -3.380 -1.075 -6.787 1.00 91.38 676 LYS A N 1
ATOM 5438 C CA . LYS A 1 676 ? -2.844 -1.995 -5.776 1.00 91.38 676 LYS A CA 1
ATOM 5439 C C . LYS A 1 676 ? -2.656 -1.320 -4.413 1.00 91.38 676 LYS A C 1
ATOM 5441 O O . LYS A 1 676 ? -2.961 -1.945 -3.397 1.00 91.38 676 LYS A O 1
ATOM 5446 N N . SER A 1 677 ? -2.164 -0.080 -4.353 1.00 90.62 677 SER A N 1
ATOM 5447 C CA . SER A 1 677 ? -2.000 0.641 -3.081 1.00 90.62 677 SER A CA 1
ATOM 5448 C C . SER A 1 677 ? -3.354 1.063 -2.495 1.00 90.62 677 SER A C 1
ATOM 5450 O O . SER A 1 677 ? -3.593 0.882 -1.298 1.00 90.62 677 SER A O 1
ATOM 5452 N N . ALA A 1 678 ? -4.297 1.500 -3.335 1.00 89.50 678 ALA A N 1
ATOM 5453 C CA . ALA A 1 678 ? -5.672 1.792 -2.940 1.00 89.50 678 ALA A CA 1
ATOM 5454 C C . ALA A 1 678 ? -6.412 0.543 -2.427 1.00 89.50 678 ALA A C 1
ATOM 5456 O O . ALA A 1 678 ? -7.121 0.614 -1.424 1.00 89.50 678 ALA A O 1
ATOM 5457 N N . LEU A 1 679 ? -6.235 -0.619 -3.065 1.00 87.06 679 LEU A N 1
ATOM 5458 C CA . LEU A 1 679 ? -6.770 -1.894 -2.577 1.00 87.06 679 LEU A CA 1
ATOM 5459 C C . LEU A 1 679 ? -6.106 -2.325 -1.267 1.00 87.06 679 LEU A C 1
ATOM 5461 O O . LEU A 1 679 ? -6.814 -2.771 -0.365 1.00 87.06 679 LEU A O 1
ATOM 5465 N N . LYS A 1 680 ? -4.790 -2.127 -1.110 1.00 92.56 680 LYS A N 1
ATOM 5466 C CA . LYS A 1 680 ? -4.111 -2.422 0.158 1.00 92.56 680 LYS A CA 1
ATOM 5467 C C . LYS A 1 680 ? -4.656 -1.563 1.303 1.00 92.56 680 LYS A C 1
ATOM 5469 O O . LYS A 1 680 ? -5.063 -2.114 2.312 1.00 92.56 680 LYS A O 1
ATOM 5474 N N . THR A 1 681 ? -4.782 -0.246 1.129 1.00 91.75 681 THR A N 1
ATOM 5475 C CA . THR A 1 681 ? -5.338 0.624 2.189 1.00 91.75 681 THR A CA 1
ATOM 5476 C C . THR A 1 681 ? -6.813 0.343 2.510 1.00 91.75 681 THR A C 1
ATOM 5478 O O . THR A 1 681 ? -7.273 0.690 3.596 1.00 91.75 681 THR A O 1
ATOM 5481 N N . LYS A 1 682 ? -7.567 -0.299 1.604 1.00 88.06 682 LYS A N 1
ATOM 5482 C CA . LYS A 1 682 ? -8.914 -0.830 1.889 1.00 88.06 682 LYS A CA 1
ATOM 5483 C C . LYS A 1 682 ? -8.866 -2.135 2.692 1.00 88.06 682 LYS A C 1
ATOM 5485 O O . LYS A 1 682 ? -9.709 -2.309 3.565 1.00 88.06 682 LYS A O 1
ATOM 5490 N N . LEU A 1 683 ? -7.901 -3.016 2.414 1.00 92.81 683 LEU A N 1
ATOM 5491 C CA . LEU A 1 683 ? -7.664 -4.240 3.187 1.00 92.81 683 LEU A CA 1
ATOM 5492 C C . LEU A 1 683 ? -7.180 -3.913 4.604 1.00 92.81 683 LEU A C 1
ATOM 5494 O O . LEU A 1 683 ? -7.819 -4.340 5.557 1.00 92.81 683 LEU A O 1
ATOM 5498 N N . ASP A 1 684 ? -6.142 -3.082 4.732 1.00 91.94 684 ASP A N 1
ATOM 5499 C CA . ASP A 1 684 ? -5.575 -2.647 6.015 1.00 91.94 684 ASP A CA 1
ATOM 5500 C C . ASP A 1 684 ? -6.696 -2.095 6.943 1.00 91.94 684 ASP A C 1
ATOM 5502 O O . ASP A 1 684 ? -6.831 -2.507 8.093 1.00 91.94 684 ASP A O 1
ATOM 5506 N N . LYS A 1 685 ? -7.603 -1.257 6.409 1.00 91.38 685 LYS A N 1
ATOM 5507 C CA . LYS A 1 685 ? -8.784 -0.733 7.135 1.00 91.38 685 LYS A CA 1
ATOM 5508 C C . LYS A 1 685 ? -9.859 -1.780 7.448 1.00 91.38 685 LYS A C 1
ATOM 5510 O O . LYS A 1 685 ? -10.595 -1.630 8.422 1.00 91.38 685 LYS A O 1
ATOM 5515 N N . ALA A 1 686 ? -10.010 -2.812 6.620 1.00 85.75 686 ALA A N 1
ATOM 5516 C CA . ALA A 1 686 ? -10.941 -3.906 6.892 1.00 85.75 686 ALA A CA 1
ATOM 5517 C C . ALA A 1 686 ? -10.417 -4.811 8.020 1.00 85.75 686 ALA A C 1
ATOM 5519 O O . ALA A 1 686 ? -11.203 -5.252 8.855 1.00 85.75 686 ALA A O 1
ATOM 5520 N N . GLU A 1 687 ? -9.102 -5.026 8.087 1.00 91.44 687 GLU A N 1
ATOM 5521 C CA . GLU A 1 687 ? -8.428 -5.746 9.172 1.00 91.44 687 GLU A CA 1
ATOM 5522 C C . GLU A 1 687 ? -8.502 -4.964 10.499 1.00 91.44 687 GLU A C 1
ATOM 5524 O O . GLU A 1 687 ? -8.865 -5.540 11.526 1.00 91.44 687 GLU A O 1
ATOM 5529 N N . GLU A 1 688 ? -8.289 -3.640 10.479 1.00 93.56 688 GLU A N 1
ATOM 5530 C CA . GLU A 1 688 ? -8.542 -2.755 11.633 1.00 93.56 688 GLU A CA 1
ATOM 5531 C C . GLU A 1 688 ? -9.992 -2.863 12.141 1.00 93.56 688 GLU A C 1
ATOM 5533 O O . GLU A 1 688 ? -10.230 -3.000 13.345 1.00 93.56 688 GLU A O 1
ATOM 5538 N N . LEU A 1 689 ? -10.974 -2.834 11.230 1.00 91.50 689 LEU A N 1
ATOM 5539 C CA . LEU A 1 689 ? -12.391 -2.964 11.579 1.00 91.50 689 LEU A CA 1
ATOM 5540 C C . LEU A 1 689 ? -12.736 -4.352 12.131 1.00 91.50 689 LEU A C 1
ATOM 5542 O O . LEU A 1 689 ? -13.513 -4.428 13.082 1.00 91.50 689 LEU A O 1
ATOM 5546 N N . LEU A 1 690 ? -12.174 -5.431 11.576 1.00 92.69 690 LEU A N 1
ATOM 5547 C CA . LEU A 1 690 ? -12.360 -6.792 12.089 1.00 92.69 690 LEU A CA 1
ATOM 5548 C C . LEU A 1 690 ? -11.822 -6.913 13.516 1.00 92.69 690 LEU A C 1
ATOM 5550 O O . LEU A 1 690 ? -12.578 -7.293 14.410 1.00 92.69 690 LEU A O 1
ATOM 5554 N N . LYS A 1 691 ? -10.584 -6.473 13.758 1.00 94.69 691 LYS A N 1
ATOM 5555 C CA . LYS A 1 691 ? -9.978 -6.468 15.096 1.00 94.69 691 LYS A CA 1
ATOM 5556 C C . LYS A 1 691 ? -10.801 -5.652 16.099 1.00 94.69 691 LYS A C 1
ATOM 5558 O O . LYS A 1 691 ? -11.051 -6.099 17.214 1.00 94.69 691 LYS A O 1
ATOM 5563 N N . ALA A 1 692 ? -11.321 -4.493 15.687 1.00 91.94 692 ALA A N 1
ATOM 5564 C CA . ALA A 1 692 ? -12.217 -3.691 16.521 1.00 91.94 692 ALA A CA 1
ATOM 5565 C C . ALA A 1 692 ? -13.570 -4.380 16.814 1.00 91.94 692 ALA A C 1
ATOM 5567 O O . ALA A 1 692 ? -14.201 -4.074 17.828 1.00 91.94 692 ALA A O 1
ATOM 5568 N N . LYS A 1 693 ? -14.040 -5.308 15.965 1.00 87.44 693 LYS A N 1
ATOM 5569 C CA . LYS A 1 693 ? -15.200 -6.168 16.266 1.00 87.44 693 LYS A CA 1
ATOM 5570 C C . LYS A 1 693 ? -14.838 -7.322 17.197 1.00 87.44 693 LYS A C 1
ATOM 5572 O O . LYS A 1 693 ? -15.640 -7.620 18.077 1.00 87.44 693 LYS A O 1
ATOM 5577 N N . GLU A 1 694 ? -13.660 -7.920 17.061 1.00 93.00 694 GLU A N 1
ATOM 5578 C CA . GLU A 1 694 ? -13.154 -8.950 17.980 1.00 93.00 694 GLU A CA 1
ATOM 5579 C C . GLU A 1 694 ? -13.002 -8.388 19.405 1.00 93.00 694 GLU A C 1
ATOM 5581 O O . GLU A 1 694 ? -13.588 -8.932 20.342 1.00 93.00 694 GLU A O 1
ATOM 5586 N N . ASP A 1 695 ? -12.375 -7.215 19.551 1.00 93.56 695 ASP A N 1
ATOM 5587 C CA . ASP A 1 695 ? -12.259 -6.478 20.821 1.00 93.56 695 ASP A CA 1
ATOM 5588 C C . ASP A 1 695 ? -13.620 -6.165 21.474 1.00 93.56 695 ASP A C 1
ATOM 5590 O O . ASP A 1 695 ? -13.718 -6.062 22.699 1.00 93.56 695 ASP A O 1
ATOM 5594 N N . LEU A 1 696 ? -14.670 -5.935 20.675 1.00 92.62 696 LEU A N 1
ATOM 5595 C CA . LEU A 1 696 ? -16.035 -5.704 21.168 1.00 92.62 696 LEU A CA 1
ATOM 5596 C C . LEU A 1 696 ? -16.725 -7.014 21.559 1.00 92.62 696 LEU A C 1
ATOM 5598 O O . LEU A 1 696 ? -17.381 -7.069 22.597 1.00 92.62 696 LEU A O 1
ATOM 5602 N N . ILE A 1 697 ? -16.547 -8.074 20.769 1.00 91.44 697 ILE A N 1
ATOM 5603 C CA . ILE A 1 697 ? -17.055 -9.415 21.072 1.00 91.44 697 ILE A CA 1
ATOM 5604 C C . ILE A 1 697 ? -16.474 -9.916 22.401 1.00 91.44 697 ILE A C 1
ATOM 5606 O O . ILE A 1 697 ? -17.221 -10.448 23.221 1.00 91.44 697 ILE A O 1
ATOM 5610 N N . ASP A 1 698 ? -15.182 -9.704 22.655 1.00 93.50 698 ASP A N 1
ATOM 5611 C CA . ASP A 1 698 ? -14.537 -10.135 23.899 1.00 93.50 698 ASP A CA 1
ATOM 5612 C C . ASP A 1 698 ? -14.970 -9.307 25.116 1.00 93.50 698 ASP A C 1
ATOM 5614 O O . ASP A 1 698 ? -15.207 -9.878 26.183 1.00 93.50 698 ASP A O 1
ATOM 5618 N N . LYS A 1 699 ? -15.216 -7.999 24.957 1.00 93.94 699 LYS A N 1
ATOM 5619 C CA . LYS A 1 699 ? -15.866 -7.182 26.002 1.00 93.94 699 LYS A CA 1
ATOM 5620 C C . LYS A 1 699 ? -17.263 -7.709 26.330 1.00 93.94 699 LYS A C 1
ATOM 5622 O O . LYS A 1 699 ? -17.547 -7.973 27.496 1.00 93.94 699 LYS A O 1
ATOM 5627 N N . CYS A 1 700 ? -18.089 -7.988 25.321 1.00 89.25 700 CYS A N 1
ATOM 5628 C CA . CYS A 1 700 ? -19.423 -8.550 25.538 1.00 89.25 700 CYS A CA 1
ATOM 5629 C C . CYS A 1 700 ? -19.399 -9.973 26.133 1.00 89.25 700 CYS A C 1
ATOM 5631 O O . CYS A 1 700 ? -20.317 -10.329 26.871 1.00 89.25 700 CYS A O 1
ATOM 5633 N N . LYS A 1 701 ? -18.360 -10.790 25.883 1.00 91.56 701 LYS A N 1
ATOM 5634 C CA . LYS A 1 701 ? -18.153 -12.067 26.602 1.00 91.56 701 LYS A CA 1
ATOM 5635 C C . LYS A 1 701 ? -17.889 -11.827 28.093 1.00 91.56 701 LYS A C 1
ATOM 5637 O O . LYS A 1 701 ? -18.503 -12.490 28.924 1.00 91.56 701 LYS A O 1
ATOM 5642 N N . ILE A 1 702 ? -17.011 -10.880 28.433 1.00 94.19 702 ILE A N 1
ATOM 5643 C CA . ILE A 1 702 ? -16.674 -10.537 29.826 1.00 94.19 702 ILE A CA 1
ATOM 5644 C C . ILE A 1 702 ? -17.906 -9.990 30.565 1.00 94.19 702 ILE A C 1
ATOM 5646 O O . ILE A 1 702 ? -18.210 -10.443 31.668 1.00 94.19 702 ILE A O 1
ATOM 5650 N N . GLU A 1 703 ? -18.655 -9.080 29.940 1.00 91.56 703 GLU A N 1
ATOM 5651 C CA . GLU A 1 703 ? -19.916 -8.543 30.473 1.00 91.56 703 GLU A CA 1
ATOM 5652 C C . GLU A 1 703 ? -20.959 -9.652 30.692 1.00 91.56 703 GLU A C 1
ATOM 5654 O O . GLU A 1 703 ? -21.593 -9.709 31.747 1.00 91.56 703 GLU A O 1
ATOM 5659 N N . LEU A 1 704 ? -21.099 -10.584 29.741 1.00 90.75 704 LEU A N 1
ATOM 5660 C CA . LEU A 1 704 ? -22.014 -11.721 29.856 1.00 90.75 704 LEU A CA 1
ATOM 5661 C C . LEU A 1 704 ? -21.643 -12.659 31.017 1.00 90.75 704 LEU A C 1
ATOM 5663 O O . LEU A 1 704 ? -22.536 -13.104 31.740 1.00 90.75 704 LEU A O 1
ATOM 5667 N N . GLU A 1 705 ? -20.357 -12.954 31.229 1.00 93.44 705 GLU A N 1
ATOM 5668 C CA . GLU A 1 705 ? -19.922 -13.748 32.387 1.00 93.44 705 GLU A CA 1
ATOM 5669 C C . GLU A 1 705 ? -20.098 -12.995 33.713 1.00 93.44 705 GLU A C 1
ATOM 5671 O O . GLU A 1 705 ? -20.510 -13.603 34.701 1.00 93.44 705 GLU A O 1
ATOM 5676 N N . ALA A 1 706 ? -19.887 -11.676 33.748 1.00 92.25 706 ALA A N 1
ATOM 5677 C CA . ALA A 1 706 ? -20.171 -10.866 34.934 1.00 92.25 706 ALA A CA 1
ATOM 5678 C C . ALA A 1 706 ? -21.670 -10.887 35.298 1.00 92.25 706 ALA A C 1
ATOM 5680 O O . ALA A 1 706 ? -22.023 -11.104 36.460 1.00 92.25 706 ALA A O 1
ATOM 5681 N N . VAL A 1 707 ? -22.561 -10.752 34.307 1.00 90.94 707 VAL A N 1
ATOM 5682 C CA . VAL A 1 707 ? -24.021 -10.849 34.498 1.00 90.94 707 VAL A CA 1
ATOM 5683 C C . VAL A 1 707 ? -24.438 -12.251 34.959 1.00 90.94 707 VAL A C 1
ATOM 5685 O O . VAL A 1 707 ? -25.253 -12.370 35.875 1.00 90.94 707 VAL A O 1
ATOM 5688 N N . LYS A 1 708 ? -23.854 -13.321 34.399 1.00 90.69 708 LYS A N 1
ATOM 5689 C CA . LYS A 1 708 ? -24.079 -14.701 34.873 1.00 90.69 708 LYS A CA 1
ATOM 5690 C C . LYS A 1 708 ? -23.642 -14.890 36.326 1.00 90.69 708 LYS A C 1
ATOM 5692 O O . LYS A 1 708 ? -24.372 -15.509 37.099 1.00 90.69 708 LYS A O 1
ATOM 5697 N N . GLN A 1 709 ? -22.475 -14.368 36.707 1.00 91.69 709 GLN A N 1
ATOM 5698 C CA . GLN A 1 709 ? -21.973 -14.465 38.079 1.00 91.69 709 GLN A CA 1
ATOM 5699 C C . GLN A 1 709 ? -22.863 -13.707 39.066 1.00 91.69 709 GLN A C 1
ATOM 5701 O O . GLN A 1 709 ? -23.147 -14.232 40.139 1.00 91.69 709 GLN A O 1
ATOM 5706 N N . GLU A 1 710 ? -23.339 -12.512 38.714 1.00 89.62 710 GLU A N 1
ATOM 5707 C CA . GLU A 1 710 ? -24.267 -11.760 39.562 1.00 89.62 710 GLU A CA 1
ATOM 5708 C C . GLU A 1 710 ? -25.618 -12.479 39.692 1.00 89.62 710 GLU A C 1
ATOM 5710 O O . GLU A 1 710 ? -26.082 -12.689 40.810 1.00 89.62 710 GLU A O 1
ATOM 5715 N N . ALA A 1 711 ? -26.199 -12.975 38.594 1.00 89.81 711 ALA A N 1
ATOM 5716 C CA . ALA A 1 711 ? -27.420 -13.786 38.641 1.00 89.81 711 ALA A CA 1
ATOM 5717 C C . ALA A 1 711 ? -27.258 -15.042 39.525 1.00 89.81 711 ALA A C 1
ATOM 5719 O O . ALA A 1 711 ? -28.152 -15.378 40.302 1.00 89.81 711 ALA A O 1
ATOM 5720 N N . ALA A 1 712 ? -26.093 -15.698 39.477 1.00 91.56 712 ALA A N 1
ATOM 5721 C CA . ALA A 1 712 ? -25.771 -16.847 40.324 1.00 91.56 712 ALA A CA 1
ATOM 5722 C C . ALA A 1 712 ? -25.525 -16.493 41.807 1.00 91.56 712 ALA A C 1
ATOM 5724 O O . ALA A 1 712 ? -25.624 -17.380 42.657 1.00 91.56 712 ALA A O 1
ATOM 5725 N N . LYS A 1 713 ? -25.219 -15.229 42.145 1.00 91.50 713 LYS A N 1
ATOM 5726 C CA . LYS A 1 713 ? -25.256 -14.741 43.537 1.00 91.50 713 LYS A CA 1
ATOM 5727 C C . LYS A 1 713 ? -26.692 -14.492 43.982 1.00 91.50 713 LYS A C 1
ATOM 5729 O O . LYS A 1 713 ? -27.076 -15.001 45.027 1.00 91.50 713 LYS A O 1
ATOM 5734 N N . ARG A 1 714 ? -27.493 -13.786 43.172 1.00 88.38 714 ARG A N 1
ATOM 5735 C CA . ARG A 1 714 ? -28.900 -13.479 43.491 1.00 88.38 714 ARG A CA 1
ATOM 5736 C C . ARG A 1 714 ? -29.719 -14.736 43.746 1.00 88.38 714 ARG A C 1
ATOM 5738 O O . ARG A 1 714 ? -30.422 -14.787 44.745 1.00 88.38 714 ARG A O 1
ATOM 5745 N N . LEU A 1 715 ? -29.531 -15.782 42.941 1.00 91.19 715 LEU A N 1
ATOM 5746 C CA . LEU A 1 715 ? -30.180 -17.074 43.173 1.00 91.19 715 LEU A CA 1
ATOM 5747 C C . LEU A 1 715 ? -29.840 -17.660 44.560 1.00 91.19 715 LEU A C 1
ATOM 5749 O O . LEU A 1 715 ? -30.728 -18.138 45.254 1.00 91.19 715 LEU A O 1
ATOM 5753 N N . LYS A 1 716 ? -28.580 -17.559 45.009 1.00 91.31 716 LYS A N 1
ATOM 5754 C CA . LYS A 1 716 ? -28.150 -18.026 46.342 1.00 91.31 716 LYS A CA 1
ATOM 5755 C C . LYS A 1 716 ? -28.655 -17.136 47.480 1.00 91.31 716 LYS A C 1
ATOM 5757 O O . LYS A 1 716 ? -28.929 -17.631 48.570 1.00 91.31 716 LYS A O 1
ATOM 5762 N N . GLU A 1 717 ? -28.764 -15.829 47.250 1.00 89.12 717 GLU A N 1
ATOM 5763 C CA . GLU A 1 717 ? -29.386 -14.887 48.190 1.00 89.12 717 GLU A CA 1
ATOM 5764 C C . GLU A 1 717 ? -30.882 -15.208 48.359 1.00 89.12 717 GLU A C 1
ATOM 5766 O O . GLU A 1 717 ? -31.368 -15.290 49.488 1.00 89.12 717 GLU A O 1
ATOM 5771 N N . GLU A 1 718 ? -31.588 -15.489 47.259 1.00 85.88 718 GLU A N 1
ATOM 5772 C CA . GLU A 1 718 ? -32.980 -15.948 47.265 1.00 85.88 718 GLU A CA 1
ATOM 5773 C C . GLU A 1 718 ? -33.128 -17.303 47.977 1.00 85.88 718 GLU A C 1
ATOM 5775 O O . GLU A 1 718 ? -33.937 -17.402 48.900 1.00 85.88 718 GLU A O 1
ATOM 5780 N N . GLU A 1 719 ? -32.312 -18.312 47.645 1.00 88.56 719 GLU A N 1
ATOM 5781 C CA . GLU A 1 719 ? -32.280 -19.624 48.320 1.00 88.56 719 GLU A CA 1
ATOM 5782 C C . GLU A 1 719 ? -32.079 -19.490 49.842 1.00 88.56 719 GLU A C 1
ATOM 5784 O O . GLU A 1 719 ? -32.835 -20.074 50.626 1.00 88.56 719 GLU A O 1
ATOM 5789 N N . CYS A 1 720 ? -31.117 -18.669 50.278 1.00 89.44 720 CYS A N 1
ATOM 5790 C CA . CYS A 1 720 ? -30.893 -18.368 51.694 1.00 89.44 720 CYS A CA 1
ATOM 5791 C C . CYS A 1 720 ? -32.088 -17.646 52.338 1.00 89.44 720 CYS A C 1
ATOM 5793 O O . CYS A 1 720 ? -32.460 -17.967 53.470 1.00 89.44 720 CYS A O 1
ATOM 5795 N N . SER A 1 721 ? -32.727 -16.706 51.633 1.00 83.50 721 SER A N 1
ATOM 5796 C CA . SER A 1 721 ? -33.917 -16.010 52.141 1.00 83.50 721 SER A CA 1
ATOM 5797 C C . SER A 1 721 ? -35.105 -16.964 52.319 1.00 83.50 721 SER A C 1
ATOM 5799 O O . SER A 1 721 ? -35.777 -16.932 53.351 1.00 83.50 721 SER A O 1
ATOM 5801 N N . VAL A 1 722 ? -35.316 -17.889 51.375 1.00 89.12 722 VAL A N 1
ATOM 5802 C CA . VAL A 1 722 ? -36.361 -18.920 51.435 1.00 89.12 722 VAL A CA 1
ATOM 5803 C C . VAL A 1 722 ? -36.088 -19.898 52.580 1.00 89.12 722 VAL A C 1
ATOM 5805 O O . VAL A 1 722 ? -37.018 -20.252 53.309 1.00 89.12 722 VAL A O 1
ATOM 5808 N N . ALA A 1 723 ? -34.826 -20.274 52.808 1.00 88.50 723 ALA A N 1
ATOM 5809 C CA . ALA A 1 723 ? -34.428 -21.081 53.960 1.00 88.50 723 ALA A CA 1
ATOM 5810 C C . ALA A 1 723 ? -34.702 -20.363 55.298 1.00 88.50 723 ALA A C 1
ATOM 5812 O O . ALA A 1 723 ? -35.301 -20.957 56.197 1.00 88.50 723 ALA A O 1
ATOM 5813 N N . MET A 1 724 ? -34.366 -19.071 55.422 1.00 87.31 724 MET A N 1
ATOM 5814 C CA . MET A 1 724 ? -34.716 -18.274 56.608 1.00 87.31 724 MET A CA 1
ATOM 5815 C C . MET A 1 724 ? -36.232 -18.177 56.817 1.00 87.31 724 MET A C 1
ATOM 5817 O O . MET A 1 724 ? -36.707 -18.366 57.935 1.00 87.31 724 MET A O 1
ATOM 5821 N N . ILE A 1 725 ? -37.012 -17.929 55.760 1.00 88.56 725 ILE A N 1
ATOM 5822 C CA . ILE A 1 725 ? -38.481 -17.875 55.833 1.00 88.56 725 ILE A CA 1
ATOM 5823 C C . ILE A 1 725 ? -39.054 -19.232 56.277 1.00 88.56 725 ILE A C 1
ATOM 5825 O O . ILE A 1 725 ? -39.996 -19.270 57.073 1.00 88.56 725 ILE A O 1
ATOM 5829 N N . ALA A 1 726 ? -38.473 -20.350 55.830 1.00 89.75 726 ALA A N 1
ATOM 5830 C CA . ALA A 1 726 ? -38.865 -21.687 56.268 1.00 89.75 726 ALA A CA 1
ATOM 5831 C C . ALA A 1 726 ? -38.569 -21.931 57.762 1.00 89.75 726 ALA A C 1
ATOM 5833 O O . ALA A 1 726 ? -39.438 -22.449 58.467 1.00 89.75 726 ALA A O 1
ATOM 5834 N N . GLU A 1 727 ? -37.406 -21.516 58.275 1.00 87.00 727 GLU A N 1
ATOM 5835 C CA . GLU A 1 727 ? -37.092 -21.615 59.711 1.00 87.00 727 GLU A CA 1
ATOM 5836 C C . GLU A 1 727 ? -37.954 -20.678 60.568 1.00 87.00 727 GLU A C 1
ATOM 5838 O O . GLU A 1 727 ? -38.516 -21.111 61.575 1.00 87.00 727 GLU A O 1
ATOM 5843 N N . HIS A 1 728 ? -38.171 -19.427 60.147 1.00 84.75 728 HIS A N 1
ATOM 5844 C CA . HIS A 1 728 ? -39.108 -18.526 60.826 1.00 84.75 728 HIS A CA 1
ATOM 5845 C C . HIS A 1 728 ? -40.527 -19.111 60.866 1.00 84.75 728 HIS A C 1
ATOM 5847 O O . HIS A 1 728 ? -41.196 -19.028 61.897 1.00 84.75 728 HIS A O 1
ATOM 5853 N N . ARG A 1 729 ? -40.978 -19.775 59.793 1.00 88.75 729 ARG A N 1
ATOM 5854 C CA . ARG A 1 729 ? -42.280 -20.457 59.753 1.00 88.75 729 ARG A CA 1
ATOM 5855 C C . ARG A 1 729 ? -42.359 -21.631 60.735 1.00 88.75 729 ARG A C 1
ATOM 5857 O O . ARG A 1 729 ? -43.382 -21.766 61.404 1.00 88.75 729 ARG A O 1
ATOM 5864 N N . LYS A 1 730 ? -41.298 -22.437 60.876 1.00 90.38 730 LYS A N 1
ATOM 5865 C CA . LYS A 1 730 ? -41.208 -23.484 61.916 1.00 90.38 730 LYS A CA 1
ATOM 5866 C C . LYS A 1 730 ? -41.237 -22.881 63.322 1.00 90.38 730 LYS A C 1
ATOM 5868 O O . LYS A 1 730 ? -41.954 -23.381 64.186 1.00 90.38 730 LYS A O 1
ATOM 5873 N N . LEU A 1 731 ? -40.504 -21.787 63.548 1.00 89.88 731 LEU A N 1
ATOM 5874 C CA . LEU A 1 731 ? -40.453 -21.100 64.839 1.00 89.88 731 LEU A CA 1
ATOM 5875 C C . LEU A 1 731 ? -41.832 -20.553 65.241 1.00 89.88 731 LEU A C 1
ATOM 5877 O O . LEU A 1 731 ? -42.261 -20.757 66.375 1.00 89.88 731 LEU A O 1
ATOM 5881 N N . VAL A 1 732 ? -42.552 -19.918 64.308 1.00 88.25 732 VAL A N 1
ATOM 5882 C CA . VAL A 1 732 ? -43.933 -19.450 64.523 1.00 88.25 732 VAL A CA 1
ATOM 5883 C C . VAL A 1 732 ? -44.862 -20.625 64.830 1.00 88.25 732 VAL A C 1
ATOM 5885 O O . VAL A 1 732 ? -45.585 -20.568 65.818 1.00 88.25 732 VAL A O 1
ATOM 5888 N N . GLN A 1 733 ? -44.784 -21.731 64.082 1.00 88.12 733 GLN A N 1
ATOM 5889 C CA . GLN A 1 733 ? -45.579 -22.934 64.365 1.00 88.12 733 GLN A CA 1
ATOM 5890 C C . GLN A 1 733 ? -45.299 -23.516 65.762 1.00 88.12 733 GLN A C 1
ATOM 5892 O O . GLN A 1 733 ? -46.235 -23.899 66.464 1.00 88.12 733 GLN A O 1
ATOM 5897 N N . ALA A 1 734 ? -44.040 -23.538 66.207 1.00 87.88 734 ALA A N 1
ATOM 5898 C CA . ALA A 1 734 ? -43.682 -23.970 67.559 1.00 87.88 734 ALA A CA 1
ATOM 5899 C C . ALA A 1 734 ? -44.233 -23.018 68.640 1.00 87.88 734 ALA A C 1
ATOM 5901 O O . ALA A 1 734 ? -44.720 -23.474 69.676 1.00 87.88 734 ALA A O 1
ATOM 5902 N N . LYS A 1 735 ? -44.220 -21.699 68.392 1.00 84.50 735 LYS A N 1
ATOM 5903 C CA . LYS A 1 735 ? -44.837 -20.702 69.285 1.00 84.50 735 LYS A CA 1
ATOM 5904 C C . LYS A 1 735 ? -46.364 -20.822 69.319 1.00 84.50 735 LYS A C 1
ATOM 5906 O O . LYS A 1 735 ? -46.930 -20.753 70.405 1.00 84.50 735 LYS A O 1
ATOM 5911 N N . ASP A 1 736 ? -47.019 -21.088 68.190 1.00 85.62 736 ASP A N 1
ATOM 5912 C CA . ASP A 1 736 ? -48.465 -21.344 68.114 1.00 85.62 736 ASP A CA 1
ATOM 5913 C C . ASP A 1 736 ? -48.884 -22.595 68.899 1.00 85.62 736 ASP A C 1
ATOM 5915 O O . ASP A 1 736 ? -49.964 -22.616 69.493 1.00 85.62 736 ASP A O 1
ATOM 5919 N N . VAL A 1 737 ? -48.063 -23.652 68.890 1.00 89.69 737 VAL A N 1
ATOM 5920 C CA . VAL A 1 737 ? -48.294 -24.863 69.696 1.00 89.69 737 VAL A CA 1
ATOM 5921 C C . VAL A 1 737 ? -48.135 -24.544 71.182 1.00 89.69 737 VAL A C 1
ATOM 5923 O O . VAL A 1 737 ? -49.079 -24.759 71.940 1.00 89.69 737 VAL A O 1
ATOM 5926 N N . ALA A 1 738 ? -47.018 -23.926 71.579 1.00 87.75 738 ALA A N 1
ATOM 5927 C CA . ALA A 1 738 ? -46.777 -23.538 72.970 1.00 87.75 738 ALA A CA 1
ATOM 5928 C C . ALA A 1 738 ? -47.855 -22.577 73.516 1.00 87.75 738 ALA A C 1
ATOM 5930 O O . ALA A 1 738 ? -48.275 -22.708 74.662 1.00 87.75 738 ALA A O 1
ATOM 5931 N N . LEU A 1 739 ? -48.370 -21.654 72.692 1.00 85.88 739 LEU A N 1
ATOM 5932 C CA . LEU A 1 739 ? -49.481 -20.766 73.052 1.00 85.88 739 LEU A CA 1
ATOM 5933 C C . LEU A 1 739 ? -50.785 -21.546 73.296 1.00 85.88 739 LEU A C 1
ATOM 5935 O O . LEU A 1 739 ? -51.525 -21.241 74.230 1.00 85.88 739 LEU A O 1
ATOM 5939 N N . LYS A 1 740 ? -51.082 -22.561 72.472 1.00 87.88 740 LYS A N 1
ATOM 5940 C CA . LYS A 1 740 ? -52.264 -23.430 72.641 1.00 87.88 740 LYS A CA 1
ATOM 5941 C C . LYS A 1 740 ? -52.147 -24.317 73.881 1.00 87.88 740 LYS A C 1
ATOM 5943 O O . LYS A 1 740 ? -53.160 -24.594 74.516 1.00 87.88 740 LYS A O 1
ATOM 5948 N N . GLU A 1 741 ? -50.941 -24.744 74.236 1.00 87.88 741 GLU A N 1
ATOM 5949 C CA . GLU A 1 741 ? -50.673 -25.509 75.458 1.00 87.88 741 GLU A CA 1
ATOM 5950 C C . GLU A 1 741 ? -50.766 -24.625 76.704 1.00 87.88 741 GLU A C 1
ATOM 5952 O O . GLU A 1 741 ? -51.525 -24.952 77.612 1.00 87.88 741 GLU A O 1
ATOM 5957 N N . ALA A 1 742 ? -50.138 -23.445 76.703 1.00 83.62 742 ALA A N 1
ATOM 5958 C CA . ALA A 1 742 ? -50.273 -22.465 77.780 1.00 83.62 742 ALA A CA 1
ATOM 5959 C C . ALA A 1 742 ? -51.744 -22.085 78.036 1.00 83.62 742 ALA A C 1
ATOM 5961 O O . ALA A 1 742 ? -52.181 -22.068 79.183 1.00 83.62 742 ALA A O 1
ATOM 5962 N N . LYS A 1 743 ? -52.543 -21.874 76.978 1.00 87.12 743 LYS A N 1
ATOM 5963 C CA . LYS A 1 743 ? -53.994 -21.643 77.099 1.00 87.12 743 LYS A CA 1
ATOM 5964 C C . LYS A 1 743 ? -54.735 -22.821 77.735 1.00 87.12 743 LYS A C 1
ATOM 5966 O O . LYS A 1 743 ? -55.600 -22.595 78.571 1.00 87.12 743 LYS A O 1
ATOM 5971 N N . ARG A 1 744 ? -54.393 -24.069 77.395 1.00 89.19 744 ARG A N 1
ATOM 5972 C CA . ARG A 1 744 ? -54.992 -25.261 78.029 1.00 89.19 744 ARG A CA 1
ATOM 5973 C C . ARG A 1 744 ? -54.652 -25.354 79.516 1.00 89.19 744 ARG A C 1
ATOM 5975 O O . ARG A 1 744 ? -55.527 -25.721 80.294 1.00 89.19 744 ARG A O 1
ATOM 5982 N N . GLU A 1 745 ? -53.429 -25.012 79.919 1.00 85.56 745 GLU A N 1
ATOM 5983 C CA . GLU A 1 745 ? -53.072 -24.963 81.344 1.00 85.56 745 GLU A CA 1
ATOM 5984 C C . GLU A 1 745 ? -53.760 -23.799 82.072 1.00 85.56 745 GLU A C 1
ATOM 5986 O O . GLU A 1 745 ? -54.241 -23.995 83.184 1.00 85.56 745 GLU A O 1
ATOM 5991 N N . VAL A 1 746 ? -53.913 -22.628 81.441 1.00 85.56 746 VAL A N 1
ATOM 5992 C CA . VAL A 1 746 ? -54.708 -21.517 81.998 1.00 85.56 746 VAL A CA 1
ATOM 5993 C C . VAL A 1 746 ? -56.170 -21.925 82.200 1.00 85.56 746 VAL A C 1
ATOM 5995 O O . VAL A 1 746 ? -56.708 -21.687 83.278 1.00 85.56 746 VAL A O 1
ATOM 5998 N N . GLU A 1 747 ? -56.803 -22.599 81.236 1.00 87.81 747 GLU A N 1
ATOM 5999 C CA . GLU A 1 747 ? -58.182 -23.088 81.392 1.00 87.81 747 GLU A CA 1
ATOM 6000 C C . GLU A 1 747 ? -58.303 -24.170 82.479 1.00 87.81 747 GLU A C 1
ATOM 6002 O O . GLU A 1 747 ? -59.208 -24.099 83.309 1.00 87.81 747 GLU A O 1
ATOM 6007 N N . LYS A 1 748 ? -57.355 -25.115 82.569 1.00 88.88 748 LYS A N 1
ATOM 6008 C CA . LYS A 1 748 ? -57.290 -26.080 83.687 1.00 88.88 748 LYS A CA 1
ATOM 6009 C C . LYS A 1 748 ? -57.165 -25.386 85.044 1.00 88.88 748 LYS A C 1
ATOM 6011 O O . LYS A 1 748 ? -57.839 -25.781 85.991 1.00 88.88 748 LYS A O 1
ATOM 6016 N N . VAL A 1 749 ? -56.312 -24.365 85.155 1.00 86.19 749 VAL A N 1
ATOM 6017 C CA . VAL A 1 749 ? -56.120 -23.597 86.396 1.00 86.19 749 VAL A CA 1
ATOM 6018 C C . VAL A 1 749 ? -57.372 -22.785 86.730 1.00 86.19 749 VAL A C 1
ATOM 6020 O O . VAL A 1 749 ? -57.789 -22.782 87.885 1.00 86.19 749 VAL A O 1
ATOM 6023 N N . LYS A 1 750 ? -58.028 -22.164 85.743 1.00 85.06 750 LYS A N 1
ATOM 6024 C CA . LYS A 1 750 ? -59.314 -21.469 85.930 1.00 85.06 750 LYS A CA 1
ATOM 6025 C C . LYS A 1 750 ? -60.413 -22.424 86.392 1.00 85.06 750 LYS A C 1
ATOM 6027 O O . LYS A 1 750 ? -61.142 -22.088 87.323 1.00 85.06 750 LYS A O 1
ATOM 6032 N N . GLN A 1 751 ? -60.486 -23.628 85.823 1.00 87.62 751 GLN A N 1
ATOM 6033 C CA . GLN A 1 751 ? -61.426 -24.658 86.259 1.00 87.62 751 GLN A CA 1
ATOM 6034 C C . GLN A 1 751 ? -61.120 -25.141 87.687 1.00 87.62 751 GLN A C 1
ATOM 6036 O O . GLN A 1 751 ? -62.002 -25.092 88.538 1.00 87.62 751 GLN A O 1
ATOM 6041 N N . ALA A 1 752 ? -59.864 -25.472 88.005 1.00 86.69 752 ALA A N 1
ATOM 6042 C CA . ALA A 1 752 ? -59.459 -25.866 89.358 1.00 86.69 752 ALA A CA 1
ATOM 6043 C C . ALA A 1 752 ? -59.690 -24.757 90.409 1.00 86.69 752 ALA A C 1
ATOM 6045 O O . ALA A 1 752 ? -60.040 -25.044 91.553 1.00 86.69 752 ALA A O 1
ATOM 6046 N N . LEU A 1 753 ? -59.542 -23.481 90.033 1.00 82.75 753 LEU A N 1
ATOM 6047 C CA . LEU A 1 753 ? -59.885 -22.336 90.884 1.00 82.75 753 LEU A CA 1
ATOM 6048 C C . LEU A 1 753 ? -61.400 -22.169 91.067 1.00 82.75 753 LEU A C 1
ATOM 6050 O O . LEU A 1 753 ? -61.827 -21.751 92.145 1.00 82.75 753 LEU A O 1
ATOM 6054 N N . ALA A 1 754 ? -62.211 -22.493 90.055 1.00 86.31 754 ALA A N 1
ATOM 6055 C CA . ALA A 1 754 ? -63.668 -22.498 90.155 1.00 86.31 754 ALA A CA 1
ATOM 6056 C C . ALA A 1 754 ? -64.164 -23.643 91.055 1.00 86.31 754 ALA A C 1
ATOM 6058 O O . ALA A 1 754 ? -64.944 -23.395 91.978 1.00 86.31 754 ALA A O 1
ATOM 6059 N N . ASP A 1 755 ? -63.645 -24.857 90.864 1.00 85.88 755 ASP A N 1
ATOM 6060 C CA . ASP A 1 755 ? -63.955 -26.029 91.688 1.00 85.88 755 ASP A CA 1
ATOM 6061 C C . ASP A 1 755 ? -63.507 -25.805 93.144 1.00 85.88 755 ASP A C 1
ATOM 6063 O O . ASP A 1 755 ? -64.328 -25.846 94.059 1.00 85.88 755 ASP A O 1
ATOM 6067 N N . GLY A 1 756 ? -62.260 -25.379 93.370 1.00 84.31 756 GLY A N 1
ATOM 6068 C CA . GLY A 1 756 ? -61.760 -24.996 94.698 1.00 84.31 756 GLY A CA 1
ATOM 6069 C C . GLY A 1 756 ? -62.390 -23.718 95.283 1.00 84.31 756 GLY A C 1
ATOM 6070 O O . GLY A 1 756 ? -62.145 -23.374 96.440 1.00 84.31 756 GLY A O 1
ATOM 6071 N N . SER A 1 757 ? -63.192 -22.969 94.518 1.00 77.81 757 SER A N 1
ATOM 6072 C CA . SER A 1 757 ? -64.055 -21.884 95.021 1.00 77.81 757 SER A CA 1
ATOM 6073 C C . SER A 1 757 ? -65.425 -22.424 95.441 1.00 77.81 757 SER A C 1
ATOM 6075 O O . SER A 1 757 ? -65.961 -22.013 96.471 1.00 77.81 757 SER A O 1
ATOM 6077 N N . LYS A 1 758 ? -65.964 -23.397 94.697 1.00 85.44 758 LYS A N 1
ATOM 6078 C CA . LYS A 1 758 ? -67.176 -24.142 95.047 1.00 85.44 758 LYS A CA 1
ATOM 6079 C C . LYS A 1 758 ? -66.979 -24.954 96.333 1.00 85.44 758 LYS A C 1
ATOM 6081 O O . LYS A 1 758 ? -67.748 -24.752 97.268 1.00 85.44 758 LYS A O 1
ATOM 6086 N N . GLU A 1 759 ? -65.913 -25.747 96.438 1.00 84.12 759 GLU A N 1
ATOM 6087 C CA . GLU A 1 759 ? -65.576 -26.509 97.655 1.00 84.12 759 GLU A CA 1
ATOM 6088 C C . GLU A 1 759 ? -65.453 -25.601 98.889 1.00 84.12 759 GLU A C 1
ATOM 6090 O O . GLU A 1 759 ? -65.944 -25.932 99.966 1.00 84.12 759 GLU A O 1
ATOM 6095 N N . ARG A 1 760 ? -64.856 -24.407 98.740 1.00 78.81 760 ARG A N 1
ATOM 6096 C CA . ARG A 1 760 ? -64.771 -23.423 99.834 1.00 78.81 760 ARG A CA 1
ATOM 6097 C C . ARG A 1 760 ? -66.129 -22.842 100.232 1.00 78.81 760 ARG A C 1
ATOM 6099 O O . ARG A 1 760 ? -66.313 -22.550 101.409 1.00 78.81 760 ARG A O 1
ATOM 6106 N N . LYS A 1 761 ? -67.076 -22.687 99.301 1.00 82.75 761 LYS A N 1
ATOM 6107 C CA . LYS A 1 761 ? -68.456 -22.270 99.616 1.00 82.75 761 LYS A CA 1
ATOM 6108 C C . LYS A 1 761 ? -69.219 -23.383 100.331 1.00 82.75 761 LYS A C 1
ATOM 6110 O O . LYS A 1 761 ? -69.826 -23.120 101.362 1.00 82.75 761 LYS A O 1
ATOM 6115 N N . GLU A 1 762 ? -69.130 -24.613 99.832 1.00 86.25 762 GLU A N 1
ATOM 6116 C CA . GLU A 1 762 ? -69.769 -25.792 100.430 1.00 86.25 762 G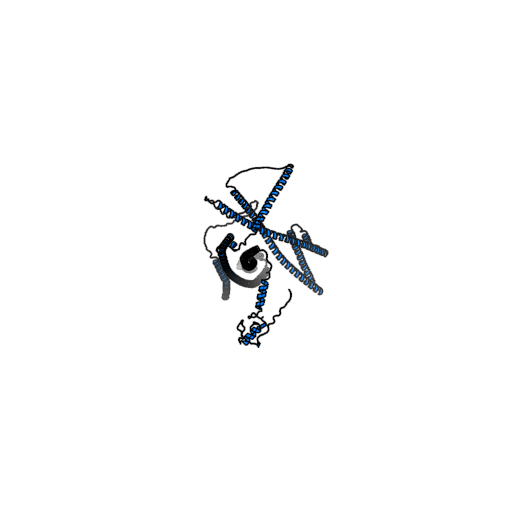LU A CA 1
ATOM 6117 C C . GLU A 1 762 ? -69.208 -26.071 101.837 1.00 86.25 762 GLU A C 1
ATOM 6119 O O . GLU A 1 762 ? -69.971 -26.249 102.785 1.00 86.25 762 GLU A O 1
ATOM 6124 N N . GLY A 1 763 ? -67.886 -25.981 102.017 1.00 84.94 763 GLY A N 1
ATOM 6125 C CA . GLY A 1 763 ? -67.230 -26.086 103.322 1.00 84.94 763 GLY A CA 1
ATOM 6126 C C . GLY A 1 763 ? -67.569 -24.939 104.283 1.00 84.94 763 GLY A C 1
ATOM 6127 O O . GLY A 1 763 ? -67.758 -25.180 105.474 1.00 84.94 763 GLY A O 1
ATOM 6128 N N . ALA A 1 764 ? -67.699 -23.699 103.794 1.00 80.12 764 ALA A N 1
ATOM 6129 C CA . ALA A 1 764 ? -68.141 -22.568 104.615 1.00 80.12 764 ALA A CA 1
ATOM 6130 C C . ALA A 1 764 ? -69.609 -22.706 105.053 1.00 80.12 764 ALA A C 1
ATOM 6132 O O . ALA A 1 764 ? -69.932 -22.395 106.199 1.00 80.12 764 ALA A O 1
ATOM 6133 N N . GLN A 1 765 ? -70.479 -23.217 104.177 1.00 84.19 765 GLN A N 1
ATOM 6134 C CA . GLN A 1 765 ? -71.876 -23.496 104.500 1.00 84.19 765 GLN A CA 1
ATOM 6135 C C . GLN A 1 765 ? -71.989 -24.634 105.526 1.00 84.19 765 GLN A C 1
ATOM 6137 O O . GLN A 1 765 ? -72.614 -24.443 106.564 1.00 84.19 765 GLN A O 1
ATOM 6142 N N . ALA A 1 766 ? -71.271 -25.746 105.337 1.00 84.50 766 ALA A N 1
ATOM 6143 C CA . ALA A 1 766 ? -71.208 -26.823 106.329 1.00 84.50 766 ALA A CA 1
ATOM 6144 C C . ALA A 1 766 ? -70.657 -26.346 107.691 1.00 84.50 766 ALA A C 1
ATOM 6146 O O . ALA A 1 766 ? -71.125 -26.782 108.743 1.00 84.50 766 ALA A O 1
ATOM 6147 N N . LEU A 1 767 ? -69.697 -25.410 107.703 1.00 81.81 767 LEU A N 1
ATOM 6148 C CA . LEU A 1 767 ? -69.213 -24.778 108.936 1.00 81.81 767 LEU A CA 1
ATOM 6149 C C . LEU A 1 767 ? -70.297 -23.911 109.606 1.00 81.81 767 LEU A C 1
ATOM 6151 O O . LEU A 1 767 ? -70.386 -23.889 110.834 1.00 81.81 767 LEU A O 1
ATOM 6155 N N . GLN A 1 768 ? -71.112 -23.201 108.823 1.00 83.00 768 GLN A N 1
ATOM 6156 C CA . GLN A 1 768 ? -72.240 -22.408 109.317 1.00 83.00 768 GLN A CA 1
ATOM 6157 C C . GLN A 1 768 ? -73.348 -23.304 109.895 1.00 83.00 768 GLN A C 1
ATOM 6159 O O . GLN A 1 768 ? -73.850 -23.015 110.983 1.00 83.00 768 GLN A O 1
ATOM 6164 N N . ASP A 1 769 ? -73.663 -24.416 109.232 1.00 85.00 769 ASP A N 1
ATOM 6165 C CA . ASP A 1 769 ? -74.633 -25.410 109.703 1.00 85.00 769 ASP A CA 1
ATOM 6166 C C . ASP A 1 769 ? -74.160 -26.057 111.018 1.00 85.00 769 ASP A C 1
ATOM 6168 O O . ASP A 1 769 ? -74.904 -26.090 111.999 1.00 85.00 769 ASP A O 1
ATOM 6172 N N . LEU A 1 770 ? -72.881 -26.447 111.111 1.00 82.44 770 LEU A N 1
ATOM 6173 C CA . LEU A 1 770 ? -72.270 -26.942 112.354 1.00 82.44 770 LEU A CA 1
ATOM 6174 C C . LEU A 1 770 ? -72.254 -25.892 113.480 1.00 82.44 770 LEU A C 1
ATOM 6176 O O . LEU A 1 770 ? -72.398 -26.243 114.653 1.00 82.44 770 LEU A O 1
ATOM 6180 N N . GLN A 1 771 ? -72.106 -24.601 113.163 1.00 80.62 771 GLN A N 1
ATOM 6181 C CA . GLN A 1 771 ? -72.249 -23.527 114.155 1.00 80.62 771 GLN A CA 1
ATOM 6182 C C . GLN A 1 771 ? -73.700 -23.355 114.624 1.00 80.62 771 GLN A C 1
ATOM 6184 O O . GLN A 1 771 ? -73.917 -23.015 115.789 1.00 80.62 771 GLN A O 1
ATOM 6189 N N . TYR A 1 772 ? -74.685 -23.597 113.757 1.00 82.25 772 TYR A N 1
ATOM 6190 C CA . TYR A 1 772 ? -76.104 -23.561 114.111 1.00 82.25 772 TYR A CA 1
ATOM 6191 C C . TYR A 1 772 ? -76.499 -24.768 114.978 1.00 82.25 772 TYR A C 1
ATOM 6193 O O . TYR A 1 772 ? -77.091 -24.591 116.041 1.00 82.25 772 TYR A O 1
ATOM 6201 N N . GLU A 1 773 ? -76.075 -25.978 114.598 1.00 83.81 773 GLU A N 1
ATOM 6202 C CA . GLU A 1 773 ? -76.214 -27.210 115.390 1.00 83.81 773 GLU A CA 1
ATOM 6203 C C . GLU A 1 773 ? -75.575 -27.043 116.781 1.00 83.81 773 GLU A C 1
ATOM 6205 O O . GLU A 1 773 ? -76.208 -27.315 117.802 1.00 83.81 773 GLU A O 1
ATOM 6210 N N . LYS A 1 774 ? -74.352 -26.491 116.841 1.00 80.38 774 LYS A N 1
ATOM 6211 C CA . LYS A 1 774 ? -73.670 -26.170 118.102 1.00 80.38 774 LYS A CA 1
ATOM 6212 C C . LYS A 1 774 ? -74.478 -25.194 118.961 1.00 80.38 774 LYS A C 1
ATOM 6214 O O . LYS A 1 774 ? -74.596 -25.431 120.161 1.00 80.38 774 LYS A O 1
ATOM 6219 N N . LYS A 1 775 ? -75.040 -24.124 118.384 1.00 80.94 775 LYS A N 1
ATOM 6220 C CA . LYS A 1 775 ? -75.900 -23.183 119.125 1.00 80.94 775 LYS A CA 1
ATOM 6221 C C . LYS A 1 775 ? -77.143 -23.872 119.675 1.00 80.94 775 LYS A C 1
ATOM 6223 O O . LYS A 1 775 ? -77.407 -23.725 120.863 1.00 80.94 775 LYS A O 1
ATOM 6228 N N . ARG A 1 776 ? -77.830 -24.697 118.876 1.00 83.00 776 ARG A N 1
ATOM 6229 C CA . ARG A 1 776 ? -78.996 -25.466 119.340 1.00 83.00 776 ARG A CA 1
ATOM 6230 C C . ARG A 1 776 ? -78.635 -26.371 120.524 1.00 83.00 776 ARG A C 1
ATOM 6232 O O . ARG A 1 776 ? -79.322 -26.345 121.536 1.00 83.00 776 ARG A O 1
ATOM 6239 N N . ILE A 1 777 ? -77.505 -27.079 120.456 1.00 79.62 777 ILE A N 1
ATOM 6240 C CA . ILE A 1 777 ? -77.006 -27.918 121.561 1.00 79.62 777 ILE A CA 1
ATOM 6241 C C . ILE A 1 777 ? -76.631 -27.075 122.798 1.00 79.62 777 ILE A C 1
ATOM 6243 O O . ILE A 1 777 ? -76.867 -27.504 123.926 1.00 79.62 777 ILE A O 1
ATOM 6247 N N . GLN A 1 778 ? -76.089 -25.863 122.626 1.00 75.00 778 GLN A N 1
ATOM 6248 C CA . GLN A 1 778 ? -75.834 -24.941 123.743 1.00 75.00 778 GLN A CA 1
ATOM 6249 C C . GLN A 1 778 ? -77.139 -24.423 124.377 1.00 75.00 778 GLN A C 1
ATOM 6251 O O . GLN A 1 778 ? -77.233 -24.365 125.600 1.00 75.00 778 GLN A O 1
ATOM 6256 N N . GLU A 1 779 ? -78.165 -24.121 123.581 1.00 78.94 779 GLU A N 1
ATOM 6257 C CA . GLU A 1 779 ? -79.498 -23.715 124.052 1.00 78.94 779 GLU A CA 1
ATOM 6258 C C . GLU A 1 779 ? -80.240 -24.871 124.755 1.00 78.94 779 GLU A C 1
ATOM 6260 O O . GLU A 1 779 ? -80.862 -24.671 125.802 1.00 78.94 779 GLU A O 1
ATOM 6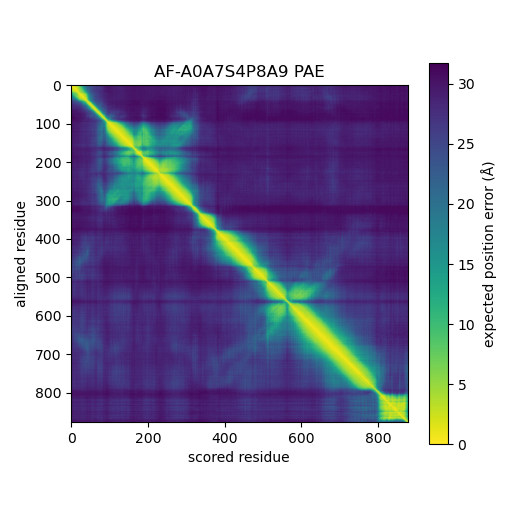265 N N . GLU A 1 780 ? -80.116 -26.102 124.248 1.00 77.06 780 GLU A N 1
ATOM 6266 C CA . GLU A 1 780 ? -80.594 -27.333 124.895 1.00 77.06 780 GLU A CA 1
ATOM 6267 C C . GLU A 1 780 ? -79.892 -27.565 126.250 1.00 77.06 780 GLU A C 1
ATOM 6269 O O . GLU A 1 780 ? -80.559 -27.835 127.256 1.00 77.06 780 GLU A O 1
ATOM 6274 N N . LEU A 1 781 ? -78.567 -27.383 126.311 1.00 72.81 781 LEU A N 1
ATOM 6275 C CA . LEU A 1 781 ? -77.765 -27.487 127.537 1.00 72.81 781 LEU A CA 1
ATOM 6276 C C . LEU A 1 781 ? -78.138 -26.404 128.564 1.00 72.81 781 LEU A C 1
ATOM 6278 O O . LEU A 1 781 ? -78.301 -26.696 129.750 1.00 72.81 781 LEU A O 1
ATOM 6282 N N . GLU A 1 782 ? -78.336 -25.159 128.128 1.00 77.75 782 GLU A N 1
ATOM 6283 C CA . GLU A 1 782 ? -78.847 -24.092 128.989 1.00 77.75 782 GLU A CA 1
ATOM 6284 C C . GLU A 1 782 ? -80.275 -24.375 129.475 1.00 77.75 782 GLU A C 1
ATOM 6286 O O . GLU A 1 782 ? -80.588 -24.100 130.635 1.00 77.75 782 GLU A O 1
ATOM 6291 N N . SER A 1 783 ? -81.139 -24.957 128.636 1.00 74.94 783 SER A N 1
ATOM 6292 C CA . SER A 1 783 ? -82.484 -25.395 129.033 1.00 74.94 783 SER A CA 1
ATOM 6293 C C . SER A 1 783 ? -82.421 -26.470 130.123 1.00 74.94 783 SER A C 1
ATOM 6295 O O . SER A 1 783 ? -83.170 -26.394 131.098 1.00 74.94 783 SER A O 1
ATOM 6297 N N . ALA A 1 784 ? -81.503 -27.434 130.008 1.00 68.06 784 ALA A N 1
ATOM 6298 C CA . ALA A 1 784 ? -81.266 -28.454 131.030 1.00 68.06 784 ALA A CA 1
ATOM 6299 C C . ALA A 1 784 ? -80.740 -27.846 132.345 1.00 68.06 784 ALA A C 1
ATOM 6301 O O . ALA A 1 784 ? -81.293 -28.118 133.412 1.00 68.06 784 ALA A O 1
ATOM 6302 N N . ASN A 1 785 ? -79.756 -26.943 132.278 1.00 65.50 785 ASN A N 1
ATOM 6303 C CA . ASN A 1 785 ? -79.219 -26.250 133.455 1.00 65.50 785 ASN A CA 1
ATOM 6304 C C . ASN A 1 785 ? -80.283 -25.395 134.169 1.00 65.50 785 ASN A C 1
ATOM 6306 O O . ASN A 1 785 ? -80.372 -25.409 135.396 1.00 65.50 785 ASN A O 1
ATOM 6310 N N . ARG A 1 786 ? -81.159 -24.708 133.423 1.00 66.25 786 ARG A N 1
ATOM 6311 C CA . ARG A 1 786 ? -82.284 -23.942 133.998 1.00 66.25 786 ARG A CA 1
ATOM 6312 C C . ARG A 1 786 ? -83.299 -24.847 134.716 1.00 66.25 786 ARG A C 1
ATOM 6314 O O . ARG A 1 786 ? -83.872 -24.422 135.717 1.00 66.25 786 ARG A O 1
ATOM 6321 N N . ARG A 1 787 ? -83.491 -26.097 134.263 1.00 62.97 787 ARG A N 1
ATOM 6322 C CA . ARG A 1 787 ? -84.336 -27.099 134.951 1.00 62.97 787 ARG A CA 1
ATOM 6323 C C . ARG A 1 787 ? -83.704 -27.589 136.256 1.00 62.97 787 ARG A C 1
ATOM 6325 O O . ARG A 1 787 ? -84.423 -27.709 137.243 1.00 62.97 787 ARG A O 1
ATOM 6332 N N . LEU A 1 788 ? -82.384 -27.802 136.290 1.00 54.91 788 LEU A N 1
ATOM 6333 C CA . LEU A 1 788 ? -81.655 -28.139 137.523 1.00 54.91 788 LEU A CA 1
ATOM 6334 C C . LEU A 1 788 ? -81.800 -27.027 138.577 1.00 54.91 788 LEU A C 1
ATOM 6336 O O . LEU A 1 788 ? -82.281 -27.287 139.677 1.00 54.91 788 LEU A O 1
ATOM 6340 N N . VAL A 1 789 ? -81.536 -25.770 138.203 1.00 58.31 789 VAL A N 1
ATOM 6341 C CA . VAL A 1 789 ? -81.640 -24.595 139.100 1.00 58.31 789 VAL A CA 1
ATOM 6342 C C . VAL A 1 789 ? -83.074 -24.340 139.616 1.00 58.31 789 VAL A C 1
ATOM 6344 O O . VAL A 1 789 ? -83.274 -23.638 140.611 1.00 58.31 789 VAL A O 1
ATOM 6347 N N . HIS A 1 790 ? -84.105 -24.903 138.976 1.00 55.75 790 HIS A N 1
ATOM 6348 C CA . HIS A 1 790 ? -85.485 -24.867 139.481 1.00 55.75 790 HIS A CA 1
ATOM 6349 C C . HIS A 1 790 ? -85.811 -25.962 140.509 1.00 55.75 790 HIS A C 1
ATOM 6351 O O . HIS A 1 790 ? -86.725 -25.763 141.310 1.00 55.75 790 HIS A O 1
ATOM 6357 N N . LEU A 1 791 ? -85.069 -27.073 140.545 1.00 51.19 791 LEU A N 1
ATOM 6358 C CA . LEU A 1 791 ? -85.250 -28.127 141.552 1.00 51.19 791 LEU A CA 1
ATOM 6359 C C . LEU A 1 791 ? -84.626 -27.749 142.909 1.00 51.19 791 LEU A C 1
ATOM 6361 O O . LEU A 1 791 ? -85.150 -28.125 143.953 1.00 51.19 791 LEU A O 1
ATOM 6365 N N . GLU A 1 792 ? -83.569 -26.935 142.915 1.00 47.66 792 GLU A N 1
ATOM 6366 C CA . GLU A 1 792 ? -82.803 -26.578 144.123 1.00 47.66 792 GLU A CA 1
ATOM 6367 C C . GLU A 1 792 ? -83.527 -25.635 145.109 1.00 47.66 792 GLU A C 1
ATOM 6369 O O . GLU A 1 792 ? -83.048 -25.419 146.221 1.00 47.66 792 GLU A O 1
ATOM 6374 N N . LYS A 1 793 ? -84.671 -25.035 144.740 1.00 40.56 793 LYS A N 1
ATOM 6375 C CA . LYS A 1 793 ? -85.283 -23.919 145.500 1.00 40.56 793 LYS A CA 1
ATOM 6376 C C . LYS A 1 793 ? -86.523 -24.251 146.342 1.00 40.56 793 LYS A C 1
ATOM 6378 O O . LYS A 1 793 ? -87.206 -23.326 146.787 1.00 40.56 793 LYS A O 1
ATOM 6383 N N . ARG A 1 794 ? -86.813 -25.530 146.624 1.00 37.66 794 ARG A N 1
ATOM 6384 C CA . ARG A 1 794 ? -87.886 -25.934 147.565 1.00 37.66 794 ARG A CA 1
ATOM 6385 C C . ARG A 1 794 ? -87.613 -27.244 148.333 1.00 37.66 794 ARG A C 1
ATOM 6387 O O . ARG A 1 794 ? -88.185 -28.259 147.968 1.00 37.66 794 ARG A O 1
ATOM 6394 N N . THR A 1 795 ? -86.859 -27.174 149.438 1.00 33.84 795 THR A N 1
ATOM 6395 C CA . THR A 1 795 ? -87.182 -27.767 150.774 1.00 33.84 795 THR A CA 1
ATOM 6396 C C . THR A 1 795 ? -86.029 -27.539 151.770 1.00 33.84 795 THR A C 1
ATOM 6398 O O . THR A 1 795 ? -84.877 -27.694 151.374 1.00 33.84 795 THR A O 1
ATOM 6401 N N . PRO A 1 796 ? -86.294 -27.217 153.053 1.00 39.69 796 PRO A N 1
ATOM 6402 C CA . PRO A 1 796 ? -85.279 -27.175 154.110 1.00 39.69 796 PRO A CA 1
ATOM 6403 C C . PRO A 1 796 ? -85.214 -28.474 154.946 1.00 39.69 796 PRO A C 1
ATOM 6405 O O . PRO A 1 796 ? -86.149 -29.270 154.935 1.00 39.69 796 PRO A O 1
ATOM 6408 N N . THR A 1 797 ? -84.145 -28.599 155.747 1.00 31.14 797 THR A N 1
ATOM 6409 C CA . THR A 1 797 ? -83.922 -29.571 156.848 1.00 31.14 797 THR A CA 1
ATOM 6410 C C . THR A 1 797 ? -83.988 -31.068 156.509 1.00 31.14 797 THR A C 1
ATOM 6412 O O . THR A 1 797 ? -85.059 -31.640 156.345 1.00 31.14 797 THR A O 1
ATOM 6415 N N . GLY A 1 798 ? -82.824 -31.722 156.533 1.00 31.14 798 GLY A N 1
ATOM 6416 C CA . GLY A 1 798 ? -82.651 -33.174 156.427 1.00 31.14 798 GLY A CA 1
ATOM 6417 C C . GLY A 1 798 ? -81.186 -33.518 156.144 1.00 31.14 798 GLY A C 1
ATOM 6418 O O . GLY A 1 798 ? -80.506 -32.766 155.449 1.00 31.14 798 GLY A O 1
ATOM 6419 N N . GLU A 1 799 ? -80.678 -34.607 156.716 1.00 33.03 799 GLU A N 1
ATOM 6420 C CA . GLU A 1 799 ? -79.291 -35.058 156.523 1.00 33.03 799 GLU A CA 1
ATOM 6421 C C . GLU A 1 799 ? -79.143 -35.980 155.296 1.00 33.03 799 GLU A C 1
ATOM 6423 O O . GLU A 1 799 ? -80.114 -36.557 154.817 1.00 33.03 799 GLU A O 1
ATOM 6428 N N . SER A 1 800 ? -77.887 -36.216 154.895 1.00 30.39 800 SER A N 1
ATOM 6429 C CA . SER A 1 800 ? -77.418 -37.319 154.032 1.00 30.39 800 SER A CA 1
ATOM 6430 C C . SER A 1 800 ? -77.718 -37.303 152.519 1.00 30.39 800 SER A C 1
ATOM 6432 O O . SER A 1 800 ? -78.822 -37.589 152.070 1.00 30.39 800 SER A O 1
ATOM 6434 N N . GLY A 1 801 ? -76.631 -37.290 151.734 1.00 34.31 801 GLY A N 1
ATOM 6435 C CA . GLY A 1 801 ? -76.369 -38.414 150.820 1.00 34.31 801 GLY A CA 1
ATOM 6436 C C . GLY A 1 801 ? -76.333 -38.167 149.303 1.00 34.31 801 GLY A C 1
ATOM 6437 O O . GLY A 1 801 ? -76.656 -37.104 148.793 1.00 34.31 801 GLY A O 1
ATOM 6438 N N . SER A 1 802 ? -75.952 -39.239 148.592 1.00 37.47 802 SER A N 1
ATOM 6439 C CA . SER A 1 802 ? -76.063 -39.439 147.134 1.00 37.47 802 SER A CA 1
ATOM 6440 C C . SER A 1 802 ? -75.220 -38.545 146.200 1.00 37.47 802 SER A C 1
ATOM 6442 O O . SER A 1 802 ? -75.755 -37.835 145.350 1.00 37.47 802 SER A O 1
ATOM 6444 N N . GLY A 1 803 ? -73.889 -38.683 146.266 1.00 39.53 803 GLY A N 1
ATOM 6445 C CA . GLY A 1 803 ? -72.941 -38.095 145.299 1.00 39.53 803 GLY A CA 1
ATOM 6446 C C . GLY A 1 803 ? -72.177 -39.084 144.396 1.00 39.53 803 GLY A C 1
ATOM 6447 O O . GLY A 1 803 ? -71.306 -38.645 143.654 1.00 39.53 803 GLY A O 1
ATOM 6448 N N . ASP A 1 804 ? -72.445 -40.398 144.461 1.00 46.88 804 ASP A N 1
ATOM 6449 C CA . ASP A 1 804 ? -71.565 -41.432 143.857 1.00 46.88 804 ASP A CA 1
ATOM 6450 C C . ASP A 1 804 ? -72.298 -42.484 142.987 1.00 46.88 804 ASP A C 1
ATOM 6452 O O . ASP A 1 804 ? -71.730 -43.511 142.613 1.00 46.88 804 ASP A O 1
ATOM 6456 N N . SER A 1 805 ? -73.564 -42.225 142.622 1.00 55.09 805 SER A N 1
ATOM 6457 C CA . SER A 1 805 ? -74.435 -43.187 141.914 1.00 55.09 805 SER A CA 1
ATOM 6458 C C . SER A 1 805 ? -73.830 -43.727 140.611 1.00 55.09 805 SER A C 1
ATOM 6460 O O . SER A 1 805 ? -73.948 -44.915 140.326 1.00 55.09 805 SER A O 1
ATOM 6462 N N . ALA A 1 806 ? -73.129 -42.884 139.844 1.00 57.97 806 ALA A N 1
ATOM 6463 C CA . ALA A 1 806 ? -72.527 -43.281 138.570 1.00 57.97 806 ALA A CA 1
ATOM 6464 C C . ALA A 1 806 ? -71.359 -44.275 138.731 1.00 57.97 806 ALA A C 1
ATOM 6466 O O . ALA A 1 806 ? -71.175 -45.150 137.885 1.00 57.97 806 ALA A O 1
ATOM 6467 N N . LYS A 1 807 ? -70.578 -44.179 139.819 1.00 59.56 807 LYS A N 1
ATOM 6468 C CA . LYS A 1 807 ? -69.509 -45.153 140.092 1.00 59.56 807 LYS A CA 1
ATOM 6469 C C . LYS A 1 807 ? -70.079 -46.454 140.629 1.00 59.56 807 LYS A C 1
ATOM 6471 O O . LYS A 1 807 ? -69.626 -47.517 140.218 1.00 59.56 807 LYS A O 1
ATOM 6476 N N . ASP A 1 808 ? -71.079 -46.387 141.503 1.00 61.59 808 ASP A N 1
ATOM 6477 C CA . ASP A 1 808 ? -71.668 -47.587 142.098 1.00 61.59 808 ASP A CA 1
ATOM 6478 C C . ASP A 1 808 ? -72.486 -48.407 141.076 1.00 61.59 808 ASP A C 1
ATOM 6480 O O . ASP A 1 808 ? -72.436 -49.638 141.091 1.00 61.59 808 ASP A O 1
ATOM 6484 N N . GLU A 1 809 ? -73.148 -47.765 140.105 1.00 66.88 809 GLU A N 1
ATOM 6485 C CA . GLU A 1 809 ? -73.739 -48.455 138.944 1.00 66.88 809 GLU A CA 1
ATOM 6486 C C . GLU A 1 809 ? -72.681 -49.092 138.032 1.00 66.88 809 GLU A C 1
ATOM 6488 O O . GLU A 1 809 ? -72.834 -50.248 137.629 1.00 66.88 809 GLU A O 1
ATOM 6493 N N . LEU A 1 810 ? -71.574 -48.398 137.753 1.00 67.12 810 LEU A N 1
ATOM 6494 C CA . LEU A 1 810 ? -70.483 -48.943 136.940 1.00 67.12 810 LEU A CA 1
ATOM 6495 C C . LEU A 1 810 ? -69.770 -50.116 137.646 1.00 67.12 810 LEU A C 1
ATOM 6497 O O . LEU A 1 810 ? -69.455 -51.128 137.017 1.00 67.12 810 LEU A O 1
ATOM 6501 N N . LEU A 1 811 ? -69.592 -50.040 138.969 1.00 67.69 811 LEU A N 1
ATOM 6502 C CA . LEU A 1 811 ? -69.085 -51.134 139.803 1.00 67.69 811 LEU A CA 1
ATOM 6503 C C . LEU A 1 811 ? -70.059 -52.321 139.851 1.00 67.69 811 LEU A C 1
ATOM 6505 O O . LEU A 1 811 ? -69.613 -53.470 139.802 1.00 67.69 811 LEU A O 1
ATOM 6509 N N . LYS A 1 812 ? -71.377 -52.083 139.892 1.00 69.88 812 LYS A N 1
ATOM 6510 C CA . LYS A 1 812 ? -72.400 -53.137 139.742 1.00 69.88 812 LYS A CA 1
ATOM 6511 C C . LYS A 1 812 ? -72.341 -53.785 138.357 1.00 69.88 812 LYS A C 1
ATOM 6513 O O . LYS A 1 812 ? -72.383 -55.011 138.275 1.00 69.88 812 LYS A O 1
ATOM 6518 N N . HIS A 1 813 ? -72.172 -53.005 137.288 1.00 72.62 813 HIS A N 1
ATOM 6519 C CA . HIS A 1 813 ? -72.008 -53.532 135.931 1.00 72.62 813 HIS A CA 1
ATOM 6520 C C . HIS A 1 813 ? -70.776 -54.447 135.826 1.00 72.62 813 HIS A C 1
ATOM 6522 O O . HIS A 1 813 ? -70.907 -55.608 135.438 1.00 72.62 813 HIS A O 1
ATOM 6528 N N . TYR A 1 814 ? -69.598 -53.985 136.260 1.00 72.56 814 TYR A N 1
ATOM 6529 C CA . TYR A 1 814 ? -68.382 -54.805 136.218 1.00 72.56 814 TYR A CA 1
ATOM 6530 C C . TYR A 1 814 ? -68.450 -56.041 137.133 1.00 72.56 814 TYR A C 1
ATOM 6532 O O . TYR A 1 814 ? -68.029 -57.120 136.713 1.00 72.56 814 TYR A O 1
ATOM 6540 N N . ARG A 1 815 ? -69.052 -55.946 138.330 1.00 72.69 815 ARG A N 1
ATOM 6541 C CA . ARG A 1 815 ? -69.309 -57.119 139.193 1.00 72.69 815 ARG A CA 1
ATOM 6542 C C . ARG A 1 815 ? -70.218 -58.147 138.507 1.00 72.69 815 ARG A C 1
ATOM 6544 O O . ARG A 1 815 ? -69.893 -59.334 138.502 1.00 72.69 815 ARG A O 1
ATOM 6551 N N . ASN A 1 816 ? -71.300 -57.710 137.862 1.00 73.94 816 ASN A N 1
ATOM 6552 C CA . ASN A 1 816 ? -72.201 -58.599 137.120 1.00 73.94 816 ASN A CA 1
ATOM 6553 C C . ASN A 1 816 ? -71.507 -59.262 135.915 1.00 73.94 816 ASN A C 1
ATOM 6555 O O . ASN A 1 816 ? -71.751 -60.434 135.631 1.00 73.94 816 ASN A O 1
ATOM 6559 N N . CYS A 1 817 ? -70.583 -58.568 135.244 1.00 74.31 817 CYS A N 1
ATOM 6560 C CA . CYS A 1 817 ? -69.785 -59.149 134.160 1.00 74.31 817 CYS A CA 1
ATOM 6561 C C . CYS A 1 817 ? -68.844 -60.279 134.629 1.00 74.31 817 CYS A C 1
ATOM 6563 O O . CYS A 1 817 ? -68.575 -61.201 133.851 1.00 74.31 817 CYS A O 1
ATOM 6565 N N . VAL A 1 818 ? -68.398 -60.274 135.891 1.00 77.75 818 VAL A N 1
ATOM 6566 C CA . VAL A 1 818 ? -67.552 -61.331 136.486 1.00 77.75 818 VAL A CA 1
ATOM 6567 C C . VAL A 1 818 ? -68.372 -62.514 137.033 1.00 77.75 818 VAL A C 1
ATOM 6569 O O . VAL A 1 818 ? -67.887 -63.649 137.018 1.00 77.75 818 VAL A O 1
ATOM 6572 N N . LYS A 1 819 ? -69.635 -62.305 137.430 1.00 81.38 819 LYS A N 1
ATOM 6573 C CA . LYS A 1 819 ? -70.534 -63.378 137.897 1.00 81.38 819 LYS A CA 1
ATOM 6574 C C . LYS A 1 819 ? -70.833 -64.437 136.830 1.00 81.38 819 LYS A C 1
ATOM 6576 O O . LYS A 1 819 ? -70.961 -64.139 135.641 1.00 81.38 819 LYS A O 1
ATOM 6581 N N . CYS A 1 820 ? -70.947 -65.697 137.250 1.00 84.44 820 CYS A N 1
ATOM 6582 C CA . CYS A 1 820 ? -71.472 -66.790 136.430 1.00 84.44 820 CYS A CA 1
ATOM 6583 C C . CYS A 1 820 ? -72.986 -66.617 136.197 1.00 84.44 820 CYS A C 1
ATOM 6585 O O . CYS A 1 820 ? -73.649 -65.901 136.936 1.00 84.44 820 CYS A O 1
ATOM 6587 N N . PHE A 1 821 ? -73.560 -67.322 135.216 1.00 78.25 821 PHE A N 1
ATOM 6588 C CA . PHE A 1 821 ? -74.997 -67.272 134.903 1.00 78.25 821 PHE A CA 1
ATOM 6589 C C . PHE A 1 821 ? -75.9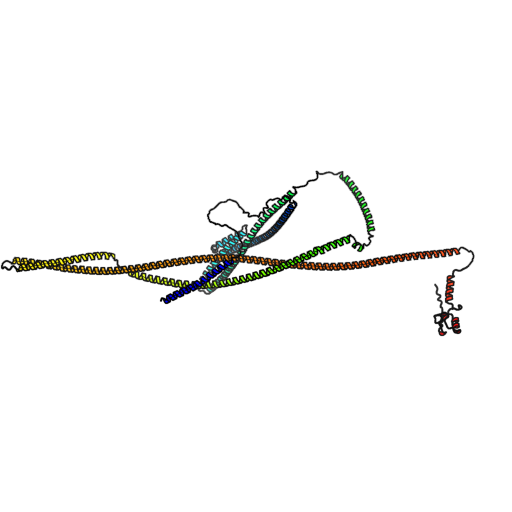22 -67.753 136.042 1.00 78.25 821 PHE A C 1
ATOM 6591 O O . PHE A 1 821 ? -77.121 -67.502 135.986 1.00 78.25 821 PHE A O 1
ATOM 6598 N N . CYS A 1 822 ? -75.393 -68.432 137.068 1.00 79.75 822 CYS A N 1
ATOM 6599 C CA . CYS A 1 822 ? -76.136 -68.742 138.294 1.00 79.75 822 CYS A CA 1
ATOM 6600 C C . CYS A 1 822 ? -76.221 -67.564 139.283 1.00 79.75 822 CYS A C 1
ATOM 6602 O O . CYS A 1 822 ? -76.912 -67.678 140.287 1.00 79.75 822 CYS A O 1
ATOM 6604 N N . ASN A 1 823 ? -75.499 -66.462 139.043 1.00 77.06 823 ASN A N 1
ATOM 6605 C CA . ASN A 1 823 ? -75.330 -65.286 139.911 1.00 77.06 823 ASN A CA 1
ATOM 6606 C C . ASN A 1 823 ? -74.761 -65.534 141.328 1.00 77.06 823 ASN A C 1
ATOM 6608 O O . ASN A 1 823 ? -74.387 -64.573 141.999 1.00 77.06 823 ASN A O 1
ATOM 6612 N N . GLU A 1 824 ? -74.613 -66.784 141.771 1.00 77.94 824 GLU A N 1
ATOM 6613 C CA . GLU A 1 824 ? -73.984 -67.142 143.050 1.00 77.94 824 GLU A CA 1
ATOM 6614 C C . GLU A 1 824 ? -72.465 -66.888 143.028 1.00 77.94 824 GLU A C 1
ATOM 6616 O O . GLU A 1 824 ? -71.941 -66.059 143.777 1.00 77.94 824 GLU A O 1
ATOM 6621 N N . GLU A 1 825 ? -71.745 -67.574 142.137 1.00 80.25 825 GLU A N 1
ATOM 6622 C CA . GLU A 1 825 ? -70.277 -67.593 142.095 1.00 80.25 825 GLU A CA 1
ATOM 6623 C C . GLU A 1 825 ? -69.702 -66.913 140.852 1.00 80.25 825 GLU A C 1
ATOM 6625 O O . GLU A 1 825 ? -70.363 -66.746 139.825 1.00 80.25 825 GLU A O 1
ATOM 6630 N N . ASP A 1 826 ? -68.440 -66.518 140.964 1.00 83.56 826 ASP A N 1
ATOM 6631 C CA . ASP A 1 826 ? -67.691 -65.826 139.922 1.00 83.56 826 ASP A CA 1
ATOM 6632 C C . ASP A 1 826 ? -67.167 -66.827 138.876 1.00 83.56 826 ASP A C 1
ATOM 6634 O O . ASP A 1 826 ? -67.085 -68.036 139.108 1.00 83.56 826 ASP A O 1
ATOM 6638 N N . LYS A 1 827 ? -66.838 -66.340 137.679 1.00 86.06 827 LYS A N 1
ATOM 6639 C CA . LYS A 1 827 ? -66.343 -67.174 136.576 1.00 86.06 827 LYS A CA 1
ATOM 6640 C C . LYS A 1 827 ? -64.902 -67.647 136.844 1.00 86.06 827 LYS A C 1
ATOM 6642 O O . LYS A 1 827 ? -63.964 -66.910 136.573 1.00 86.06 827 LYS A O 1
ATOM 6647 N N . ASP A 1 828 ? -64.716 -68.886 137.310 1.00 85.25 828 ASP A N 1
ATOM 6648 C CA . ASP A 1 828 ? -63.394 -69.502 137.563 1.00 85.25 828 ASP A CA 1
ATOM 6649 C C . ASP A 1 828 ? -63.022 -70.641 136.582 1.00 85.25 828 ASP A C 1
ATOM 6651 O O . ASP A 1 828 ? -61.975 -71.279 136.723 1.00 85.25 828 ASP A O 1
ATOM 6655 N N . ARG A 1 829 ? -63.856 -70.939 135.577 1.00 86.81 829 ARG A N 1
ATOM 6656 C CA . ARG A 1 829 ? -63.603 -71.964 134.547 1.00 86.81 829 ARG A CA 1
ATOM 6657 C C . ARG A 1 829 ? -63.929 -71.466 133.142 1.00 86.81 829 ARG A C 1
ATOM 6659 O O . ARG A 1 829 ? -64.997 -70.909 132.916 1.00 86.81 829 ARG A O 1
ATOM 6666 N N . VAL A 1 830 ? -63.045 -71.739 132.185 1.00 87.50 830 VAL A N 1
ATOM 6667 C CA . VAL A 1 830 ? -63.246 -71.496 130.747 1.00 87.50 830 VAL A CA 1
ATOM 6668 C C . VAL A 1 830 ? -63.556 -72.812 130.041 1.00 87.50 830 VAL A C 1
ATOM 6670 O O . VAL A 1 830 ? -62.845 -73.806 130.202 1.00 87.50 830 VAL A O 1
ATOM 6673 N N . LEU A 1 831 ? -64.617 -72.801 129.235 1.00 86.44 831 LEU A N 1
ATOM 6674 C CA . LEU A 1 831 ? -64.978 -73.888 128.327 1.00 86.44 831 LEU A CA 1
ATOM 6675 C C . LEU A 1 831 ? -64.226 -73.739 126.986 1.00 86.44 831 LEU A C 1
ATOM 6677 O O . LEU A 1 831 ? -63.901 -72.615 126.602 1.00 86.44 831 LEU A O 1
ATOM 6681 N N . PRO A 1 832 ? -64.031 -74.813 126.193 1.00 83.44 832 PRO A N 1
ATOM 6682 C CA . PRO A 1 832 ? -63.301 -74.772 124.910 1.00 83.44 832 PRO A CA 1
ATOM 6683 C C . PRO A 1 832 ? -63.812 -73.753 123.885 1.00 83.44 832 PRO A C 1
ATOM 6685 O O . PRO A 1 832 ? -63.102 -73.368 122.963 1.00 83.44 832 PRO A O 1
ATOM 6688 N N . CYS A 1 833 ? -65.057 -73.303 124.037 1.00 86.06 833 CYS A N 1
ATOM 6689 C CA . CYS A 1 833 ? -65.670 -72.252 123.233 1.00 86.06 833 CYS A CA 1
ATOM 6690 C C . CYS A 1 833 ? -65.292 -70.812 123.640 1.00 86.06 833 CYS A C 1
ATOM 6692 O O . CYS A 1 833 ? -65.891 -69.885 123.103 1.00 86.06 833 CYS A O 1
ATOM 6694 N N . GLY A 1 834 ? -64.401 -70.613 124.616 1.00 80.31 834 GLY A N 1
ATOM 6695 C CA . GLY A 1 834 ? -63.982 -69.303 125.137 1.00 80.31 834 GLY A CA 1
ATOM 6696 C C . GLY A 1 834 ? -64.873 -68.728 126.246 1.00 80.31 834 GLY A C 1
ATOM 6697 O O . GLY A 1 834 ? -64.399 -67.951 127.068 1.00 80.31 834 GLY A O 1
ATOM 6698 N N . HIS A 1 835 ? -66.144 -69.132 126.326 1.00 88.00 835 HIS A N 1
ATOM 6699 C CA . HIS A 1 835 ? -67.055 -68.699 127.392 1.00 88.00 835 HIS A CA 1
ATOM 6700 C C . HIS A 1 835 ? -66.626 -69.199 128.781 1.00 88.00 835 HIS A C 1
ATOM 6702 O O . HIS A 1 835 ? -66.267 -70.369 128.946 1.00 88.00 835 HIS A O 1
ATOM 6708 N N . ALA A 1 836 ? -66.731 -68.316 129.778 1.00 86.62 836 ALA A N 1
ATOM 6709 C CA . ALA A 1 836 ? -66.372 -68.586 131.166 1.00 86.62 836 ALA A CA 1
ATOM 6710 C C . ALA A 1 836 ? -67.600 -68.710 132.091 1.00 86.62 836 ALA A C 1
ATOM 6712 O O . ALA A 1 836 ? -68.600 -68.007 131.933 1.00 86.62 836 ALA A O 1
ATOM 6713 N N . THR A 1 837 ? -67.497 -69.606 133.071 1.00 85.31 837 THR A N 1
ATOM 6714 C CA . THR A 1 837 ? -68.540 -70.046 134.018 1.00 85.31 837 THR A CA 1
ATOM 6715 C C . THR A 1 837 ? -67.892 -70.464 135.347 1.00 85.31 837 THR A C 1
ATOM 6717 O O . THR A 1 837 ? -66.684 -70.670 135.382 1.00 85.31 837 THR A O 1
ATOM 6720 N N . CYS A 1 838 ? -68.645 -70.627 136.437 1.00 89.31 838 CYS A N 1
ATOM 6721 C CA . CYS A 1 838 ? -68.105 -71.173 137.689 1.00 89.31 838 CYS A CA 1
ATOM 6722 C C . CYS A 1 838 ? -68.013 -72.711 137.661 1.00 89.31 838 CYS A C 1
ATOM 6724 O O . CYS A 1 838 ? -68.816 -73.394 137.013 1.00 89.31 838 CYS A O 1
ATOM 6726 N N . LYS A 1 839 ? -67.064 -73.267 138.417 1.00 86.06 839 LYS A N 1
ATOM 6727 C CA . LYS A 1 839 ? -66.789 -74.700 138.566 1.00 86.06 839 LYS A CA 1
ATOM 6728 C C . LYS A 1 839 ? -68.042 -75.499 138.927 1.00 86.06 839 LYS A C 1
ATOM 6730 O O . LYS A 1 839 ? -68.297 -76.513 138.282 1.00 86.06 839 LYS A O 1
ATOM 6735 N N . LYS A 1 840 ? -68.862 -75.022 139.876 1.00 84.88 840 LYS A N 1
ATOM 6736 C CA . LYS A 1 840 ? -70.133 -75.671 140.258 1.00 84.88 840 LYS A CA 1
ATOM 6737 C C . LYS A 1 840 ? -71.073 -75.859 139.064 1.00 84.88 840 LYS A C 1
ATOM 6739 O O . LYS A 1 840 ? -71.605 -76.948 138.868 1.00 84.88 840 LYS A O 1
ATOM 6744 N N . CYS A 1 841 ? -71.236 -74.828 138.232 1.00 85.19 841 CYS A N 1
ATOM 6745 C CA . CYS A 1 841 ? -72.076 -74.910 137.036 1.00 85.19 841 CYS A CA 1
ATOM 6746 C C . CYS A 1 841 ? -71.523 -75.906 136.011 1.00 85.19 841 CYS A C 1
ATOM 6748 O O . CYS A 1 841 ? -72.291 -76.685 135.450 1.00 85.19 841 CYS A O 1
ATOM 6750 N N . VAL A 1 842 ? -70.205 -75.925 135.784 1.00 84.00 842 VAL A N 1
ATOM 6751 C CA . VAL A 1 842 ? -69.592 -76.880 134.846 1.00 84.00 842 VAL A CA 1
ATOM 6752 C C . VAL A 1 842 ? -69.726 -78.319 135.345 1.00 84.00 842 VAL A C 1
ATOM 6754 O O . VAL A 1 842 ? -70.097 -79.200 134.573 1.00 84.00 842 VAL A O 1
ATOM 6757 N N . GLU A 1 843 ? -69.489 -78.567 136.633 1.00 84.19 843 GLU A N 1
ATOM 6758 C CA . GLU A 1 843 ? -69.668 -79.895 137.223 1.00 84.19 843 GLU A CA 1
ATOM 6759 C C . GLU A 1 843 ? -71.121 -80.374 137.157 1.00 84.19 843 GLU A C 1
ATOM 6761 O O . GLU A 1 843 ? -71.350 -81.548 136.875 1.00 84.19 843 GLU A O 1
ATOM 6766 N N . ASN A 1 844 ? -72.102 -79.492 137.366 1.00 84.06 844 ASN A N 1
ATOM 6767 C CA . ASN A 1 844 ? -73.517 -79.850 137.245 1.00 84.06 844 ASN A CA 1
ATOM 6768 C C . ASN A 1 844 ? -73.892 -80.175 135.787 1.00 84.06 844 ASN A C 1
ATOM 6770 O O . ASN A 1 844 ? -74.445 -81.241 135.537 1.00 84.06 844 ASN A O 1
ATOM 6774 N N . LEU A 1 845 ? -73.457 -79.371 134.807 1.00 83.25 845 LEU A N 1
ATOM 6775 C CA . LEU A 1 845 ? -73.634 -79.675 133.373 1.00 83.25 845 LEU A CA 1
ATOM 6776 C C . LEU A 1 845 ? -72.974 -81.005 132.946 1.00 83.25 845 LEU A C 1
ATOM 6778 O O . LEU A 1 845 ? -73.421 -81.662 132.004 1.00 83.25 845 LEU A O 1
ATOM 6782 N N . ILE A 1 846 ? -71.904 -81.428 133.628 1.00 81.62 846 ILE A N 1
ATOM 6783 C CA . ILE A 1 846 ? -71.268 -82.733 133.401 1.00 81.62 846 ILE A CA 1
ATOM 6784 C C . ILE A 1 846 ? -72.058 -83.871 134.075 1.00 81.62 846 ILE A C 1
ATOM 6786 O O . ILE A 1 846 ? -72.220 -84.923 133.448 1.00 81.62 846 ILE A O 1
ATOM 6790 N N . LYS A 1 847 ? -72.562 -83.672 135.305 1.00 83.38 847 LYS A N 1
ATOM 6791 C CA . LYS A 1 847 ? -73.386 -84.641 136.062 1.00 83.38 847 LYS A CA 1
ATOM 6792 C C . LYS A 1 847 ? -74.720 -84.916 135.365 1.00 83.38 847 LYS A C 1
ATOM 6794 O O . LYS A 1 847 ? -75.039 -86.073 135.101 1.00 83.38 847 LYS A O 1
ATOM 6799 N N . ASP A 1 848 ? -75.418 -83.862 134.949 1.00 80.00 848 ASP A N 1
ATOM 6800 C CA . ASP A 1 848 ? -76.718 -83.912 134.262 1.00 80.00 848 ASP A CA 1
ATOM 6801 C C . ASP A 1 848 ? -76.608 -84.408 132.803 1.00 80.00 848 ASP A C 1
ATOM 6803 O O . ASP A 1 848 ? -77.577 -84.390 132.042 1.00 80.00 848 ASP A O 1
ATOM 6807 N N . ARG A 1 849 ? -75.403 -84.824 132.374 1.00 76.06 849 ARG A N 1
ATOM 6808 C CA . ARG A 1 849 ? -75.026 -85.219 131.001 1.00 76.06 849 ARG A CA 1
ATOM 6809 C C . ARG A 1 849 ? -75.266 -84.133 129.940 1.00 76.06 849 ARG A C 1
ATOM 6811 O O . ARG A 1 849 ? -75.036 -84.362 128.751 1.00 76.06 849 ARG A O 1
ATOM 6818 N N . SER A 1 850 ? -75.639 -82.926 130.349 1.00 75.56 850 SER A N 1
ATOM 6819 C CA . SER A 1 850 ? -75.915 -81.749 129.527 1.00 75.56 850 SER A CA 1
ATOM 6820 C C . SER A 1 850 ? -74.634 -80.992 129.135 1.00 75.56 850 SER A C 1
ATOM 6822 O O . SER A 1 850 ? -74.609 -79.765 129.134 1.00 75.56 850 SER A O 1
ATOM 6824 N N . ARG A 1 851 ? -73.582 -81.732 128.732 1.00 83.88 851 ARG A N 1
ATOM 6825 C CA . ARG A 1 851 ? -72.218 -81.269 128.378 1.00 83.88 851 ARG A CA 1
ATOM 6826 C C . ARG A 1 851 ? -72.164 -80.318 127.164 1.00 83.88 851 ARG A C 1
ATOM 6828 O O . ARG A 1 851 ? -71.629 -80.656 126.106 1.00 83.88 851 ARG A O 1
ATOM 6835 N N . ARG A 1 852 ? -72.771 -79.139 127.285 1.00 83.81 852 ARG A N 1
ATOM 6836 C CA . ARG A 1 852 ? -72.850 -78.064 126.288 1.00 83.81 852 ARG A CA 1
ATOM 6837 C C . ARG A 1 852 ? -72.769 -76.710 126.983 1.00 83.81 852 ARG A C 1
ATOM 6839 O O . ARG A 1 852 ? -73.344 -76.522 128.048 1.00 83.81 852 ARG A O 1
ATOM 6846 N N . CYS A 1 853 ? -72.053 -75.763 126.384 1.00 84.12 853 CYS A N 1
ATOM 6847 C CA . CYS A 1 853 ? -71.938 -74.405 126.908 1.00 84.12 853 CYS A CA 1
ATOM 6848 C C . CYS A 1 853 ? -73.319 -73.714 126.935 1.00 84.12 853 CYS A C 1
ATOM 6850 O O . CYS A 1 853 ? -73.922 -73.591 125.865 1.00 84.12 853 CYS A O 1
ATOM 6852 N N . PRO A 1 854 ? -73.796 -73.191 128.084 1.00 80.56 854 PRO A N 1
ATOM 6853 C CA . PRO A 1 854 ? -75.081 -72.487 128.162 1.00 80.56 854 PRO A CA 1
ATOM 6854 C C . PRO A 1 854 ? -75.177 -71.269 127.234 1.00 80.56 854 PRO A C 1
ATOM 6856 O O . PRO A 1 854 ? -76.247 -70.970 126.721 1.00 80.56 854 PRO A O 1
ATOM 6859 N N . SER A 1 855 ? -74.053 -70.594 126.972 1.00 80.06 855 SER A N 1
ATOM 6860 C CA . SER A 1 855 ? -73.994 -69.375 126.153 1.00 80.06 855 SER A CA 1
ATOM 6861 C C . SER A 1 855 ? -73.982 -69.620 124.639 1.00 80.06 855 SER A C 1
ATOM 6863 O O . SER A 1 855 ? -74.252 -68.693 123.884 1.00 80.06 855 SER A O 1
ATOM 6865 N N . CYS A 1 856 ? -73.618 -70.820 124.163 1.00 86.19 856 CYS A N 1
ATOM 6866 C CA . CYS A 1 856 ? -73.443 -71.063 122.717 1.00 86.19 856 CYS A CA 1
ATOM 6867 C C . CYS A 1 856 ? -73.695 -72.503 122.229 1.00 86.19 856 CYS A C 1
ATOM 6869 O O . CYS A 1 856 ? -73.384 -72.827 121.083 1.00 86.19 856 CYS A O 1
ATOM 6871 N N . GLY A 1 857 ? -74.190 -73.407 123.078 1.00 80.56 857 GLY A N 1
ATOM 6872 C CA . GLY A 1 857 ? -74.572 -74.779 122.714 1.00 80.56 857 GLY A CA 1
ATOM 6873 C C . GLY A 1 857 ? -73.434 -75.736 122.322 1.00 80.56 857 GLY A C 1
ATOM 6874 O O . GLY A 1 857 ? -73.677 -76.940 122.215 1.00 80.56 857 GLY A O 1
ATOM 6875 N N . LYS A 1 858 ? -72.196 -75.254 122.132 1.00 84.38 858 LYS A N 1
ATOM 6876 C CA . LYS A 1 858 ? -71.026 -76.084 121.789 1.00 84.38 858 LYS A CA 1
ATOM 6877 C C . LYS A 1 858 ? -70.765 -77.140 122.869 1.00 84.38 858 LYS A C 1
ATOM 6879 O O . LYS A 1 858 ? -70.747 -76.816 124.057 1.00 84.38 858 LYS A O 1
ATOM 6884 N N . LYS A 1 859 ? -70.565 -78.394 122.448 1.00 84.19 859 LYS A N 1
ATOM 6885 C CA . LYS A 1 859 ? -70.188 -79.515 123.327 1.00 84.19 859 LYS A CA 1
ATOM 6886 C C . LYS A 1 859 ? -68.760 -79.341 123.860 1.00 84.19 859 LYS A C 1
ATOM 6888 O O . LYS A 1 859 ? -67.939 -78.712 123.197 1.00 84.19 859 LYS A O 1
ATOM 6893 N N . PHE A 1 860 ? -68.485 -79.915 125.026 1.00 84.88 860 PHE A N 1
ATOM 6894 C CA . PHE A 1 860 ? -67.161 -79.980 125.655 1.00 84.88 860 PHE A CA 1
ATOM 6895 C C . PHE A 1 860 ? -67.055 -81.250 126.510 1.00 84.88 860 PHE A C 1
ATOM 6897 O O . PHE A 1 860 ? -68.091 -81.759 126.942 1.00 84.88 860 PHE A O 1
ATOM 6904 N N . ASP A 1 861 ? -65.849 -81.742 126.792 1.00 81.31 861 ASP A N 1
ATOM 6905 C CA . ASP A 1 861 ? -65.639 -82.804 127.781 1.00 81.31 861 ASP A CA 1
ATOM 6906 C C . ASP A 1 861 ? -64.911 -82.310 129.041 1.00 81.31 861 ASP A C 1
ATOM 6908 O O . ASP A 1 861 ? -64.432 -81.177 129.113 1.00 81.31 861 ASP A O 1
ATOM 6912 N N . HIS A 1 862 ? -64.855 -83.154 130.074 1.00 79.44 862 HIS A N 1
ATOM 6913 C CA . HIS A 1 862 ? -64.275 -82.812 131.377 1.00 79.44 862 HIS A CA 1
ATOM 6914 C C . HIS A 1 862 ? -62.766 -82.516 131.283 1.00 79.44 862 HIS A C 1
ATOM 6916 O O . HIS A 1 862 ? -62.242 -81.728 132.069 1.00 79.44 862 HIS A O 1
ATOM 6922 N N . SER A 1 863 ? -62.060 -83.121 130.325 1.00 78.44 863 SER A N 1
ATOM 6923 C CA . SER A 1 863 ? -60.645 -82.852 130.032 1.00 78.44 863 SER A CA 1
ATOM 6924 C C . SER A 1 863 ? -60.376 -81.427 129.546 1.00 78.44 863 SER A C 1
ATOM 6926 O O . SER A 1 863 ? -59.265 -80.923 129.698 1.00 78.44 863 SER A O 1
ATOM 6928 N N . ASP A 1 864 ? -61.380 -80.775 128.959 1.00 80.19 864 ASP A N 1
ATOM 6929 C CA . ASP A 1 864 ? -61.169 -79.594 128.121 1.00 80.19 864 ASP A CA 1
ATOM 6930 C C . ASP A 1 864 ? -61.456 -78.280 128.875 1.00 80.19 864 ASP A C 1
ATOM 6932 O O . ASP A 1 864 ? -61.219 -77.184 128.361 1.00 80.19 864 ASP A O 1
ATOM 6936 N N . VAL A 1 865 ? -61.980 -78.390 130.099 1.00 83.62 865 VAL A N 1
ATOM 6937 C CA . VAL A 1 865 ? -62.347 -77.272 130.974 1.00 83.62 865 VAL A CA 1
ATOM 6938 C C . VAL A 1 865 ? -61.105 -76.759 131.702 1.00 83.62 865 VAL A C 1
ATOM 6940 O O . VAL A 1 865 ? -60.531 -77.457 132.538 1.00 83.62 865 VAL A O 1
ATOM 6943 N N . LYS A 1 866 ? -60.708 -75.510 131.443 1.00 83.69 866 LYS A N 1
ATOM 6944 C CA . LYS A 1 866 ? -59.500 -74.913 132.039 1.00 83.69 866 LYS A CA 1
ATOM 6945 C C . LYS A 1 866 ? -59.838 -73.961 133.196 1.00 83.69 866 LYS A C 1
ATOM 6947 O O . LYS A 1 866 ? -60.871 -73.293 133.134 1.00 83.69 866 LYS A O 1
ATOM 6952 N N . PRO A 1 867 ? -59.003 -73.863 134.249 1.00 81.38 867 PRO A N 1
ATOM 6953 C CA . PRO A 1 867 ? -59.111 -72.801 135.249 1.00 81.38 867 PRO A CA 1
ATOM 6954 C C . PRO A 1 867 ? -58.993 -71.405 134.627 1.00 81.38 867 PRO A C 1
ATOM 6956 O O . PRO A 1 867 ? -58.164 -71.192 133.743 1.00 81.38 867 PRO A O 1
ATOM 6959 N N . LEU A 1 868 ? -59.790 -70.457 135.121 1.00 80.12 868 LEU A N 1
ATOM 6960 C CA . LEU A 1 868 ? -59.566 -69.025 134.950 1.00 80.12 868 LEU A CA 1
ATOM 6961 C C . LEU A 1 868 ? -58.989 -68.475 136.256 1.00 80.12 868 LEU A C 1
ATOM 6963 O O . LEU A 1 868 ? -59.557 -68.705 137.322 1.00 80.12 868 LEU A O 1
ATOM 6967 N N . TYR A 1 869 ? -57.896 -67.723 136.164 1.00 76.69 869 TYR A N 1
ATOM 6968 C CA . TYR A 1 869 ? -57.328 -66.980 137.286 1.00 76.69 869 TYR A CA 1
ATOM 6969 C C . TYR A 1 869 ? -57.402 -65.488 136.966 1.00 76.69 869 TYR A C 1
ATOM 6971 O O . TYR A 1 869 ? -56.777 -65.026 136.014 1.00 76.69 869 TYR A O 1
ATOM 6979 N N . LEU A 1 870 ? -58.180 -64.740 137.748 1.00 67.94 870 LEU A N 1
ATOM 6980 C CA . LEU A 1 870 ? -58.290 -63.287 137.633 1.00 67.94 870 LEU A CA 1
ATOM 6981 C C . LEU A 1 870 ? -57.308 -62.639 138.618 1.00 67.94 870 LEU A C 1
ATOM 6983 O O . LEU A 1 870 ? -57.606 -62.517 139.804 1.00 67.94 870 LEU A O 1
ATOM 6987 N N . GLN A 1 871 ? -56.123 -62.250 138.141 1.00 57.62 871 GLN A N 1
ATOM 6988 C CA . GLN A 1 871 ? -55.191 -61.440 138.930 1.00 57.62 871 GLN A CA 1
ATOM 6989 C C . GLN A 1 871 ? -55.587 -59.962 138.845 1.00 57.62 871 GLN A C 1
ATOM 6991 O O . GLN A 1 871 ? -55.555 -59.369 137.770 1.00 57.62 871 GLN A O 1
ATOM 6996 N N . GLY A 1 872 ? -55.941 -59.366 139.984 1.00 52.84 872 GLY A N 1
ATOM 6997 C CA . GLY A 1 872 ? -56.136 -57.922 140.099 1.00 52.84 872 GLY A CA 1
ATOM 6998 C C . GLY A 1 872 ? -54.806 -57.212 140.339 1.00 52.84 872 GLY A C 1
ATOM 6999 O O . GLY A 1 872 ? -54.204 -57.379 141.398 1.00 52.84 872 GLY A O 1
ATOM 7000 N N . SER A 1 873 ? -54.357 -56.407 139.379 1.00 47.66 873 SER A N 1
ATOM 7001 C CA . SER A 1 873 ? -53.223 -55.498 139.556 1.00 47.66 873 SER A CA 1
ATOM 7002 C C . SER A 1 873 ? -53.665 -54.250 140.325 1.00 47.66 873 SER A C 1
ATOM 7004 O O . SER A 1 873 ? -54.131 -53.281 139.727 1.00 47.66 873 SER A O 1
ATOM 7006 N N . LEU A 1 874 ? -53.525 -54.274 141.651 1.00 50.72 874 LEU A N 1
ATOM 7007 C CA . LEU A 1 874 ? -53.540 -53.054 142.458 1.00 50.72 874 LEU A CA 1
ATOM 7008 C C . LEU A 1 874 ? -52.222 -52.306 142.217 1.00 50.72 874 LEU A C 1
ATOM 7010 O O . LEU A 1 874 ? -51.163 -52.764 142.641 1.00 50.72 874 LEU A O 1
ATOM 7014 N N . GLY A 1 875 ? -52.302 -51.187 141.504 1.00 39.91 875 GLY A N 1
ATOM 7015 C CA . GLY A 1 875 ? -51.209 -50.243 141.301 1.00 39.91 875 GLY A CA 1
ATOM 7016 C C . GLY A 1 875 ? -51.784 -48.833 141.270 1.00 39.91 875 GLY A C 1
ATOM 7017 O O . GLY A 1 875 ? -52.722 -48.577 140.519 1.00 39.91 875 GLY A O 1
ATOM 7018 N N . ASP A 1 876 ? -51.267 -47.956 142.124 1.00 41.03 876 ASP A N 1
ATOM 7019 C CA . ASP A 1 876 ? -51.839 -46.632 142.358 1.00 41.03 876 ASP A CA 1
ATOM 7020 C C . ASP A 1 876 ? -51.497 -45.639 141.236 1.00 41.03 876 ASP A C 1
ATOM 7022 O O . ASP A 1 876 ? -50.329 -45.288 141.053 1.00 41.03 876 ASP A O 1
ATOM 7026 N N . THR A 1 877 ? -52.510 -45.144 140.515 1.00 34.28 877 THR A N 1
ATOM 7027 C CA . THR A 1 877 ? -52.760 -43.701 140.265 1.00 34.28 877 THR A CA 1
ATOM 7028 C C . THR A 1 877 ? -54.105 -43.465 139.578 1.00 34.28 877 THR A C 1
ATOM 7030 O O . THR A 1 877 ? -54.466 -44.258 138.682 1.00 34.28 877 THR A O 1
#

Radius of gyration: 88.33 Å; Cα contacts (8 Å, |Δi|>4): 174; chains: 1; bounding box: 166×139×307 Å

InterPro domains:
  IPR001841 Zinc finger, RING-type [PS50089] (817-856)
  IPR001841 Zinc finger, RING-type [SM00184] (817-856)
  IPR013083 Zinc finger, RING/FYVE/PHD-type [G3DSA:3.30.40.10] (802-871)
  IPR013956 E3 ubiquitin ligase Bre1 [PTHR23163] (95-871)
  IPR018957 Zinc finger, C3HC4 RING-type [PF00097] (820-856)

Nearest PDB structures (foldseek):
  8to0-assembly1_z0  TM=4.916E-01  e=9.862E+00  Mus musculus

Organism: Guillardia theta (NCBI:txid55529)

pLDDT: mean 71.39, std 17.73, range [24.47, 95.75]

Mean predicted aligned error: 25.4 Å